Protein AF-0000000074143335 (afdb_homodimer)

pLDDT: mean 89.79, std 9.46, range [48.28, 98.62]

Solvent-accessible surface area (backbone atoms only — not comparable to full-atom values): 49606 Å² total; per-residue (Å²): 72,41,38,38,36,31,36,31,34,80,36,69,61,30,31,69,42,48,40,36,23,52,47,51,35,46,76,69,61,72,42,64,92,68,35,38,36,35,30,28,27,67,64,94,66,51,72,67,56,46,51,48,43,47,40,66,57,52,33,51,85,74,39,70,87,54,53,71,64,56,51,53,57,51,50,72,33,49,46,78,45,72,34,50,84,84,39,69,65,38,53,52,54,49,51,50,54,52,49,52,57,45,58,71,62,68,45,78,54,42,33,38,36,39,34,40,60,57,63,65,87,48,47,65,60,40,52,51,55,58,59,65,41,79,68,54,98,67,41,56,65,32,41,35,40,47,62,61,73,44,91,41,41,66,49,22,51,53,50,52,53,50,47,56,75,62,40,59,67,94,36,50,41,38,46,46,60,62,52,23,30,61,57,50,57,32,43,45,33,39,41,69,42,16,34,73,46,51,74,47,74,33,43,88,36,34,48,33,39,40,39,39,40,37,27,39,55,64,59,75,96,50,28,45,64,40,58,73,56,22,38,58,62,69,36,45,44,44,55,48,49,53,51,46,35,55,72,65,32,60,86,35,71,33,84,47,44,69,35,38,49,50,24,35,39,56,43,51,69,27,40,53,56,43,48,75,92,33,46,52,46,15,26,40,33,40,21,91,85,64,78,43,76,22,56,50,70,37,70,72,33,51,78,80,62,41,51,28,34,22,40,40,34,53,49,50,44,69,47,88,54,42,46,87,32,50,32,37,42,34,39,33,46,23,22,54,53,58,36,30,37,38,38,40,34,33,42,67,63,92,41,71,61,54,67,87,51,85,78,48,46,32,35,40,37,42,27,60,32,84,55,43,31,42,32,40,37,40,42,35,50,46,73,46,95,54,94,41,76,40,80,44,72,45,63,45,45,51,62,79,76,36,69,62,91,39,52,61,50,24,54,31,43,43,51,50,27,53,77,66,75,41,60,70,46,42,58,51,71,66,49,53,49,45,31,27,52,30,45,45,77,47,69,61,41,33,81,80,48,63,39,39,67,19,46,30,51,26,82,74,58,27,78,62,48,59,58,58,32,52,78,64,75,40,73,80,124,71,39,38,38,37,30,36,31,35,80,37,68,61,31,32,70,42,48,41,35,22,51,47,52,36,45,76,69,64,71,44,65,92,67,37,38,37,35,29,29,27,68,62,92,67,50,74,66,55,47,51,47,44,46,41,67,58,52,33,52,86,74,40,70,87,54,53,71,64,56,51,55,57,51,51,71,35,49,46,78,46,73,36,51,81,84,39,68,66,38,53,52,52,50,50,51,53,52,50,53,57,46,58,73,61,69,44,78,55,40,34,37,37,42,34,41,58,59,63,66,88,47,46,66,60,39,53,51,55,58,58,66,42,80,67,54,96,67,42,56,64,31,41,35,39,46,65,61,73,44,91,43,42,66,50,22,52,53,51,52,53,50,48,57,74,63,40,61,68,93,35,52,41,38,46,45,60,62,55,23,31,62,57,51,57,31,43,46,32,38,41,69,42,17,35,73,45,51,74,46,74,32,43,89,37,34,47,34,39,39,39,41,37,36,28,39,56,65,58,74,95,50,28,45,64,41,59,73,56,21,38,58,62,68,36,44,45,43,56,50,48,53,52,46,34,56,73,65,32,60,87,36,71,34,84,47,45,69,35,41,49,50,23,34,41,56,43,50,69,26,40,54,56,46,48,74,90,32,47,52,47,13,26,41,32,40,20,90,84,63,78,43,76,22,58,50,70,37,71,73,34,52,77,80,62,43,52,28,34,22,38,39,34,52,51,48,41,70,47,90,54,43,45,88,33,50,31,36,43,35,38,33,46,22,21,56,54,58,36,29,36,38,37,39,34,32,40,65,62,90,40,71,61,55,66,89,52,84,77,48,47,30,36,41,36,41,27,60,31,85,55,44,31,42,31,40,36,40,43,34,50,46,73,46,96,54,95,41,77,43,80,44,72,44,65,44,46,51,61,80,76,35,70,61,90,40,52,61,49,26,54,31,44,43,51,50,28,53,76,67,76,41,59,72,46,41,58,51,72,66,48,53,49,45,33,27,53,29,46,46,77,46,69,62,41,33,81,81,48,65,40,39,66,19,45,29,51,26,81,74,59,28,78,64,47,60,57,59,32,50,75,64,75,40,74,80,125

Radius of gyration: 36.31 Å; Cα contacts (8 Å, |Δi|>4): 1866; chains: 2; bounding box: 64×109×74 Å

Foldseek 3Di:
DEEEEEECCVHDCNLAPVLLLVLLCVVVVVDDLLYAYEYEEQDDDDLVRSLCSSCVNVDCVNVVVDDPVSSVSSSVRYYYQHDDLQDLVSLVVVLVVVVVSVVVVVDPEYEYEYEYPDDLVSCLSNLQSNLPRPDDPRYQYAYEYEDDQAQFLVSNVVSVVSNVVRDPQLRYFYDDLLLLFPVLVVLLCVCPVDPVNVVQLFQVWFQAKEWEFEAQDDCAPVLQVCLSRADCRPDVLPPRLSSVLSSRFDNFPDLAQVRSQVRSLVFLVQKAAFDPLFKAFEFEAAAPVNPRGGSLPHPNHPVPRLGTQKMKGWIAGHDRGCHPHIYIYIYGYLAQDGWTKMKIKTDDDCDPPQNPDPDQIKMWMATRPPFGKTKIKHWDADDDDDRDIDIDIDMDTCCVVDPPSPGRRSSSSVVSCSVVSHRSSGHHSSSSSSSSRRHNNCSCVCVVPGHHYDHRHHHGGDPCVCVSCVVVVHDPD/DEEEEEECCVHDCNLAPVLLLVLLCVVVVVDDLLYAYEYEYQDDDDLVRSLCSSCVCVDCVNVVVDDPVSSVSSSVRYDYQHDDLQDLVSLVVVLVVVVVSVVVVVDPEYEYEYEYPDDQVSLLSNLQSNLPRPADPRYQYAYEYEDDQALFLVSNVVSVVSNVVRDPQLRYFYDDLLLLFPVLVVLLCVCPVDPVNVVQLFQVWFQAKEWEFEAQDDCAPVLQVCLSRADCRPDVLPPRLSSVLSSRFDNFPDLAQVRSQVRSLVFLVQKAAFDPLFKAFEFEAAAPVNPRGGSLPHPNHPVPRLGTQKMKGWIAGHDRGCHPHIYIYIYGYLAQDGWTKMKIWTDDDCDPPCNPDPDQIKMWMATRPPFGKTKIKHWDADDDDDRDIDIDIDMDTCCVVDPPSPGRRSSSSVVSCSVVSHRSSGHHSSSSSSSSRRHNVCSCVCVVPGHHYDHRHHHGGDPCVCVSCVVVVHDPD

Secondary structure (DSSP, 8-state):
-EEEEEETTTSHHIIIIIHHHHHHHHHTT-S-TT-EEEEEESS---HHHHHHHHHTT--TTT-TTS-HHHHHHHHTTEEEEE--TT-HHHHHHHHHHHHHHHHHTT-SS-EEEEEE-S-HHHHHHHHHHHHHS---TT-EEEEEEESPS-SSHHHHHHHHHHHHHHS-GGGEEEE-GGGGSHHHHHHHHHHHS-HHHHHH-STTTEEEEEEEEE--S-STTSHHHHHHH-HIIIIIIIIIHHHHHHHHSPPPSSSSHHHHHHHHHHHHHTBPPP-GGGEEEEEEE--TTS-S--GGGSTT--TT----SEEEEEE-B-STTTTT--EEEEEESSBS--EEEEEEEEPP---SSSTT-S----EEEEEEESS-EEEEEEEEEPSSSS--EEEEEEEEEHHHHS-GGG---HHHHHHHHHHTT--TTSB-HHHHHHHHHHHGGGTTHHHHSPPEEEETTBSSSSTHHHHHHHTTT----/-EEEEEETTTSHHIIIIIHHHHHHHHHTT-S-TT-EEEEEESS---HHHHHHHHHTT--TTT-TTS-HHHHHHHHTTEEEEE--TT-HHHHHHHHHHHHHHHHHTT-SS-EEEEEE-S-HHHHHHHHHHHHHS---TT-EEEEEEESPS-SSHHHHHHHHHHHHHHS-GGGEEEE-GGGGSHHHHHHHHHHHS-HHHHHH-STTTEEEEEEEEE--S-STTSHHHHHHH-HIIIIIIIIIHHHHHHHHSPPPSSSSHHHHHHHHHHHHHTBPPP-GGGEEEEEEE--TTS-S--GGGSTT--TT----SEEEEEE-B-STTTTT--EEEEEESSBS--EEEEEEEEPP---SSSTT-S----EEEEEEESS-EEEEEEEEEPSSSS--EEEEEEEEEHHHHS-GGG---HHHHHHHHHHTT--TTSB-HHHHHHHHHHHGGGTTHHHHSPPEEEETTBSSSSTHHHHHHHTTT----

Nearest PDB structures (foldseek):
  8fuy-assembly1_A  TM=9.116E-01  e=2.777E-51  Crithidia fasciculata
  8u2w-assembly1_A  TM=9.175E-01  e=1.575E-51  Crithidia fasciculata
  8fuy-assembly1_B  TM=9.060E-01  e=3.901E-51  Crithidia fasciculata
  7zhy-assembly1_B  TM=8.980E-01  e=1.007E-48  Leishmania donovani
  7zht-assembly1_A  TM=9.204E-01  e=1.290E-47  Leishmania donovani

Sequence (954 aa):
MLTIIVFGGSGHVAKTMIYPALFLLYARQLLPSNSKIIGFARSDLSREDFEMRVVSRVSKESFPFYTNDTITAFVEHCVYFRGSYTDENSFVKLNDYIKGFEAENLSSRAKRIFYLGIPPSLIKSVSMALAKLDQNLNGDNRLIIEKPVGDSLESARDLLEHIRSVWPIENTYKVDHYLGMEMFDALLMMRFANPLFANVWTSEFVESIHVTLREQASCEGRSGYYDSSGVLRDNVQNHLLQLLCSVAMDEPKSLEQSDVAAAKIAFLRSIRPLEEKDLLLGQYIKSKDRQTVGYRELEGVAKDSNTPTFAVCQLHVDNDRWKGVPIVISSGKGLKDSFCEVRIVFKNRENGLFRNKPNMYNRFIAQIFPRMIASFELNVKEPGFTFMMTKVASTMDYQQSFSRGNMPLPYERVLWDVINSSHSHFVTDEEILLEWQIVDKVLDLPNKKPPLPYQFGSDCGPRAVEDFMKERNMSWDMLTIIVFGGSGHVAKTMIYPALFLLYARQLLPSNSKIIGFARSDLSREDFEMRVVSRVSKESFPFYTNDTITAFVEHCVYFRGSYTDENSFVKLNDYIKGFEAENLSSRAKRIFYLGIPPSLIKSVSMALAKLDQNLNGDNRLIIEKPVGDSLESARDLLEHIRSVWPIENTYKVDHYLGMEMFDALLMMRFANPLFANVWTSEFVESIHVTLREQASCEGRSGYYDSSGVLRDNVQNHLLQLLCSVAMDEPKSLEQSDVAAAKIAFLRSIRPLEEKDLLLGQYIKSKDRQTVGYRELEGVAKDSNTPTFAVCQLHVDNDRWKGVPIVISSGKGLKDSFCEVRIVFKNRENGLFRNKPNMYNRFIAQIFPRMIASFELNVKEPGFTFMMTKVASTMDYQQSFSRGNMPLPYERVLWDVINSSHSHFVTDEEILLEWQIVDKVLDLPNKKPPLPYQFGSDCGPRAVEDFMKERNMSWD

Organism: Schizosaccharomyces japonicus (strain yFS275 / FY16936) (NCBI:txid402676)

InterPro domains:
  IPR001282 Glucose-6-phosphate dehydrogenase [MF_00966] (1-477)
  IPR001282 Glucose-6-phosphate dehydrogenase [PIRSF000110] (2-476)
  IPR001282 Glucose-6-phosphate dehydrogenase [PR00079] (142-155)
  IPR001282 Glucose-6-phosphate dehydrogenase [PR00079] (166-194)
  IPR001282 Glucose-6-phosphate dehydrogenase [PR00079] (218-235)
  IPR001282 Glucose-6-phosphate dehydrogenase [PR00079] (236-252)
  IPR001282 Glucose-6-phosphate dehydrogenase [PR00079] (321-347)
  IPR001282 Glucose-6-phosphate dehydrogenase [PTHR23429] (2-475)
  IPR001282 Glucose-6-phosphate dehydrogenase [TIGR00871] (3-476)
  IPR022674 Glucose-6-phosphate dehydrogenase, NAD-binding [PF00479] (5-183)
  IPR022675 Glucose-6-phosphate dehydrogenase, C-terminal [PF02781] (188-476)
  IPR036291 NAD(P)-binding domain superfamily [SSF51735] (2-189)

Structure (mmCIF, N/CA/C/O backbone):
data_AF-0000000074143335-model_v1
#
loop_
_entity.id
_entity.type
_entity.pdbx_description
1 polymer 'Glucose-6-phosphate 1-dehydrogenase'
#
loop_
_atom_site.group_PDB
_atom_site.id
_atom_site.type_symbol
_atom_site.label_atom_id
_atom_site.label_alt_id
_atom_site.label_comp_id
_atom_site.label_asym_id
_atom_site.label_entity_id
_atom_site.label_seq_id
_atom_site.pdbx_PDB_ins_code
_atom_site.Cartn_x
_atom_site.Cartn_y
_atom_site.Cartn_z
_atom_site.occupancy
_atom_site.B_iso_or_equiv
_atom_site.auth_seq_id
_atom_site.auth_comp_id
_atom_site.auth_asym_id
_atom_site.auth_atom_id
_atom_site.pdbx_PDB_model_num
ATOM 1 N N . MET A 1 1 ? 22.766 34.75 22 1 85 1 MET A N 1
ATOM 2 C CA . MET A 1 1 ? 21.719 34.594 23 1 85 1 MET A CA 1
ATOM 3 C C . MET A 1 1 ? 20.344 34.719 22.359 1 85 1 MET A C 1
ATOM 5 O O . MET A 1 1 ? 20.141 35.531 21.453 1 85 1 MET A O 1
ATOM 9 N N . LEU A 1 2 ? 19.438 33.875 22.797 1 91.38 2 LEU A N 1
ATOM 10 C CA . LEU A 1 2 ? 18.062 33.875 22.297 1 91.38 2 LEU A CA 1
ATOM 11 C C . LEU A 1 2 ? 17.078 34.188 23.422 1 91.38 2 LEU A C 1
ATOM 13 O O . LEU A 1 2 ? 17.156 33.594 24.5 1 91.38 2 LEU A O 1
ATOM 17 N N . THR A 1 3 ? 16.312 35.188 23.219 1 92.88 3 THR A N 1
ATOM 18 C CA . THR A 1 3 ? 15.227 35.5 24.141 1 92.88 3 THR A CA 1
ATOM 19 C C . THR A 1 3 ? 13.867 35.312 23.469 1 92.88 3 THR A C 1
ATOM 21 O O . THR A 1 3 ? 13.586 35.906 22.422 1 92.88 3 THR A O 1
ATOM 24 N N . ILE A 1 4 ? 13.078 34.5 24.047 1 96.12 4 ILE A N 1
ATOM 25 C CA . ILE A 1 4 ? 11.727 34.25 23.562 1 96.12 4 ILE A CA 1
ATOM 26 C C . ILE A 1 4 ? 10.711 34.844 24.531 1 96.12 4 ILE A C 1
ATOM 28 O O . ILE A 1 4 ? 10.672 34.469 25.703 1 96.12 4 ILE A O 1
ATOM 32 N N . ILE A 1 5 ? 10 35.75 24.078 1 96.56 5 ILE A N 1
ATOM 33 C CA . ILE A 1 5 ? 8.969 36.406 24.891 1 96.56 5 ILE A CA 1
ATOM 34 C C . ILE A 1 5 ? 7.59 35.938 24.438 1 96.56 5 ILE A C 1
ATOM 36 O O . ILE A 1 5 ? 7.188 36.188 23.297 1 96.56 5 ILE A O 1
ATOM 40 N N . VAL A 1 6 ? 6.855 35.312 25.328 1 97.5 6 VAL A N 1
ATOM 41 C CA . VAL A 1 6 ? 5.523 34.812 25.016 1 97.5 6 VAL A CA 1
ATOM 42 C C . VAL A 1 6 ? 4.461 35.75 25.578 1 97.5 6 VAL A C 1
ATOM 44 O O . VAL A 1 6 ? 4.109 35.688 26.75 1 97.5 6 VAL A O 1
ATOM 47 N N . PHE A 1 7 ? 3.971 36.594 24.656 1 97.31 7 PHE A N 1
ATOM 48 C CA . PHE A 1 7 ? 2.82 37.406 25.031 1 97.31 7 PHE A CA 1
ATOM 49 C C . PHE A 1 7 ? 1.578 36.531 25.203 1 97.31 7 PHE A C 1
ATOM 51 O O . PHE A 1 7 ? 1.275 35.719 24.344 1 97.31 7 PHE A O 1
ATOM 58 N N . GLY A 1 8 ? 0.842 36.688 26.219 1 94.81 8 GLY A N 1
ATOM 59 C CA . GLY A 1 8 ? -0.169 35.719 26.625 1 94.81 8 GLY A CA 1
ATOM 60 C C . GLY A 1 8 ? 0.401 34.562 27.406 1 94.81 8 GLY A C 1
ATOM 61 O O . GLY A 1 8 ? -0.125 33.438 27.344 1 94.81 8 GLY A O 1
ATOM 62 N N . GLY A 1 9 ? 1.457 34.781 28.109 1 94.5 9 GLY A N 1
ATOM 63 C CA . GLY A 1 9 ? 2.244 33.75 28.75 1 94.5 9 GLY A CA 1
ATOM 64 C C . GLY A 1 9 ? 1.489 33.031 29.859 1 94.5 9 GLY A C 1
ATOM 65 O O . GLY A 1 9 ? 1.869 31.938 30.266 1 94.5 9 GLY A O 1
ATOM 66 N N . SER A 1 10 ? 0.455 33.625 30.344 1 92.75 10 SER A N 1
ATOM 67 C CA . SER A 1 10 ? -0.33 33 31.406 1 92.75 10 SER A CA 1
ATOM 68 C C . SER A 1 10 ? -1.547 32.25 30.828 1 92.75 10 SER A C 1
ATOM 70 O O . SER A 1 10 ? -2.322 31.672 31.578 1 92.75 10 SER A O 1
ATOM 72 N N . GLY A 1 11 ? -1.675 32.312 29.531 1 87.75 11 GLY A N 1
ATOM 73 C CA . GLY A 1 11 ? -2.881 31.797 28.891 1 87.75 11 GLY A CA 1
ATOM 74 C C . GLY A 1 11 ? -2.822 30.297 28.625 1 87.75 11 GLY A C 1
ATOM 75 O O . GLY A 1 11 ? -1.808 29.656 28.906 1 87.75 11 GLY A O 1
ATOM 76 N N . HIS A 1 12 ? -3.916 29.844 28.156 1 83.75 12 HIS A N 1
ATOM 77 C CA . HIS A 1 12 ? -4.105 28.406 27.922 1 83.75 12 HIS A CA 1
ATOM 78 C C . HIS A 1 12 ? -3.172 27.906 26.828 1 83.75 12 HIS A C 1
ATOM 80 O O . HIS A 1 12 ? -2.568 26.828 26.969 1 83.75 12 HIS A O 1
ATOM 86 N N . VAL A 1 13 ? -3.008 28.594 25.734 1 86.12 13 VAL A N 1
ATOM 87 C CA . VAL A 1 13 ? -2.174 28.188 24.625 1 86.12 13 VAL A CA 1
ATOM 88 C C . VAL A 1 13 ? -0.714 28.109 25.062 1 86.12 13 VAL A C 1
ATOM 90 O O . VAL A 1 13 ? 0.001 27.172 24.703 1 86.12 13 VAL A O 1
ATOM 93 N N . ALA A 1 14 ? -0.304 29.078 25.781 1 92.19 14 ALA A N 1
ATOM 94 C CA . ALA A 1 14 ? 1.066 29.078 26.281 1 92.19 14 ALA A CA 1
ATOM 95 C C . ALA A 1 14 ? 1.333 27.844 27.141 1 92.19 14 ALA A C 1
ATOM 97 O O . ALA A 1 14 ? 2.311 27.125 26.906 1 92.19 14 ALA A O 1
ATOM 98 N N . LYS A 1 15 ? 0.416 27.594 28 1 90.94 15 LYS A N 1
ATOM 99 C CA . LYS A 1 15 ? 0.552 26.516 28.969 1 90.94 15 LYS A CA 1
ATOM 100 C C . LYS A 1 15 ? 0.523 25.156 28.281 1 90.94 15 LYS A C 1
ATOM 102 O O . LYS A 1 15 ? 1.308 24.266 28.609 1 90.94 15 LYS A O 1
ATOM 107 N N . THR A 1 16 ? -0.304 25.016 27.312 1 88.31 16 THR A N 1
ATOM 108 C CA . THR A 1 16 ? -0.593 23.688 26.781 1 88.31 16 THR A CA 1
ATOM 109 C C . THR A 1 16 ? 0.253 23.406 25.547 1 88.31 16 THR A C 1
ATOM 111 O O . THR A 1 16 ? 0.516 22.25 25.219 1 88.31 16 THR A O 1
ATOM 114 N N . MET A 1 17 ? 0.728 24.453 24.906 1 91.12 17 MET A N 1
ATOM 115 C CA . MET A 1 17 ? 1.346 24.203 23.609 1 91.12 17 MET A CA 1
ATOM 116 C C . MET A 1 17 ? 2.74 24.828 23.547 1 91.12 17 MET A C 1
ATOM 118 O O . MET A 1 17 ? 3.697 24.156 23.141 1 91.12 17 MET A O 1
ATOM 122 N N . ILE A 1 18 ? 2.896 26.016 23.984 1 94.25 18 ILE A N 1
ATOM 123 C CA . ILE A 1 18 ? 4.133 26.75 23.719 1 94.25 18 ILE A CA 1
ATOM 124 C C . ILE A 1 18 ? 5.215 26.297 24.688 1 94.25 18 ILE A C 1
ATOM 126 O O . ILE A 1 18 ? 6.312 25.922 24.281 1 94.25 18 ILE A O 1
ATOM 130 N N . TYR A 1 19 ? 4.895 26.25 26.016 1 94.81 19 TYR A N 1
ATOM 131 C CA . TYR A 1 19 ? 5.906 25.891 27 1 94.81 19 TYR A CA 1
ATOM 132 C C . TYR A 1 19 ? 6.355 24.438 26.812 1 94.81 19 TYR A C 1
ATOM 134 O O . TYR A 1 19 ? 7.555 24.156 26.812 1 94.81 19 TYR A O 1
ATOM 142 N N . PRO A 1 20 ? 5.414 23.547 26.594 1 92.44 20 PRO A N 1
ATOM 143 C CA . PRO A 1 20 ? 5.859 22.188 26.297 1 92.44 20 PRO A CA 1
ATOM 144 C C . PRO A 1 20 ? 6.762 22.109 25.078 1 92.44 20 PRO A C 1
ATOM 146 O O . PRO A 1 20 ? 7.738 21.344 25.078 1 92.44 20 PRO A O 1
ATOM 149 N N . ALA A 1 21 ? 6.445 22.797 24.031 1 93.44 21 ALA A N 1
ATOM 150 C CA . ALA A 1 21 ? 7.254 22.812 22.828 1 93.44 21 ALA A CA 1
ATOM 151 C C . ALA A 1 21 ? 8.656 23.359 23.094 1 93.44 21 ALA A C 1
ATOM 153 O O . ALA A 1 21 ? 9.648 22.797 22.609 1 93.44 21 ALA A O 1
ATOM 154 N N . LEU A 1 22 ? 8.727 24.406 23.844 1 94.94 22 LEU A N 1
ATOM 155 C CA . LEU A 1 22 ? 10.008 24.984 24.188 1 94.94 22 LEU A CA 1
ATOM 156 C C . LEU A 1 22 ? 10.828 24.047 25.062 1 94.94 22 LEU A C 1
ATOM 158 O O . LEU A 1 22 ? 12.047 23.969 24.922 1 94.94 22 LEU A O 1
ATOM 162 N N . PHE A 1 23 ? 10.133 23.391 25.922 1 92.81 23 PHE A N 1
ATOM 163 C CA . PHE A 1 23 ? 10.805 22.406 26.75 1 92.81 23 PHE A CA 1
ATOM 164 C C . PHE A 1 23 ? 11.43 21.312 25.891 1 92.81 23 PHE A C 1
ATOM 166 O O . PHE A 1 23 ? 12.586 20.938 26.094 1 92.81 23 PHE A O 1
ATOM 173 N N . LEU A 1 24 ? 10.648 20.844 25 1 91 24 LEU A N 1
ATOM 174 C CA . LEU A 1 24 ? 11.148 19.766 24.141 1 91 24 LEU A CA 1
ATOM 175 C C . LEU A 1 24 ? 12.344 20.234 23.312 1 91 24 LEU A C 1
ATOM 177 O O . LEU A 1 24 ? 13.305 19.484 23.125 1 91 24 LEU A O 1
ATOM 181 N N . LEU A 1 25 ? 12.273 21.438 22.781 1 93.38 25 LEU A N 1
ATOM 182 C CA . LEU A 1 25 ? 13.406 22 22.062 1 93.38 25 LEU A CA 1
ATOM 183 C C . LEU A 1 25 ? 14.641 22.094 22.953 1 93.38 25 LEU A C 1
ATOM 185 O O . LEU A 1 25 ? 15.758 21.797 22.516 1 93.38 25 LEU A O 1
ATOM 189 N N . TYR A 1 26 ? 14.414 22.469 24.156 1 92.88 26 TYR A N 1
ATOM 190 C CA . TYR A 1 26 ? 15.492 22.547 25.141 1 92.88 26 TYR A CA 1
ATOM 191 C C . TYR A 1 26 ? 16.078 21.172 25.422 1 92.88 26 TYR A C 1
ATOM 193 O O . TYR A 1 26 ? 17.297 21 25.391 1 92.88 26 TYR A O 1
ATOM 201 N N . ALA A 1 27 ? 15.195 20.25 25.688 1 89.38 27 ALA A N 1
ATOM 202 C CA . ALA A 1 27 ? 15.609 18.891 26.031 1 89.38 27 ALA A CA 1
ATOM 203 C C . ALA A 1 27 ? 16.391 18.266 24.875 1 89.38 27 ALA A C 1
ATOM 205 O O . ALA A 1 27 ? 17.297 17.453 25.109 1 89.38 27 ALA A O 1
ATOM 206 N N . ARG A 1 28 ? 16.047 18.641 23.656 1 88.69 28 ARG A N 1
ATOM 207 C CA . ARG A 1 28 ? 16.719 18.109 22.469 1 88.69 28 ARG A CA 1
ATOM 208 C C . ARG A 1 28 ? 17.984 18.906 22.156 1 88.69 28 ARG A C 1
ATOM 210 O O . ARG A 1 28 ? 18.656 18.625 21.156 1 88.69 28 ARG A O 1
ATOM 217 N N . GLN A 1 29 ? 18.234 19.922 22.953 1 91.75 29 GLN A N 1
ATOM 218 C CA . GLN A 1 29 ? 19.406 20.781 22.797 1 91.75 29 GLN A CA 1
ATOM 219 C C . GLN A 1 29 ? 19.344 21.578 21.5 1 91.75 29 GLN A C 1
ATOM 221 O O . GLN A 1 29 ? 20.359 21.734 20.812 1 91.75 29 GLN A O 1
ATOM 226 N N . LEU A 1 30 ? 18.141 21.922 21.203 1 91.5 30 LEU A N 1
ATOM 227 C CA . LEU A 1 30 ? 17.922 22.703 19.984 1 91.5 30 LEU A CA 1
ATOM 228 C C . LEU A 1 30 ? 17.719 24.172 20.312 1 91.5 30 LEU A C 1
ATOM 230 O O . LEU A 1 30 ? 17.531 25 19.422 1 91.5 30 LEU A O 1
ATOM 234 N N . LEU A 1 31 ? 17.766 24.484 21.609 1 91.06 31 LEU A N 1
ATOM 235 C CA . LEU A 1 31 ? 17.812 25.875 22.078 1 91.06 31 LEU A CA 1
ATOM 236 C C . LEU A 1 31 ? 19.219 26.25 22.516 1 91.06 31 LEU A C 1
ATOM 238 O O . LEU A 1 31 ? 19.938 25.438 23.109 1 91.06 31 LEU A O 1
ATOM 242 N N . PRO A 1 32 ? 19.562 27.375 22.156 1 85.31 32 PRO A N 1
ATOM 243 C CA . PRO A 1 32 ? 20.844 27.797 22.703 1 85.31 32 PRO A CA 1
ATOM 244 C C . PRO A 1 32 ? 20.906 27.688 24.234 1 85.31 32 PRO A C 1
ATOM 246 O O . PRO A 1 32 ? 19.891 27.922 24.906 1 85.31 32 PRO A O 1
ATOM 249 N N . SER A 1 33 ? 22.047 27.391 24.781 1 81.75 33 SER A N 1
ATOM 250 C CA . SER A 1 33 ? 22.234 27.156 26.219 1 81.75 33 SER A CA 1
ATOM 251 C C . SER A 1 33 ? 21.922 28.422 27.031 1 81.75 33 SER A C 1
ATOM 253 O O . SER A 1 33 ? 21.516 28.328 28.188 1 81.75 33 SER A O 1
ATOM 255 N N . ASN A 1 34 ? 22.078 29.531 26.438 1 83.81 34 ASN A N 1
ATOM 256 C CA . ASN A 1 34 ? 21.859 30.781 27.156 1 83.81 34 ASN A CA 1
ATOM 257 C C . ASN A 1 34 ? 20.516 31.422 26.781 1 83.81 34 ASN A C 1
ATOM 259 O O . ASN A 1 34 ? 20.359 32.625 26.891 1 83.81 34 ASN A O 1
ATOM 263 N N . SER A 1 35 ? 19.609 30.656 26.438 1 91.19 35 SER A N 1
ATOM 264 C CA . SER A 1 35 ? 18.297 31.188 26.047 1 91.19 35 SER A CA 1
ATOM 265 C C . SER A 1 35 ? 17.469 31.562 27.266 1 91.19 35 SER A C 1
ATOM 267 O O . SER A 1 35 ? 17.641 31 28.344 1 91.19 35 SER A O 1
ATOM 269 N N . LYS A 1 36 ? 16.703 32.562 27.109 1 93.31 36 LYS A N 1
ATOM 270 C CA . LYS A 1 36 ? 15.75 32.969 28.141 1 93.31 36 LYS A CA 1
ATOM 271 C C . LYS A 1 36 ? 14.328 32.969 27.594 1 93.31 36 LYS A C 1
ATOM 273 O O . LYS A 1 36 ? 14.078 33.406 26.469 1 93.31 36 LYS A O 1
ATOM 278 N N . ILE A 1 37 ? 13.414 32.438 28.391 1 96.5 37 ILE A N 1
ATOM 279 C CA . ILE A 1 37 ? 12 32.406 28.047 1 96.5 37 ILE A CA 1
ATOM 280 C C . ILE A 1 37 ? 11.203 33.281 29.016 1 96.5 37 ILE A C 1
ATOM 282 O O . ILE A 1 37 ? 11.211 33.031 30.219 1 96.5 37 ILE A O 1
ATOM 286 N N . ILE A 1 38 ? 10.547 34.25 28.453 1 96.69 38 ILE A N 1
ATOM 287 C CA . ILE A 1 38 ? 9.812 35.219 29.281 1 96.69 38 ILE A CA 1
ATOM 288 C C . ILE A 1 38 ? 8.312 35.094 29.016 1 96.69 38 ILE A C 1
ATOM 290 O O . ILE A 1 38 ? 7.859 35.281 27.891 1 96.69 38 ILE A O 1
ATOM 294 N N . GLY A 1 39 ? 7.539 34.719 30.016 1 97.31 39 GLY A N 1
ATOM 295 C CA . GLY A 1 39 ? 6.094 34.844 29.938 1 97.31 39 GLY A CA 1
ATOM 296 C C . GLY A 1 39 ? 5.598 36.219 30.297 1 97.31 39 GLY A C 1
ATOM 297 O O . GLY A 1 39 ? 5.879 36.75 31.375 1 97.31 39 GLY A O 1
ATOM 298 N N . PHE A 1 40 ? 4.945 36.875 29.359 1 97.31 40 PHE A N 1
ATOM 299 C CA . PHE A 1 40 ? 4.438 38.219 29.578 1 97.31 40 PHE A CA 1
ATOM 300 C C . PHE A 1 40 ? 2.916 38.219 29.594 1 97.31 40 PHE A C 1
ATOM 302 O O . PHE A 1 40 ? 2.277 37.781 28.625 1 97.31 40 PHE A O 1
ATOM 309 N N . ALA A 1 41 ? 2.287 38.688 30.609 1 96.31 41 ALA A N 1
ATOM 310 C CA . ALA A 1 41 ? 0.832 38.781 30.688 1 96.31 41 ALA A CA 1
ATOM 311 C C . ALA A 1 41 ? 0.413 39.75 31.797 1 96.31 41 ALA A C 1
ATOM 313 O O . ALA A 1 41 ? 1.257 40.281 32.531 1 96.31 41 ALA A O 1
ATOM 314 N N . ARG A 1 42 ? -0.855 39.969 31.844 1 93.44 42 ARG A N 1
ATOM 315 C CA . ARG A 1 42 ? -1.402 40.938 32.812 1 93.44 42 ARG A CA 1
ATOM 316 C C . ARG A 1 42 ? -1.645 40.25 34.156 1 93.44 42 ARG A C 1
ATOM 318 O O . ARG A 1 42 ? -1.666 40.906 35.188 1 93.44 42 ARG A O 1
ATOM 325 N N . SER A 1 43 ? -1.801 38.969 34.125 1 93.25 43 SER A N 1
ATOM 326 C CA . SER A 1 43 ? -2.162 38.219 35.312 1 93.25 43 SER A CA 1
ATOM 327 C C . SER A 1 43 ? -1.101 38.344 36.406 1 93.25 43 SER A C 1
ATOM 329 O O . SER A 1 43 ? 0.096 38.375 36.094 1 93.25 43 SER A O 1
ATOM 331 N N . ASP A 1 44 ? -1.609 38.438 37.562 1 93.19 44 ASP A N 1
ATOM 332 C CA . ASP A 1 44 ? -0.705 38.5 38.719 1 93.19 44 ASP A CA 1
ATOM 333 C C . ASP A 1 44 ? -0.284 37.094 39.156 1 93.19 44 ASP A C 1
ATOM 335 O O . ASP A 1 44 ? -0.975 36.469 39.969 1 93.19 44 ASP A O 1
ATOM 339 N N . LEU A 1 45 ? 0.805 36.688 38.656 1 93.81 45 LEU A N 1
ATOM 340 C CA . LEU A 1 45 ? 1.321 35.375 39 1 93.81 45 LEU A CA 1
ATOM 341 C C . LEU A 1 45 ? 2.615 35.469 39.781 1 93.81 45 LEU A C 1
ATOM 343 O O . LEU A 1 45 ? 3.482 36.281 39.469 1 93.81 45 LEU A O 1
ATOM 347 N N . SER A 1 46 ? 2.709 34.656 40.812 1 94.06 46 SER A N 1
ATOM 348 C CA . SER A 1 46 ? 3.986 34.5 41.5 1 94.06 46 SER A CA 1
ATOM 349 C C . SER A 1 46 ? 4.965 33.688 40.688 1 94.06 46 SER A C 1
ATOM 351 O O . SER A 1 46 ? 4.57 33.031 39.719 1 94.06 46 SER A O 1
ATOM 353 N N . ARG A 1 47 ? 6.18 33.812 41.062 1 91.75 47 ARG A N 1
ATOM 354 C CA . ARG A 1 47 ? 7.191 33 40.406 1 91.75 47 ARG A CA 1
ATOM 355 C C . ARG A 1 47 ? 6.84 31.516 40.5 1 91.75 47 ARG A C 1
ATOM 357 O O . ARG A 1 47 ? 6.961 30.781 39.531 1 91.75 47 ARG A O 1
ATOM 364 N N . GLU A 1 48 ? 6.387 31.109 41.625 1 92.62 48 GLU A N 1
ATOM 365 C CA . GLU A 1 48 ? 6.035 29.703 41.844 1 92.62 48 GLU A CA 1
ATOM 366 C C . GLU A 1 48 ? 4.84 29.281 40.969 1 92.62 48 GLU A C 1
ATOM 368 O O . GLU A 1 48 ? 4.832 28.203 40.406 1 92.62 48 GLU A O 1
ATOM 373 N N . ASP A 1 49 ? 3.902 30.156 40.906 1 93.62 49 ASP A N 1
ATOM 374 C CA . ASP A 1 49 ? 2.713 29.859 40.125 1 93.62 49 ASP A CA 1
ATOM 375 C C . ASP A 1 49 ? 3.062 29.734 38.625 1 93.62 49 ASP A C 1
ATOM 377 O O . ASP A 1 49 ? 2.523 28.875 37.938 1 93.62 49 ASP A O 1
ATOM 381 N N . PHE A 1 50 ? 3.871 30.625 38.25 1 94.25 50 PHE A N 1
ATOM 382 C CA . PHE A 1 50 ? 4.281 30.594 36.844 1 94.25 50 PHE A CA 1
ATOM 383 C C . PHE A 1 50 ? 5.074 29.328 36.531 1 94.25 50 PHE A C 1
ATOM 385 O O . PHE A 1 50 ? 4.855 28.672 35.5 1 94.25 50 PHE A O 1
ATOM 392 N N . GLU A 1 51 ? 5.992 28.984 37.406 1 92.06 51 GLU A N 1
ATOM 393 C CA . GLU A 1 51 ? 6.777 27.766 37.25 1 92.06 51 GLU A CA 1
ATOM 394 C C . GLU A 1 51 ? 5.879 26.547 37.156 1 92.06 51 GLU A C 1
ATOM 396 O O . GLU A 1 51 ? 6.113 25.641 36.344 1 92.06 51 GLU A O 1
ATOM 401 N N . MET A 1 52 ? 4.895 26.5 37.938 1 89.25 52 MET A N 1
ATOM 402 C CA . MET A 1 52 ? 3.941 25.406 37.906 1 89.25 52 MET A CA 1
ATOM 403 C C . MET A 1 52 ? 3.197 25.359 36.594 1 89.25 52 MET A C 1
ATOM 405 O O . MET A 1 52 ? 2.891 24.266 36.062 1 89.25 52 MET A O 1
ATOM 409 N N . ARG A 1 53 ? 2.895 26.484 36.094 1 89.75 53 ARG A N 1
ATOM 410 C CA . ARG A 1 53 ? 2.223 26.562 34.812 1 89.75 53 ARG A CA 1
ATOM 411 C C . ARG A 1 53 ? 3.111 26.031 33.688 1 89.75 53 ARG A C 1
ATOM 413 O O . ARG A 1 53 ? 2.627 25.375 32.75 1 89.75 53 ARG A O 1
ATOM 420 N N . VAL A 1 54 ? 4.34 26.344 33.812 1 91.25 54 VAL A N 1
ATOM 421 C CA . VAL A 1 54 ? 5.305 25.938 32.781 1 91.25 54 VAL A CA 1
ATOM 422 C C . VAL A 1 54 ? 5.473 24.406 32.812 1 91.25 54 VAL A C 1
ATOM 424 O O . VAL A 1 54 ? 5.562 23.781 31.766 1 91.25 54 VAL A O 1
ATOM 427 N N . VAL A 1 55 ? 5.402 23.844 33.969 1 87.19 55 VAL A N 1
ATOM 428 C CA . VAL A 1 55 ? 5.746 22.438 34.094 1 87.19 55 VAL A CA 1
ATOM 429 C C . VAL A 1 55 ? 4.48 21.594 34.031 1 87.19 55 VAL A C 1
ATOM 431 O O . VAL A 1 55 ? 4.547 20.359 33.906 1 87.19 55 VAL A O 1
ATOM 434 N N . SER A 1 56 ? 3.346 22.203 34.094 1 83.25 56 SER A N 1
ATOM 435 C CA . SER A 1 56 ? 2.09 21.484 34.25 1 83.25 56 SER A CA 1
ATOM 436 C C . SER A 1 56 ? 1.896 20.453 33.125 1 83.25 56 SER A C 1
ATOM 438 O O . SER A 1 56 ? 1.335 19.375 33.375 1 83.25 56 SER A O 1
ATOM 440 N N . ARG A 1 57 ? 2.33 20.812 31.969 1 80 57 ARG A N 1
ATOM 441 C CA . ARG A 1 57 ? 2.143 19.875 30.859 1 80 57 ARG A CA 1
ATOM 442 C C . ARG A 1 57 ? 3.469 19.25 30.438 1 80 57 ARG A C 1
ATOM 444 O O . ARG A 1 57 ? 3.543 18.562 29.422 1 80 57 ARG A O 1
ATOM 451 N N . VAL A 1 58 ? 4.477 19.609 31.172 1 77.44 58 VAL A N 1
ATOM 452 C CA . VAL A 1 58 ? 5.797 19.031 30.922 1 77.44 58 VAL A CA 1
ATOM 453 C C . VAL A 1 58 ? 6.07 17.922 31.922 1 77.44 58 VAL A C 1
ATOM 455 O O . VAL A 1 58 ? 6.332 18.172 33.094 1 77.44 58 VAL A O 1
ATOM 458 N N . SER A 1 59 ? 5.234 16.969 32 1 63.34 59 SER A N 1
ATOM 459 C CA . SER A 1 59 ? 5.438 15.938 33.031 1 63.34 59 SER A CA 1
ATOM 460 C C . SER A 1 59 ? 5.969 14.648 32.438 1 63.34 59 SER A C 1
ATOM 462 O O . SER A 1 59 ? 5.945 14.477 31.203 1 63.34 59 SER A O 1
ATOM 464 N N . LYS A 1 60 ? 6.574 13.922 33.25 1 59.44 60 LYS A N 1
ATOM 465 C CA . LYS A 1 60 ? 7.066 12.594 32.906 1 59.44 60 LYS A CA 1
ATOM 466 C C . LYS A 1 60 ? 6 11.789 32.156 1 59.44 60 LYS A C 1
ATOM 468 O O . LYS A 1 60 ? 6.324 10.93 31.344 1 59.44 60 LYS A O 1
ATOM 473 N N . GLU A 1 61 ? 4.898 12.031 32.531 1 56.88 61 GLU A N 1
ATOM 474 C CA . GLU A 1 61 ? 3.811 11.312 31.859 1 56.88 61 GLU A CA 1
ATOM 475 C C . GLU A 1 61 ? 3.721 11.688 30.375 1 56.88 61 GLU A C 1
ATOM 477 O O . GLU A 1 61 ? 3.494 10.82 29.531 1 56.88 61 GLU A O 1
ATOM 482 N N . SER A 1 62 ? 4.012 12.961 30.188 1 62.22 62 SER A N 1
ATOM 483 C CA . SER A 1 62 ? 3.885 13.445 28.812 1 62.22 62 SER A CA 1
ATOM 484 C C . SER A 1 62 ? 5.141 13.148 28 1 62.22 62 SER A C 1
ATOM 486 O O . SER A 1 62 ? 5.062 12.883 26.797 1 62.22 62 SER A O 1
ATOM 488 N N . PHE A 1 63 ? 6.199 13.242 28.891 1 68.81 63 PHE A N 1
ATOM 489 C CA . PHE A 1 63 ? 7.477 13.031 28.219 1 68.81 63 PHE A CA 1
ATOM 490 C C . PHE A 1 63 ? 8.367 12.094 29.016 1 68.81 63 PHE A C 1
ATOM 492 O O . PHE A 1 63 ? 9.32 12.539 29.672 1 68.81 63 PHE A O 1
ATOM 499 N N . PRO A 1 64 ? 8.102 10.836 28.906 1 61.34 64 PRO A N 1
ATOM 500 C CA . PRO A 1 64 ? 8.742 9.859 29.797 1 61.34 64 PRO A CA 1
ATOM 501 C C . PRO A 1 64 ? 10.258 9.797 29.625 1 61.34 64 PRO A C 1
ATOM 503 O O . PRO A 1 64 ? 10.961 9.281 30.484 1 61.34 64 PRO A O 1
ATOM 506 N N . PHE A 1 65 ? 10.68 10.445 28.672 1 66.31 65 PHE A N 1
ATOM 507 C CA . PHE A 1 65 ? 12.086 10.219 28.359 1 66.31 65 PHE A CA 1
ATOM 508 C C . PHE A 1 65 ? 12.969 11.266 29.047 1 66.31 65 PHE A C 1
ATOM 510 O O . PHE A 1 65 ? 14.195 11.156 29.031 1 66.31 65 PHE A O 1
ATOM 517 N N . TYR A 1 66 ? 12.281 12.234 29.719 1 73.38 66 TYR A N 1
ATOM 518 C CA . TYR A 1 66 ? 13.133 13.281 30.281 1 73.38 66 TYR A CA 1
ATOM 519 C C . TYR A 1 66 ? 13.07 13.266 31.812 1 73.38 66 TYR A C 1
ATOM 521 O O . TYR A 1 66 ? 12.047 12.914 32.406 1 73.38 66 TYR A O 1
ATOM 529 N N . THR A 1 67 ? 14.195 13.57 32.406 1 77.56 67 THR A N 1
ATOM 530 C CA . THR A 1 67 ? 14.375 13.492 33.844 1 77.56 67 THR A CA 1
ATOM 531 C C . THR A 1 67 ? 13.883 14.766 34.531 1 77.56 67 THR A C 1
ATOM 533 O O . THR A 1 67 ? 13.734 15.805 33.875 1 77.56 67 THR A O 1
ATOM 536 N N . ASN A 1 68 ? 13.555 14.617 35.781 1 82.62 68 ASN A N 1
ATOM 537 C CA . ASN A 1 68 ? 13.195 15.773 36.594 1 82.62 68 ASN A CA 1
ATOM 538 C C . ASN A 1 68 ? 14.289 16.828 36.562 1 82.62 68 ASN A C 1
ATOM 540 O O . ASN A 1 68 ? 14 18.031 36.625 1 82.62 68 ASN A O 1
ATOM 544 N N . ASP A 1 69 ? 15.453 16.422 36.438 1 86.5 69 ASP A N 1
ATOM 545 C CA . ASP A 1 69 ? 16.578 17.359 36.375 1 86.5 69 ASP A CA 1
ATOM 546 C C . ASP A 1 69 ? 16.5 18.219 35.125 1 86.5 69 ASP A C 1
ATOM 548 O O . ASP A 1 69 ? 16.797 19.422 35.188 1 86.5 69 ASP A O 1
ATOM 552 N N . THR A 1 70 ? 16.094 17.594 34.062 1 89.19 70 THR A N 1
ATOM 553 C CA . THR A 1 70 ? 15.977 18.344 32.812 1 89.19 70 THR A CA 1
ATOM 554 C C . THR A 1 70 ? 14.875 19.391 32.906 1 89.19 70 THR A C 1
ATOM 556 O O . THR A 1 70 ? 15.023 20.5 32.406 1 89.19 70 THR A O 1
ATOM 559 N N . ILE A 1 71 ? 13.844 19.031 33.625 1 89.38 71 ILE A N 1
ATOM 560 C CA . ILE A 1 71 ? 12.711 19.938 33.781 1 89.38 71 ILE A CA 1
ATOM 561 C C . ILE A 1 71 ? 13.117 21.109 34.656 1 89.38 71 ILE A C 1
ATOM 563 O O . ILE A 1 71 ? 12.82 22.266 34.312 1 89.38 71 ILE A O 1
ATOM 567 N N . THR A 1 72 ? 13.789 20.797 35.719 1 89.69 72 THR A N 1
ATOM 568 C CA . THR A 1 72 ? 14.234 21.844 36.625 1 89.69 72 THR A CA 1
ATOM 569 C C . THR A 1 72 ? 15.188 22.797 35.938 1 89.69 72 THR A C 1
ATOM 571 O O . THR A 1 72 ? 15.086 24.016 36.094 1 89.69 72 THR A O 1
ATOM 574 N N . ALA A 1 73 ? 16.062 22.25 35.219 1 91.19 73 ALA A N 1
ATOM 575 C CA . ALA A 1 73 ? 17.016 23.078 34.469 1 91.19 73 ALA A CA 1
ATOM 576 C C . ALA A 1 73 ? 16.297 23.969 33.469 1 91.19 73 ALA A C 1
ATOM 578 O O . ALA A 1 73 ? 16.688 25.125 33.281 1 91.19 73 ALA A O 1
ATOM 579 N N . PHE A 1 74 ? 15.305 23.453 32.812 1 93.25 74 PHE A N 1
ATOM 580 C CA . PHE A 1 74 ? 14.539 24.219 31.828 1 93.25 74 PHE A CA 1
ATOM 581 C C . PHE A 1 74 ? 13.828 25.391 32.5 1 93.25 74 PHE A C 1
ATOM 583 O O . PHE A 1 74 ? 13.82 26.5 31.969 1 93.25 74 PHE A O 1
ATOM 590 N N . VAL A 1 75 ? 13.219 25.094 33.625 1 93 75 VAL A N 1
ATOM 591 C CA . VAL A 1 75 ? 12.43 26.078 34.344 1 93 75 VAL A CA 1
ATOM 592 C C . VAL A 1 75 ? 13.312 27.25 34.75 1 93 75 VAL A C 1
ATOM 594 O O . VAL A 1 75 ? 12.859 28.406 34.812 1 93 75 VAL A O 1
ATOM 597 N N . GLU A 1 76 ? 14.547 27 34.969 1 92.31 76 GLU A N 1
ATOM 598 C CA . GLU A 1 76 ? 15.5 28.062 35.344 1 92.31 76 GLU A CA 1
ATOM 599 C C . GLU A 1 76 ? 15.648 29.078 34.219 1 92.31 76 GLU A C 1
ATOM 601 O O . GLU A 1 76 ? 16.047 30.219 34.469 1 92.31 76 GLU A O 1
ATOM 606 N N . HIS A 1 77 ? 15.344 28.641 33.031 1 93.56 77 HIS A N 1
ATOM 607 C CA . HIS A 1 77 ? 15.43 29.531 31.875 1 93.56 77 HIS A CA 1
ATOM 608 C C . HIS A 1 77 ? 14.156 30.359 31.734 1 93.56 77 HIS A C 1
ATOM 610 O O . HIS A 1 77 ? 14.117 31.312 30.938 1 93.56 77 HIS A O 1
ATOM 616 N N . CYS A 1 78 ? 13.141 30.062 32.5 1 95.69 78 CYS A N 1
ATOM 617 C CA . CYS A 1 78 ? 11.828 30.688 32.344 1 95.69 78 CYS A CA 1
ATOM 618 C C . CYS A 1 78 ? 11.609 31.75 33.438 1 95.69 78 CYS A C 1
ATOM 620 O O . CYS A 1 78 ? 11.93 31.547 34.594 1 95.69 78 CYS A O 1
ATOM 622 N N . VAL A 1 79 ? 11.094 32.844 33 1 95.56 79 VAL A N 1
ATOM 623 C CA . VAL A 1 79 ? 10.773 33.938 33.938 1 95.56 79 VAL A CA 1
ATOM 624 C C . VAL A 1 79 ? 9.43 34.531 33.562 1 95.56 79 VAL A C 1
ATOM 626 O O . VAL A 1 79 ? 9.016 34.5 32.406 1 95.56 79 VAL A O 1
ATOM 629 N N . TYR A 1 80 ? 8.703 35.031 34.594 1 96.88 80 TYR A N 1
ATOM 630 C CA . TYR A 1 80 ? 7.43 35.719 34.375 1 96.88 80 TYR A CA 1
ATOM 631 C C . TYR A 1 80 ? 7.578 37.219 34.531 1 96.88 80 TYR A C 1
ATOM 633 O O . TYR A 1 80 ? 8.203 37.688 35.469 1 96.88 80 TYR A O 1
ATOM 641 N N . PHE A 1 81 ? 7.094 37.938 33.625 1 96.69 81 PHE A N 1
ATOM 642 C CA . PHE A 1 81 ? 7.086 39.406 33.656 1 96.69 81 PHE A CA 1
ATOM 643 C C . PHE A 1 81 ? 5.664 39.938 33.531 1 96.69 81 PHE A C 1
ATOM 645 O O . PHE A 1 81 ? 5.027 39.844 32.5 1 96.69 81 PHE A O 1
ATOM 652 N N . ARG A 1 82 ? 5.168 40.5 34.594 1 96.5 82 ARG A N 1
ATOM 653 C CA . ARG A 1 82 ? 3.812 41.062 34.594 1 96.5 82 ARG A CA 1
ATOM 654 C C . ARG A 1 82 ? 3.77 42.406 33.906 1 96.5 82 ARG A C 1
ATOM 656 O O . ARG A 1 82 ? 4.582 43.281 34.219 1 96.5 82 ARG A O 1
ATOM 663 N N . GLY A 1 83 ? 2.812 42.594 33 1 95.31 83 GLY A N 1
ATOM 664 C CA . GLY A 1 83 ? 2.639 43.875 32.312 1 95.31 83 GLY A CA 1
ATOM 665 C C . GLY A 1 83 ? 1.324 43.969 31.578 1 95.31 83 GLY A C 1
ATOM 666 O O . GLY A 1 83 ? 0.64 42.969 31.375 1 95.31 83 GLY A O 1
ATOM 667 N N . SER A 1 84 ? 1.013 45.188 31.25 1 95.06 84 SER A N 1
ATOM 668 C CA . SER A 1 84 ? -0.198 45.469 30.484 1 95.06 84 SER A CA 1
ATOM 669 C C . SER A 1 84 ? 0.096 45.531 28.984 1 95.06 84 SER A C 1
ATOM 671 O O . SER A 1 84 ? 1.138 46.062 28.562 1 95.06 84 SER A O 1
ATOM 673 N N . TYR A 1 85 ? -0.843 45.062 28.141 1 94 85 TYR A N 1
ATOM 674 C CA . TYR A 1 85 ? -0.689 45.062 26.688 1 94 85 TYR A CA 1
ATOM 675 C C . TYR A 1 85 ? -0.963 46.469 26.125 1 94 85 TYR A C 1
ATOM 677 O O . TYR A 1 85 ? -0.635 46.75 24.969 1 94 85 TYR A O 1
ATOM 685 N N . THR A 1 86 ? -1.515 47.312 26.953 1 90.5 86 THR A N 1
ATOM 686 C CA . THR A 1 86 ? -1.958 48.625 26.453 1 90.5 86 THR A CA 1
ATOM 687 C C . THR A 1 86 ? -1.175 49.75 27.109 1 90.5 86 THR A C 1
ATOM 689 O O . THR A 1 86 ? -1.484 50.938 26.922 1 90.5 86 THR A O 1
ATOM 692 N N . ASP A 1 87 ? -0.262 49.406 27.938 1 91.44 87 ASP A N 1
ATOM 693 C CA . ASP A 1 87 ? 0.538 50.406 28.641 1 91.44 87 ASP A CA 1
ATOM 694 C C . ASP A 1 87 ? 1.958 50.469 28.078 1 91.44 87 ASP A C 1
ATOM 696 O O . ASP A 1 87 ? 2.719 49.531 28.219 1 91.44 87 ASP A O 1
ATOM 700 N N . GLU A 1 88 ? 2.336 51.594 27.656 1 89.31 88 GLU A N 1
ATOM 701 C CA . GLU A 1 88 ? 3.654 51.781 27.062 1 89.31 88 GLU A CA 1
ATOM 702 C C . GLU A 1 88 ? 4.762 51.562 28.094 1 89.31 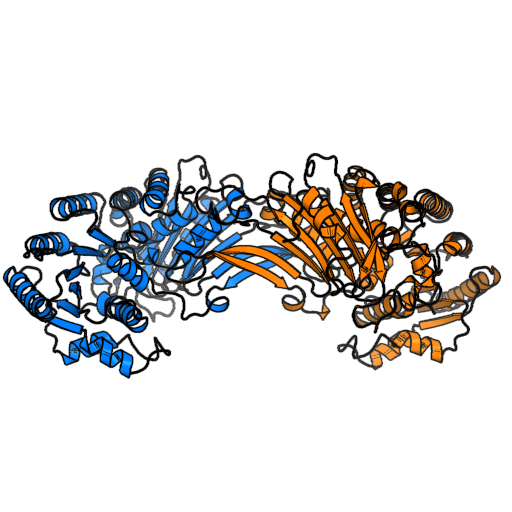88 GLU A C 1
ATOM 704 O O . GLU A 1 88 ? 5.844 51.094 27.75 1 89.31 88 GLU A O 1
ATOM 709 N N . ASN A 1 89 ? 4.469 51.938 29.266 1 92.5 89 ASN A N 1
ATOM 710 C CA . ASN A 1 89 ? 5.465 51.781 30.328 1 92.5 89 ASN A CA 1
ATOM 711 C C . ASN A 1 89 ? 5.809 50.312 30.547 1 92.5 89 ASN A C 1
ATOM 713 O O . ASN A 1 89 ? 6.941 50 30.906 1 92.5 89 ASN A O 1
ATOM 717 N N . SER A 1 90 ? 4.84 49.5 30.406 1 94.94 90 SER A N 1
ATOM 718 C CA . SER A 1 90 ? 5.074 48.062 30.547 1 94.94 90 SER A CA 1
ATOM 719 C C . SER A 1 90 ? 6.094 47.562 29.531 1 94.94 90 SER A C 1
ATOM 721 O O . SER A 1 90 ? 6.949 46.75 29.844 1 94.94 90 SER A O 1
ATOM 723 N N . PHE A 1 91 ? 6.059 48.062 28.344 1 94.25 91 PHE A N 1
ATOM 724 C CA . PHE A 1 91 ? 6.965 47.656 27.281 1 94.25 91 PHE A CA 1
ATOM 725 C C . PHE A 1 91 ? 8.367 48.188 27.516 1 94.25 91 PHE A C 1
ATOM 727 O O . PHE A 1 91 ? 9.359 47.5 27.234 1 94.25 91 PHE A O 1
ATOM 734 N N . VAL A 1 92 ? 8.461 49.375 28.047 1 91.62 92 VAL A N 1
ATOM 735 C CA . VAL A 1 92 ? 9.758 49.969 28.359 1 91.62 92 VAL A CA 1
ATOM 736 C C . VAL A 1 92 ? 10.445 49.156 29.453 1 91.62 92 VAL A C 1
ATOM 738 O O . VAL A 1 92 ? 11.641 48.844 29.344 1 91.62 92 VAL A O 1
ATOM 741 N N . LYS A 1 93 ? 9.664 48.844 30.438 1 94.5 93 LYS A N 1
ATOM 742 C CA . LYS A 1 93 ? 10.219 48.062 31.531 1 94.5 93 LYS A CA 1
ATOM 743 C C . LYS A 1 93 ? 10.672 46.688 31.047 1 94.5 93 LYS A C 1
ATOM 745 O O . LYS A 1 93 ? 11.703 46.188 31.484 1 94.5 93 LYS A O 1
ATOM 750 N N . LEU A 1 94 ? 9.844 46.094 30.219 1 94 94 LEU A N 1
ATOM 751 C CA . LEU A 1 94 ? 10.211 44.812 29.625 1 94 94 LEU A CA 1
ATOM 752 C C . LEU A 1 94 ? 11.523 44.938 28.859 1 94 94 LEU A C 1
ATOM 754 O O . LEU A 1 94 ? 12.398 44.094 28.969 1 94 94 LEU A O 1
ATOM 758 N N . ASN A 1 95 ? 11.625 45.969 28.016 1 91.69 95 ASN A N 1
ATOM 759 C CA . ASN A 1 95 ? 12.828 46.219 27.234 1 91.69 95 ASN A CA 1
ATOM 760 C C . ASN A 1 95 ? 14.062 46.344 28.125 1 91.69 95 ASN A C 1
ATOM 762 O O . ASN A 1 95 ? 15.125 45.812 27.797 1 91.69 95 ASN A O 1
ATOM 766 N N . ASP A 1 96 ? 13.875 47.062 29.156 1 90.62 96 ASP A N 1
ATOM 767 C CA . ASP A 1 96 ? 14.977 47.25 30.094 1 90.62 96 ASP A CA 1
ATOM 768 C C . ASP A 1 96 ? 15.391 45.906 30.734 1 90.62 96 ASP A C 1
ATOM 770 O O . ASP A 1 96 ? 16.578 45.656 30.922 1 90.62 96 ASP A O 1
ATOM 774 N N . TYR A 1 97 ? 14.43 45.219 31.094 1 91.62 97 TYR A N 1
ATOM 775 C CA . TYR A 1 97 ? 14.695 43.906 31.672 1 91.62 97 TYR A CA 1
ATOM 776 C C . TYR A 1 97 ? 15.477 43.031 30.703 1 91.62 97 TYR A C 1
ATOM 778 O O . TYR A 1 97 ? 16.453 42.375 31.094 1 91.62 97 TYR A O 1
ATOM 786 N N . ILE A 1 98 ? 15.062 42.969 29.438 1 89.75 98 ILE A N 1
ATOM 787 C CA . ILE A 1 98 ? 15.703 42.156 28.406 1 89.75 98 ILE A CA 1
ATOM 788 C C . ILE A 1 98 ? 17.125 42.656 28.188 1 89.75 98 ILE A C 1
ATOM 790 O O . ILE A 1 98 ? 18.062 41.844 28.094 1 89.75 98 ILE A O 1
ATOM 794 N N . LYS A 1 99 ? 17.312 43.938 28.109 1 86.44 99 LYS A N 1
ATOM 795 C CA . LYS A 1 99 ? 18.641 44.5 27.906 1 86.44 99 LYS A CA 1
ATOM 796 C C . LYS A 1 99 ? 19.594 44.125 29.031 1 86.44 99 LYS A C 1
ATOM 798 O O . LYS A 1 99 ? 20.781 43.906 28.797 1 86.44 99 LYS A O 1
ATOM 803 N N . GLY A 1 100 ? 19.047 44.094 30.188 1 84.44 100 GLY A N 1
ATOM 804 C CA . GLY A 1 100 ? 19.859 43.719 31.328 1 84.44 100 GLY A CA 1
ATOM 805 C C . GLY A 1 100 ? 20.484 42.344 31.203 1 84.44 100 GLY A C 1
ATOM 806 O O . GLY A 1 100 ? 21.688 42.156 31.422 1 84.44 100 GLY A O 1
ATOM 807 N N . PHE A 1 101 ? 19.688 41.406 30.844 1 82.38 101 PHE A N 1
ATOM 808 C CA . PHE A 1 101 ? 20.172 40.031 30.703 1 82.38 101 PHE A CA 1
ATOM 809 C C . PHE A 1 101 ? 21.078 39.906 29.484 1 82.38 101 PHE A C 1
ATOM 811 O O . PHE A 1 101 ? 22.047 39.156 29.484 1 82.38 101 PHE A O 1
ATOM 818 N N . GLU A 1 102 ? 20.781 40.594 28.422 1 82.81 102 GLU A N 1
ATOM 819 C CA . GLU A 1 102 ? 21.578 40.562 27.203 1 82.81 102 GLU A CA 1
ATOM 820 C C . GLU A 1 102 ? 22.953 41.156 27.422 1 82.81 102 GLU A C 1
ATOM 822 O O . GLU A 1 102 ? 23.938 40.719 26.828 1 82.81 102 GLU A O 1
ATOM 827 N N . ALA A 1 103 ? 22.969 42.125 28.203 1 79.25 103 ALA A N 1
ATOM 828 C CA . ALA A 1 103 ? 24.234 42.781 28.516 1 79.25 103 ALA A CA 1
ATOM 829 C C . ALA A 1 103 ? 25.141 41.844 29.312 1 79.25 103 ALA A C 1
ATOM 831 O O . ALA A 1 103 ? 26.375 41.875 29.141 1 79.25 103 ALA A O 1
ATOM 832 N N . GLU A 1 104 ? 24.578 41.156 30.156 1 77.44 104 GLU A N 1
ATOM 833 C CA . GLU A 1 104 ? 25.344 40.25 31 1 77.44 104 GLU A CA 1
ATOM 834 C C . GLU A 1 104 ? 25.984 39.125 30.172 1 77.44 104 GLU A C 1
ATOM 836 O O . GLU A 1 104 ? 27.031 38.625 30.547 1 77.44 104 GLU A O 1
ATOM 841 N N . ASN A 1 105 ? 25.344 38.75 29.156 1 72.44 105 ASN A N 1
ATOM 842 C CA . ASN A 1 105 ? 25.828 37.625 28.375 1 72.44 105 ASN A CA 1
ATOM 843 C C . ASN A 1 105 ? 26.703 38.094 27.219 1 72.44 105 ASN A C 1
ATOM 845 O O . ASN A 1 105 ? 27.219 37.25 26.469 1 72.44 105 ASN A O 1
ATOM 849 N N . LEU A 1 106 ? 27.25 39.312 27.203 1 59.84 106 LEU A N 1
ATOM 850 C CA . LEU A 1 106 ? 28.188 39.906 26.25 1 59.84 106 LEU A CA 1
ATOM 851 C C . LEU A 1 106 ? 27.844 39.5 24.812 1 59.84 106 LEU A C 1
ATOM 853 O O . LEU A 1 106 ? 28.734 39.375 23.969 1 59.84 106 LEU A O 1
ATOM 857 N N . SER A 1 107 ? 26.672 39 24.719 1 59.19 107 SER A N 1
ATOM 858 C CA . SER A 1 107 ? 26.438 38.438 23.391 1 59.19 107 SER A CA 1
ATOM 859 C C . SER A 1 107 ? 26.25 39.531 22.344 1 59.19 107 SER A C 1
ATOM 861 O O . SER A 1 107 ? 25.578 40.531 22.609 1 59.19 107 SER A O 1
ATOM 863 N N . SER A 1 108 ? 27.172 39.719 21.391 1 59.16 108 SER A N 1
ATOM 864 C CA . SER A 1 108 ? 27.125 40.656 20.266 1 59.16 108 SER A CA 1
ATOM 865 C C . SER A 1 108 ? 25.922 40.406 19.375 1 59.16 108 SER A C 1
ATOM 867 O O . SER A 1 108 ? 25.484 41.312 18.656 1 59.16 108 SER A O 1
ATOM 869 N N . ARG A 1 109 ? 25.375 39.156 19.391 1 70.38 109 ARG A N 1
ATOM 870 C CA . ARG A 1 109 ? 24.266 38.875 18.484 1 70.38 109 ARG A CA 1
ATOM 871 C C . ARG A 1 109 ? 23.062 38.281 19.219 1 70.38 109 ARG A C 1
ATOM 873 O O . ARG A 1 109 ? 23.047 37.094 19.516 1 70.38 109 ARG A O 1
ATOM 880 N N . ALA A 1 110 ? 22.25 39.344 19.828 1 80.19 110 ALA A N 1
ATOM 881 C CA . ALA A 1 110 ? 21.062 38.844 20.531 1 80.19 110 ALA A CA 1
ATOM 882 C C . ALA A 1 110 ? 19.875 38.719 19.562 1 80.19 110 ALA A C 1
ATOM 884 O O . ALA A 1 110 ? 19.672 39.562 18.703 1 80.19 110 ALA A O 1
ATOM 885 N N . LYS A 1 111 ? 19.156 37.531 19.625 1 87.94 111 LYS A N 1
ATOM 886 C CA . LYS A 1 111 ? 17.938 37.25 18.875 1 87.94 111 LYS A CA 1
ATOM 887 C C . LYS A 1 111 ? 16.703 37.25 19.797 1 87.94 111 LYS A C 1
ATOM 889 O O . LYS A 1 111 ? 16.734 36.656 20.875 1 87.94 111 LYS A O 1
ATOM 894 N N . ARG A 1 112 ? 15.758 38.125 19.406 1 92.06 112 ARG A N 1
ATOM 895 C CA . ARG A 1 112 ? 14.516 38.188 20.172 1 92.06 112 ARG A CA 1
ATOM 896 C C . ARG A 1 112 ? 13.344 37.656 19.359 1 92.06 112 ARG A C 1
ATOM 898 O O . ARG A 1 112 ? 13.195 38.031 18.188 1 92.06 112 ARG A O 1
ATOM 905 N N . ILE A 1 113 ? 12.625 36.781 19.922 1 95.06 113 ILE A N 1
ATOM 906 C CA . ILE A 1 113 ? 11.398 36.281 19.312 1 95.06 113 ILE A CA 1
ATOM 907 C C . ILE A 1 113 ? 10.195 36.688 20.156 1 95.06 113 ILE A C 1
ATOM 909 O O . ILE A 1 113 ? 10.117 36.312 21.344 1 95.06 113 ILE A O 1
ATOM 913 N N . PHE A 1 114 ? 9.359 37.438 19.578 1 96.12 114 PHE A N 1
ATOM 914 C CA . PHE A 1 114 ? 8.117 37.844 20.219 1 96.12 114 PHE A CA 1
ATOM 915 C C . PHE A 1 114 ? 6.949 37 19.734 1 96.12 114 PHE A C 1
ATOM 917 O O . PHE A 1 114 ? 6.508 37.125 18.594 1 96.12 114 PHE A O 1
ATOM 924 N N . TYR A 1 115 ? 6.477 36.156 20.562 1 97.25 115 TYR A N 1
ATOM 925 C CA . TYR A 1 115 ? 5.332 35.312 20.234 1 97.25 115 TYR A CA 1
ATOM 926 C C . TYR A 1 115 ? 4.031 35.938 20.719 1 97.25 115 TYR A C 1
ATOM 928 O O . TYR A 1 115 ? 3.787 36.031 21.922 1 97.25 115 TYR A O 1
ATOM 936 N N . LEU A 1 116 ? 3.168 36.312 19.812 1 96.31 116 LEU A N 1
ATOM 937 C CA . LEU A 1 116 ? 1.913 36.938 20.172 1 96.31 116 LEU A CA 1
ATOM 938 C C . LEU A 1 116 ? 0.781 35.938 20.25 1 96.31 116 LEU A C 1
ATOM 940 O O . LEU A 1 116 ? 0.048 35.719 19.281 1 96.31 116 LEU A O 1
ATOM 944 N N . GLY A 1 117 ? 0.627 35.344 21.422 1 92.75 117 GLY A N 1
ATOM 945 C CA . GLY A 1 117 ? -0.527 34.5 21.734 1 92.75 117 GLY A CA 1
ATOM 946 C C . GLY A 1 117 ? -1.632 35.281 22.438 1 92.75 117 GLY A C 1
ATOM 947 O O . GLY A 1 117 ? -2.084 34.844 23.516 1 92.75 117 GLY A O 1
ATOM 948 N N . ILE A 1 118 ? -2.064 36.406 21.891 1 90.56 118 ILE A N 1
ATOM 949 C CA . ILE A 1 118 ? -3.031 37.312 22.484 1 90.56 118 ILE A CA 1
ATOM 950 C C . ILE A 1 118 ? -4.234 37.5 21.562 1 90.56 118 ILE A C 1
ATOM 952 O O . ILE A 1 118 ? -4.191 37.062 20.406 1 90.56 118 ILE A O 1
ATOM 956 N N . PRO A 1 119 ? -5.305 38 22.031 1 83.12 119 PRO A N 1
ATOM 957 C CA . PRO A 1 119 ? -6.469 38.25 21.172 1 83.12 119 PRO A CA 1
ATOM 958 C C . PRO A 1 119 ? -6.145 39.125 19.969 1 83.12 119 PRO A C 1
ATOM 960 O O . PRO A 1 119 ? -5.34 40.062 20.078 1 83.12 119 PRO A O 1
ATOM 963 N N . PRO A 1 120 ? -6.824 38.938 18.891 1 84.44 120 PRO A N 1
ATOM 964 C CA . PRO A 1 120 ? -6.551 39.688 17.656 1 84.44 120 PRO A CA 1
ATOM 965 C C . PRO A 1 120 ? -6.668 41.188 17.828 1 84.44 120 PRO A C 1
ATOM 967 O O . PRO A 1 120 ? -5.926 41.938 17.188 1 84.44 120 PRO A O 1
ATOM 970 N N . SER A 1 121 ? -7.527 41.656 18.688 1 85.25 121 SER A N 1
ATOM 971 C CA . SER A 1 121 ? -7.781 43.062 18.875 1 85.25 121 SER A CA 1
ATOM 972 C C . SER A 1 121 ? -6.555 43.781 19.438 1 85.25 121 SER A C 1
ATOM 974 O O . SER A 1 121 ? -6.426 45 19.312 1 85.25 121 SER A O 1
ATOM 976 N N . LEU A 1 122 ? -5.664 43.031 19.969 1 92.56 122 LEU A N 1
ATOM 977 C CA . LEU A 1 122 ? -4.512 43.625 20.641 1 92.56 122 LEU A CA 1
ATOM 978 C C . LEU A 1 122 ? -3.277 43.562 19.75 1 92.56 122 LEU A C 1
ATOM 980 O O . LEU A 1 122 ? -2.27 44.219 20.031 1 92.56 122 LEU A O 1
ATOM 984 N N . ILE A 1 123 ? -3.326 42.875 18.672 1 94.69 123 ILE A N 1
ATOM 985 C CA . ILE A 1 123 ? -2.145 42.562 17.875 1 94.69 123 ILE A CA 1
ATOM 986 C C . ILE A 1 123 ? -1.579 43.844 17.281 1 94.69 123 ILE A C 1
ATOM 988 O O . ILE A 1 123 ? -0.365 44.062 17.281 1 94.69 123 ILE A O 1
ATOM 992 N N . LYS A 1 124 ? -2.406 44.719 16.766 1 94.81 124 LYS A N 1
ATOM 993 C CA . LYS A 1 124 ? -1.943 45.938 16.141 1 94.81 124 LYS A CA 1
ATOM 994 C C . LYS A 1 124 ? -1.19 46.812 17.141 1 94.81 124 LYS A C 1
ATOM 996 O O . LYS A 1 124 ? -0.065 47.25 16.875 1 94.81 124 LYS A O 1
ATOM 1001 N N . SER A 1 125 ? -1.777 47.031 18.297 1 94.25 125 SER A N 1
ATOM 1002 C CA . SER A 1 125 ? -1.175 47.906 19.297 1 94.25 125 SER A CA 1
ATOM 1003 C C . SER A 1 125 ? 0.118 47.312 19.844 1 94.25 125 SER A C 1
ATOM 1005 O O . SER A 1 125 ? 1.119 48 19.984 1 94.25 125 SER A O 1
ATOM 1007 N N . VAL A 1 126 ? 0.095 46.062 20.094 1 95.31 126 VAL A N 1
ATOM 1008 C CA . VAL A 1 126 ? 1.26 45.406 20.672 1 95.31 126 VAL A CA 1
ATOM 1009 C C . VAL A 1 126 ? 2.398 45.375 19.656 1 95.31 126 VAL A C 1
ATOM 1011 O O . VAL A 1 126 ? 3.553 45.656 20 1 95.31 126 VAL A O 1
ATOM 1014 N N . SER A 1 127 ? 2.084 45.031 18.406 1 94.5 127 SER A N 1
ATOM 1015 C CA . SER A 1 127 ? 3.109 44.969 17.359 1 94.5 127 SER A CA 1
ATOM 1016 C C . SER A 1 127 ? 3.754 46.344 17.172 1 94.5 127 SER A C 1
ATOM 1018 O O . SER A 1 127 ? 4.965 46.438 16.969 1 94.5 127 SER A O 1
ATOM 1020 N N . MET A 1 128 ? 3 47.375 17.25 1 92.56 128 MET A N 1
ATOM 1021 C CA . MET A 1 128 ? 3.516 48.75 17.125 1 92.56 128 MET A CA 1
ATOM 1022 C C . MET A 1 128 ? 4.418 49.094 18.297 1 92.56 128 MET A C 1
ATOM 1024 O O . MET A 1 128 ? 5.488 49.688 18.109 1 92.56 128 MET A O 1
ATOM 1028 N N . ALA A 1 129 ? 3.955 48.75 19.484 1 92.62 129 ALA A N 1
ATOM 1029 C CA . ALA A 1 129 ? 4.742 49 20.688 1 92.62 129 ALA A CA 1
ATOM 1030 C C . ALA A 1 129 ? 6.09 48.312 20.641 1 92.62 129 ALA A C 1
ATOM 1032 O O . ALA A 1 129 ? 7.117 48.875 21.016 1 92.62 129 ALA A O 1
ATOM 1033 N N . LEU A 1 130 ? 6.07 47.094 20.203 1 92.44 130 LEU A N 1
ATOM 1034 C CA . LEU A 1 130 ? 7.285 46.281 20.141 1 92.44 130 LEU A CA 1
ATOM 1035 C C . LEU A 1 130 ? 8.242 46.844 19.078 1 92.44 130 LEU A C 1
ATOM 1037 O O . LEU A 1 130 ? 9.461 46.75 19.234 1 92.44 130 LEU A O 1
ATOM 1041 N N . ALA A 1 131 ? 7.656 47.312 17.984 1 88.81 131 ALA A N 1
ATOM 1042 C CA . ALA A 1 131 ? 8.477 47.844 16.906 1 88.81 131 ALA A CA 1
ATOM 1043 C C . ALA A 1 131 ? 9.25 49.062 17.359 1 88.81 131 ALA A C 1
ATOM 1045 O O . ALA A 1 131 ? 10.312 49.406 16.828 1 88.81 131 ALA A O 1
ATOM 1046 N N . LYS A 1 132 ? 8.742 49.719 18.391 1 83.19 132 LYS A N 1
ATOM 1047 C CA . LYS A 1 132 ? 9.352 50.938 18.891 1 83.19 132 LYS A CA 1
ATOM 1048 C C . LYS A 1 132 ? 10.469 50.625 19.875 1 83.19 132 LYS A C 1
ATOM 1050 O O . LYS A 1 132 ? 11.281 51.5 20.203 1 83.19 132 LYS A O 1
ATOM 1055 N N . LEU A 1 133 ? 10.312 49.469 20.391 1 79.25 133 LEU A N 1
ATOM 1056 C CA . LEU A 1 133 ? 11.344 49.094 21.359 1 79.25 133 LEU A CA 1
ATOM 1057 C C . LEU A 1 133 ? 12.719 49.094 20.703 1 79.25 133 LEU A C 1
ATOM 1059 O O . LEU A 1 133 ? 12.844 48.844 19.516 1 79.25 133 LEU A O 1
ATOM 1063 N N . ASP A 1 134 ? 13.625 49.719 21.438 1 63.19 134 ASP A N 1
ATOM 1064 C CA . ASP A 1 134 ? 15 49.812 20.953 1 63.19 134 ASP A CA 1
ATOM 1065 C C . ASP A 1 134 ? 15.453 48.5 20.344 1 63.19 134 ASP A C 1
ATOM 1067 O O . ASP A 1 134 ? 15.305 47.438 20.969 1 63.19 134 ASP A O 1
ATOM 1071 N N . GLN A 1 135 ? 15.523 48.656 18.922 1 58.16 135 GLN A N 1
ATOM 1072 C CA . GLN A 1 135 ? 16.109 47.5 18.234 1 58.16 135 GLN A CA 1
ATOM 1073 C C . GLN A 1 135 ? 17.453 47.125 18.859 1 58.16 135 GLN A C 1
ATOM 1075 O O . GLN A 1 135 ? 18.172 47.969 19.359 1 58.16 135 GLN A O 1
ATOM 1080 N N . ASN A 1 136 ? 17.469 46.062 19.406 1 53.59 136 ASN A N 1
ATOM 1081 C CA . ASN A 1 136 ? 18.812 45.688 19.797 1 53.59 136 ASN A CA 1
ATOM 1082 C C . ASN A 1 136 ? 19.859 46.156 18.797 1 53.59 136 ASN A C 1
ATOM 1084 O O . ASN A 1 136 ? 19.547 46.344 17.625 1 53.59 136 ASN A O 1
ATOM 1088 N N . LEU A 1 137 ? 20.953 46.969 19.109 1 48.28 137 LEU A N 1
ATOM 1089 C CA . LEU A 1 137 ? 22.047 47.5 18.297 1 48.28 137 LEU A CA 1
ATOM 1090 C C . LEU A 1 137 ? 22.188 46.688 17 1 48.28 137 LEU A C 1
ATOM 1092 O O . LEU A 1 137 ? 22.484 47.25 15.945 1 48.28 137 LEU A O 1
ATOM 1096 N N . ASN A 1 138 ? 22.406 45.344 17.031 1 52.66 138 ASN A N 1
ATOM 1097 C CA . ASN A 1 138 ? 22.656 44.375 15.961 1 52.66 138 ASN A CA 1
ATOM 1098 C C . ASN A 1 138 ? 21.578 43.312 15.922 1 52.66 138 ASN A C 1
ATOM 1100 O O . ASN A 1 138 ? 21.844 42.156 15.57 1 52.66 138 ASN A O 1
ATOM 1104 N N . GLY A 1 139 ? 20.375 43.625 16.406 1 60.34 139 GLY A N 1
ATOM 1105 C CA . GLY A 1 139 ? 19.641 42.438 16.844 1 60.34 139 GLY A CA 1
ATOM 1106 C C . GLY A 1 139 ? 18.609 41.969 15.844 1 60.34 139 GLY A C 1
ATOM 1107 O O . GLY A 1 139 ? 18.219 42.75 14.953 1 60.34 139 GLY A O 1
ATOM 1108 N N . ASP A 1 140 ? 18.375 40.688 15.562 1 82.19 140 ASP A N 1
ATOM 1109 C CA . ASP A 1 140 ? 17.422 39.875 14.82 1 82.19 140 ASP A CA 1
ATOM 1110 C C . ASP A 1 140 ? 16.141 39.656 15.625 1 82.19 140 ASP A C 1
ATOM 1112 O O . ASP A 1 140 ? 16.078 38.781 16.484 1 82.19 140 ASP A O 1
ATOM 1116 N N . ASN A 1 141 ? 15.125 40.719 15.492 1 90.19 141 ASN A N 1
ATOM 1117 C CA . ASN A 1 141 ? 13.828 40.594 16.156 1 90.19 141 ASN A CA 1
ATOM 1118 C C . ASN A 1 141 ? 12.789 39.938 15.234 1 90.19 141 ASN A C 1
ATOM 1120 O O . ASN A 1 141 ? 12.625 40.375 14.086 1 90.19 141 ASN A O 1
ATOM 1124 N N . ARG A 1 142 ? 12.156 39 15.781 1 94.44 142 ARG A N 1
ATOM 1125 C CA . ARG A 1 142 ? 11.156 38.281 15 1 94.44 142 ARG A CA 1
ATOM 1126 C C . ARG A 1 142 ? 9.797 38.281 15.711 1 94.44 142 ARG A C 1
ATOM 1128 O O . ARG A 1 142 ? 9.734 38.219 16.938 1 94.44 142 ARG A O 1
ATOM 1135 N N . LEU A 1 143 ? 8.773 38.469 14.906 1 96.06 143 LEU A N 1
ATOM 1136 C CA . LEU A 1 143 ? 7.406 38.531 15.414 1 96.06 143 LEU A CA 1
ATOM 1137 C C . LEU A 1 143 ? 6.598 37.344 14.945 1 96.06 143 LEU A C 1
ATOM 1139 O O . LEU A 1 143 ? 6.504 37.094 13.742 1 96.06 143 LEU A O 1
ATOM 1143 N N . ILE A 1 144 ? 6.07 36.562 15.891 1 96.94 144 ILE A N 1
ATOM 1144 C CA . ILE A 1 144 ? 5.18 35.469 15.578 1 96.94 144 ILE A CA 1
ATOM 1145 C C . ILE A 1 144 ? 3.74 35.844 15.922 1 96.94 144 ILE A C 1
ATOM 1147 O O . ILE A 1 144 ? 3.455 36.281 17.031 1 96.94 144 ILE A O 1
ATOM 1151 N N . ILE A 1 145 ? 2.879 35.688 15 1 95.88 145 ILE A N 1
ATOM 1152 C CA . ILE A 1 145 ? 1.466 36 15.195 1 95.88 145 ILE A CA 1
ATOM 1153 C C . ILE A 1 145 ? 0.645 34.719 15.141 1 95.88 145 ILE A C 1
ATOM 1155 O O . ILE A 1 145 ? 0.647 34 14.133 1 95.88 145 ILE A O 1
ATOM 1159 N N . GLU A 1 146 ? -0.048 34.438 16.156 1 92.06 146 GLU A N 1
ATOM 1160 C CA . GLU A 1 146 ? -0.913 33.25 16.25 1 92.06 146 GLU A CA 1
ATOM 1161 C C . GLU A 1 146 ? -2.229 33.5 15.508 1 92.06 146 GLU A C 1
ATOM 1163 O O . GLU A 1 146 ? -2.727 34.625 15.453 1 92.06 146 GLU A O 1
ATOM 1168 N N . LYS A 1 147 ? -2.748 32.469 14.984 1 87.69 147 LYS A N 1
ATOM 1169 C CA . LYS A 1 147 ? -4.066 32.562 14.367 1 87.69 147 LYS A CA 1
ATOM 1170 C C . LYS A 1 147 ? -5.133 32.906 15.406 1 87.69 147 LYS A C 1
ATOM 1172 O O . LYS A 1 147 ? -4.992 32.562 16.578 1 87.69 147 LYS A O 1
ATOM 1177 N N . PRO A 1 148 ? -6.191 33.438 15.031 1 88.81 148 PRO A N 1
ATOM 1178 C CA . PRO A 1 148 ? -6.551 33.844 13.664 1 88.81 148 PRO A CA 1
ATOM 1179 C C . PRO A 1 148 ? -5.938 35.188 13.266 1 88.81 148 PRO A C 1
ATOM 1181 O O . PRO A 1 148 ? -5.816 36.094 14.094 1 88.81 148 PRO A O 1
ATOM 1184 N N . VAL A 1 149 ? -5.586 35.312 12.078 1 93.38 149 VAL A N 1
ATOM 1185 C CA . VAL A 1 149 ? -5.195 36.594 11.492 1 93.38 149 VAL A CA 1
ATOM 1186 C C . VAL A 1 149 ? -6.41 37.281 10.852 1 93.38 149 VAL A C 1
ATOM 1188 O O . VAL A 1 149 ? -6.723 37.031 9.68 1 93.38 149 VAL A O 1
ATOM 1191 N N . GLY A 1 150 ? -7.047 38.062 11.625 1 91.38 150 GLY A N 1
ATOM 1192 C CA . GLY A 1 150 ? -8.32 38.625 11.219 1 91.38 150 GLY A CA 1
ATOM 1193 C C . GLY A 1 150 ? -9.492 37.719 11.453 1 91.38 150 GLY A C 1
ATOM 1194 O O . GLY A 1 150 ? -9.312 36.531 11.758 1 91.38 150 GLY A O 1
ATOM 1195 N N . ASP A 1 151 ? -10.711 38.25 11.422 1 92.5 151 ASP A N 1
ATOM 1196 C CA . ASP A 1 151 ? -11.914 37.469 11.555 1 92.5 151 ASP A CA 1
ATOM 1197 C C . ASP A 1 151 ? -12.781 37.531 10.297 1 92.5 151 ASP A C 1
ATOM 1199 O O . ASP A 1 151 ? -13.898 37.031 10.266 1 92.5 151 ASP A O 1
ATOM 1203 N N . SER A 1 152 ? -12.312 38.25 9.336 1 95.12 152 SER A N 1
ATOM 1204 C CA . SER A 1 152 ? -12.891 38.406 8.008 1 95.12 152 SER A CA 1
ATOM 1205 C C . SER A 1 152 ? -11.828 38.812 6.992 1 95.12 152 SER A C 1
ATOM 1207 O O . SER A 1 152 ? -10.68 39.094 7.359 1 95.12 152 SER A O 1
ATOM 1209 N N . LEU A 1 153 ? -12.242 38.812 5.754 1 97.5 153 LEU A N 1
ATOM 1210 C CA . LEU A 1 153 ? -11.312 39.25 4.711 1 97.5 153 LEU A CA 1
ATOM 1211 C C . LEU A 1 153 ? -10.859 40.688 4.949 1 97.5 153 LEU A C 1
ATOM 1213 O O . LEU A 1 153 ? -9.664 41 4.867 1 97.5 153 LEU A O 1
ATOM 1217 N N . GLU A 1 154 ? -11.758 41.531 5.277 1 97.31 154 GLU A N 1
ATOM 1218 C CA . GLU A 1 154 ? -11.461 42.938 5.496 1 97.31 154 GLU A CA 1
ATOM 1219 C C . GLU A 1 154 ? -10.555 43.125 6.711 1 97.31 154 GLU A C 1
ATOM 1221 O O . GLU A 1 154 ? -9.555 43.844 6.641 1 97.31 154 GLU A O 1
ATOM 1226 N N . SER A 1 155 ? -10.906 42.531 7.805 1 95.62 155 SER A N 1
ATOM 1227 C CA . SER A 1 155 ? -10.117 42.656 9.023 1 95.62 155 SER A CA 1
ATOM 1228 C C . SER A 1 155 ? -8.727 42.062 8.852 1 95.62 155 SER A C 1
ATOM 1230 O O . SER A 1 155 ? -7.75 42.562 9.422 1 95.62 155 SER A O 1
ATOM 1232 N N . ALA A 1 156 ? -8.641 40.969 8.141 1 96.69 156 ALA A N 1
ATOM 1233 C CA . ALA A 1 156 ? -7.344 40.344 7.855 1 96.69 156 ALA A CA 1
ATOM 1234 C C . ALA A 1 156 ? -6.469 41.281 7.031 1 96.69 156 ALA A C 1
ATOM 1236 O O . ALA A 1 156 ? -5.281 41.469 7.324 1 96.69 156 ALA A O 1
ATOM 1237 N N . ARG A 1 157 ? -7.027 41.844 5.984 1 97.69 157 ARG A N 1
ATOM 1238 C CA . ARG A 1 157 ? -6.301 42.812 5.145 1 97.69 157 ARG A CA 1
ATOM 1239 C C . ARG A 1 157 ? -5.773 43.969 5.969 1 97.69 157 ARG A C 1
ATOM 1241 O O . ARG A 1 157 ? -4.613 44.375 5.828 1 97.69 157 ARG A O 1
ATOM 1248 N N . ASP A 1 158 ? -6.629 44.469 6.785 1 97.44 158 ASP A N 1
ATOM 1249 C CA . ASP A 1 158 ? -6.27 45.594 7.637 1 97.44 158 ASP A CA 1
ATOM 1250 C C . ASP A 1 158 ? -5.117 45.219 8.57 1 97.44 158 ASP A C 1
ATOM 1252 O O . ASP A 1 158 ? -4.156 46 8.703 1 97.44 158 ASP A O 1
ATOM 1256 N N . LEU A 1 159 ? -5.238 44.125 9.203 1 96.5 159 LEU A N 1
ATOM 1257 C CA . LEU A 1 159 ? -4.211 43.688 10.133 1 96.5 159 LEU A CA 1
ATOM 1258 C C . LEU A 1 159 ? -2.889 43.438 9.414 1 96.5 159 LEU A C 1
ATOM 1260 O O . LEU A 1 159 ? -1.834 43.875 9.891 1 96.5 159 LEU A O 1
ATOM 1264 N N . LEU A 1 160 ? -2.93 42.75 8.328 1 97 160 LEU A N 1
ATOM 1265 C CA . LEU A 1 160 ? -1.721 42.406 7.586 1 97 160 LEU A CA 1
ATOM 1266 C C . LEU A 1 160 ? -1.043 43.688 7.055 1 97 160 LEU A C 1
ATOM 1268 O O . LEU A 1 160 ? 0.187 43.781 7.066 1 97 160 LEU A O 1
ATOM 1272 N N . GLU A 1 161 ? -1.801 44.625 6.582 1 97.19 161 GLU A N 1
ATOM 1273 C CA . GLU A 1 161 ? -1.254 45.906 6.133 1 97.19 161 GLU A CA 1
ATOM 1274 C C . GLU A 1 161 ? -0.57 46.656 7.273 1 97.19 161 GLU A C 1
ATOM 1276 O O . GLU A 1 161 ? 0.498 47.219 7.09 1 97.19 161 GLU A O 1
ATOM 1281 N N . HIS A 1 162 ? -1.223 46.594 8.391 1 96.56 162 HIS A N 1
ATOM 1282 C CA . HIS A 1 162 ? -0.632 47.219 9.57 1 96.56 162 HIS A CA 1
ATOM 1283 C C . HIS A 1 162 ? 0.709 46.594 9.914 1 96.56 162 HIS A C 1
ATOM 1285 O O . HIS A 1 162 ? 1.703 47.281 10.109 1 96.56 162 HIS A O 1
ATOM 1291 N N . ILE A 1 163 ? 0.735 45.312 9.984 1 95.56 163 ILE A N 1
ATOM 1292 C CA . ILE A 1 163 ? 1.95 44.594 10.359 1 95.56 163 ILE A CA 1
ATOM 1293 C C . ILE A 1 163 ? 3.061 44.906 9.359 1 95.56 163 ILE A C 1
ATOM 1295 O O . ILE A 1 163 ? 4.203 45.188 9.75 1 95.56 163 ILE A O 1
ATOM 1299 N N . ARG A 1 164 ? 2.738 44.938 8.109 1 95.31 164 ARG A N 1
ATOM 1300 C CA . ARG A 1 164 ? 3.711 45.219 7.051 1 95.31 164 ARG A CA 1
ATOM 1301 C C . ARG A 1 164 ? 4.281 46.625 7.188 1 95.31 164 ARG A C 1
ATOM 1303 O O . ARG A 1 164 ? 5.422 46.875 6.797 1 95.31 164 ARG A O 1
ATOM 1310 N N . SER A 1 165 ? 3.531 47.469 7.707 1 95.19 165 SER A N 1
ATOM 1311 C CA . SER A 1 165 ? 3.959 48.875 7.824 1 95.19 165 SER A CA 1
ATOM 1312 C C . SER A 1 165 ? 4.914 49.062 9 1 95.19 165 SER A C 1
ATOM 1314 O O . SER A 1 165 ? 5.668 50.031 9.047 1 95.19 165 SER A O 1
ATOM 1316 N N . VAL A 1 166 ? 4.91 48.094 9.883 1 93 166 VAL A N 1
ATOM 1317 C CA . VAL A 1 166 ? 5.652 48.312 11.117 1 93 166 VAL A CA 1
ATOM 1318 C C . VAL A 1 166 ? 6.777 47.281 11.242 1 93 166 VAL A C 1
ATOM 1320 O O . VAL A 1 166 ? 7.773 47.531 11.93 1 93 166 VAL A O 1
ATOM 1323 N N . TRP A 1 167 ? 6.629 46.125 10.641 1 93.5 167 TRP A N 1
ATOM 1324 C CA . TRP A 1 167 ? 7.617 45.062 10.711 1 93.5 167 TRP A CA 1
ATOM 1325 C C . TRP A 1 167 ? 8.023 44.594 9.32 1 93.5 167 TRP A C 1
ATOM 1327 O O . TRP A 1 167 ? 7.184 44.5 8.422 1 93.5 167 TRP A O 1
ATOM 1337 N N . PRO A 1 168 ? 9.328 44.25 9.156 1 91.94 168 PRO A N 1
ATOM 1338 C CA . PRO A 1 168 ? 9.711 43.625 7.895 1 91.94 168 PRO A CA 1
ATOM 1339 C C . PRO A 1 168 ? 9.062 42.25 7.699 1 91.94 168 PRO A C 1
ATOM 1341 O O . PRO A 1 168 ? 8.93 41.5 8.656 1 91.94 168 PRO A O 1
ATOM 1344 N N . ILE A 1 169 ? 8.719 42 6.527 1 90.62 169 ILE A N 1
ATOM 1345 C CA . ILE A 1 169 ? 8 40.781 6.191 1 90.62 169 ILE A CA 1
ATOM 1346 C C . ILE A 1 169 ? 8.844 39.562 6.555 1 90.62 169 ILE A C 1
ATOM 1348 O O . ILE A 1 169 ? 8.312 38.531 7.004 1 90.62 169 ILE A O 1
ATOM 1352 N N . GLU A 1 170 ? 10.133 39.562 6.395 1 91.56 170 GLU A N 1
ATOM 1353 C CA . GLU A 1 170 ? 11.031 38.438 6.641 1 91.56 170 GLU A CA 1
ATOM 1354 C C . GLU A 1 170 ? 11.125 38.125 8.133 1 91.56 170 GLU A C 1
ATOM 1356 O O . GLU A 1 170 ? 11.555 37.031 8.516 1 91.56 170 GLU A O 1
ATOM 1361 N N . ASN A 1 171 ? 10.695 39.094 8.938 1 93.69 171 ASN A N 1
ATOM 1362 C CA . ASN A 1 171 ? 10.805 38.906 10.383 1 93.69 171 ASN A CA 1
ATOM 1363 C C . ASN A 1 171 ? 9.438 38.656 11.016 1 93.69 171 ASN A C 1
ATOM 1365 O O . ASN A 1 171 ? 9.305 38.688 12.242 1 93.69 171 ASN A O 1
ATOM 1369 N N . THR A 1 172 ? 8.43 38.5 10.172 1 95.56 172 THR A N 1
ATOM 1370 C CA . THR A 1 172 ? 7.082 38.219 10.672 1 95.56 172 THR A CA 1
ATOM 1371 C C . THR A 1 172 ? 6.613 36.844 10.281 1 95.56 172 THR A C 1
ATOM 1373 O O . THR A 1 172 ? 6.762 36.438 9.125 1 95.56 172 THR A O 1
ATOM 1376 N N . TYR A 1 173 ? 6.105 36.094 11.227 1 96.75 173 TYR A N 1
ATOM 1377 C CA . TYR A 1 173 ? 5.676 34.719 11.055 1 96.75 173 TYR A CA 1
ATOM 1378 C C . TYR A 1 173 ? 4.219 34.531 11.461 1 96.75 173 TYR A C 1
ATOM 1380 O O . TYR A 1 173 ? 3.848 34.844 12.602 1 96.75 173 TYR A O 1
ATOM 1388 N N . LYS A 1 174 ? 3.416 34.156 10.562 1 96.06 174 LYS A N 1
ATOM 1389 C CA . LYS A 1 174 ? 2.021 33.875 10.867 1 96.06 174 LYS A CA 1
ATOM 1390 C C . LYS A 1 174 ? 1.816 32.344 11.055 1 96.06 174 LYS A C 1
ATOM 1392 O O . LYS A 1 174 ? 2.004 31.578 10.109 1 96.06 174 LYS A O 1
ATOM 1397 N N . VAL A 1 175 ? 1.282 32 12.148 1 93.94 175 VAL A N 1
ATOM 1398 C CA . VAL A 1 175 ? 1.291 30.594 12.555 1 93.94 175 VAL A CA 1
ATOM 1399 C C . VAL A 1 175 ? -0.055 29.953 12.219 1 93.94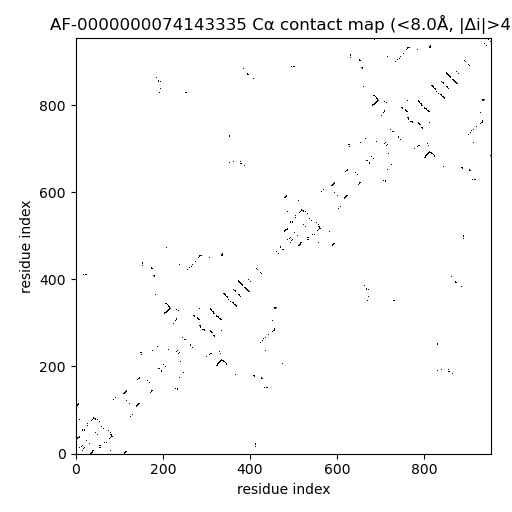 175 VAL A C 1
ATOM 1401 O O . VAL A 1 175 ? -1.109 30.5 12.547 1 93.94 175 VAL A O 1
ATOM 1404 N N . ASP A 1 176 ? -0.054 28.922 11.57 1 92.81 176 ASP A N 1
ATOM 1405 C CA . ASP A 1 176 ? -1.016 27.812 11.586 1 92.81 176 ASP A CA 1
ATOM 1406 C C . ASP A 1 176 ? -0.366 26.516 12.062 1 92.81 176 ASP A C 1
ATOM 1408 O O . ASP A 1 176 ? 0.387 25.891 11.328 1 92.81 176 ASP A O 1
ATOM 1412 N N . HIS A 1 177 ? -0.668 26.125 13.227 1 89.19 177 HIS A N 1
ATOM 1413 C CA . HIS A 1 177 ? 0.102 25.078 13.883 1 89.19 177 HIS A CA 1
ATOM 1414 C C . HIS A 1 177 ? -0.108 23.719 13.203 1 89.19 177 HIS A C 1
ATOM 1416 O O . HIS A 1 177 ? 0.677 22.797 13.398 1 89.19 177 HIS A O 1
ATOM 1422 N N . TYR A 1 178 ? -1.1 23.578 12.391 1 90.12 178 TYR A N 1
ATOM 1423 C CA . TYR A 1 178 ? -1.268 22.328 11.648 1 90.12 178 TYR A CA 1
ATOM 1424 C C . TYR A 1 178 ? -0.14 22.141 10.641 1 90.12 178 TYR A C 1
ATOM 1426 O O . TYR A 1 178 ? 0.212 21.016 10.297 1 90.12 178 TYR A O 1
ATOM 1434 N N . LEU A 1 179 ? 0.378 23.234 10.188 1 91.94 179 LEU A N 1
ATOM 1435 C CA . LEU A 1 179 ? 1.47 23.156 9.219 1 91.94 179 LEU A CA 1
ATOM 1436 C C . LEU A 1 179 ? 2.711 22.547 9.852 1 91.94 179 LEU A C 1
ATOM 1438 O O . LEU A 1 179 ? 3.617 22.094 9.141 1 91.94 179 LEU A O 1
ATOM 1442 N N . GLY A 1 180 ? 2.703 22.578 11.156 1 91.81 180 GLY A N 1
ATOM 1443 C CA . GLY A 1 180 ? 3.811 21.938 11.852 1 91.81 180 GLY A CA 1
ATOM 1444 C C . GLY A 1 180 ? 3.633 20.453 12.023 1 91.81 180 GLY A C 1
ATOM 1445 O O . GLY A 1 180 ? 4.559 19.75 12.453 1 91.81 180 GLY A O 1
ATOM 1446 N N . MET A 1 181 ? 2.469 19.984 11.68 1 91.75 181 MET A N 1
ATOM 1447 C CA . MET A 1 181 ? 2.215 18.547 11.805 1 91.75 181 MET A CA 1
ATOM 1448 C C . MET A 1 181 ? 2.996 17.766 10.75 1 91.75 181 MET A C 1
ATOM 1450 O O . MET A 1 181 ? 3.051 18.156 9.586 1 91.75 181 MET A O 1
ATOM 1454 N N . GLU A 1 182 ? 3.525 16.656 11.172 1 90.69 182 GLU A N 1
ATOM 1455 C CA . GLU A 1 182 ? 4.402 15.828 10.344 1 90.69 182 GLU A CA 1
ATOM 1456 C C . GLU A 1 182 ? 3.699 15.391 9.062 1 90.69 182 GLU A C 1
ATOM 1458 O O . GLU A 1 182 ? 4.328 15.312 8.008 1 90.69 182 GLU A O 1
ATOM 1463 N N . MET A 1 183 ? 2.473 15.133 9.148 1 90.81 183 MET A N 1
ATOM 1464 C CA . MET A 1 183 ? 1.732 14.594 8.016 1 90.81 183 MET A CA 1
ATOM 1465 C C . MET A 1 183 ? 1.731 15.578 6.844 1 90.81 183 MET A C 1
ATOM 1467 O O . MET A 1 183 ? 1.666 15.164 5.684 1 90.81 183 MET A O 1
ATOM 1471 N N . PHE A 1 184 ? 1.806 16.844 7.125 1 91.25 184 PHE A N 1
ATOM 1472 C CA . PHE A 1 184 ? 1.822 17.828 6.051 1 91.25 184 PHE A CA 1
ATOM 1473 C C . PHE A 1 184 ? 3.053 17.656 5.172 1 91.25 184 PHE A C 1
ATOM 1475 O O . PHE A 1 184 ? 2.943 17.609 3.943 1 91.25 184 PHE A O 1
ATOM 1482 N N . ASP A 1 185 ? 4.191 17.469 5.805 1 90.5 185 ASP A N 1
ATOM 1483 C CA . ASP A 1 185 ? 5.418 17.203 5.062 1 90.5 185 ASP A CA 1
ATOM 1484 C C . ASP A 1 185 ? 5.375 15.82 4.418 1 90.5 185 ASP A C 1
ATOM 1486 O O . ASP A 1 185 ? 5.84 15.633 3.291 1 90.5 185 ASP A O 1
ATOM 1490 N N . ALA A 1 186 ? 4.855 14.969 5.18 1 91.31 186 ALA A N 1
ATOM 1491 C CA . ALA A 1 186 ? 4.777 13.594 4.688 1 91.31 186 ALA A CA 1
ATOM 1492 C C . ALA A 1 186 ? 3.951 13.523 3.404 1 91.31 186 ALA A C 1
ATOM 1494 O O . ALA A 1 186 ? 4.312 12.805 2.469 1 91.31 186 ALA A O 1
ATOM 1495 N N . LEU A 1 187 ? 2.887 14.25 3.363 1 92.56 187 LEU A N 1
ATOM 1496 C CA . LEU A 1 187 ? 2.012 14.258 2.195 1 92.56 187 LEU A CA 1
ATOM 1497 C C . LEU A 1 187 ? 2.73 14.836 0.98 1 92.56 187 LEU A C 1
ATOM 1499 O O . LEU A 1 187 ? 2.553 14.352 -0.14 1 92.56 187 LEU A O 1
ATOM 1503 N N . LEU A 1 188 ? 3.473 15.82 1.229 1 90.62 188 LEU A N 1
ATOM 1504 C CA . LEU A 1 188 ? 4.234 16.422 0.137 1 90.62 188 LEU A CA 1
ATOM 1505 C C . LEU A 1 188 ? 5.184 15.398 -0.48 1 90.62 188 LEU A C 1
ATOM 1507 O O . LEU A 1 188 ? 5.258 15.273 -1.705 1 90.62 188 LEU A O 1
ATOM 1511 N N . MET A 1 189 ? 5.836 14.758 0.348 1 90.06 189 MET A N 1
ATOM 1512 C CA . MET A 1 189 ? 6.777 13.758 -0.152 1 90.06 189 MET A CA 1
ATOM 1513 C C . MET A 1 189 ? 6.039 12.594 -0.809 1 90.06 189 MET A C 1
ATOM 1515 O O . MET A 1 189 ? 6.449 12.109 -1.865 1 90.06 189 MET A O 1
ATOM 1519 N N . MET A 1 190 ? 5.051 12.102 -0.22 1 89.62 190 MET A N 1
ATOM 1520 C CA . MET A 1 190 ? 4.289 10.977 -0.758 1 89.62 190 MET A CA 1
ATOM 1521 C C . MET A 1 190 ? 3.773 11.289 -2.16 1 89.62 190 MET A C 1
ATOM 1523 O O . MET A 1 190 ? 3.807 10.43 -3.043 1 89.62 190 MET A O 1
ATOM 1527 N N . ARG A 1 191 ? 3.307 12.461 -2.375 1 90.88 191 ARG A N 1
ATOM 1528 C CA . ARG A 1 191 ? 2.713 12.859 -3.648 1 90.88 191 ARG A CA 1
ATOM 1529 C C . ARG A 1 191 ? 3.779 13.008 -4.727 1 90.88 191 ARG A C 1
ATOM 1531 O O . ARG A 1 191 ? 3.584 12.562 -5.863 1 90.88 191 ARG A O 1
ATOM 1538 N N . PHE A 1 192 ? 4.898 13.594 -4.309 1 90.06 192 PHE A N 1
ATOM 1539 C CA . PHE A 1 192 ? 5.758 14.086 -5.383 1 90.06 192 PHE A CA 1
ATOM 1540 C C . PHE A 1 192 ? 7.027 13.25 -5.48 1 90.06 192 PHE A C 1
ATOM 1542 O O . PHE A 1 192 ? 7.75 13.32 -6.477 1 90.06 192 PHE A O 1
ATOM 1549 N N . ALA A 1 193 ? 7.301 12.469 -4.41 1 88.81 193 ALA A N 1
ATOM 1550 C CA . ALA A 1 193 ? 8.484 11.609 -4.477 1 88.81 193 ALA A CA 1
ATOM 1551 C C . ALA A 1 193 ? 8.117 10.219 -4.98 1 88.81 193 ALA A C 1
ATOM 1553 O O . ALA A 1 193 ? 8.984 9.359 -5.141 1 88.81 193 ALA A O 1
ATOM 1554 N N . ASN A 1 194 ? 6.863 10 -5.227 1 88.81 194 ASN A N 1
ATOM 1555 C CA . ASN A 1 194 ? 6.418 8.695 -5.703 1 88.81 194 ASN A CA 1
ATOM 1556 C C . ASN A 1 194 ? 5.73 8.805 -7.062 1 88.81 194 ASN A C 1
ATOM 1558 O O . ASN A 1 194 ? 4.535 9.094 -7.137 1 88.81 194 ASN A O 1
ATOM 1562 N N . PRO A 1 195 ? 6.41 8.453 -8.031 1 82.56 195 PRO A N 1
ATOM 1563 C CA . PRO A 1 195 ? 5.863 8.555 -9.391 1 82.56 195 PRO A CA 1
ATOM 1564 C C . PRO A 1 195 ? 4.527 7.824 -9.539 1 82.56 195 PRO A C 1
ATOM 1566 O O . PRO A 1 195 ? 3.641 8.297 -10.258 1 82.56 195 PRO A O 1
ATOM 1569 N N . LEU A 1 196 ? 4.305 6.812 -8.898 1 80.94 196 LEU A N 1
ATOM 1570 C CA . LEU A 1 196 ? 3.053 6.07 -8.984 1 80.94 196 LEU A CA 1
ATOM 1571 C C . LEU A 1 196 ? 1.875 6.945 -8.57 1 80.94 196 LEU A C 1
ATOM 1573 O O . LEU A 1 196 ? 0.838 6.957 -9.234 1 80.94 196 LEU A O 1
ATOM 1577 N N . PHE A 1 197 ? 2.072 7.68 -7.512 1 83.69 197 PHE A N 1
ATOM 1578 C CA . PHE A 1 197 ? 1.003 8.539 -7.023 1 83.69 197 PHE A CA 1
ATOM 1579 C C . PHE A 1 197 ? 0.841 9.766 -7.918 1 83.69 197 PHE A C 1
ATOM 1581 O O . PHE A 1 197 ? -0.28 10.148 -8.258 1 83.69 197 PHE A O 1
ATOM 1588 N N . ALA A 1 198 ? 1.979 10.266 -8.211 1 79.81 198 ALA A N 1
ATOM 1589 C CA . ALA A 1 198 ? 1.96 11.484 -9.008 1 79.81 198 ALA A CA 1
ATOM 1590 C C . ALA A 1 198 ? 1.202 11.281 -10.312 1 79.81 198 ALA A C 1
ATOM 1592 O O . ALA A 1 198 ? 0.512 12.18 -10.789 1 79.81 198 ALA A O 1
ATOM 1593 N N . ASN A 1 199 ? 1.216 10.086 -10.82 1 80.75 199 ASN A N 1
ATOM 1594 C CA . ASN A 1 199 ? 0.653 9.805 -12.141 1 80.75 199 ASN A CA 1
ATOM 1595 C C . ASN A 1 199 ? -0.855 9.586 -12.07 1 80.75 199 ASN A C 1
ATOM 1597 O O . ASN A 1 199 ? -1.557 9.742 -13.07 1 80.75 199 ASN A O 1
ATOM 1601 N N . VAL A 1 200 ? -1.355 9.391 -10.891 1 85.88 200 VAL A N 1
ATOM 1602 C CA . VAL A 1 200 ? -2.775 9.062 -10.805 1 85.88 200 VAL A CA 1
ATOM 1603 C C . VAL A 1 200 ? -3.504 10.148 -10.008 1 85.88 200 VAL A C 1
ATOM 1605 O O . VAL A 1 200 ? -4.723 10.086 -9.836 1 85.88 200 VAL A O 1
ATOM 1608 N N . TRP A 1 201 ? -2.812 11.156 -9.516 1 90.44 201 TRP A N 1
ATOM 1609 C CA . TRP A 1 201 ? -3.338 12.195 -8.633 1 90.44 201 TRP A CA 1
ATOM 1610 C C . TRP A 1 201 ? -3.951 13.336 -9.438 1 90.44 201 TRP A C 1
ATOM 1612 O O . TRP A 1 201 ? -3.576 14.492 -9.266 1 90.44 201 TRP A O 1
ATOM 1622 N N . THR A 1 202 ? -4.949 13.031 -10.305 1 91 202 THR A N 1
ATOM 1623 C CA . THR A 1 202 ? -5.598 13.992 -11.188 1 91 202 THR A CA 1
ATOM 1624 C C . THR A 1 202 ? -7.082 13.672 -11.344 1 91 202 THR A C 1
ATOM 1626 O O . THR A 1 202 ? -7.535 12.594 -10.938 1 91 202 THR A O 1
ATOM 1629 N N . SER A 1 203 ? -7.738 14.578 -12.023 1 92.88 203 SER A N 1
ATOM 1630 C CA . SER A 1 203 ? -9.172 14.43 -12.258 1 92.88 203 SER A CA 1
ATOM 1631 C C . SER A 1 203 ? -9.461 13.227 -13.148 1 92.88 203 SER A C 1
ATOM 1633 O O . SER A 1 203 ? -10.602 12.75 -13.203 1 92.88 203 SER A O 1
ATOM 1635 N N . GLU A 1 204 ? -8.484 12.758 -13.797 1 88.56 204 GLU A N 1
ATOM 1636 C CA . GLU A 1 204 ? -8.672 11.586 -14.648 1 88.56 204 GLU A CA 1
ATOM 1637 C C . GLU A 1 204 ? -8.93 10.336 -13.82 1 88.56 204 GLU A C 1
ATOM 1639 O O . GLU A 1 204 ? -9.68 9.445 -14.242 1 88.56 204 GLU A O 1
ATOM 1644 N N . PHE A 1 205 ? -8.367 10.344 -12.586 1 88.69 205 PHE A N 1
ATOM 1645 C CA . PHE A 1 205 ? -8.438 9.094 -11.836 1 88.69 205 PHE A CA 1
ATOM 1646 C C . PHE A 1 205 ? -9.117 9.312 -10.492 1 88.69 205 PHE A C 1
ATOM 1648 O O . PHE A 1 205 ? -9.562 8.352 -9.859 1 88.69 205 PHE A O 1
ATOM 1655 N N . VAL A 1 206 ? -9.156 10.484 -10.016 1 92 206 VAL A N 1
ATOM 1656 C CA . VAL A 1 206 ? -9.719 10.781 -8.703 1 92 206 VAL A CA 1
ATOM 1657 C C . VAL A 1 206 ? -11.195 11.125 -8.844 1 92 206 VAL A C 1
ATOM 1659 O O . VAL A 1 206 ? -11.578 11.953 -9.664 1 92 206 VAL A O 1
ATOM 1662 N N . GLU A 1 207 ? -12 10.469 -8.07 1 91.31 207 GLU A N 1
ATOM 1663 C CA . GLU A 1 207 ? -13.445 10.672 -8.078 1 91.31 207 GLU A CA 1
ATOM 1664 C C . GLU A 1 207 ? -13.852 11.797 -7.125 1 91.31 207 GLU A C 1
ATOM 1666 O O . GLU A 1 207 ? -14.719 12.609 -7.441 1 91.31 207 GLU A O 1
ATOM 1671 N N . SER A 1 208 ? -13.281 11.805 -5.969 1 93.25 208 SER A N 1
ATOM 1672 C CA . SER A 1 208 ? -13.617 12.82 -4.973 1 93.25 208 SER A CA 1
ATOM 1673 C C . SER A 1 208 ? -12.531 12.93 -3.912 1 93.25 208 SER A C 1
ATOM 1675 O O . SER A 1 208 ? -11.719 12.016 -3.742 1 93.25 208 SER A O 1
ATOM 1677 N N . ILE A 1 209 ? -12.469 14.055 -3.256 1 95.38 209 ILE A N 1
ATOM 1678 C CA . ILE A 1 209 ? -11.555 14.312 -2.154 1 95.38 209 ILE A CA 1
ATOM 1679 C C . ILE A 1 209 ? -12.336 14.781 -0.93 1 95.38 209 ILE A C 1
ATOM 1681 O O . ILE A 1 209 ? -13.188 15.672 -1.03 1 95.38 209 ILE A O 1
ATOM 1685 N N . HIS A 1 210 ? -12.125 14.18 0.237 1 95.5 210 HIS A N 1
ATOM 1686 C CA . HIS A 1 210 ? -12.781 14.531 1.49 1 95.5 210 HIS A CA 1
ATOM 1687 C C . HIS A 1 210 ? -11.766 14.938 2.553 1 95.5 210 HIS A C 1
ATOM 1689 O O . HIS A 1 210 ? -10.867 14.164 2.885 1 95.5 210 HIS A O 1
ATOM 1695 N N . VAL A 1 211 ? -11.852 16.125 3.021 1 96.88 211 VAL A N 1
ATOM 1696 C CA . VAL A 1 211 ? -11.07 16.578 4.164 1 96.88 211 VAL A CA 1
ATOM 1697 C C . VAL A 1 211 ? -11.969 16.688 5.395 1 96.88 211 VAL A C 1
ATOM 1699 O O . VAL A 1 211 ? -12.945 17.453 5.395 1 96.88 211 VAL A O 1
ATOM 1702 N N . THR A 1 212 ? -11.641 15.977 6.48 1 96.69 212 THR A N 1
ATOM 1703 C CA . THR A 1 212 ? -12.547 15.883 7.617 1 96.69 212 THR A CA 1
ATOM 1704 C C . THR A 1 212 ? -11.805 16.156 8.922 1 96.69 212 THR A C 1
ATOM 1706 O O . THR A 1 212 ? -10.742 15.578 9.172 1 96.69 212 THR A O 1
ATOM 1709 N N . LEU A 1 213 ? -12.289 17.016 9.68 1 97.44 213 LEU A N 1
ATOM 1710 C CA . LEU A 1 213 ? -11.859 17.234 11.055 1 97.44 213 LEU A CA 1
ATOM 1711 C C . LEU A 1 213 ? -13.031 17.109 12.023 1 97.44 213 LEU A C 1
ATOM 1713 O O . LEU A 1 213 ? -13.93 17.953 12.023 1 97.44 213 LEU A O 1
ATOM 1717 N N . ARG A 1 214 ? -13.023 16.109 12.812 1 97.19 214 ARG A N 1
ATOM 1718 C CA . ARG A 1 214 ? -14.039 15.867 13.828 1 97.19 214 ARG A CA 1
ATOM 1719 C C . ARG A 1 214 ? -13.453 15.977 15.234 1 97.19 214 ARG A C 1
ATOM 1721 O O . ARG A 1 214 ? -12.328 15.539 15.477 1 97.19 214 ARG A O 1
ATOM 1728 N N . GLU A 1 215 ? -14.172 16.578 16.047 1 96 215 GLU A N 1
ATOM 1729 C CA . GLU A 1 215 ? -13.781 16.688 17.453 1 96 215 GLU A CA 1
ATOM 1730 C C . GLU A 1 215 ? -14.898 16.203 18.375 1 96 215 GLU A C 1
ATOM 1732 O O . GLU A 1 215 ? -16.031 16.672 18.281 1 96 215 GLU A O 1
ATOM 1737 N N . GLN A 1 216 ? -14.555 15.344 19.234 1 95.56 216 GLN A N 1
ATOM 1738 C CA . GLN A 1 216 ? -15.508 14.859 20.234 1 95.56 216 GLN A CA 1
ATOM 1739 C C . GLN A 1 216 ? -15.766 15.906 21.312 1 95.56 216 GLN A C 1
ATOM 1741 O O . GLN A 1 216 ? -16.844 15.93 21.906 1 95.56 216 GLN A O 1
ATOM 1746 N N . ALA A 1 217 ? -14.836 16.75 21.562 1 91.25 217 ALA A N 1
ATOM 1747 C CA . ALA A 1 217 ? -14.859 17.703 22.656 1 91.25 217 ALA A CA 1
ATOM 1748 C C . ALA A 1 217 ? -15.93 18.766 22.422 1 91.25 217 ALA A C 1
ATOM 1750 O O . ALA A 1 217 ? -16.188 19.172 21.281 1 91.25 217 ALA A O 1
ATOM 1751 N N . SER A 1 218 ? -16.562 19.125 23.5 1 91 218 SER A N 1
ATOM 1752 C CA . SER A 1 218 ? -17.453 20.281 23.5 1 91 218 SER A CA 1
ATOM 1753 C C . SER A 1 218 ? -16.672 21.594 23.469 1 91 218 SER A C 1
ATOM 1755 O O . SER A 1 218 ? -15.445 21.594 23.547 1 91 218 SER A O 1
ATOM 1757 N N . CYS A 1 219 ? -17.391 22.672 23.328 1 89.38 219 CYS A N 1
ATOM 1758 C CA . CYS A 1 219 ? -16.75 23.984 23.344 1 89.38 219 CYS A CA 1
ATOM 1759 C C . CYS A 1 219 ? -16.625 24.5 24.781 1 89.38 219 CYS A C 1
ATOM 1761 O O . CYS A 1 219 ? -16.234 25.656 24.984 1 89.38 219 CYS A O 1
ATOM 1763 N N . GLU A 1 220 ? -16.828 23.594 25.672 1 83.38 220 GLU A N 1
ATOM 1764 C CA . GLU A 1 220 ? -16.781 24.016 27.078 1 83.38 220 GLU A CA 1
ATOM 1765 C C . GLU A 1 220 ? -15.422 24.578 27.453 1 83.38 220 GLU A C 1
ATOM 1767 O O . GLU A 1 220 ? -14.391 24.062 27.031 1 83.38 220 GLU A O 1
ATOM 1772 N N . GLY A 1 221 ? -15.391 25.625 28.234 1 75.44 221 GLY A N 1
ATOM 1773 C CA . GLY A 1 221 ? -14.172 26.281 28.703 1 75.44 221 GLY A CA 1
ATOM 1774 C C . GLY A 1 221 ? -13.758 27.438 27.828 1 75.44 221 GLY A C 1
ATOM 1775 O O . GLY A 1 221 ? -13.148 28.406 28.297 1 75.44 221 GLY A O 1
ATOM 1776 N N . ARG A 1 222 ? -13.992 27.359 26.531 1 78.88 222 ARG A N 1
ATOM 1777 C CA . ARG A 1 222 ? -13.648 28.453 25.609 1 78.88 222 ARG A CA 1
ATOM 1778 C C . ARG A 1 222 ? -14.859 28.875 24.797 1 78.88 222 ARG A C 1
ATOM 1780 O O . ARG A 1 222 ? -14.719 29.312 23.656 1 78.88 222 ARG A O 1
ATOM 1787 N N . SER A 1 223 ? -16.016 28.672 25.344 1 85.75 223 SER A N 1
ATOM 1788 C CA . SER A 1 223 ? -17.25 28.844 24.594 1 85.75 223 SER A CA 1
ATOM 1789 C C . SER A 1 223 ? -17.5 30.312 24.266 1 85.75 223 SER A C 1
ATOM 1791 O O . SER A 1 223 ? -18.031 30.641 23.203 1 85.75 223 SER A O 1
ATOM 1793 N N . GLY A 1 224 ? -17.156 31.172 25.156 1 80.44 224 GLY A N 1
ATOM 1794 C CA . GLY A 1 224 ? -17.328 32.594 24.891 1 80.44 224 GLY A CA 1
ATOM 1795 C C . GLY A 1 224 ? -16.562 33.062 23.656 1 80.44 224 GLY A C 1
ATOM 1796 O O . GLY A 1 224 ? -17.125 33.719 22.797 1 80.44 224 GLY A O 1
ATOM 1797 N N . TYR A 1 225 ? -15.375 32.719 23.562 1 77.75 225 TYR A N 1
ATOM 1798 C CA . TYR A 1 225 ? -14.547 33.062 22.406 1 77.75 225 TYR A CA 1
ATOM 1799 C C . TYR A 1 225 ? -15.055 32.344 21.156 1 77.75 225 TYR A C 1
ATOM 1801 O O . TYR A 1 225 ? -15.164 32.969 20.094 1 77.75 225 TYR A O 1
ATOM 1809 N N . 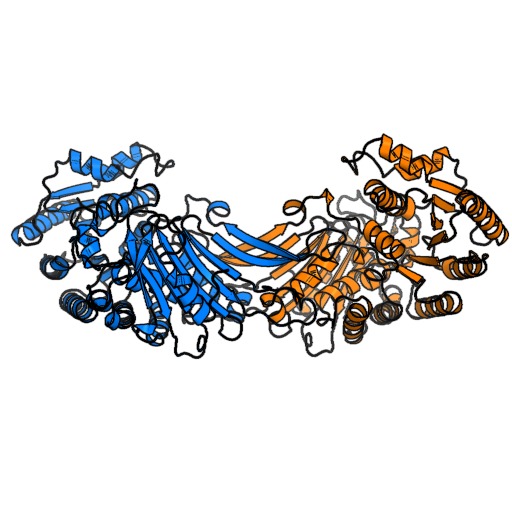TYR A 1 226 ? -15.43 31.109 21.312 1 88.12 226 TYR A N 1
ATOM 1810 C CA . TYR A 1 226 ? -15.883 30.312 20.172 1 88.12 226 TYR A CA 1
ATOM 1811 C C . TYR A 1 226 ? -17.156 30.906 19.578 1 88.12 226 TYR A C 1
ATOM 1813 O O . TYR A 1 226 ? -17.359 30.844 18.359 1 88.12 226 TYR A O 1
ATOM 1821 N N . ASP A 1 227 ? -17.984 31.438 20.422 1 91.5 227 ASP A N 1
ATOM 1822 C CA . ASP A 1 227 ? -19.266 31.969 19.969 1 91.5 227 ASP A CA 1
ATOM 1823 C C . ASP A 1 227 ? -19.078 33.156 19.031 1 91.5 227 ASP A C 1
ATOM 1825 O O . ASP A 1 227 ? -20 33.531 18.312 1 91.5 227 ASP A O 1
ATOM 1829 N N . SER A 1 228 ? -17.906 33.719 19.031 1 83.69 228 SER A N 1
ATOM 1830 C CA . SER A 1 228 ? -17.625 34.812 18.094 1 83.69 228 SER A CA 1
ATOM 1831 C C . SER A 1 228 ? -16.938 34.281 16.844 1 83.69 228 SER A C 1
ATOM 1833 O O . SER A 1 228 ? -16.797 35 15.852 1 83.69 228 SER A O 1
ATOM 1835 N N . SER A 1 229 ? -16.469 33.188 16.734 1 88.75 229 SER A N 1
ATOM 1836 C CA . SER A 1 229 ? -15.672 32.656 15.633 1 88.75 229 SER A CA 1
ATOM 1837 C C . SER A 1 229 ? -16.453 31.609 14.859 1 88.75 229 SER A C 1
ATOM 1839 O O . SER A 1 229 ? -17.016 31.891 13.797 1 88.75 229 SER A O 1
ATOM 1841 N N . GLY A 1 230 ? -16.766 30.422 15.602 1 92.62 230 GLY A N 1
ATOM 1842 C CA . GLY A 1 230 ? -17.469 29.328 14.945 1 92.62 230 GLY A CA 1
ATOM 1843 C C . GLY A 1 230 ? -16.547 28.422 14.148 1 92.62 230 GLY A C 1
ATOM 1844 O O . GLY A 1 230 ? -15.359 28.719 13.984 1 92.62 230 GLY A O 1
ATOM 1845 N N . VAL A 1 231 ? -17.078 27.406 13.586 1 95.75 231 VAL A N 1
ATOM 1846 C CA . VAL A 1 231 ? -16.312 26.328 12.977 1 95.75 231 VAL A CA 1
ATOM 1847 C C . VAL A 1 231 ? -15.695 26.812 11.672 1 95.75 231 VAL A C 1
ATOM 1849 O O . VAL A 1 231 ? -14.594 26.391 11.305 1 95.75 231 VAL A O 1
ATOM 1852 N N . LEU A 1 232 ? -16.312 27.703 10.914 1 96.06 232 LEU A N 1
ATOM 1853 C CA . LEU A 1 232 ? -15.805 28.188 9.641 1 96.06 232 LEU A CA 1
ATOM 1854 C C . LEU A 1 232 ? -14.508 28.969 9.836 1 96.06 232 LEU A C 1
ATOM 1856 O O . LEU A 1 232 ? -13.523 28.734 9.125 1 96.06 232 LEU A O 1
ATOM 1860 N N . ARG A 1 233 ? -14.484 29.844 10.867 1 94.44 233 ARG A N 1
ATOM 1861 C CA . ARG A 1 233 ? -13.32 30.672 11.156 1 94.44 233 ARG A CA 1
ATOM 1862 C C . ARG A 1 233 ? -12.25 29.859 11.891 1 94.44 233 ARG A C 1
ATOM 1864 O O . ARG A 1 233 ? -11.055 30.062 11.672 1 94.44 233 ARG A O 1
ATOM 1871 N N . ASP A 1 234 ? -12.641 28.953 12.641 1 92.06 234 ASP A N 1
ATOM 1872 C CA . ASP A 1 234 ? -11.734 28.25 13.547 1 92.06 234 ASP A CA 1
ATOM 1873 C C . ASP A 1 234 ? -10.961 27.156 12.812 1 92.06 234 ASP A C 1
ATOM 1875 O O . ASP A 1 234 ? -9.805 26.891 13.141 1 92.06 234 ASP A O 1
ATOM 1879 N N . ASN A 1 235 ? -11.633 26.516 11.891 1 94.75 235 ASN A N 1
ATOM 1880 C CA . ASN A 1 235 ? -11.016 25.312 11.336 1 94.75 235 ASN A CA 1
ATOM 1881 C C . ASN A 1 235 ? -10.977 25.359 9.812 1 94.75 235 ASN A C 1
ATOM 1883 O O . ASN A 1 235 ? -9.953 25.062 9.203 1 94.75 235 ASN A O 1
ATOM 1887 N N . VAL A 1 236 ? -12.023 25.734 9.164 1 96.69 236 VAL A N 1
ATOM 1888 C CA . VAL A 1 236 ? -12.164 25.609 7.715 1 96.69 236 VAL A CA 1
ATOM 1889 C C . VAL A 1 236 ? -11.258 26.625 7.016 1 96.69 236 VAL A C 1
ATOM 1891 O O . VAL A 1 236 ? -10.453 26.25 6.156 1 96.69 236 VAL A O 1
ATOM 1894 N N . GLN A 1 237 ? -11.352 27.875 7.43 1 96.19 237 GLN A N 1
ATOM 1895 C CA . GLN A 1 237 ? -10.695 29 6.773 1 96.19 237 GLN A CA 1
ATOM 1896 C C . GLN A 1 237 ? -9.18 28.859 6.84 1 96.19 237 GLN A C 1
ATOM 1898 O O . GLN A 1 237 ? -8.469 29.422 6 1 96.19 237 GLN A O 1
ATOM 1903 N N . ASN A 1 238 ? -8.617 28.047 7.676 1 95.56 238 ASN A N 1
ATOM 1904 C CA . ASN A 1 238 ? -7.176 27.922 7.867 1 95.56 238 ASN A CA 1
ATOM 1905 C C . ASN A 1 238 ? -6.715 26.469 7.742 1 95.56 238 ASN A C 1
ATOM 1907 O O . ASN A 1 238 ? -6.496 25.984 6.633 1 95.56 238 ASN A O 1
ATOM 1911 N N . HIS A 1 239 ? -6.863 25.672 8.852 1 94.5 239 HIS A N 1
ATOM 1912 C CA . HIS A 1 239 ? -6.309 24.312 8.953 1 94.5 239 HIS A CA 1
ATOM 1913 C C . HIS A 1 239 ? -6.73 23.453 7.77 1 94.5 239 HIS A C 1
ATOM 1915 O O . HIS A 1 239 ? -5.887 22.859 7.102 1 94.5 239 HIS A O 1
ATOM 1921 N N . LEU A 1 240 ? -7.957 23.438 7.531 1 97.5 240 LEU A N 1
ATOM 1922 C CA . LEU A 1 240 ? -8.477 22.453 6.578 1 97.5 240 LEU A CA 1
ATOM 1923 C C . LEU A 1 240 ? -8.18 22.891 5.145 1 97.5 240 LEU A C 1
ATOM 1925 O O . LEU A 1 240 ? -7.926 22.062 4.277 1 97.5 240 LEU A O 1
ATOM 1929 N N . LEU A 1 241 ? -8.258 24.203 4.879 1 97.94 241 LEU A N 1
ATOM 1930 C CA . LEU A 1 241 ? -7.871 24.672 3.553 1 97.94 241 LEU A CA 1
ATOM 1931 C C . LEU A 1 241 ? -6.379 24.453 3.316 1 97.94 241 LEU A C 1
ATOM 1933 O O . LEU A 1 241 ? -5.961 24.141 2.199 1 97.94 241 LEU A O 1
ATOM 1937 N N . GLN A 1 242 ? -5.555 24.641 4.352 1 97.19 242 GLN A N 1
ATOM 1938 C CA . GLN A 1 242 ? -4.125 24.375 4.227 1 97.19 242 GLN A CA 1
ATOM 1939 C C . GLN A 1 242 ? -3.867 22.891 3.973 1 97.19 242 GLN A C 1
ATOM 1941 O O . GLN A 1 242 ? -3.002 22.531 3.17 1 97.19 242 GLN A O 1
ATOM 1946 N N . LEU A 1 243 ? -4.586 22.062 4.68 1 97 243 LEU A N 1
ATOM 1947 C CA . LEU A 1 243 ? -4.469 20.625 4.449 1 97 243 LEU A CA 1
ATOM 1948 C C . LEU A 1 243 ? -4.852 20.281 3.016 1 97 243 LEU A C 1
ATOM 1950 O O . LEU A 1 243 ? -4.176 19.469 2.371 1 97 243 LEU A O 1
ATOM 1954 N N . LEU A 1 244 ? -5.895 20.891 2.564 1 97.75 244 LEU A N 1
ATOM 1955 C CA . LEU A 1 244 ? -6.328 20.672 1.188 1 97.75 244 LEU A CA 1
ATOM 1956 C C . LEU A 1 244 ? -5.246 21.094 0.203 1 97.75 244 LEU A C 1
ATOM 1958 O O . LEU A 1 244 ? -5.035 20.438 -0.818 1 97.75 244 LEU A O 1
ATOM 1962 N N . CYS A 1 245 ? -4.562 22.188 0.476 1 97.38 245 CYS A N 1
ATOM 1963 C CA . CYS A 1 245 ? -3.459 22.625 -0.374 1 97.38 245 CYS A CA 1
ATOM 1964 C C . CYS A 1 245 ? -2.396 21.531 -0.485 1 97.38 245 CYS A C 1
ATOM 1966 O O . CYS A 1 245 ? -1.91 21.25 -1.58 1 97.38 245 CYS A O 1
ATOM 1968 N N . SER A 1 246 ? -2.08 20.938 0.618 1 94.94 246 SER A N 1
ATOM 1969 C CA . SER A 1 246 ? -1.059 19.891 0.635 1 94.94 246 SER A CA 1
ATOM 1970 C C . SER A 1 246 ? -1.457 18.719 -0.245 1 94.94 246 SER A C 1
ATOM 1972 O O . SER A 1 246 ? -0.595 18.016 -0.792 1 94.94 246 SER A O 1
ATOM 1974 N N . VAL A 1 247 ? -2.693 18.531 -0.427 1 95.56 247 VAL A N 1
ATOM 1975 C CA . VAL A 1 247 ? -3.213 17.375 -1.141 1 95.56 247 VAL A CA 1
ATOM 1976 C C . VAL A 1 247 ? -3.447 17.719 -2.607 1 95.56 247 VAL A C 1
ATOM 1978 O O . VAL A 1 247 ? -3.34 16.859 -3.484 1 95.56 247 VAL A O 1
ATOM 1981 N N . ALA A 1 248 ? -3.662 19.016 -2.904 1 96.81 248 ALA A N 1
ATOM 1982 C CA . ALA A 1 248 ? -4.246 19.266 -4.215 1 96.81 248 ALA A CA 1
ATOM 1983 C C . ALA A 1 248 ? -3.396 20.25 -5.008 1 96.81 248 ALA A C 1
ATOM 1985 O O . ALA A 1 248 ? -3.578 20.406 -6.219 1 96.81 248 ALA A O 1
ATOM 1986 N N . MET A 1 249 ? -2.473 20.938 -4.367 1 96.62 249 MET A N 1
ATOM 1987 C CA . MET A 1 249 ? -1.648 21.891 -5.109 1 96.62 249 MET A CA 1
ATOM 1988 C C . MET A 1 249 ? -0.811 21.172 -6.164 1 96.62 249 MET A C 1
ATOM 1990 O O . MET A 1 249 ? -0.585 19.969 -6.07 1 96.62 249 MET A O 1
ATOM 1994 N N . ASP A 1 250 ? -0.368 21.938 -7.121 1 94.5 250 ASP A N 1
ATOM 1995 C CA . ASP A 1 250 ? 0.556 21.391 -8.117 1 94.5 250 ASP A CA 1
ATOM 1996 C C . ASP A 1 250 ? 1.959 21.25 -7.531 1 94.5 250 ASP A C 1
ATOM 1998 O O . ASP A 1 250 ? 2.25 21.766 -6.453 1 94.5 250 ASP A O 1
ATOM 2002 N N . GLU A 1 251 ? 2.758 20.484 -8.227 1 92.12 251 GLU A N 1
ATOM 2003 C CA . GLU A 1 251 ? 4.141 20.281 -7.797 1 92.12 251 GLU A CA 1
ATOM 2004 C C . GLU A 1 251 ? 4.91 21.594 -7.766 1 92.12 251 GLU A C 1
ATOM 2006 O O . GLU A 1 251 ? 5.008 22.281 -8.781 1 92.12 251 GLU A O 1
ATOM 2011 N N . PRO A 1 252 ? 5.395 21.969 -6.59 1 93.88 252 PRO A N 1
ATOM 2012 C CA . PRO A 1 252 ? 6.207 23.188 -6.539 1 93.88 252 PRO A CA 1
ATOM 2013 C C . PRO A 1 252 ? 7.527 23.047 -7.293 1 93.88 252 PRO A C 1
ATOM 2015 O O . PRO A 1 252 ? 7.984 21.938 -7.547 1 93.88 252 PRO A O 1
ATOM 2018 N N . LYS A 1 253 ? 8.109 24.172 -7.613 1 90.81 253 LYS A N 1
ATOM 2019 C CA . LYS A 1 253 ? 9.383 24.172 -8.328 1 90.81 253 LYS A CA 1
ATOM 2020 C C . LYS A 1 253 ? 10.5 23.609 -7.457 1 90.81 253 LYS A C 1
ATOM 2022 O O . LYS A 1 253 ? 11.445 23 -7.965 1 90.81 253 LYS A O 1
ATOM 2027 N N . SER A 1 254 ? 10.414 23.891 -6.199 1 89.38 254 SER A N 1
ATOM 2028 C CA . SER A 1 254 ? 11.336 23.391 -5.191 1 89.38 254 SER A CA 1
ATOM 2029 C C . SER A 1 254 ? 10.664 23.266 -3.83 1 89.38 254 SER A C 1
ATOM 2031 O O . SER A 1 254 ? 9.492 23.625 -3.68 1 89.38 254 SER A O 1
ATOM 2033 N N . LEU A 1 255 ? 11.438 22.859 -2.857 1 86.25 255 LEU A N 1
ATOM 2034 C CA . LEU A 1 255 ? 10.891 22.703 -1.514 1 86.25 255 LEU A CA 1
ATOM 2035 C C . LEU A 1 255 ? 11.078 23.984 -0.707 1 86.25 255 LEU A C 1
ATOM 2037 O O . LEU A 1 255 ? 10.703 24.047 0.466 1 86.25 255 LEU A O 1
ATOM 2041 N N . GLU A 1 256 ? 11.586 24.922 -1.378 1 88.5 256 GLU A N 1
ATOM 2042 C CA . GLU A 1 256 ? 11.68 26.219 -0.716 1 88.5 256 GLU A CA 1
ATOM 2043 C C . GLU A 1 256 ? 10.297 26.781 -0.406 1 88.5 256 GLU A C 1
ATOM 2045 O O . GLU A 1 256 ? 9.359 26.609 -1.188 1 88.5 256 GLU A O 1
ATOM 2050 N N . GLN A 1 257 ? 10.25 27.453 0.654 1 89 257 GLN A N 1
ATOM 2051 C CA . GLN A 1 257 ? 8.969 27.969 1.13 1 89 257 GLN A CA 1
ATOM 2052 C C . GLN A 1 257 ? 8.281 28.812 0.055 1 89 257 GLN A C 1
ATOM 2054 O O . GLN A 1 257 ? 7.066 28.719 -0.13 1 89 257 GLN A O 1
ATOM 2059 N N . SER A 1 258 ? 9.055 29.656 -0.592 1 92.69 258 SER A N 1
ATOM 2060 C CA . SER A 1 258 ? 8.477 30.547 -1.59 1 92.69 258 SER A CA 1
ATOM 2061 C C . SER A 1 258 ? 7.812 29.766 -2.717 1 92.69 258 SER A C 1
ATOM 2063 O O . SER A 1 258 ? 6.738 30.141 -3.191 1 92.69 258 SER A O 1
ATOM 2065 N N . ASP A 1 259 ? 8.445 28.719 -3.117 1 94.62 259 ASP A N 1
ATOM 2066 C CA . ASP A 1 259 ? 7.91 27.906 -4.203 1 94.62 259 ASP A CA 1
ATOM 2067 C C . ASP A 1 259 ? 6.695 27.109 -3.744 1 94.62 259 ASP A C 1
ATOM 2069 O O . ASP A 1 259 ? 5.723 26.953 -4.488 1 94.62 259 ASP A O 1
ATOM 2073 N N . VAL A 1 260 ? 6.77 26.594 -2.584 1 94.56 260 VAL A N 1
ATOM 2074 C CA . VAL A 1 260 ? 5.633 25.859 -2.031 1 94.56 260 VAL A CA 1
ATOM 2075 C C . VAL A 1 260 ? 4.445 26.797 -1.855 1 94.56 260 VAL A C 1
ATOM 2077 O O . VAL A 1 260 ? 3.314 26.453 -2.213 1 94.56 260 VAL A O 1
ATOM 2080 N N . ALA A 1 261 ? 4.719 27.953 -1.31 1 96.44 261 ALA A N 1
ATOM 2081 C CA . ALA A 1 261 ? 3.67 28.953 -1.136 1 96.44 261 ALA A CA 1
ATOM 2082 C C . ALA A 1 261 ? 3.051 29.344 -2.477 1 96.44 261 ALA A C 1
ATOM 2084 O O . ALA A 1 261 ? 1.835 29.516 -2.578 1 96.44 261 ALA A O 1
ATOM 2085 N N . ALA A 1 262 ? 3.908 29.484 -3.445 1 97.56 262 ALA A N 1
ATOM 2086 C CA . ALA A 1 262 ? 3.41 29.844 -4.77 1 97.56 262 ALA A CA 1
ATOM 2087 C C . ALA A 1 262 ? 2.438 28.781 -5.297 1 97.56 262 ALA A C 1
ATOM 2089 O O . ALA A 1 262 ? 1.412 29.125 -5.895 1 97.56 262 ALA A O 1
ATOM 2090 N N . ALA A 1 263 ? 2.758 27.547 -5.117 1 96.94 263 ALA A N 1
ATOM 2091 C CA . ALA A 1 263 ? 1.881 26.453 -5.543 1 96.94 263 ALA A CA 1
ATOM 2092 C C . ALA A 1 263 ? 0.566 26.469 -4.77 1 96.94 263 ALA A C 1
ATOM 2094 O O . ALA A 1 263 ? -0.505 26.281 -5.348 1 96.94 263 ALA A O 1
ATOM 2095 N N . LYS A 1 264 ? 0.651 26.703 -3.504 1 97.81 264 LYS A N 1
ATOM 2096 C CA . LYS A 1 264 ? -0.553 26.797 -2.682 1 97.81 264 LYS A CA 1
ATOM 2097 C C . LYS A 1 264 ? -1.434 27.953 -3.129 1 97.81 264 LYS A C 1
ATOM 2099 O O . LYS A 1 264 ? -2.652 27.812 -3.242 1 97.81 264 LYS A O 1
ATOM 2104 N N . ILE A 1 265 ? -0.799 29.062 -3.35 1 98.44 265 ILE A N 1
ATOM 2105 C CA . ILE A 1 265 ? -1.503 30.281 -3.75 1 98.44 265 ILE A CA 1
ATOM 2106 C C . ILE A 1 265 ? -2.238 30.047 -5.066 1 98.44 265 ILE A C 1
ATOM 2108 O O . ILE A 1 265 ? -3.41 30.391 -5.203 1 98.44 265 ILE A O 1
ATOM 2112 N N . ALA A 1 266 ? -1.536 29.438 -5.988 1 98.5 266 ALA A N 1
ATOM 2113 C CA . ALA A 1 266 ? -2.154 29.125 -7.277 1 98.5 266 ALA A CA 1
ATOM 2114 C C . ALA A 1 266 ? -3.379 28.234 -7.102 1 98.5 266 ALA A C 1
ATOM 2116 O O . ALA A 1 266 ? -4.41 28.453 -7.742 1 98.5 266 ALA A O 1
ATOM 2117 N N . PHE A 1 267 ? -3.256 27.312 -6.32 1 98.06 267 PHE A N 1
ATOM 2118 C CA . PHE A 1 267 ? -4.367 26.406 -6.062 1 98.06 267 PHE A CA 1
ATOM 2119 C C . PHE A 1 267 ? -5.516 27.125 -5.375 1 98.06 267 PHE A C 1
ATOM 2121 O O . PHE A 1 267 ? -6.664 27.031 -5.805 1 98.06 267 PHE A O 1
ATOM 2128 N N . LEU A 1 268 ? -5.25 27.828 -4.309 1 98.62 268 LEU A N 1
ATOM 2129 C CA . LEU A 1 268 ? -6.266 28.578 -3.568 1 98.62 268 LEU A CA 1
ATOM 2130 C C . LEU A 1 268 ? -7.008 29.547 -4.484 1 98.62 268 LEU A C 1
ATOM 2132 O O . LEU A 1 268 ? -8.227 29.703 -4.367 1 98.62 268 LEU A O 1
ATOM 2136 N N . ARG A 1 269 ? -6.285 30.172 -5.406 1 98.38 269 ARG A N 1
ATOM 2137 C CA . ARG A 1 269 ? -6.883 31.094 -6.355 1 98.38 269 ARG A CA 1
ATOM 2138 C C . ARG A 1 269 ? -7.895 30.391 -7.254 1 98.38 269 ARG A C 1
ATOM 2140 O O . ARG A 1 269 ? -8.836 31.016 -7.742 1 98.38 269 ARG A O 1
ATOM 2147 N N . SER A 1 270 ? -7.668 29.156 -7.406 1 98.38 270 SER A N 1
ATOM 2148 C CA . SER A 1 270 ? -8.516 28.391 -8.32 1 98.38 270 SER A CA 1
ATOM 2149 C C . SER A 1 270 ? -9.797 27.938 -7.637 1 98.38 270 SER A C 1
ATOM 2151 O O . SER A 1 270 ? -10.695 27.406 -8.289 1 98.38 270 SER A O 1
ATOM 2153 N N . ILE A 1 271 ? -9.914 28.109 -6.355 1 98.31 271 ILE A N 1
ATOM 2154 C CA . ILE A 1 271 ? -11.102 27.703 -5.621 1 98.31 271 ILE A CA 1
ATOM 2155 C C . ILE A 1 271 ? -12.148 28.812 -5.664 1 98.31 271 ILE A C 1
ATOM 2157 O O . ILE A 1 271 ? -11.859 29.953 -5.309 1 98.31 271 ILE A O 1
ATOM 2161 N N . ARG A 1 272 ? -13.359 28.516 -6.051 1 97.75 272 ARG A N 1
ATOM 2162 C CA . ARG A 1 272 ? -14.445 29.484 -6.055 1 97.75 272 ARG A CA 1
ATOM 2163 C C . ARG A 1 272 ? -14.883 29.828 -4.633 1 97.75 272 ARG A C 1
ATOM 2165 O O . ARG A 1 272 ? -14.914 28.953 -3.764 1 97.75 272 ARG A O 1
ATOM 2172 N N . PRO A 1 273 ? -15.172 31.109 -4.371 1 98.06 273 PRO A N 1
ATOM 2173 C CA . PRO A 1 273 ? -15.75 31.438 -3.066 1 98.06 273 PRO A CA 1
ATOM 2174 C C . PRO A 1 273 ? -17.016 30.625 -2.762 1 98.06 273 PRO A C 1
ATOM 2176 O O . PRO A 1 273 ? -17.828 30.375 -3.656 1 98.06 273 PRO A O 1
ATOM 2179 N N . LEU A 1 274 ? -17.172 30.266 -1.577 1 97.88 274 LEU A N 1
ATOM 2180 C CA . LEU A 1 274 ? -18.328 29.484 -1.142 1 97.88 274 LEU A CA 1
ATOM 2181 C C . LEU A 1 274 ? -19.609 30.312 -1.272 1 97.88 274 LEU A C 1
ATOM 2183 O O . LEU A 1 274 ? -19.594 31.516 -1.008 1 97.88 274 LEU A O 1
ATOM 2187 N N . GLU A 1 275 ? -20.641 29.672 -1.671 1 97.12 275 GLU A N 1
ATOM 2188 C CA . GLU A 1 275 ? -21.984 30.219 -1.687 1 97.12 275 GLU A CA 1
ATOM 2189 C C . GLU A 1 275 ? -22.891 29.469 -0.714 1 97.12 275 GLU A C 1
ATOM 2191 O O . GLU A 1 275 ? -22.531 28.406 -0.21 1 97.12 275 GLU A O 1
ATOM 2196 N N . GLU A 1 276 ? -24 30.094 -0.485 1 96 276 GLU A N 1
ATOM 2197 C CA . GLU A 1 276 ? -24.938 29.5 0.456 1 96 276 GLU A CA 1
ATOM 2198 C C . GLU A 1 276 ? -25.266 28.047 0.077 1 96 276 GLU A C 1
ATOM 2200 O O . GLU A 1 276 ? -25.344 27.188 0.945 1 96 276 GLU A O 1
ATOM 2205 N N . LYS A 1 277 ? -25.375 27.75 -1.182 1 94.81 277 LYS A N 1
ATOM 2206 C CA . LYS A 1 277 ? -25.766 26.422 -1.655 1 94.81 277 LYS A CA 1
ATOM 2207 C C . LYS A 1 277 ? -24.656 25.406 -1.426 1 94.81 277 LYS A C 1
ATOM 2209 O O . LYS A 1 277 ? -24.891 24.188 -1.489 1 94.81 277 LYS A O 1
ATOM 2214 N N . ASP A 1 278 ? -23.484 25.891 -1.179 1 95.25 278 ASP A N 1
ATOM 2215 C CA . ASP A 1 278 ? -22.312 25.016 -1.096 1 95.25 278 ASP A CA 1
ATOM 2216 C C . ASP A 1 278 ? -22.109 24.516 0.332 1 95.25 278 ASP A C 1
ATOM 2218 O O . ASP A 1 278 ? -21.203 23.734 0.591 1 95.25 278 ASP A O 1
ATOM 2222 N N . LEU A 1 279 ? -22.844 24.953 1.287 1 95.12 279 LEU A N 1
ATOM 2223 C CA . LEU A 1 279 ? -22.5 24.594 2.656 1 95.12 279 LEU A CA 1
ATOM 2224 C C . LEU A 1 279 ? -23.734 24.266 3.469 1 95.12 279 LEU A C 1
ATOM 2226 O O . LEU A 1 279 ? -24.828 24.734 3.152 1 95.12 279 LEU A O 1
ATOM 2230 N N . LEU A 1 280 ? -23.625 23.453 4.375 1 96.38 280 LEU A N 1
ATOM 2231 C CA . LEU A 1 280 ? -24.562 23.094 5.43 1 96.38 280 LEU A CA 1
ATOM 2232 C C . LEU A 1 280 ? -23.938 23.297 6.805 1 96.38 280 LEU A C 1
ATOM 2234 O O . LEU A 1 280 ? -22.812 22.859 7.055 1 96.38 280 LEU A O 1
ATOM 2238 N N . LEU A 1 281 ? -24.641 24.031 7.68 1 97.75 281 LEU A N 1
ATOM 2239 C CA . LEU A 1 281 ? -24.141 24.359 9.008 1 97.75 281 LEU A CA 1
ATOM 2240 C C . LEU A 1 281 ? -24.969 23.672 10.094 1 97.75 281 LEU A C 1
ATOM 2242 O O . LEU A 1 281 ? -26.156 23.438 9.906 1 97.75 281 LEU A O 1
ATOM 2246 N N . GLY A 1 282 ? -24.297 23.281 11.156 1 98.12 282 GLY A N 1
ATOM 2247 C CA . GLY A 1 282 ? -24.953 22.656 12.289 1 98.12 282 GLY A CA 1
ATOM 2248 C C . GLY A 1 282 ? -24.516 23.219 13.625 1 98.12 282 GLY A C 1
ATOM 2249 O O . GLY A 1 282 ? -23.484 23.891 13.703 1 98.12 282 GLY A O 1
ATOM 2250 N N . GLN A 1 283 ? -25.312 23.047 14.633 1 98.12 283 GLN A N 1
ATOM 2251 C CA . GLN A 1 283 ? -25 23.359 16.016 1 98.12 283 GLN A CA 1
ATOM 2252 C C . GLN A 1 283 ? -25.484 22.266 16.953 1 98.12 283 GLN A C 1
ATOM 2254 O O . GLN A 1 283 ? -26.625 21.797 16.859 1 98.12 283 GLN A O 1
ATOM 2259 N N . TYR A 1 284 ? -24.562 21.875 17.812 1 97.44 284 TYR A N 1
ATOM 2260 C CA . TYR A 1 284 ? -24.938 20.703 18.594 1 97.44 284 TYR A CA 1
ATOM 2261 C C . TYR A 1 284 ? -25.859 21.094 19.734 1 97.44 284 TYR A C 1
ATOM 2263 O O . TYR A 1 284 ? -25.734 22.172 20.312 1 97.44 284 TYR A O 1
ATOM 2271 N N . ILE A 1 285 ? -26.875 20.234 20 1 96.94 285 ILE A N 1
ATOM 2272 C CA . ILE A 1 285 ? -27.75 20.297 21.156 1 96.94 285 ILE A CA 1
ATOM 2273 C C . ILE A 1 285 ? -27.344 19.234 22.172 1 96.94 285 ILE A C 1
ATOM 2275 O O . ILE A 1 285 ? -26.297 18.594 22.031 1 96.94 285 ILE A O 1
ATOM 2279 N N . LYS A 1 286 ? -28.094 19.156 23.234 1 95.25 286 LYS A N 1
ATOM 2280 C CA . LYS A 1 286 ? -27.766 18.234 24.328 1 95.25 286 LYS A CA 1
ATOM 2281 C C . LYS A 1 286 ? -27.625 16.797 23.812 1 95.25 286 LYS A C 1
ATOM 2283 O O . LYS A 1 286 ? -28.219 16.438 22.797 1 95.25 286 LYS A O 1
ATOM 2288 N N . SER A 1 287 ? -26.797 16.047 24.5 1 93.69 287 SER A N 1
ATOM 2289 C CA . SER A 1 287 ? -26.641 14.633 24.172 1 93.69 287 SER A CA 1
ATOM 2290 C C . SER A 1 287 ? -27.938 13.867 24.375 1 93.69 287 SER A C 1
ATOM 2292 O O . SER A 1 287 ? -28.828 14.328 25.078 1 93.69 287 SER A O 1
ATOM 2294 N N . LYS A 1 288 ? -28.047 12.672 23.766 1 87.06 288 LYS A N 1
ATOM 2295 C CA . LYS A 1 288 ? -29.25 11.852 23.859 1 87.06 288 LYS A CA 1
ATOM 2296 C C . LYS A 1 288 ? -29.547 11.5 25.312 1 87.06 288 LYS A C 1
ATOM 2298 O O . LYS A 1 288 ? -30.719 11.492 25.734 1 87.06 288 LYS A O 1
ATOM 2303 N N . ASP A 1 289 ? -28.406 11.227 26.031 1 88.88 289 ASP A N 1
ATOM 2304 C CA . ASP A 1 289 ? -28.562 10.836 27.422 1 88.88 289 ASP A CA 1
ATOM 2305 C C . ASP A 1 289 ? -28.688 12.055 28.328 1 88.88 289 ASP A C 1
ATOM 2307 O O . ASP A 1 289 ? -28.781 11.922 29.562 1 88.88 289 ASP A O 1
ATOM 2311 N N . ARG A 1 290 ? -28.625 13.219 27.953 1 85.94 290 ARG A N 1
ATOM 2312 C CA . ARG A 1 290 ? -28.797 14.508 28.609 1 85.94 290 ARG A CA 1
ATOM 2313 C C . ARG A 1 290 ? -27.688 14.75 29.625 1 85.94 290 ARG A C 1
ATOM 2315 O O . ARG A 1 290 ? -27.859 15.57 30.547 1 85.94 290 ARG A O 1
ATOM 2322 N N . GLN A 1 291 ? -26.609 14.102 29.328 1 89.56 291 GLN A N 1
ATOM 2323 C CA . GLN A 1 291 ? -25.484 14.289 30.234 1 89.56 291 GLN A CA 1
ATOM 2324 C C . GLN A 1 291 ? -24.625 15.469 29.797 1 89.56 291 GLN A C 1
ATOM 2326 O O . GLN A 1 291 ? -23.953 16.094 30.625 1 89.56 291 GLN A O 1
ATOM 2331 N N . THR A 1 292 ? -24.547 15.734 28.594 1 92.12 292 THR A N 1
ATOM 2332 C CA . THR A 1 292 ? -23.812 16.875 28.062 1 92.12 292 THR A CA 1
ATOM 2333 C C . THR A 1 292 ? -24.766 17.953 27.547 1 92.12 292 THR A C 1
ATOM 2335 O O . THR A 1 292 ? -25.672 17.656 26.766 1 92.12 292 THR A O 1
ATOM 2338 N N . VAL A 1 293 ? -24.578 19.141 27.938 1 92.5 293 VAL A N 1
ATOM 2339 C CA . VAL A 1 293 ? -25.484 20.234 27.609 1 92.5 293 VAL A CA 1
ATOM 2340 C C . VAL A 1 293 ? -25.25 20.688 26.172 1 92.5 293 VAL A C 1
ATOM 2342 O O . VAL A 1 293 ? -24.172 20.453 25.609 1 92.5 293 VAL A O 1
ATOM 2345 N N . GLY A 1 294 ? -26.234 21.312 25.641 1 95.25 294 GLY A N 1
ATOM 2346 C CA . GLY A 1 294 ? -26.125 21.875 24.297 1 95.25 294 GLY A CA 1
ATOM 2347 C C . GLY A 1 294 ? -25.281 23.125 24.234 1 95.25 294 GLY A C 1
ATOM 2348 O O . GLY A 1 294 ? -24.938 23.703 25.266 1 95.25 294 GLY A O 1
ATOM 2349 N N . TYR A 1 295 ? -24.953 23.516 23.016 1 96.75 295 TYR A N 1
ATOM 2350 C CA . TYR A 1 295 ? -24.062 24.656 22.781 1 96.75 295 TYR A CA 1
ATOM 2351 C C . TYR A 1 295 ? -24.609 25.922 23.422 1 96.75 295 TYR A C 1
ATOM 2353 O O . TYR A 1 295 ? -23.891 26.656 24.094 1 96.75 295 TYR A O 1
ATOM 2361 N N . ARG A 1 296 ? -25.906 26.203 23.25 1 95.69 296 ARG A N 1
ATOM 2362 C CA . ARG A 1 296 ? -26.531 27.438 23.719 1 95.69 296 ARG A CA 1
ATOM 2363 C C . ARG A 1 296 ? -26.656 27.469 25.234 1 95.69 296 ARG A C 1
ATOM 2365 O O . ARG A 1 296 ? -26.953 28.5 25.812 1 95.69 296 ARG A O 1
ATOM 2372 N N . GLU A 1 297 ? -26.391 26.359 25.812 1 94.69 297 GLU A N 1
ATOM 2373 C CA . GLU A 1 297 ? -26.484 26.266 27.266 1 94.69 297 GLU A CA 1
ATOM 2374 C C . GLU A 1 297 ? -25.125 26.484 27.922 1 94.69 297 GLU A C 1
ATOM 2376 O O . GLU A 1 297 ? -25.031 26.547 29.156 1 94.69 297 GLU A O 1
ATOM 2381 N N . LEU A 1 298 ? -24.156 26.594 27.172 1 94.19 298 LEU A N 1
ATOM 2382 C CA . LEU A 1 298 ? -22.812 26.766 27.719 1 94.19 298 LEU A CA 1
ATOM 2383 C C . LEU A 1 298 ? -22.641 28.172 28.297 1 94.19 298 LEU A C 1
ATOM 2385 O O . LEU A 1 298 ? -23.266 29.125 27.828 1 94.19 298 LEU A O 1
ATOM 2389 N N . GLU A 1 299 ? -21.781 28.219 29.156 1 90.56 299 GLU A N 1
ATOM 2390 C CA . GLU A 1 299 ? -21.484 29.5 29.781 1 90.56 299 GLU A CA 1
ATOM 2391 C C . GLU A 1 299 ? -20.859 30.469 28.781 1 90.56 299 GLU A C 1
ATOM 2393 O O . GLU A 1 299 ? -19.938 30.094 28.047 1 90.56 299 GLU A O 1
ATOM 2398 N N . GLY A 1 300 ? -21.391 31.703 28.734 1 89.06 300 GLY A N 1
ATOM 2399 C CA . GLY A 1 300 ? -20.812 32.719 27.891 1 89.06 300 GLY A CA 1
ATOM 2400 C C . GLY A 1 300 ? -21.391 32.75 26.484 1 89.06 300 GLY A C 1
ATOM 2401 O O . GLY A 1 300 ? -21.016 33.562 25.656 1 89.06 300 GLY A O 1
ATOM 2402 N N . VAL A 1 301 ? -22.391 31.828 26.297 1 94.25 301 VAL A N 1
ATOM 2403 C CA . VAL A 1 301 ? -23.031 31.75 24.984 1 94.25 301 VAL A CA 1
ATOM 2404 C C . VAL A 1 301 ? -24.438 32.344 25.062 1 94.25 301 VAL A C 1
ATOM 2406 O O . VAL A 1 301 ? -25.203 32.031 25.984 1 94.25 301 VAL A O 1
ATOM 2409 N N . ALA A 1 302 ? -24.672 33.188 24.125 1 92.56 302 ALA A N 1
ATOM 2410 C CA . ALA A 1 302 ? -26.016 33.781 24.078 1 92.56 302 ALA A CA 1
ATOM 2411 C C . ALA A 1 302 ? -27.062 32.688 23.844 1 92.56 302 ALA A C 1
ATOM 2413 O O . ALA A 1 302 ? -26.844 31.734 23.094 1 92.56 302 ALA A O 1
ATOM 2414 N N . LYS A 1 303 ? -28.188 32.875 24.453 1 93.12 303 LYS A N 1
ATOM 2415 C CA . LYS A 1 303 ? -29.25 31.875 24.359 1 93.12 303 LYS A CA 1
ATOM 2416 C C . LYS A 1 303 ? -29.781 31.766 22.922 1 93.12 303 LYS A C 1
ATOM 2418 O O . LYS A 1 303 ? -30.328 30.734 22.531 1 93.12 303 LYS A O 1
ATOM 2423 N N . ASP A 1 304 ? -29.625 32.781 22.219 1 94 304 ASP A N 1
ATOM 2424 C CA . ASP A 1 304 ? -30.109 32.781 20.844 1 94 304 ASP A CA 1
ATOM 2425 C C . ASP A 1 304 ? -28.953 32.75 19.859 1 94 304 ASP A C 1
ATOM 2427 O O . ASP A 1 304 ? -29.062 33.219 18.719 1 94 304 ASP A O 1
ATOM 2431 N N . SER A 1 305 ? -27.797 32.25 20.281 1 96.56 305 SER A N 1
ATOM 2432 C CA . SER A 1 305 ? -26.609 32.188 19.422 1 96.56 305 SER A CA 1
ATOM 2433 C C . SER A 1 305 ? -26.859 31.328 18.203 1 96.56 305 SER A C 1
ATOM 2435 O O . SER A 1 305 ? -27.469 30.25 18.297 1 96.56 305 SER A O 1
ATOM 2437 N N . ASN A 1 306 ? -26.422 31.781 17.062 1 96.5 306 ASN A N 1
ATOM 2438 C CA . ASN A 1 306 ? -26.484 31.016 15.828 1 96.5 306 ASN A CA 1
ATOM 2439 C C . ASN A 1 306 ? -25.094 30.609 15.352 1 96.5 306 ASN A C 1
ATOM 2441 O O . ASN A 1 306 ? -24.891 30.328 14.164 1 96.5 306 ASN A O 1
ATOM 2445 N N . THR A 1 307 ? -24.141 30.609 16.281 1 96.38 307 THR A N 1
ATOM 2446 C CA . THR A 1 307 ? -22.781 30.234 15.914 1 96.38 307 THR A CA 1
ATOM 2447 C C . THR A 1 307 ? -22.703 28.75 15.555 1 96.38 307 THR A C 1
ATOM 2449 O O . THR A 1 307 ? -23.062 27.891 16.359 1 96.38 307 THR A O 1
ATOM 2452 N N . PRO A 1 308 ? -22.266 28.422 14.344 1 97.5 308 PRO A N 1
ATOM 2453 C CA . PRO A 1 308 ? -22.219 27.016 13.969 1 97.5 308 PRO A CA 1
ATOM 2454 C C . PRO A 1 308 ? -21.062 26.266 14.633 1 97.5 308 PRO A C 1
ATOM 2456 O O . PRO A 1 308 ? -19.969 26.797 14.766 1 97.5 308 PRO A O 1
ATOM 2459 N N . THR A 1 309 ? -21.359 25.016 15.062 1 97.5 309 THR A N 1
ATOM 2460 C CA . THR A 1 309 ? -20.344 24.125 15.625 1 97.5 309 THR A CA 1
ATOM 2461 C C . THR A 1 309 ? -20 23 14.656 1 97.5 309 THR A C 1
ATOM 2463 O O . THR A 1 309 ? -19.172 22.141 14.953 1 97.5 309 THR A O 1
ATOM 2466 N N . PHE A 1 310 ? -20.641 22.984 13.531 1 97.69 310 PHE A N 1
ATOM 2467 C CA . PHE A 1 310 ? -20.422 22 12.469 1 97.69 310 PHE A CA 1
ATOM 2468 C C . PHE A 1 310 ? -20.594 22.656 11.102 1 97.69 310 PHE A C 1
ATOM 2470 O O . PHE A 1 310 ? -21.453 23.516 10.914 1 97.69 310 PHE A O 1
ATOM 2477 N N . ALA A 1 311 ? -19.812 22.234 10.164 1 97.81 311 ALA A N 1
ATOM 2478 C CA . ALA A 1 311 ? -19.938 22.703 8.781 1 97.81 311 ALA A CA 1
ATOM 2479 C C . ALA A 1 311 ? -19.5 21.609 7.801 1 97.81 311 ALA A C 1
ATOM 2481 O O . ALA A 1 311 ? -18.547 20.875 8.062 1 97.81 311 ALA A O 1
ATOM 2482 N N . VAL A 1 312 ? -20.203 21.422 6.754 1 96.69 312 VAL A N 1
ATOM 2483 C CA . VAL A 1 312 ? -19.781 20.688 5.566 1 96.69 312 VAL A CA 1
ATOM 2484 C C . VAL A 1 312 ? -19.891 21.594 4.336 1 96.69 312 VAL A C 1
ATOM 2486 O O . VAL A 1 312 ? -20.906 22.266 4.129 1 96.69 312 VAL A O 1
ATOM 2489 N N . CYS A 1 313 ? -18.797 21.672 3.605 1 96.31 313 CYS A N 1
ATOM 2490 C CA . CYS A 1 313 ? -18.688 22.562 2.455 1 96.31 313 CYS A CA 1
ATOM 2491 C C . CYS A 1 313 ? -18.266 21.797 1.208 1 96.31 313 CYS A C 1
ATOM 2493 O O . CYS A 1 313 ? -17.391 20.938 1.271 1 96.31 313 CYS A O 1
ATOM 2495 N N . GLN A 1 314 ? -18.906 22.062 0.155 1 96.19 314 GLN A N 1
ATOM 2496 C CA . GLN A 1 314 ? -18.406 21.609 -1.144 1 96.19 314 GLN A CA 1
ATOM 2497 C C . GLN A 1 314 ? -17.594 22.703 -1.829 1 96.19 314 GLN A C 1
ATOM 2499 O O . GLN A 1 314 ? -18.094 23.828 -2.014 1 96.19 314 GLN A O 1
ATOM 2504 N N . LEU A 1 315 ? -16.391 22.391 -2.164 1 97 315 LEU A N 1
ATOM 2505 C CA . LEU A 1 315 ? -15.531 23.344 -2.873 1 97 315 LEU A CA 1
ATOM 2506 C C . LEU A 1 315 ? -15.5 23.031 -4.367 1 97 315 LEU A C 1
ATOM 2508 O O . LEU A 1 315 ? -15.523 21.859 -4.762 1 97 315 LEU A O 1
ATOM 2512 N N . HIS A 1 316 ? -15.469 24.062 -5.16 1 95.69 316 HIS A N 1
ATOM 2513 C CA . HIS A 1 316 ? -15.328 23.969 -6.609 1 95.69 316 HIS A CA 1
ATOM 2514 C C . HIS A 1 316 ? -14 24.562 -7.07 1 95.69 316 HIS A C 1
ATOM 2516 O O . HIS A 1 316 ? -13.695 25.719 -6.773 1 95.69 316 HIS A O 1
ATOM 2522 N N . VAL A 1 317 ? -13.258 23.766 -7.738 1 97.25 317 VAL A N 1
ATOM 2523 C CA . VAL A 1 317 ? -11.93 24.188 -8.172 1 97.25 317 VAL A CA 1
ATOM 2524 C C . VAL A 1 317 ? -11.914 24.375 -9.688 1 97.25 317 VAL A C 1
ATOM 2526 O O . VAL A 1 317 ? -12.328 23.484 -10.438 1 97.25 317 VAL A O 1
ATOM 2529 N N . ASP A 1 318 ? -11.422 25.547 -10.188 1 96.75 318 ASP A N 1
ATOM 2530 C CA . ASP A 1 318 ? -11.367 25.891 -11.602 1 96.75 318 ASP A CA 1
ATOM 2531 C C . ASP A 1 318 ? -9.938 25.797 -12.133 1 96.75 318 ASP A C 1
ATOM 2533 O O . ASP A 1 318 ? -9.367 26.812 -12.562 1 96.75 318 ASP A O 1
ATOM 2537 N N . ASN A 1 319 ? -9.312 24.719 -12.195 1 95.94 319 ASN A N 1
ATOM 2538 C CA . ASN A 1 319 ? -8.023 24.469 -12.844 1 95.94 319 ASN A CA 1
ATOM 2539 C C . ASN A 1 319 ? -8.023 23.125 -13.586 1 95.94 319 ASN A C 1
ATOM 2541 O O . ASN A 1 319 ? -8.984 22.359 -13.5 1 95.94 319 ASN A O 1
ATOM 2545 N N . ASP A 1 320 ? -7.051 22.875 -14.336 1 93.31 320 ASP A N 1
ATOM 2546 C CA . ASP A 1 320 ? -7.004 21.719 -15.227 1 93.31 320 ASP A CA 1
ATOM 2547 C C . ASP A 1 320 ? -6.891 20.422 -14.438 1 93.31 320 ASP A C 1
ATOM 2549 O O . ASP A 1 320 ? -7.453 19.406 -14.836 1 93.31 320 ASP A O 1
ATOM 2553 N N . ARG A 1 321 ? -6.301 20.422 -13.367 1 93.69 321 ARG A N 1
ATOM 2554 C CA . ARG A 1 321 ? -5.984 19.219 -12.609 1 93.69 321 ARG A CA 1
ATOM 2555 C C . ARG A 1 321 ? -7.223 18.672 -11.906 1 93.69 321 ARG A C 1
ATOM 2557 O O . ARG A 1 321 ? -7.402 17.453 -11.797 1 93.69 321 ARG A O 1
ATOM 2564 N N . TRP A 1 322 ? -8.062 19.562 -11.414 1 95.75 322 TRP A N 1
ATOM 2565 C CA . TRP A 1 322 ? -9.102 19.109 -10.492 1 95.75 322 TRP A CA 1
ATOM 2566 C C . TRP A 1 322 ? -10.484 19.5 -11 1 95.75 322 TRP A C 1
ATOM 2568 O O . TRP A 1 322 ? -11.492 19.266 -10.32 1 95.75 322 TRP A O 1
ATOM 2578 N N . LYS A 1 323 ? -10.547 20.125 -12.133 1 93.94 323 LYS A N 1
ATOM 2579 C CA . LYS A 1 323 ? -11.844 20.547 -12.656 1 93.94 323 LYS A CA 1
ATOM 2580 C C . LYS A 1 323 ? -12.828 19.391 -12.68 1 93.94 323 LYS A C 1
ATOM 2582 O O . LYS A 1 323 ? -12.508 18.312 -13.18 1 93.94 323 LYS A O 1
ATOM 2587 N N . GLY A 1 324 ? -13.984 19.625 -12.047 1 91.12 324 GLY A N 1
ATOM 2588 C CA . GLY A 1 324 ? -15.039 18.609 -12.086 1 91.12 324 GLY A CA 1
ATOM 2589 C C . GLY A 1 324 ? -14.977 17.641 -10.922 1 91.12 324 GLY A C 1
ATOM 2590 O O . GLY A 1 324 ? -15.914 16.875 -10.688 1 91.12 324 GLY A O 1
ATOM 2591 N N . VAL A 1 325 ? -13.922 17.547 -10.18 1 93.5 325 VAL A N 1
ATOM 2592 C CA . VAL A 1 325 ? -13.781 16.641 -9.047 1 93.5 325 VAL A CA 1
ATOM 2593 C C . VAL A 1 325 ? -14.43 17.266 -7.809 1 93.5 325 VAL A C 1
ATOM 2595 O O . VAL A 1 325 ? -14.031 18.344 -7.375 1 93.5 325 VAL A O 1
ATOM 2598 N N . PRO A 1 326 ? -15.43 16.594 -7.297 1 93.81 326 PRO A N 1
ATOM 2599 C CA . PRO A 1 326 ? -16.016 17.125 -6.059 1 93.81 326 PRO A CA 1
ATOM 2600 C C . PRO A 1 326 ? -15.031 17.094 -4.887 1 93.81 326 PRO A C 1
ATOM 2602 O O . PRO A 1 326 ? -14.391 16.062 -4.637 1 93.81 326 PRO A O 1
ATOM 2605 N N . ILE A 1 327 ? -14.883 18.172 -4.195 1 96.12 327 ILE A N 1
ATOM 2606 C CA . ILE A 1 327 ? -14.062 18.312 -2.994 1 96.12 327 ILE A CA 1
ATOM 2607 C C . ILE A 1 327 ? -14.93 18.766 -1.823 1 96.12 327 ILE A C 1
ATOM 2609 O O . ILE A 1 327 ? -15.625 19.781 -1.917 1 96.12 327 ILE A O 1
ATOM 2613 N N . VAL A 1 328 ? -14.891 18.016 -0.746 1 96.12 328 VAL A N 1
ATOM 2614 C CA . VAL A 1 328 ? -15.719 18.344 0.411 1 96.12 328 VAL A CA 1
ATOM 2615 C C . VAL A 1 328 ? -14.836 18.516 1.644 1 96.12 328 VAL A C 1
ATOM 2617 O O . VAL A 1 328 ? -13.914 17.734 1.88 1 96.12 328 VAL A O 1
ATOM 2620 N N . ILE A 1 329 ? -15.07 19.547 2.377 1 97 329 ILE A N 1
ATOM 2621 C CA . ILE A 1 329 ? -14.453 19.797 3.678 1 97 329 ILE A CA 1
ATOM 2622 C C . ILE A 1 329 ? -15.523 19.734 4.77 1 97 329 ILE A C 1
ATOM 2624 O O . ILE A 1 329 ? -16.594 20.344 4.629 1 97 329 ILE A O 1
ATOM 2628 N N . SER A 1 330 ? -15.281 19.016 5.793 1 96.62 330 SER A N 1
ATOM 2629 C CA . SER A 1 330 ? -16.219 18.953 6.91 1 96.62 330 SER A CA 1
ATOM 2630 C C . SER A 1 330 ? -15.492 19.062 8.25 1 96.62 330 SER A C 1
ATOM 2632 O O . SER A 1 330 ? -14.398 18.516 8.406 1 96.62 330 SER A O 1
ATOM 2634 N N . SER A 1 331 ? -16.078 19.766 9.117 1 97.31 331 SER A N 1
ATOM 2635 C CA . SER A 1 331 ? -15.547 19.938 10.469 1 97.31 331 SER A CA 1
ATOM 2636 C C . SER A 1 331 ? -16.672 20.109 11.484 1 97.31 331 SER A C 1
ATOM 2638 O O . SER A 1 331 ? -17.703 20.719 11.172 1 97.31 331 SER A O 1
ATOM 2640 N N . GLY A 1 332 ? -16.422 19.562 12.695 1 96.81 332 GLY A N 1
ATOM 2641 C CA . GLY A 1 332 ? -17.453 19.75 13.711 1 96.81 332 GLY A CA 1
ATOM 2642 C C . GLY A 1 332 ? -16.969 19.406 15.109 1 96.81 332 GLY A C 1
ATOM 2643 O O . GLY A 1 332 ? -15.984 18.672 15.273 1 96.81 332 GLY A O 1
ATOM 2644 N N . LYS A 1 333 ? -17.641 19.938 16.078 1 96.44 333 LYS A N 1
ATOM 2645 C CA . LYS A 1 333 ? -17.422 19.656 17.5 1 96.44 333 LYS A CA 1
ATOM 2646 C C . LYS A 1 333 ? -18.594 18.875 18.094 1 96.44 333 LYS A C 1
ATOM 2648 O O . LYS A 1 333 ? -19.688 18.875 17.531 1 96.44 333 LYS A O 1
ATOM 2653 N N . GLY A 1 334 ? -18.328 18.25 19.234 1 96.5 334 GLY A N 1
ATOM 2654 C CA . GLY A 1 334 ? -19.375 17.469 19.891 1 96.5 334 GLY A CA 1
ATOM 2655 C C . GLY A 1 334 ? -19.797 16.25 19.094 1 96.5 334 GLY A C 1
ATOM 2656 O O . GLY A 1 334 ? -20.969 15.883 19.094 1 96.5 334 GLY A O 1
ATOM 2657 N N . LEU A 1 335 ? -18.906 15.742 18.297 1 96.81 335 LEU A N 1
ATOM 2658 C CA . LEU A 1 335 ? -19.203 14.562 17.5 1 96.81 335 LEU A CA 1
ATOM 2659 C C . LEU A 1 335 ? -18.75 13.297 18.219 1 96.81 335 LEU A C 1
ATOM 2661 O O . LEU A 1 335 ? -18.172 13.359 19.297 1 96.81 335 LEU A O 1
ATOM 2665 N N . LYS A 1 336 ? -19.031 12.188 17.641 1 95.31 336 LYS A N 1
ATOM 2666 C CA . LYS A 1 336 ? -18.828 10.891 18.281 1 95.31 336 LYS A CA 1
ATOM 2667 C C . LYS A 1 336 ? -17.344 10.586 18.469 1 95.31 336 LYS A C 1
ATOM 2669 O O . LYS A 1 336 ? -16.938 10.016 19.484 1 95.31 336 LYS A O 1
ATOM 2674 N N . ASP A 1 337 ? -16.547 10.859 17.469 1 95.06 337 ASP A N 1
ATOM 2675 C CA . ASP A 1 337 ? -15.117 10.547 17.469 1 95.06 337 ASP A CA 1
ATOM 2676 C C . ASP A 1 337 ? -14.281 11.773 17.094 1 95.06 337 ASP A C 1
ATOM 2678 O O . ASP A 1 337 ? -14.797 12.734 16.516 1 95.06 337 ASP A O 1
ATOM 2682 N N . SER A 1 338 ? -13.039 11.742 17.562 1 96.5 338 SER A N 1
ATOM 2683 C CA . SER A 1 338 ? -12.102 12.797 17.188 1 96.5 338 SER A CA 1
ATOM 2684 C C . SER A 1 338 ? -11.055 12.281 16.203 1 96.5 338 SER A C 1
ATOM 2686 O O . SER A 1 338 ? -10.312 11.352 16.5 1 96.5 338 SER A O 1
ATOM 2688 N N . PHE A 1 339 ? -11.008 12.883 14.992 1 96.12 339 PHE A N 1
ATOM 2689 C CA . PHE A 1 339 ? -9.953 12.555 14.039 1 96.12 339 PHE A CA 1
ATOM 2690 C C . PHE A 1 339 ? -9.844 13.625 12.961 1 96.12 339 PHE A C 1
ATOM 2692 O O . PHE A 1 339 ? -10.758 14.43 12.781 1 96.12 339 PHE A O 1
ATOM 2699 N N . CYS A 1 340 ? -8.812 13.766 12.367 1 96.81 340 CYS A N 1
ATOM 2700 C CA . CYS A 1 340 ? -8.539 14.57 11.18 1 96.81 340 CYS A CA 1
ATOM 2701 C C . CYS A 1 340 ? -7.945 13.711 10.07 1 96.81 340 CYS A C 1
ATOM 2703 O O . CYS A 1 340 ? -6.926 13.047 10.266 1 96.81 340 CYS A O 1
ATOM 2705 N N . GLU A 1 341 ? -8.57 13.711 8.906 1 96.69 341 GLU A N 1
ATOM 2706 C CA . GLU A 1 341 ? -8.062 12.859 7.828 1 96.69 341 GLU A CA 1
ATOM 2707 C C . GLU A 1 341 ? -8.398 13.438 6.461 1 96.69 341 GLU A C 1
ATOM 2709 O O . GLU A 1 341 ? -9.273 14.297 6.344 1 96.69 341 GLU A O 1
ATOM 2714 N N . VAL A 1 342 ? -7.664 13.055 5.531 1 96.62 342 VAL A N 1
ATOM 2715 C CA . VAL A 1 342 ? -7.961 13.266 4.117 1 9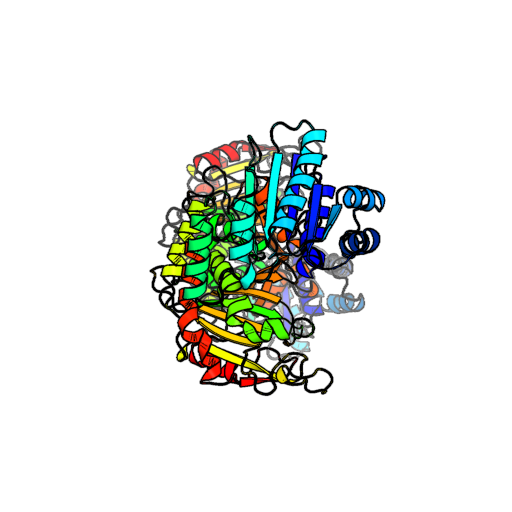6.62 342 VAL A CA 1
ATOM 2716 C C . VAL A 1 342 ? -8.227 11.93 3.438 1 96.62 342 VAL A C 1
ATOM 2718 O O . VAL A 1 342 ? -7.48 10.961 3.637 1 96.62 342 VAL A O 1
ATOM 2721 N N . ARG A 1 343 ? -9.297 11.859 2.727 1 94.75 343 ARG A N 1
ATOM 2722 C CA . ARG A 1 343 ? -9.656 10.672 1.956 1 94.75 343 ARG A CA 1
ATOM 2723 C C . ARG A 1 343 ? -9.75 10.992 0.469 1 94.75 343 ARG A C 1
ATOM 2725 O O . ARG A 1 343 ? -10.484 11.898 0.071 1 94.75 343 ARG A O 1
ATOM 2732 N N . ILE A 1 344 ? -9.023 10.352 -0.305 1 93.88 344 ILE A N 1
ATOM 2733 C CA . ILE A 1 344 ? -9.102 10.43 -1.76 1 93.88 344 ILE A CA 1
ATOM 2734 C C . ILE A 1 344 ? -9.773 9.172 -2.305 1 93.88 344 ILE A C 1
ATOM 2736 O O . ILE A 1 344 ? -9.305 8.055 -2.064 1 93.88 344 ILE A O 1
ATOM 2740 N N . VAL A 1 345 ? -10.844 9.367 -2.973 1 91.75 345 VAL A N 1
ATOM 2741 C CA . VAL A 1 345 ? -11.555 8.258 -3.605 1 91.75 345 VAL A CA 1
ATOM 2742 C C . VAL A 1 345 ? -11.227 8.219 -5.098 1 91.75 345 VAL A C 1
ATOM 2744 O O . VAL A 1 345 ? -11.352 9.227 -5.797 1 91.75 345 VAL A O 1
ATOM 2747 N N . PHE A 1 346 ? -10.789 7.086 -5.543 1 90 346 PHE A N 1
ATOM 2748 C CA . PHE A 1 346 ? -10.445 6.941 -6.953 1 90 346 PHE A CA 1
ATOM 2749 C C . PHE A 1 346 ? -11.641 6.434 -7.75 1 90 346 PHE A C 1
ATOM 2751 O O . PHE A 1 346 ? -12.523 5.766 -7.207 1 90 346 PHE A O 1
ATOM 2758 N N . LYS A 1 347 ? -11.625 6.785 -9.039 1 86.44 347 LYS A N 1
ATOM 2759 C CA . LYS A 1 347 ? -12.734 6.418 -9.922 1 86.44 347 LYS A CA 1
ATOM 2760 C C . LYS A 1 347 ? -12.797 4.906 -10.117 1 86.44 347 LYS A C 1
ATOM 2762 O O . LYS A 1 347 ? -11.766 4.242 -10.227 1 86.44 347 LYS A O 1
ATOM 2767 N N . ASN A 1 348 ? -14.047 4.492 -10.07 1 81.56 348 ASN A N 1
ATOM 2768 C CA . ASN A 1 348 ? -14.281 3.088 -10.406 1 81.56 348 ASN A CA 1
ATOM 2769 C C . ASN A 1 348 ? -14.219 2.85 -11.906 1 81.56 348 ASN A C 1
ATOM 2771 O O . ASN A 1 348 ? -14.75 3.637 -12.688 1 81.56 348 ASN A O 1
ATOM 2775 N N . ARG A 1 349 ? -13.352 1.957 -12.336 1 73.75 349 ARG A N 1
ATOM 2776 C CA . ARG A 1 349 ? -13.352 1.544 -13.742 1 73.75 349 ARG A CA 1
ATOM 2777 C C . ARG A 1 349 ? -14.359 0.425 -13.977 1 73.75 349 ARG A C 1
ATOM 2779 O O . ARG A 1 349 ? -14.414 -0.546 -13.219 1 73.75 349 ARG A O 1
ATOM 2786 N N . GLU A 1 350 ? -15.359 0.706 -14.711 1 67.69 350 GLU A N 1
ATOM 2787 C CA . GLU A 1 350 ? -16.266 -0.378 -15.062 1 67.69 350 GLU A CA 1
ATOM 2788 C C . GLU A 1 350 ? -15.547 -1.495 -15.805 1 67.69 350 GLU A C 1
ATOM 2790 O O . GLU A 1 350 ? -14.805 -1.235 -16.766 1 67.69 350 GLU A O 1
ATOM 2795 N N . ASN A 1 351 ? -15.281 -2.539 -15 1 69.19 351 ASN A N 1
ATOM 2796 C CA . ASN A 1 351 ? -14.68 -3.658 -15.719 1 69.19 351 ASN A CA 1
ATOM 2797 C C . ASN A 1 351 ? -15.648 -4.836 -15.828 1 69.19 351 ASN A C 1
ATOM 2799 O O . ASN A 1 351 ? -16.609 -4.934 -15.062 1 69.19 351 ASN A O 1
ATOM 2803 N N . GLY A 1 352 ? -15.625 -5.449 -16.953 1 67.12 352 GLY A N 1
ATOM 2804 C CA . GLY A 1 352 ? -16.484 -6.57 -17.281 1 67.12 352 GLY A CA 1
ATOM 2805 C C . GLY A 1 352 ? -16.266 -7.773 -16.391 1 67.12 352 GLY A C 1
ATOM 2806 O O . GLY A 1 352 ? -17.109 -8.672 -16.328 1 67.12 352 GLY A O 1
ATOM 2807 N N . LEU A 1 353 ? -15.188 -7.766 -15.578 1 78.38 353 LEU A N 1
ATOM 2808 C CA . LEU A 1 353 ? -14.836 -8.969 -14.82 1 78.38 353 LEU A CA 1
ATOM 2809 C C . LEU A 1 353 ? -15.609 -9.039 -13.508 1 78.38 353 LEU A C 1
ATOM 2811 O O . LEU A 1 353 ? -15.938 -10.125 -13.039 1 78.38 353 LEU A O 1
ATOM 2815 N N . PHE A 1 354 ? -15.758 -7.785 -12.961 1 77.06 354 PHE A N 1
ATOM 2816 C CA . PHE A 1 354 ? -16.359 -7.785 -11.641 1 77.06 354 PHE A CA 1
ATOM 2817 C C . PHE A 1 354 ? -17.672 -7.008 -11.641 1 77.06 354 PHE A C 1
ATOM 2819 O O . PHE A 1 354 ? -18.016 -6.34 -10.664 1 77.06 354 PHE A O 1
ATOM 2826 N N . ARG A 1 355 ? -18.438 -6.898 -12.766 1 60.53 355 ARG A N 1
ATOM 2827 C CA . ARG A 1 355 ? -19.641 -6.109 -13.031 1 60.53 355 ARG A CA 1
ATOM 2828 C C . ARG A 1 355 ? -20.562 -6.086 -11.82 1 60.53 355 ARG A C 1
ATOM 2830 O O . ARG A 1 355 ? -21.172 -5.059 -11.523 1 60.53 355 ARG A O 1
ATOM 2837 N N . ASN A 1 356 ? -20.797 -7.141 -11.148 1 59.22 356 ASN A N 1
ATOM 2838 C CA . ASN A 1 356 ? -21.844 -7.121 -10.133 1 59.22 356 ASN A CA 1
ATOM 2839 C C . ASN A 1 356 ? -21.281 -6.797 -8.75 1 59.22 356 ASN A C 1
ATOM 2841 O O . ASN A 1 356 ? -21.906 -7.102 -7.734 1 59.22 356 ASN A O 1
ATOM 2845 N N . LYS A 1 357 ? -20.141 -6.363 -8.82 1 63.97 357 LYS A N 1
ATOM 2846 C CA . LYS A 1 357 ? -19.641 -6.027 -7.488 1 63.97 357 LYS A CA 1
ATOM 2847 C C . LYS A 1 357 ? -19.578 -4.516 -7.289 1 63.97 357 LYS A C 1
ATOM 2849 O O . LYS A 1 357 ? -18.781 -3.836 -7.93 1 63.97 357 LYS A O 1
ATOM 2854 N N . PRO A 1 358 ? -20.562 -4 -6.508 1 60.22 358 PRO A N 1
ATOM 2855 C CA . PRO A 1 358 ? -20.609 -2.574 -6.18 1 60.22 358 PRO A CA 1
ATOM 2856 C C . PRO A 1 358 ? -19.438 -2.125 -5.312 1 60.22 358 PRO A C 1
ATOM 2858 O O . PRO A 1 358 ? -18.844 -2.939 -4.598 1 60.22 358 PRO A O 1
ATOM 2861 N N . ASN A 1 359 ? -18.625 -1.011 -5.715 1 66.31 359 ASN A N 1
ATOM 2862 C CA . ASN A 1 359 ? -17.766 -0.315 -4.773 1 66.31 359 ASN A CA 1
ATOM 2863 C C . ASN A 1 359 ? -16.312 -0.8 -4.883 1 66.31 359 ASN A C 1
ATOM 2865 O O . ASN A 1 359 ? -15.68 -1.105 -3.869 1 66.31 359 ASN A O 1
ATOM 2869 N N . MET A 1 360 ? -15.945 -0.999 -6.098 1 78.62 360 MET A N 1
ATOM 2870 C CA . MET A 1 360 ? -14.562 -1.416 -6.301 1 78.62 360 MET A CA 1
ATOM 2871 C C . MET A 1 360 ? -13.617 -0.222 -6.215 1 78.62 360 MET A C 1
ATOM 2873 O O . MET A 1 360 ? -12.438 -0.329 -6.57 1 78.62 360 MET A O 1
ATOM 2877 N N . TYR A 1 361 ? -14.188 0.839 -5.652 1 83.38 361 TYR A N 1
ATOM 2878 C CA . TYR A 1 361 ? -13.344 2.025 -5.562 1 83.38 361 TYR A CA 1
ATOM 2879 C C . TYR A 1 361 ? -12.172 1.794 -4.613 1 83.38 361 TYR A C 1
ATOM 2881 O O . TYR A 1 361 ? -12.312 1.1 -3.604 1 83.38 361 TYR A O 1
ATOM 2889 N N . ASN A 1 362 ? -11.039 2.244 -5.062 1 89.19 362 ASN A N 1
ATOM 2890 C CA . ASN A 1 362 ? -9.906 2.318 -4.148 1 89.19 362 ASN A CA 1
ATOM 2891 C C . ASN A 1 362 ? -9.891 3.635 -3.379 1 89.19 362 ASN A C 1
ATOM 2893 O O . ASN A 1 362 ? -10.461 4.629 -3.828 1 89.19 362 ASN A O 1
ATOM 2897 N N . ARG A 1 363 ? -9.305 3.619 -2.203 1 92.44 363 ARG A N 1
ATOM 2898 C CA . ARG A 1 363 ? -9.195 4.836 -1.406 1 92.44 363 ARG A CA 1
ATOM 2899 C C . ARG A 1 363 ? -7.789 4.984 -0.827 1 92.44 363 ARG A C 1
ATOM 2901 O O . ARG A 1 363 ? -7.133 3.99 -0.519 1 92.44 363 ARG A O 1
ATOM 2908 N N . PHE A 1 364 ? -7.426 6.172 -0.885 1 91.75 364 PHE A N 1
ATOM 2909 C CA . PHE A 1 364 ? -6.266 6.566 -0.099 1 91.75 364 PHE A CA 1
ATOM 2910 C C . PHE A 1 364 ? -6.684 7.426 1.088 1 91.75 364 PHE A C 1
ATOM 2912 O O . PHE A 1 364 ? -7.426 8.398 0.929 1 91.75 364 PHE A O 1
ATOM 2919 N N . ILE A 1 365 ? -6.199 7.062 2.328 1 94.12 365 ILE A N 1
ATOM 2920 C CA . ILE A 1 365 ? -6.547 7.801 3.539 1 94.12 365 ILE A CA 1
ATOM 2921 C C . ILE A 1 365 ? -5.277 8.258 4.25 1 94.12 365 ILE A C 1
ATOM 2923 O O . ILE A 1 365 ? -4.395 7.445 4.539 1 94.12 365 ILE A O 1
ATOM 2927 N N . ALA A 1 366 ? -5.117 9.492 4.434 1 94.94 366 ALA A N 1
ATOM 2928 C CA . ALA A 1 366 ? -4.102 10.07 5.309 1 94.94 366 ALA A CA 1
ATOM 2929 C C . ALA A 1 366 ? -4.727 10.633 6.582 1 94.94 366 ALA A C 1
ATOM 2931 O O . ALA A 1 366 ? -5.492 11.602 6.527 1 94.94 366 ALA A O 1
ATOM 2932 N N . GLN A 1 367 ? -4.379 10.008 7.629 1 95.38 367 GLN A N 1
ATOM 2933 C CA . GLN A 1 367 ? -4.906 10.469 8.906 1 95.38 367 GLN A CA 1
ATOM 2934 C C . GLN A 1 367 ? -3.855 11.25 9.695 1 95.38 367 GLN A C 1
ATOM 2936 O O . GLN A 1 367 ? -2.73 10.773 9.875 1 95.38 367 GLN A O 1
ATOM 2941 N N . ILE A 1 368 ? -4.23 12.367 10.055 1 94.38 368 ILE A N 1
ATOM 2942 C CA . ILE A 1 368 ? -3.33 13.25 10.789 1 94.38 368 ILE A CA 1
ATOM 2943 C C . ILE A 1 368 ? -3.354 12.898 12.273 1 94.38 368 ILE A C 1
ATOM 2945 O O . ILE A 1 368 ? -2.303 12.789 12.906 1 94.38 368 ILE A O 1
ATOM 2949 N N . PHE A 1 369 ? -4.438 12.742 12.836 1 91.5 369 PHE A N 1
ATOM 2950 C CA . PHE A 1 369 ? -4.652 12.273 14.195 1 91.5 369 PHE A CA 1
ATOM 2951 C C . PHE A 1 369 ? -5.984 11.539 14.32 1 91.5 369 PHE A C 1
ATOM 2953 O O . PHE A 1 369 ? -6.879 11.734 13.492 1 91.5 369 PHE A O 1
ATOM 2960 N N . PRO A 1 370 ? -6.168 10.648 15.266 1 91.81 370 PRO A N 1
ATOM 2961 C CA . PRO A 1 370 ? -5.348 10.422 16.453 1 91.81 370 PRO A CA 1
ATOM 2962 C C . PRO A 1 370 ? -4.078 9.633 16.156 1 91.81 370 PRO A C 1
ATOM 2964 O O . PRO A 1 370 ? -3.133 9.648 16.953 1 91.81 370 PRO A O 1
ATOM 2967 N N . ARG A 1 371 ? -4.148 8.836 15.094 1 88.44 371 ARG A N 1
ATOM 2968 C CA . ARG A 1 371 ? -2.957 8.109 14.656 1 88.44 371 ARG A CA 1
ATOM 2969 C C . ARG A 1 371 ? -2.484 8.602 13.297 1 88.44 371 ARG A C 1
ATOM 2971 O O . ARG A 1 371 ? -3.287 8.766 12.375 1 88.44 371 ARG A O 1
ATOM 2978 N N . MET A 1 372 ? -1.285 8.914 13.305 1 89.56 372 MET A N 1
ATOM 2979 C CA . MET A 1 372 ? -0.757 9.336 12.008 1 89.56 372 MET A CA 1
ATOM 2980 C C . MET A 1 372 ? -0.558 8.133 11.086 1 89.56 372 MET A C 1
ATOM 2982 O O . MET A 1 372 ? 0.425 7.402 11.219 1 89.56 372 MET A O 1
ATOM 2986 N N . ILE A 1 373 ? -1.447 7.961 10.164 1 91.56 373 ILE A N 1
ATOM 2987 C CA . ILE A 1 373 ? -1.4 6.777 9.312 1 91.56 373 ILE A CA 1
ATOM 2988 C C . ILE A 1 373 ? -1.629 7.184 7.855 1 91.56 373 ILE A C 1
ATOM 2990 O O . ILE A 1 373 ? -2.299 8.18 7.582 1 91.56 373 ILE A O 1
ATOM 2994 N N . ALA A 1 374 ? -1.012 6.508 6.98 1 90.31 374 ALA A N 1
ATOM 2995 C CA . ALA A 1 374 ? -1.323 6.48 5.555 1 90.31 374 ALA A CA 1
ATOM 2996 C C . ALA A 1 374 ? -1.8 5.098 5.121 1 90.31 374 ALA A C 1
ATOM 2998 O O . ALA A 1 374 ? -1.14 4.094 5.398 1 90.31 374 ALA A O 1
ATOM 2999 N N . SER A 1 375 ? -2.965 5.059 4.484 1 90.69 375 SER A N 1
ATOM 3000 C CA . SER A 1 375 ? -3.566 3.762 4.184 1 90.69 375 SER A CA 1
ATOM 3001 C C . SER A 1 375 ? -4.121 3.729 2.764 1 90.69 375 SER A C 1
ATOM 3003 O O . SER A 1 375 ? -4.715 4.703 2.301 1 90.69 375 SER A O 1
ATOM 3005 N N . PHE A 1 376 ? -3.844 2.619 2.117 1 88.44 376 PHE A N 1
ATOM 3006 C CA . PHE A 1 376 ? -4.43 2.318 0.816 1 88.44 376 PHE A CA 1
ATOM 3007 C C . PHE A 1 376 ? -5.402 1.151 0.916 1 88.44 376 PHE A C 1
ATOM 3009 O O . PHE A 1 376 ? -5.027 0.058 1.344 1 88.44 376 PHE A O 1
ATOM 3016 N N . GLU A 1 377 ? -6.621 1.424 0.567 1 89.5 377 GLU A N 1
ATOM 3017 C CA . GLU A 1 377 ? -7.625 0.364 0.556 1 89.5 377 GLU A CA 1
ATOM 3018 C C . GLU A 1 377 ? -7.727 -0.285 -0.822 1 89.5 377 GLU A C 1
ATOM 3020 O O . GLU A 1 377 ? -8.008 0.392 -1.813 1 89.5 377 GLU A O 1
ATOM 3025 N N . LEU A 1 378 ? -7.535 -1.608 -0.823 1 88.12 378 LEU A N 1
ATOM 3026 C CA . LEU A 1 378 ? -7.508 -2.354 -2.078 1 88.12 378 LEU A CA 1
ATOM 3027 C C . LEU A 1 378 ? -8.5 -3.51 -2.045 1 88.12 378 LEU A C 1
ATOM 3029 O O . LEU A 1 378 ? -8.875 -3.984 -0.969 1 88.12 378 LEU A O 1
ATOM 3033 N N . ASN A 1 379 ? -8.945 -3.818 -3.205 1 89.38 379 ASN A N 1
ATOM 3034 C CA . ASN A 1 379 ? -9.703 -5.051 -3.387 1 89.38 379 ASN A CA 1
ATOM 3035 C C . ASN A 1 379 ? -8.781 -6.254 -3.582 1 89.38 379 ASN A C 1
ATOM 3037 O O . ASN A 1 379 ? -7.91 -6.238 -4.453 1 89.38 379 ASN A O 1
ATOM 3041 N N . VAL A 1 380 ? -8.945 -7.305 -2.707 1 89.12 380 VAL A N 1
ATOM 3042 C CA . VAL A 1 380 ? -8.078 -8.477 -2.797 1 89.12 380 VAL A CA 1
ATOM 3043 C C . VAL A 1 380 ? -8.922 -9.75 -2.754 1 89.12 380 VAL A C 1
ATOM 3045 O O . VAL A 1 380 ? -10.078 -9.719 -2.33 1 89.12 380 VAL A O 1
ATOM 3048 N N . LYS A 1 381 ? -8.336 -10.758 -3.24 1 89.12 381 LYS A N 1
ATOM 3049 C CA . LYS A 1 381 ? -8.992 -12.062 -3.158 1 89.12 381 LYS A CA 1
ATOM 3050 C C . LYS A 1 381 ? -8.805 -12.68 -1.776 1 89.12 381 LYS A C 1
ATOM 3052 O O . LYS A 1 381 ? -7.691 -12.734 -1.256 1 89.12 381 LYS A O 1
ATOM 3057 N N . GLU A 1 382 ? -9.922 -13.094 -1.198 1 87.12 382 GLU A N 1
ATOM 3058 C CA . GLU A 1 382 ? -9.805 -13.898 0.012 1 87.12 382 GLU A CA 1
ATOM 3059 C C . GLU A 1 382 ? -9.234 -15.281 -0.302 1 87.12 382 GLU A C 1
ATOM 3061 O O . GLU A 1 382 ? -9.688 -15.953 -1.229 1 87.12 382 GLU A O 1
ATOM 3066 N N . PRO A 1 383 ? -8.18 -15.641 0.447 1 86.44 383 PRO A N 1
ATOM 3067 C CA . PRO A 1 383 ? -7.652 -16.984 0.173 1 86.44 383 PRO A CA 1
ATOM 3068 C C . PRO A 1 383 ? -8.711 -18.062 0.305 1 86.44 383 PRO A C 1
ATOM 3070 O O . PRO A 1 383 ? -9.609 -17.969 1.149 1 86.44 383 PRO A O 1
ATOM 3073 N N . GLY A 1 384 ? -8.586 -19.109 -0.519 1 85.5 384 GLY A N 1
ATOM 3074 C CA . GLY A 1 384 ? -9.547 -20.203 -0.499 1 85.5 384 GLY A CA 1
ATOM 3075 C C . GLY A 1 384 ? -9.883 -20.734 -1.882 1 85.5 384 GLY A C 1
ATOM 3076 O O . GLY A 1 384 ? -9.234 -20.359 -2.865 1 85.5 384 GLY A O 1
ATOM 3077 N N . PHE A 1 385 ? -10.891 -21.547 -1.933 1 85.81 385 PHE A N 1
ATOM 3078 C CA . PHE A 1 385 ? -11.25 -22.234 -3.166 1 85.81 385 PHE A CA 1
ATOM 3079 C C . PHE A 1 385 ? -12.156 -21.375 -4.027 1 85.81 385 PHE A C 1
ATOM 3081 O O . PHE A 1 385 ? -12.312 -21.609 -5.223 1 85.81 385 PHE A O 1
ATOM 3088 N N . THR A 1 386 ? -12.711 -20.312 -3.42 1 82.75 386 THR A N 1
ATOM 3089 C CA . THR A 1 386 ? -13.617 -19.438 -4.156 1 82.75 386 THR A CA 1
ATOM 3090 C C . THR A 1 386 ? -12.93 -18.125 -4.512 1 82.75 386 THR A C 1
ATOM 3092 O O . THR A 1 386 ? -11.922 -17.75 -3.898 1 82.75 386 THR A O 1
ATOM 3095 N N . PHE A 1 387 ? -13.406 -17.547 -5.523 1 85.25 387 PHE A N 1
ATOM 3096 C CA . PHE A 1 387 ? -12.891 -16.25 -5.961 1 85.25 387 PHE A CA 1
ATOM 3097 C C . PHE A 1 387 ? -13.672 -15.117 -5.32 1 85.25 387 PHE A C 1
ATOM 3099 O O . PHE A 1 387 ? -14.406 -14.398 -6 1 85.25 387 PHE A O 1
ATOM 3106 N N . MET A 1 388 ? -13.477 -14.953 -4.023 1 86.06 388 MET A N 1
ATOM 3107 C CA . MET A 1 388 ? -14.203 -13.945 -3.246 1 86.06 388 MET A CA 1
ATOM 3108 C C . MET A 1 388 ? -13.344 -12.703 -3.035 1 86.06 388 MET A C 1
ATOM 3110 O O . MET A 1 388 ? -12.141 -12.812 -2.781 1 86.06 388 MET A O 1
ATOM 3114 N N . MET A 1 389 ? -14 -11.617 -3.178 1 88.56 389 MET A N 1
ATOM 3115 C CA . MET A 1 389 ? -13.328 -10.328 -3.051 1 88.56 389 MET A CA 1
ATOM 3116 C C . MET A 1 389 ? -13.562 -9.719 -1.671 1 88.56 389 MET A C 1
ATOM 3118 O O . MET A 1 389 ? -14.672 -9.797 -1.136 1 88.56 389 MET A O 1
ATOM 3122 N N . THR A 1 390 ? -12.609 -9.25 -1.128 1 87.19 390 THR A N 1
ATOM 3123 C CA . THR A 1 390 ? -12.711 -8.5 0.119 1 87.19 390 THR A CA 1
ATOM 3124 C C . THR A 1 390 ? -11.844 -7.25 0.074 1 87.19 390 THR A C 1
ATOM 3126 O O . THR A 1 390 ? -10.961 -7.133 -0.778 1 87.19 390 THR A O 1
ATOM 3129 N N . LYS A 1 391 ? -12.148 -6.281 0.913 1 86.88 391 LYS A N 1
ATOM 3130 C CA . LYS A 1 391 ? -11.359 -5.059 1.012 1 86.88 391 LYS A CA 1
ATOM 3131 C C . LYS A 1 391 ? -10.305 -5.176 2.111 1 86.88 391 LYS A C 1
ATOM 3133 O O . LYS A 1 391 ? -10.594 -5.684 3.197 1 86.88 391 LYS A O 1
ATOM 3138 N N . VAL A 1 392 ? -9.133 -4.867 1.715 1 84.31 392 VAL A N 1
ATOM 3139 C CA . VAL A 1 392 ? -8.062 -4.852 2.705 1 84.31 392 VAL A CA 1
ATOM 3140 C C . VAL A 1 392 ? -7.348 -3.5 2.672 1 84.31 392 VAL A C 1
ATOM 3142 O O . VAL A 1 392 ? -7.215 -2.891 1.608 1 84.31 392 VAL A O 1
ATOM 3145 N N . ALA A 1 393 ? -6.941 -3.045 3.867 1 85.38 393 ALA A N 1
ATOM 3146 C CA . ALA A 1 393 ? -6.188 -1.8 3.984 1 85.38 393 ALA A CA 1
ATOM 3147 C C . ALA A 1 393 ? -4.699 -2.074 4.188 1 85.38 393 ALA A C 1
ATOM 3149 O O . ALA A 1 393 ? -4.32 -2.854 5.066 1 85.38 393 ALA A O 1
ATOM 3150 N N . SER A 1 394 ? -3.922 -1.577 3.205 1 82.94 394 SER A N 1
ATOM 3151 C CA . SER A 1 394 ? -2.482 -1.511 3.439 1 82.94 394 SER A CA 1
ATOM 3152 C C . SER A 1 394 ? -2.1 -0.223 4.16 1 82.94 394 SER A C 1
ATOM 3154 O O . SER A 1 394 ? -2.049 0.846 3.549 1 82.94 394 SER A O 1
ATOM 3156 N N . THR A 1 395 ? -1.692 -0.365 5.43 1 84.94 395 THR A N 1
ATOM 3157 C CA . THR A 1 395 ? -1.564 0.812 6.285 1 84.94 395 THR A CA 1
ATOM 3158 C C . THR A 1 395 ? -0.119 0.995 6.738 1 84.94 395 THR A C 1
ATOM 3160 O O . THR A 1 395 ? 0.54 0.03 7.133 1 84.94 395 THR A O 1
ATOM 3163 N N . MET A 1 396 ? 0.353 2.119 6.512 1 82.5 396 MET A N 1
ATOM 3164 C CA . MET A 1 396 ? 1.591 2.553 7.156 1 82.5 396 MET A CA 1
ATOM 3165 C C . MET A 1 396 ? 1.296 3.396 8.391 1 82.5 396 MET A C 1
ATOM 3167 O O . MET A 1 396 ? 0.727 4.484 8.281 1 82.5 396 MET A O 1
ATOM 3171 N N . ASP A 1 397 ? 1.684 2.848 9.492 1 83.69 397 ASP A N 1
ATOM 3172 C CA . ASP A 1 397 ? 1.545 3.568 10.758 1 83.69 397 ASP A CA 1
ATOM 3173 C C . ASP A 1 397 ? 2.854 4.254 11.141 1 83.69 397 ASP A C 1
ATOM 3175 O O . ASP A 1 397 ? 3.816 3.588 11.531 1 83.69 397 ASP A O 1
ATOM 3179 N N . TYR A 1 398 ? 2.918 5.484 11.062 1 78.38 398 TYR A N 1
ATOM 3180 C CA . TYR A 1 398 ? 4.137 6.258 11.281 1 78.38 398 TYR A CA 1
ATOM 3181 C C . TYR A 1 398 ? 4.625 6.117 12.719 1 78.38 398 TYR A C 1
ATOM 3183 O O . TYR A 1 398 ? 5.832 6.121 12.977 1 78.38 398 TYR A O 1
ATOM 3191 N N . GLN A 1 399 ? 3.734 6.059 13.633 1 75.88 399 GLN A N 1
ATOM 3192 C CA . GLN A 1 399 ? 4.117 5.918 15.031 1 75.88 399 GLN A CA 1
ATOM 3193 C C . GLN A 1 399 ? 4.723 4.543 15.297 1 75.88 399 GLN A C 1
ATOM 3195 O O . GLN A 1 399 ? 5.602 4.402 16.156 1 75.88 399 GLN A O 1
ATOM 3200 N N . GLN A 1 400 ? 4.23 3.52 14.562 1 73.44 400 GLN A N 1
ATOM 3201 C CA . GLN A 1 400 ? 4.754 2.166 14.719 1 73.44 400 GLN A CA 1
ATOM 3202 C C . GLN A 1 400 ? 6.043 1.979 13.93 1 73.44 400 GLN A C 1
ATOM 3204 O O . GLN A 1 400 ? 6.953 1.276 14.375 1 73.44 400 GLN A O 1
ATOM 3209 N N . SER A 1 401 ? 6.129 2.596 12.789 1 71.62 401 SER A N 1
ATOM 3210 C CA . SER A 1 401 ? 7.246 2.383 11.875 1 71.62 401 SER A CA 1
ATOM 3211 C C . SER A 1 401 ? 8.469 3.189 12.297 1 71.62 401 SER A C 1
ATOM 3213 O O . SER A 1 401 ? 9.602 2.834 11.961 1 71.62 401 SER A O 1
ATOM 3215 N N . PHE A 1 402 ? 8.18 4.293 12.977 1 70.5 402 PHE A N 1
ATOM 3216 C CA . PHE A 1 402 ? 9.266 5.176 13.383 1 70.5 402 PHE A CA 1
ATOM 3217 C C . PHE A 1 402 ? 9.227 5.438 14.883 1 70.5 402 PHE A C 1
ATOM 3219 O O . PHE A 1 402 ? 8.164 5.344 15.508 1 70.5 402 PHE A O 1
ATOM 3226 N N . SER A 1 403 ? 10.32 5.508 15.5 1 65.06 403 SER A N 1
ATOM 3227 C CA . SER A 1 403 ? 10.344 5.789 16.922 1 65.06 403 SER A CA 1
ATOM 3228 C C . SER A 1 403 ? 9.609 7.094 17.25 1 65.06 403 SER A C 1
ATOM 3230 O O . SER A 1 403 ? 9.844 8.109 16.594 1 65.06 403 SER A O 1
ATOM 3232 N N . ARG A 1 404 ? 8.68 7.004 18.141 1 58.06 404 ARG A N 1
ATOM 3233 C CA . ARG A 1 404 ? 7.859 8.117 18.594 1 58.06 404 ARG A CA 1
ATOM 3234 C C . ARG A 1 404 ? 8.727 9.32 18.969 1 58.06 404 ARG A C 1
ATOM 3236 O O . ARG A 1 404 ? 8.328 10.469 18.766 1 58.06 404 ARG A O 1
ATOM 3243 N N . GLY A 1 405 ? 9.719 9.07 19.547 1 60.47 405 GLY A N 1
ATOM 3244 C CA . GLY A 1 405 ? 10.57 10.133 20.047 1 60.47 405 GLY A CA 1
ATOM 3245 C C . GLY A 1 405 ? 11.117 11.023 18.953 1 60.47 405 GLY A C 1
ATOM 3246 O O . GLY A 1 405 ? 11.547 12.148 19.234 1 60.47 405 GLY A O 1
ATOM 3247 N N . ASN A 1 406 ? 10.766 10.625 17.766 1 68.19 406 ASN A N 1
ATOM 3248 C CA . ASN A 1 406 ? 11.406 11.375 16.688 1 68.19 406 ASN A CA 1
ATOM 3249 C C . ASN A 1 406 ? 10.414 12.273 15.961 1 68.19 406 ASN A C 1
ATOM 3251 O O . ASN A 1 406 ? 10.781 13.008 15.047 1 68.19 406 ASN A O 1
ATOM 3255 N N . MET A 1 407 ? 9.258 12.344 16.484 1 80.19 407 MET A N 1
ATOM 3256 C CA . MET A 1 407 ? 8.305 13.203 15.781 1 80.19 407 MET A CA 1
ATOM 3257 C C . MET A 1 407 ? 8.062 14.492 16.562 1 80.19 407 MET A C 1
ATOM 3259 O O . MET A 1 407 ? 7.492 14.453 17.656 1 80.19 407 MET A O 1
ATOM 3263 N N . PRO A 1 408 ? 8.453 15.555 16 1 87.62 408 PRO A N 1
ATOM 3264 C CA . PRO A 1 408 ? 8.25 16.812 16.719 1 87.62 408 PRO A CA 1
ATOM 3265 C C . PRO A 1 408 ? 6.777 17.188 16.844 1 87.62 408 PRO A C 1
ATOM 3267 O O . PRO A 1 408 ? 5.98 16.891 15.953 1 87.62 408 PRO A O 1
ATOM 3270 N N . LEU A 1 409 ? 6.496 17.906 17.922 1 89.19 409 LEU A N 1
ATOM 3271 C CA . LEU A 1 409 ? 5.188 18.547 18.031 1 89.19 409 LEU A CA 1
ATOM 3272 C C . LEU A 1 409 ? 5.051 19.688 17.031 1 89.19 409 LEU A C 1
ATOM 3274 O O . LEU A 1 409 ? 6.051 20.281 16.625 1 89.19 409 LEU A O 1
ATOM 3278 N N . PRO A 1 410 ? 3.82 19.953 16.719 1 91.81 410 PRO A N 1
ATOM 3279 C CA . PRO A 1 410 ? 3.621 21.016 15.727 1 91.81 410 PRO A CA 1
ATOM 3280 C C . PRO A 1 410 ? 4.27 22.344 16.141 1 91.81 410 PRO A C 1
ATOM 3282 O O . PRO A 1 410 ? 4.965 22.969 15.344 1 91.81 410 PRO A O 1
ATOM 3285 N N . TYR A 1 411 ? 4.109 22.719 17.391 1 94.38 411 TYR A N 1
ATOM 3286 C CA . TYR A 1 411 ? 4.66 23.984 17.844 1 94.38 411 TYR A CA 1
ATOM 3287 C C . TYR A 1 411 ? 6.172 23.906 18.016 1 94.38 411 TYR A C 1
ATOM 3289 O O . TYR A 1 411 ? 6.871 24.906 17.922 1 94.38 411 TYR A O 1
ATOM 3297 N N . GLU A 1 412 ? 6.641 22.703 18.297 1 93.12 412 GLU A N 1
ATOM 3298 C CA . GLU A 1 412 ? 8.086 22.5 18.297 1 93.12 412 GLU A CA 1
ATOM 3299 C C . GLU A 1 412 ? 8.695 22.844 16.938 1 93.12 412 GLU A C 1
ATOM 3301 O O . GLU A 1 412 ? 9.719 23.531 16.859 1 93.12 412 GLU A O 1
ATOM 3306 N N . ARG A 1 413 ? 8.039 22.375 15.969 1 93.06 413 ARG A N 1
ATOM 3307 C CA . ARG A 1 413 ? 8.508 22.578 14.609 1 93.06 413 ARG A CA 1
ATOM 3308 C C . ARG A 1 413 ? 8.422 24.062 14.227 1 93.06 413 ARG A C 1
ATOM 3310 O O . ARG A 1 413 ? 9.359 24.609 13.641 1 93.06 413 ARG A O 1
ATOM 3317 N N . VAL A 1 414 ? 7.371 24.609 14.508 1 93.56 414 VAL A N 1
ATOM 3318 C CA . VAL A 1 414 ? 7.133 26.016 14.164 1 93.56 414 VAL A CA 1
ATOM 3319 C C . VAL A 1 414 ? 8.164 26.891 14.867 1 93.56 414 VAL A C 1
ATOM 3321 O O . VAL A 1 414 ? 8.766 27.766 14.25 1 93.56 414 VAL A O 1
ATOM 3324 N N . LEU A 1 415 ? 8.375 26.688 16.125 1 95.44 415 LEU A N 1
ATOM 3325 C CA . LEU A 1 415 ? 9.336 27.484 16.875 1 95.44 415 LEU A CA 1
ATOM 3326 C C . LEU A 1 415 ? 10.758 27.234 16.391 1 95.44 415 LEU A C 1
ATOM 3328 O O . LEU A 1 415 ? 11.562 28.172 16.312 1 95.44 415 LEU A O 1
ATOM 3332 N N . TRP A 1 416 ? 11 26 16.109 1 94.62 416 TRP A N 1
ATOM 3333 C CA . TRP A 1 416 ? 12.312 25.672 15.562 1 94.62 416 TRP A CA 1
ATOM 3334 C C . TRP A 1 416 ? 12.578 26.422 14.258 1 94.62 416 TRP A C 1
ATOM 3336 O O . TRP A 1 416 ? 13.688 26.891 14.023 1 94.62 416 TRP A O 1
ATOM 3346 N N . ASP A 1 417 ? 11.648 26.531 13.422 1 93.88 417 ASP A N 1
ATOM 3347 C CA . ASP A 1 417 ? 11.766 27.25 12.156 1 93.88 417 ASP A CA 1
ATOM 3348 C C . ASP A 1 417 ? 12.086 28.734 12.398 1 93.88 417 ASP A C 1
ATOM 3350 O O . ASP A 1 417 ? 12.961 29.297 11.742 1 93.88 417 ASP A O 1
ATOM 3354 N N . VAL A 1 418 ? 11.391 29.297 13.344 1 94.56 418 VAL A N 1
ATOM 3355 C CA . VAL A 1 418 ? 11.602 30.703 13.633 1 94.56 418 VAL A CA 1
ATOM 3356 C C . VAL A 1 418 ? 13.016 30.922 14.156 1 94.56 418 VAL A C 1
ATOM 3358 O O . VAL A 1 418 ? 13.695 31.875 13.766 1 94.56 418 VAL A O 1
ATOM 3361 N N . ILE A 1 419 ? 13.422 30.062 15.055 1 93.69 419 ILE A N 1
ATOM 3362 C CA . ILE A 1 419 ? 14.758 30.141 15.633 1 93.69 419 ILE A CA 1
ATOM 3363 C C . ILE A 1 419 ? 15.805 30.078 14.523 1 93.69 419 ILE A C 1
ATOM 3365 O O . ILE A 1 419 ? 16.812 30.797 14.57 1 93.69 419 ILE A O 1
ATOM 3369 N N . ASN A 1 420 ? 15.492 29.359 13.43 1 92.69 420 ASN A N 1
ATOM 3370 C CA . ASN A 1 420 ? 16.438 29.156 12.344 1 92.69 420 ASN A CA 1
ATOM 3371 C C . ASN A 1 420 ? 16.125 30.062 11.156 1 92.69 420 ASN A C 1
ATOM 3373 O O . ASN A 1 420 ? 16.641 29.859 10.055 1 92.69 420 ASN A O 1
ATOM 3377 N N . SER A 1 421 ? 15.273 31.016 11.297 1 92.38 421 SER A N 1
ATOM 3378 C CA . SER A 1 421 ? 14.906 32 10.289 1 92.38 421 SER A CA 1
ATOM 3379 C C . SER A 1 421 ? 14.281 31.344 9.062 1 92.38 421 SER A C 1
ATOM 3381 O O . SER A 1 421 ? 14.57 31.734 7.93 1 92.38 421 SER A O 1
ATOM 3383 N N . SER A 1 422 ? 13.547 30.297 9.375 1 93.19 422 SER A N 1
ATOM 3384 C CA . SER A 1 422 ? 12.852 29.594 8.305 1 93.19 422 SER A CA 1
ATOM 3385 C C . SER A 1 422 ? 11.359 29.891 8.328 1 93.19 422 SER A C 1
ATOM 3387 O O . SER A 1 422 ? 10.75 29.984 9.391 1 93.19 422 SER A O 1
ATOM 3389 N N . HIS A 1 423 ? 10.781 30.047 7.133 1 94.31 423 HIS A N 1
ATOM 3390 C CA . HIS A 1 423 ? 9.344 30.281 7.008 1 94.31 423 HIS A CA 1
ATOM 3391 C C . HIS A 1 423 ? 8.625 29.031 6.5 1 94.31 423 HIS A C 1
ATOM 3393 O O . HIS A 1 423 ? 7.48 29.109 6.059 1 94.31 423 HIS A O 1
ATOM 3399 N N . SER A 1 424 ? 9.219 27.875 6.547 1 90.44 424 SER A N 1
ATOM 3400 C CA . SER A 1 424 ? 8.773 26.641 5.887 1 90.44 424 SER A CA 1
ATOM 3401 C C . SER A 1 424 ? 7.379 26.234 6.348 1 90.44 424 SER A C 1
ATOM 3403 O O . SER A 1 424 ? 6.602 25.688 5.57 1 90.44 424 SER A O 1
ATOM 3405 N N . HIS A 1 425 ? 7.086 26.5 7.574 1 93.62 425 HIS A N 1
ATOM 3406 C CA . HIS A 1 425 ? 5.816 26 8.109 1 93.62 425 HIS A CA 1
ATOM 3407 C C . HIS A 1 425 ? 4.91 27.156 8.523 1 93.62 425 HIS A C 1
ATOM 3409 O O . HIS A 1 425 ? 4.148 27.047 9.484 1 93.62 425 HIS A O 1
ATOM 3415 N N . PHE A 1 426 ? 5.039 28.297 7.828 1 95.5 426 PHE A N 1
ATOM 3416 C CA . PHE A 1 426 ? 4.203 29.453 8.109 1 95.5 426 PHE A CA 1
ATOM 3417 C C . PHE A 1 426 ? 3.402 29.859 6.875 1 95.5 426 PHE A C 1
ATOM 3419 O O . PHE A 1 426 ? 3.801 29.562 5.746 1 95.5 426 PHE A O 1
ATOM 3426 N N . VAL A 1 427 ? 2.311 30.422 7.074 1 96.12 427 VAL A N 1
ATOM 3427 C CA . VAL A 1 427 ? 1.427 30.844 5.992 1 96.12 427 VAL A CA 1
ATOM 3428 C C . VAL A 1 427 ? 1.795 32.25 5.551 1 96.12 427 VAL A C 1
ATOM 3430 O O . VAL A 1 427 ? 2.176 33.094 6.375 1 96.12 427 VAL A O 1
ATOM 3433 N N . THR A 1 428 ? 1.71 32.562 4.293 1 96.5 428 THR A N 1
ATOM 3434 C CA . THR A 1 428 ? 1.993 33.906 3.768 1 96.5 428 THR A CA 1
ATOM 3435 C C . THR A 1 428 ? 0.754 34.781 3.846 1 96.5 428 THR A C 1
ATOM 3437 O O . THR A 1 428 ? -0.358 34.281 4.039 1 96.5 428 THR A O 1
ATOM 3440 N N . ASP A 1 429 ? 0.993 36.062 3.715 1 96.88 429 ASP A N 1
ATOM 3441 C CA . ASP A 1 429 ? -0.108 37 3.703 1 96.88 429 ASP A CA 1
ATOM 3442 C C . ASP A 1 429 ? -1.12 36.656 2.611 1 96.88 429 ASP A C 1
ATOM 3444 O O . ASP A 1 429 ? -2.33 36.688 2.85 1 96.88 429 ASP A O 1
ATOM 3448 N N . GLU A 1 430 ? -0.598 36.344 1.466 1 97.5 430 GLU A N 1
ATOM 3449 C CA . GLU A 1 430 ? -1.466 36.094 0.323 1 97.5 430 GLU A CA 1
ATOM 3450 C C . GLU A 1 430 ? -2.309 34.844 0.551 1 97.5 430 GLU A C 1
ATOM 3452 O O . GLU A 1 430 ? -3.488 34.812 0.193 1 97.5 430 GLU A O 1
ATOM 3457 N N . GLU A 1 431 ? -1.719 33.812 1.081 1 97.81 431 GLU A N 1
ATOM 3458 C CA . GLU A 1 431 ? -2.479 32.594 1.405 1 97.81 431 GLU A CA 1
ATOM 3459 C C . GLU A 1 431 ? -3.629 32.906 2.357 1 97.81 431 GLU A C 1
ATOM 3461 O O . GLU A 1 431 ? -4.754 32.469 2.158 1 97.81 431 GLU A O 1
ATOM 3466 N N . ILE A 1 432 ? -3.328 33.688 3.377 1 97.69 432 ILE A N 1
ATOM 3467 C CA . ILE A 1 432 ? -4.32 34.062 4.383 1 97.69 432 ILE A CA 1
ATOM 3468 C C . ILE A 1 432 ? -5.477 34.781 3.719 1 97.69 432 ILE A C 1
ATOM 3470 O O . ILE A 1 432 ? -6.645 34.469 3.951 1 97.69 432 ILE A O 1
ATOM 3474 N N . LEU A 1 433 ? -5.156 35.75 2.898 1 98.31 433 LEU A N 1
ATOM 3475 C CA . LEU A 1 433 ? -6.184 36.562 2.244 1 98.31 433 LEU A CA 1
ATOM 3476 C C . LEU A 1 433 ? -7.039 35.688 1.316 1 98.31 433 LEU A C 1
ATOM 3478 O O . LEU A 1 433 ? -8.258 35.844 1.28 1 98.31 433 LEU A O 1
ATOM 3482 N N . LEU A 1 434 ? -6.438 34.812 0.602 1 98.5 434 LEU A N 1
ATOM 3483 C CA . LEU A 1 434 ? -7.168 33.906 -0.306 1 98.5 434 LEU A CA 1
ATOM 3484 C C . LEU A 1 434 ? -8.062 32.969 0.47 1 98.5 434 LEU A C 1
ATOM 3486 O O . LEU A 1 434 ? -9.188 32.688 0.044 1 98.5 434 LEU A O 1
ATOM 3490 N N . GLU A 1 435 ? -7.59 32.469 1.558 1 98.31 435 GLU A N 1
ATOM 3491 C CA . GLU A 1 435 ? -8.398 31.578 2.398 1 98.31 435 GLU A CA 1
ATOM 3492 C C . GLU A 1 435 ? -9.641 32.312 2.918 1 98.31 435 GLU A C 1
ATOM 3494 O O . GLU A 1 435 ? -10.734 31.734 2.938 1 98.31 435 GLU A O 1
ATOM 3499 N N . TRP A 1 436 ? -9.422 33.562 3.357 1 98.25 436 TRP A N 1
ATOM 3500 C CA . TRP A 1 436 ? -10.562 34.375 3.789 1 98.25 436 TRP A CA 1
ATOM 3501 C C . TRP A 1 436 ? -11.516 34.625 2.631 1 98.25 436 TRP A C 1
ATOM 3503 O O . TRP A 1 436 ? -12.734 34.625 2.809 1 98.25 436 TRP A O 1
ATOM 3513 N N . GLN A 1 437 ? -10.984 34.906 1.483 1 98.38 437 GLN A N 1
ATOM 3514 C CA . GLN A 1 437 ? -11.812 35.188 0.314 1 98.38 437 GLN A CA 1
ATOM 3515 C C . GLN A 1 437 ? -12.742 34 0.015 1 98.38 437 GLN A C 1
ATOM 3517 O O . GLN A 1 437 ? -13.883 34.219 -0.405 1 98.38 437 GLN A O 1
ATOM 3522 N N . ILE A 1 438 ? -12.305 32.812 0.219 1 98.38 438 ILE A N 1
ATOM 3523 C CA . ILE A 1 438 ? -13.055 31.609 -0.08 1 98.38 438 ILE A CA 1
ATOM 3524 C C . ILE A 1 438 ? -14.273 31.5 0.842 1 98.38 438 ILE A C 1
ATOM 3526 O O . ILE A 1 438 ? -15.352 31.094 0.417 1 98.38 438 ILE A O 1
ATOM 3530 N N . VAL A 1 439 ? -14.164 31.984 2.076 1 97.94 439 VAL A N 1
ATOM 3531 C CA . VAL A 1 439 ? -15.219 31.719 3.049 1 97.94 439 VAL A CA 1
ATOM 3532 C C . VAL A 1 439 ? -15.977 33 3.369 1 97.94 439 VAL A C 1
ATOM 3534 O O . VAL A 1 439 ? -17.047 32.969 3.986 1 97.94 439 VAL A O 1
ATOM 3537 N N . ASP A 1 440 ? -15.516 34.188 3.025 1 97.44 440 ASP A N 1
ATOM 3538 C CA . ASP A 1 440 ? -15.961 35.469 3.506 1 97.44 440 ASP A CA 1
ATOM 3539 C C . ASP A 1 440 ? -17.453 35.688 3.256 1 97.44 440 ASP A C 1
ATOM 3541 O O . ASP A 1 440 ? -18.188 36.156 4.137 1 97.44 440 ASP A O 1
ATOM 3545 N N . LYS A 1 441 ? -17.938 35.281 2.143 1 96.12 441 LYS A N 1
ATOM 3546 C CA . LYS A 1 441 ? -19.312 35.5 1.722 1 96.12 441 LYS A CA 1
ATOM 3547 C C . LYS A 1 441 ? -20.312 34.75 2.609 1 96.12 441 LYS A C 1
ATOM 3549 O O . LYS A 1 441 ? -21.484 35.125 2.705 1 96.12 441 LYS A O 1
ATOM 3554 N N . VAL A 1 442 ? -19.828 33.719 3.221 1 97.12 442 VAL A N 1
ATOM 3555 C CA . VAL A 1 442 ? -20.781 32.844 3.91 1 97.12 442 VAL A CA 1
ATOM 3556 C C . VAL A 1 442 ? -20.594 33 5.422 1 97.12 442 VAL A C 1
ATOM 3558 O O . VAL A 1 442 ? -21.266 32.281 6.195 1 97.12 442 VAL A O 1
ATOM 3561 N N . LEU A 1 443 ? -19.75 33.875 5.91 1 95.62 443 LEU A N 1
ATOM 3562 C CA . LEU A 1 443 ? -19.453 34 7.328 1 95.62 443 LEU A CA 1
ATOM 3563 C C . LEU A 1 443 ? -20.688 34.5 8.094 1 95.62 443 LEU A C 1
ATOM 3565 O O . LEU A 1 443 ? -20.859 34.156 9.266 1 95.62 443 LEU A O 1
ATOM 3569 N N . ASP A 1 444 ? -21.547 35.281 7.41 1 93.5 444 ASP A N 1
ATOM 3570 C CA . ASP A 1 444 ? -22.688 35.844 8.086 1 93.5 444 ASP A CA 1
ATOM 3571 C C . ASP A 1 444 ? -23.969 35.062 7.816 1 93.5 444 ASP A C 1
ATOM 3573 O O . ASP A 1 444 ? -25.047 35.406 8.266 1 93.5 444 ASP A O 1
ATOM 3577 N N . LEU A 1 445 ? -23.828 33.969 7.176 1 94.81 445 LEU A N 1
ATOM 3578 C CA . LEU A 1 445 ? -24.969 33.156 6.801 1 94.81 445 LEU A CA 1
ATOM 3579 C C . LEU A 1 445 ? -25.734 32.688 8.031 1 94.81 445 LEU A C 1
ATOM 3581 O O . LEU A 1 445 ? -26.969 32.625 8.008 1 94.81 445 LEU A O 1
ATOM 3585 N N . PRO A 1 446 ? -25.062 32.344 9.102 1 94.69 446 PRO A N 1
ATOM 3586 C CA . PRO A 1 446 ? -25.781 31.875 10.289 1 94.69 446 PRO A CA 1
ATOM 3587 C C . PRO A 1 446 ? -26.781 32.906 10.82 1 94.69 446 PRO A C 1
ATOM 3589 O O . PRO A 1 446 ? -27.766 32.562 11.477 1 94.69 446 PRO A O 1
ATOM 3592 N N . ASN A 1 447 ? -26.547 34.188 10.555 1 92 447 ASN A N 1
ATOM 3593 C CA . ASN A 1 447 ? -27.453 35.25 10.992 1 92 447 ASN A CA 1
ATOM 3594 C C . ASN A 1 447 ? -28.766 35.219 10.203 1 92 447 ASN A C 1
ATOM 3596 O O . ASN A 1 447 ? -29.797 35.656 10.703 1 92 447 ASN A O 1
ATOM 3600 N N . LYS A 1 448 ? -28.719 34.812 9.023 1 93.19 448 LYS A N 1
ATOM 3601 C CA . LYS A 1 448 ? -29.891 34.75 8.148 1 93.19 448 LYS A CA 1
ATOM 3602 C C . LYS A 1 448 ? -30.531 33.344 8.188 1 93.19 448 LYS A C 1
ATOM 3604 O O . LYS A 1 448 ? -31.734 33.219 7.988 1 93.19 448 LYS A O 1
ATOM 3609 N N . LYS A 1 449 ? -29.719 32.375 8.305 1 92.94 449 LYS A N 1
ATOM 3610 C CA . LYS A 1 449 ? -30.156 30.969 8.312 1 92.94 449 LYS A CA 1
ATOM 3611 C C . LYS A 1 449 ? -29.516 30.203 9.469 1 92.94 449 LYS A C 1
ATOM 3613 O O . LYS A 1 449 ? -28.406 29.688 9.336 1 92.94 449 LYS A O 1
ATOM 3618 N N . PRO A 1 450 ? -30.281 30.047 10.516 1 95.31 450 PRO A N 1
ATOM 3619 C CA . PRO A 1 450 ? -29.703 29.359 11.68 1 95.31 450 PRO A CA 1
ATOM 3620 C C . PRO A 1 450 ? -29.203 27.953 11.352 1 95.31 450 PRO A C 1
ATOM 3622 O O . PRO A 1 450 ? -29.812 27.25 10.547 1 95.31 450 PRO A O 1
ATOM 3625 N N . PRO A 1 451 ? -28.125 27.547 11.969 1 97.5 451 PRO A N 1
ATOM 3626 C CA . PRO A 1 451 ? -27.594 26.203 11.742 1 97.5 451 PRO A CA 1
ATOM 3627 C C . PRO A 1 451 ? -28.562 25.109 12.188 1 97.5 451 PRO A C 1
ATOM 3629 O O . PRO A 1 451 ? -29.375 25.312 13.102 1 97.5 451 PRO A O 1
ATOM 3632 N N . LEU A 1 452 ? -28.5 23.969 11.547 1 97.81 452 LEU A N 1
ATOM 3633 C CA . LEU A 1 452 ? -29.344 22.828 11.875 1 97.81 452 LEU A CA 1
ATOM 3634 C C . LEU A 1 452 ? -28.891 22.172 13.172 1 97.81 452 LEU A C 1
ATOM 3636 O O . LEU A 1 452 ? -27.688 22.031 13.406 1 97.81 452 LEU A O 1
ATOM 3640 N N . PRO A 1 453 ? -29.859 21.812 14 1 97.31 453 PRO A N 1
ATOM 3641 C CA . PRO A 1 453 ? -29.469 21.141 15.234 1 97.31 453 PRO A CA 1
ATOM 3642 C C . PRO A 1 453 ? -28.969 19.719 15 1 97.31 453 PRO A C 1
ATOM 3644 O O . PRO A 1 453 ? -29.422 19.047 14.078 1 97.31 453 PRO A O 1
ATOM 3647 N N . TYR A 1 454 ? -27.984 19.297 15.711 1 97.5 454 TYR A N 1
ATOM 3648 C CA . TYR A 1 454 ? -27.562 17.906 15.789 1 97.5 454 TYR A CA 1
ATOM 3649 C C . TYR A 1 454 ? -27.203 17.516 17.219 1 97.5 454 TYR A C 1
ATOM 3651 O O . TYR A 1 454 ? -26.797 18.375 18.016 1 97.5 454 TYR A O 1
ATOM 3659 N N . GLN A 1 455 ? -27.422 16.281 17.594 1 96.81 455 GLN A N 1
ATOM 3660 C CA . GLN A 1 455 ? -27.203 15.812 18.953 1 96.81 455 GLN A CA 1
ATOM 3661 C C . GLN A 1 455 ? -25.703 15.695 19.25 1 96.81 455 GLN A C 1
ATOM 3663 O O . GLN A 1 455 ? -24.938 15.195 18.422 1 96.81 455 GLN A O 1
ATOM 3668 N N . PHE A 1 456 ? -25.359 16.25 20.453 1 96.81 456 PHE A N 1
ATOM 3669 C CA . PHE A 1 456 ? -24 15.984 20.922 1 96.81 456 PHE A CA 1
ATOM 3670 C C . PHE A 1 456 ? -23.703 14.484 20.906 1 96.81 456 PHE A C 1
ATOM 3672 O O . PHE A 1 456 ? -24.5 13.695 21.422 1 96.81 456 PHE A O 1
ATOM 3679 N N . GLY A 1 457 ? -22.578 14.109 20.297 1 95.75 457 GLY A N 1
ATOM 3680 C CA . GLY A 1 457 ? -22.25 12.695 20.172 1 95.75 457 GLY A CA 1
ATOM 3681 C C . GLY A 1 457 ? -22.672 12.102 18.844 1 95.75 457 GLY A C 1
ATOM 3682 O O . GLY A 1 457 ? -22.469 10.906 18.609 1 95.75 457 GLY A O 1
ATOM 3683 N N . SER A 1 458 ? -23.25 12.914 18 1 94.56 458 SER A N 1
ATOM 3684 C CA . SER A 1 458 ? -23.656 12.422 16.688 1 94.56 458 SER A CA 1
ATOM 3685 C C . SER A 1 458 ? -22.438 11.984 15.867 1 94.56 458 SER A C 1
ATOM 3687 O O . SER A 1 458 ? -21.312 12.414 16.125 1 94.56 458 SER A O 1
ATOM 3689 N N . ASP A 1 459 ? -22.625 11.203 14.875 1 90.44 459 ASP A N 1
ATOM 3690 C CA . ASP A 1 459 ? -21.562 10.664 14.055 1 90.44 459 ASP A CA 1
ATOM 3691 C C . ASP A 1 459 ? -21.062 11.688 13.039 1 90.44 459 ASP A C 1
ATOM 3693 O O . ASP A 1 459 ? -19.859 11.875 12.859 1 90.44 459 ASP A O 1
ATOM 3697 N N . CYS A 1 460 ? -22.047 12.25 12.328 1 88.75 460 CYS A N 1
ATOM 3698 C CA . CYS A 1 460 ? -21.609 13.078 11.211 1 88.75 460 CYS A CA 1
ATOM 3699 C C . CYS A 1 460 ? -22.375 14.391 11.172 1 88.75 460 CYS A C 1
ATOM 3701 O O . CYS A 1 460 ? -22.625 14.938 10.094 1 88.75 460 CYS A O 1
ATOM 3703 N N . GLY A 1 461 ? -22.797 14.922 12.352 1 94.69 461 GLY A N 1
ATOM 3704 C CA . GLY A 1 461 ? -23.484 16.203 12.375 1 94.69 461 GLY A CA 1
ATOM 3705 C C . GLY A 1 461 ? -24.969 16.078 12.125 1 94.69 461 GLY A C 1
ATOM 3706 O O . GLY A 1 461 ? -25.609 15.102 12.547 1 94.69 461 GLY A O 1
ATOM 3707 N N . PRO A 1 462 ? -25.594 17.078 11.508 1 96.31 462 PRO A N 1
ATOM 3708 C CA . PRO A 1 462 ? -27.031 17.047 11.234 1 96.31 462 PRO A CA 1
ATOM 3709 C C . PRO A 1 462 ? -27.438 15.945 10.258 1 96.31 462 PRO A C 1
ATOM 3711 O O . PRO A 1 462 ? -26.656 15.594 9.367 1 96.31 462 PRO A O 1
ATOM 3714 N N . ARG A 1 463 ? -28.594 15.453 10.367 1 92.44 463 ARG A N 1
ATOM 3715 C CA . ARG A 1 463 ? -29.125 14.391 9.508 1 92.44 463 ARG A CA 1
ATOM 3716 C C . ARG A 1 463 ? -29.094 14.812 8.047 1 92.44 463 ARG A C 1
ATOM 3718 O O . ARG A 1 463 ? -28.906 13.984 7.156 1 92.44 463 ARG A O 1
ATOM 3725 N N . ALA A 1 464 ? -29.25 16.078 7.812 1 94.12 464 ALA A N 1
ATOM 3726 C CA . ALA A 1 464 ? -29.344 16.625 6.461 1 94.12 464 ALA A CA 1
ATOM 3727 C C . ALA A 1 464 ? -28.031 16.453 5.707 1 94.12 464 ALA A C 1
ATOM 3729 O O . ALA A 1 464 ? -27.984 16.594 4.484 1 94.12 464 ALA A O 1
ATOM 3730 N N . VAL A 1 465 ? -26.953 16.156 6.41 1 94.19 465 VAL A N 1
ATOM 3731 C CA . VAL A 1 465 ? -25.641 15.992 5.797 1 94.19 465 VAL A CA 1
ATOM 3732 C C . VAL A 1 465 ? -25.688 14.844 4.789 1 94.19 465 VAL A C 1
ATOM 3734 O O . VAL A 1 465 ? -25.094 14.938 3.709 1 94.19 465 VAL A O 1
ATOM 3737 N N . GLU A 1 466 ? -26.312 13.75 5.109 1 89.81 466 GLU A N 1
ATOM 3738 C CA . GLU A 1 466 ? -26.422 12.609 4.211 1 89.81 466 GLU A CA 1
ATOM 3739 C C . GLU A 1 466 ? -27.047 13.008 2.875 1 89.81 466 GLU A C 1
ATOM 3741 O O . GLU A 1 466 ? -26.531 12.648 1.812 1 89.81 466 GLU A O 1
ATOM 3746 N N . ASP A 1 467 ? -28.141 13.727 2.951 1 90.25 467 ASP A N 1
ATOM 3747 C CA . ASP A 1 467 ? -28.797 14.195 1.74 1 90.25 467 ASP A CA 1
ATOM 3748 C C . ASP A 1 467 ? -27.922 15.188 0.98 1 90.25 467 ASP A C 1
ATOM 3750 O O . ASP A 1 467 ? -27.875 15.164 -0.252 1 90.25 467 ASP A O 1
ATOM 3754 N N . PHE A 1 468 ? -27.312 16.047 1.71 1 92.38 468 PHE A N 1
ATOM 3755 C CA . PHE A 1 468 ? -26.406 17.031 1.133 1 92.38 468 PHE A CA 1
ATOM 3756 C C . PHE A 1 468 ? -25.312 16.344 0.311 1 92.38 468 PHE A C 1
ATOM 3758 O O . PHE A 1 468 ? -25.016 16.766 -0.81 1 92.38 468 PHE A O 1
ATOM 3765 N N . MET A 1 469 ? -24.766 15.297 0.795 1 90.06 469 MET A N 1
ATOM 3766 C CA . MET A 1 469 ? -23.672 14.555 0.148 1 90.06 469 MET A CA 1
ATOM 3767 C C . MET A 1 469 ? -24.203 13.742 -1.032 1 90.06 469 MET A C 1
ATOM 3769 O O . MET A 1 469 ? -23.578 13.703 -2.092 1 90.06 469 MET A O 1
ATOM 3773 N N . LYS A 1 470 ? -25.281 13.07 -0.864 1 86.12 470 LYS A N 1
ATOM 3774 C CA . LYS A 1 470 ? -25.891 12.258 -1.91 1 86.12 470 LYS A CA 1
ATOM 3775 C C . LYS A 1 470 ? -26.219 13.094 -3.143 1 86.12 470 LYS A C 1
ATOM 3777 O O . LYS A 1 470 ? -25.984 12.664 -4.273 1 86.12 470 LYS A O 1
ATOM 3782 N N . GLU A 1 471 ? -26.75 14.219 -2.885 1 85.81 471 GLU A N 1
ATOM 3783 C CA . GLU A 1 471 ? -27.125 15.117 -3.971 1 85.81 471 GLU A CA 1
ATOM 3784 C C . GLU A 1 471 ? -25.906 15.531 -4.797 1 85.81 471 GLU A C 1
ATOM 3786 O O . GLU A 1 471 ? -26.047 15.914 -5.957 1 85.81 471 GLU A O 1
ATOM 3791 N N . ARG A 1 472 ? -24.844 15.391 -4.25 1 83.62 472 ARG A N 1
ATOM 3792 C CA . ARG A 1 472 ? -23.609 15.836 -4.887 1 83.62 472 ARG A CA 1
ATOM 3793 C C . ARG A 1 472 ? -22.734 14.656 -5.281 1 83.62 472 ARG A C 1
ATOM 3795 O O . ARG A 1 472 ? -21.562 14.82 -5.59 1 83.62 472 ARG A O 1
ATOM 3802 N N . ASN A 1 473 ? -23.375 13.477 -5.32 1 75.81 473 ASN A N 1
ATOM 3803 C CA . ASN A 1 473 ? -22.75 12.219 -5.723 1 75.81 473 ASN A CA 1
ATOM 3804 C C . ASN A 1 473 ? -21.5 11.93 -4.898 1 75.81 473 ASN A C 1
ATOM 3806 O O . ASN A 1 473 ? -20.484 11.477 -5.441 1 75.81 473 ASN A O 1
ATOM 3810 N N . MET A 1 474 ? -21.594 12.453 -3.73 1 75.94 474 MET A N 1
ATOM 3811 C CA . MET A 1 474 ? -20.484 12.18 -2.828 1 75.94 474 MET A CA 1
ATOM 3812 C C . MET A 1 474 ? -20.906 11.219 -1.718 1 75.94 474 MET A C 1
ATOM 3814 O O . MET A 1 474 ? -22.031 11.297 -1.218 1 75.94 474 MET A O 1
ATOM 3818 N N . SER A 1 475 ? -20.719 9.844 -1.928 1 60.25 475 SER A N 1
ATOM 3819 C CA . SER A 1 475 ? -21.094 8.992 -0.796 1 60.25 475 SER A CA 1
ATOM 3820 C C . SER A 1 475 ? -19.906 8.797 0.146 1 60.25 475 SER A C 1
ATOM 3822 O O . SER A 1 475 ? -18.75 8.766 -0.293 1 60.25 475 SER A O 1
ATOM 3824 N N . TRP A 1 476 ? -20.297 9.172 1.49 1 55.25 476 TRP A N 1
ATOM 3825 C CA . TRP A 1 476 ? -19.312 8.859 2.512 1 55.25 476 TRP A CA 1
ATOM 3826 C C . TRP A 1 476 ? -19.031 7.363 2.57 1 55.25 476 TRP A C 1
ATOM 3828 O O . TRP A 1 476 ? -19.969 6.559 2.686 1 55.25 476 TRP A O 1
ATOM 3838 N N . ASP A 1 477 ? -18.609 6.52 1.786 1 49.16 477 ASP A N 1
ATOM 3839 C CA . ASP A 1 477 ? -18.531 5.129 2.23 1 49.16 477 ASP A CA 1
ATOM 3840 C C . ASP A 1 477 ? -18.141 5.043 3.701 1 49.16 477 ASP A C 1
ATOM 3842 O O . ASP A 1 477 ? -17.391 5.895 4.199 1 49.16 477 ASP A O 1
ATOM 3846 N N . MET B 1 1 ? -20 -41.969 -6.836 1 85.25 1 MET B N 1
ATOM 3847 C CA . MET B 1 1 ? -18.719 -42.469 -6.363 1 85.25 1 MET B CA 1
ATOM 3848 C C . MET B 1 1 ? -17.562 -41.906 -7.188 1 85.25 1 MET B C 1
ATOM 3850 O O . MET B 1 1 ? -17.688 -41.719 -8.398 1 85.25 1 MET B O 1
ATOM 3854 N N . LEU B 1 2 ? -16.484 -41.594 -6.527 1 91.38 2 LEU B N 1
ATOM 3855 C CA . LEU B 1 2 ? -15.305 -41.031 -7.172 1 91.38 2 LEU B CA 1
ATOM 3856 C C . LEU B 1 2 ? -14.102 -41.938 -6.965 1 91.38 2 LEU B C 1
ATOM 3858 O O . LEU B 1 2 ? -13.828 -42.375 -5.84 1 91.38 2 LEU B O 1
ATOM 3862 N N . THR B 1 3 ? -13.523 -42.344 -8.055 1 92.94 3 THR B N 1
ATOM 3863 C CA . THR B 1 3 ? -12.281 -43.125 -8.008 1 92.94 3 THR B CA 1
ATOM 3864 C C . THR B 1 3 ? -11.125 -42.312 -8.609 1 92.94 3 THR B C 1
ATOM 3866 O O . THR B 1 3 ? -11.203 -41.875 -9.758 1 92.94 3 THR B O 1
ATOM 3869 N N . ILE B 1 4 ? -10.133 -42.125 -7.848 1 96.19 4 ILE B N 1
ATOM 3870 C CA . ILE B 1 4 ? -8.93 -41.438 -8.32 1 96.19 4 ILE B CA 1
ATOM 3871 C C . ILE B 1 4 ? -7.773 -42.438 -8.422 1 96.19 4 ILE B C 1
ATOM 3873 O O . ILE B 1 4 ? -7.391 -43.062 -7.434 1 96.19 4 ILE B O 1
ATOM 3877 N N . ILE B 1 5 ? -7.312 -42.625 -9.57 1 96.62 5 ILE B N 1
ATOM 3878 C CA . ILE B 1 5 ? -6.191 -43.531 -9.805 1 96.62 5 ILE B CA 1
ATOM 3879 C C . ILE B 1 5 ? -4.93 -42.719 -10.094 1 96.62 5 ILE B C 1
ATOM 3881 O O . ILE B 1 5 ? -4.867 -41.969 -11.078 1 96.62 5 ILE B O 1
ATOM 3885 N N . VAL B 1 6 ? -3.926 -42.875 -9.281 1 97.56 6 VAL B N 1
ATOM 3886 C CA . VAL B 1 6 ? -2.67 -42.156 -9.422 1 97.56 6 VAL B CA 1
ATOM 3887 C C . VAL B 1 6 ? -1.619 -43.062 -10.07 1 97.56 6 VAL B C 1
ATOM 3889 O O . VAL B 1 6 ? -0.977 -43.875 -9.383 1 97.56 6 VAL B O 1
ATOM 3892 N N . PHE B 1 7 ? -1.486 -42.844 -11.383 1 97.31 7 PHE B N 1
ATOM 3893 C CA . PHE B 1 7 ? -0.38 -43.531 -12.055 1 97.31 7 PHE B CA 1
ATOM 3894 C C . PHE B 1 7 ? 0.956 -42.938 -11.617 1 97.31 7 PHE B C 1
ATOM 3896 O O . PHE B 1 7 ? 1.124 -41.719 -11.602 1 97.31 7 PHE B O 1
ATOM 3903 N N . GLY B 1 8 ? 1.907 -43.719 -11.305 1 94.88 8 GLY B N 1
ATOM 3904 C CA . GLY B 1 8 ? 3.096 -43.25 -10.594 1 94.88 8 GLY B CA 1
ATOM 3905 C C . GLY B 1 8 ? 2.887 -43.156 -9.094 1 94.88 8 GLY B C 1
ATOM 3906 O O . GLY B 1 8 ? 3.5 -42.312 -8.43 1 94.88 8 GLY B O 1
ATOM 3907 N N . GLY B 1 9 ? 2.031 -43.938 -8.562 1 94.56 9 GLY B N 1
ATOM 3908 C CA . GLY B 1 9 ? 1.563 -43.875 -7.191 1 94.56 9 GLY B CA 1
ATOM 3909 C C . GLY B 1 9 ? 2.652 -44.125 -6.172 1 94.56 9 GLY B C 1
ATOM 3910 O O . GLY B 1 9 ? 2.52 -43.781 -5 1 94.56 9 GLY B O 1
ATOM 3911 N N . SER B 1 10 ? 3.701 -44.75 -6.574 1 92.88 10 SER B N 1
ATOM 3912 C CA . SER B 1 10 ? 4.801 -45.031 -5.656 1 92.88 10 SER B CA 1
ATOM 3913 C C . SER B 1 10 ? 5.906 -43.969 -5.773 1 92.88 10 SER B C 1
ATOM 3915 O O . SER B 1 10 ? 6.914 -44.062 -5.066 1 92.88 10 SER B O 1
ATOM 3917 N N . GLY B 1 11 ? 5.688 -43.031 -6.645 1 87.75 11 GLY B N 1
ATOM 3918 C CA . GLY B 1 11 ? 6.742 -42.062 -6.949 1 87.75 11 GLY B CA 1
ATOM 3919 C C . GLY B 1 11 ? 6.793 -40.906 -5.977 1 87.75 11 GLY B C 1
ATOM 3920 O O . GLY B 1 11 ? 5.969 -40.812 -5.066 1 87.75 11 GLY B O 1
ATOM 3921 N N . HIS B 1 12 ? 7.773 -40.094 -6.207 1 83.81 12 HIS B N 1
ATOM 3922 C CA . HIS B 1 12 ? 8.062 -38.969 -5.328 1 83.81 12 HIS B CA 1
ATOM 3923 C C . HIS B 1 12 ? 6.945 -37.938 -5.371 1 83.81 12 HIS B C 1
ATOM 3925 O O . HIS B 1 12 ? 6.527 -37.438 -4.332 1 83.81 12 HIS B O 1
ATOM 3931 N N . VAL B 1 13 ? 6.422 -37.594 -6.516 1 86.19 13 VAL B N 1
ATOM 3932 C CA . VAL B 1 13 ? 5.383 -36.594 -6.672 1 86.19 13 VAL B CA 1
ATOM 3933 C C . VAL B 1 13 ? 4.105 -37.062 -5.973 1 86.19 13 VAL B C 1
ATOM 3935 O O . VAL B 1 13 ? 3.436 -36.25 -5.305 1 86.19 13 VAL B O 1
ATOM 3938 N N . ALA B 1 14 ? 3.791 -38.281 -6.16 1 92.25 14 ALA B N 1
ATOM 3939 C CA . ALA B 1 14 ? 2.605 -38.812 -5.496 1 92.25 14 ALA B CA 1
ATOM 3940 C C . ALA B 1 14 ? 2.715 -38.688 -3.98 1 92.25 14 ALA B C 1
ATOM 3942 O O . ALA B 1 14 ? 1.808 -38.156 -3.33 1 92.25 14 ALA B O 1
ATOM 3943 N N . LYS B 1 15 ? 3.844 -39.062 -3.514 1 90.94 15 LYS B N 1
ATOM 3944 C CA . LYS B 1 15 ? 4.09 -39.094 -2.076 1 90.94 15 LYS B CA 1
ATOM 3945 C C . LYS B 1 15 ? 4.098 -37.688 -1.489 1 90.94 15 LYS B C 1
ATOM 3947 O O . LYS B 1 15 ? 3.537 -37.438 -0.417 1 90.94 15 LYS B O 1
ATOM 3952 N N . THR B 1 16 ? 4.66 -36.781 -2.191 1 88.31 16 THR B N 1
ATOM 3953 C CA . THR B 1 16 ? 4.953 -35.469 -1.594 1 88.31 16 THR B CA 1
ATOM 3954 C C . THR B 1 16 ? 3.857 -34.469 -1.923 1 88.31 16 THR B C 1
ATOM 3956 O O . THR B 1 16 ? 3.658 -33.5 -1.187 1 88.31 16 THR B O 1
ATOM 3959 N N . MET B 1 17 ? 3.107 -34.719 -2.975 1 91.12 17 MET B N 1
ATOM 3960 C CA . MET B 1 17 ? 2.209 -33.656 -3.426 1 91.12 17 MET B CA 1
ATOM 3961 C C . MET B 1 17 ? 0.783 -34.188 -3.564 1 91.12 17 MET B C 1
ATOM 3963 O O . MET B 1 17 ? -0.157 -33.594 -3.053 1 91.12 17 MET B O 1
ATOM 3967 N N . ILE B 1 18 ? 0.603 -35.312 -4.148 1 94.25 18 ILE B N 1
ATOM 3968 C CA . ILE B 1 18 ? -0.733 -35.75 -4.535 1 94.25 18 ILE B CA 1
ATOM 3969 C C . ILE B 1 18 ? -1.468 -36.312 -3.316 1 94.25 18 ILE B C 1
ATOM 3971 O O . ILE B 1 18 ? -2.584 -35.875 -3.012 1 94.25 18 ILE B O 1
ATOM 3975 N N . TYR B 1 19 ? -0.811 -37.25 -2.564 1 94.75 19 TYR B N 1
ATOM 3976 C CA . TYR B 1 19 ? -1.48 -37.844 -1.426 1 94.75 19 TYR B CA 1
ATOM 3977 C C . TYR B 1 19 ? -1.794 -36.812 -0.351 1 94.75 19 TYR B C 1
ATOM 3979 O O . TYR B 1 19 ? -2.91 -36.781 0.172 1 94.75 19 TYR B O 1
ATOM 3987 N N . PRO B 1 20 ? -0.842 -35.969 -0.062 1 92.38 20 PRO B N 1
ATOM 3988 C CA . PRO B 1 20 ? -1.181 -34.906 0.899 1 92.38 20 PRO B CA 1
ATOM 3989 C C . PRO B 1 20 ? -2.355 -34.031 0.442 1 92.38 20 PRO B C 1
ATOM 3991 O O . PRO B 1 20 ? -3.205 -33.656 1.256 1 92.38 20 PRO B O 1
ATOM 3994 N N . ALA B 1 21 ? -2.402 -33.688 -0.799 1 93.38 21 ALA B N 1
ATOM 3995 C CA . ALA B 1 21 ? -3.492 -32.875 -1.344 1 93.38 21 ALA B CA 1
ATOM 3996 C C . ALA B 1 21 ? -4.828 -33.625 -1.222 1 93.38 21 ALA B C 1
ATOM 3998 O O . ALA B 1 21 ? -5.836 -33 -0.843 1 93.38 21 ALA B O 1
ATOM 3999 N N . LEU B 1 22 ? -4.824 -34.875 -1.529 1 94.94 22 LEU B N 1
ATOM 4000 C CA . LEU B 1 22 ? -6.039 -35.656 -1.43 1 94.94 22 LEU B CA 1
ATOM 4001 C C . LEU B 1 22 ? -6.488 -35.781 0.022 1 94.94 22 LEU B C 1
ATOM 4003 O O . LEU B 1 22 ? -7.688 -35.781 0.308 1 94.94 22 LEU B O 1
ATOM 4007 N N . PHE B 1 23 ? -5.531 -35.938 0.854 1 92.81 23 PHE B N 1
ATOM 4008 C CA . PHE B 1 23 ? -5.848 -36 2.277 1 92.81 23 PHE B CA 1
ATOM 4009 C C . PHE B 1 23 ? -6.543 -34.719 2.723 1 92.81 23 PHE B C 1
ATOM 4011 O O . PHE B 1 23 ? -7.551 -34.75 3.426 1 92.81 23 PHE B O 1
ATOM 4018 N N . LEU B 1 24 ? -5.961 -33.625 2.33 1 90.94 24 LEU B N 1
ATOM 4019 C CA . LEU B 1 24 ? -6.531 -32.344 2.732 1 90.94 24 LEU B CA 1
ATOM 4020 C C . LEU B 1 24 ? -7.945 -32.188 2.184 1 90.94 24 LEU B C 1
ATOM 4022 O O . LEU B 1 24 ? -8.828 -31.672 2.873 1 90.94 24 LEU B O 1
ATOM 4026 N N . LEU B 1 25 ? -8.164 -32.562 0.956 1 93.38 25 LEU B N 1
ATOM 4027 C CA . LEU B 1 25 ? -9.508 -32.531 0.381 1 93.38 25 LEU B CA 1
ATOM 4028 C C . LEU B 1 25 ? -10.461 -33.406 1.178 1 93.38 25 LEU B C 1
ATOM 4030 O O . LEU B 1 25 ? -11.609 -33 1.421 1 93.38 25 LEU B O 1
ATOM 4034 N N . TYR B 1 26 ? -9.977 -34.531 1.569 1 92.81 26 TYR B N 1
ATOM 4035 C CA . TYR B 1 26 ? -10.766 -35.438 2.385 1 92.81 26 TYR B CA 1
ATOM 4036 C C . TYR B 1 26 ? -11.102 -34.812 3.736 1 92.81 26 TYR B C 1
ATOM 4038 O O . TYR B 1 26 ? -12.258 -34.812 4.164 1 92.81 26 TYR B O 1
ATOM 4046 N N . ALA B 1 27 ? -10.07 -34.312 4.363 1 89.31 27 ALA B N 1
ATOM 4047 C CA . ALA B 1 27 ? -10.219 -33.719 5.691 1 89.31 27 ALA B CA 1
ATOM 4048 C C . ALA B 1 27 ? -11.188 -32.562 5.668 1 89.31 27 ALA B C 1
ATOM 4050 O O . ALA B 1 27 ? -11.906 -32.312 6.641 1 89.31 27 ALA B O 1
ATOM 4051 N N . ARG B 1 28 ? -11.234 -31.844 4.555 1 88.69 28 ARG B N 1
ATOM 4052 C CA . ARG B 1 28 ? -12.117 -30.688 4.395 1 88.69 28 ARG B CA 1
ATOM 4053 C C . ARG B 1 28 ? -13.508 -31.125 3.939 1 88.69 28 ARG B C 1
ATOM 4055 O O . ARG B 1 28 ? -14.375 -30.281 3.693 1 88.69 28 ARG B O 1
ATOM 4062 N N . GLN B 1 29 ? -13.664 -32.406 3.734 1 91.75 29 GLN B N 1
ATOM 4063 C CA . GLN B 1 29 ? -14.922 -33 3.299 1 91.75 29 GLN B CA 1
ATOM 4064 C C . GLN B 1 29 ? -15.289 -32.531 1.893 1 91.75 29 GLN B C 1
ATOM 4066 O O . GLN B 1 29 ? -16.453 -32.25 1.613 1 91.75 29 GLN B O 1
ATOM 4071 N N . LEU B 1 30 ? -14.242 -32.406 1.133 1 91.5 30 LEU B N 1
ATOM 4072 C CA . LEU B 1 30 ? -14.445 -31.969 -0.246 1 91.5 30 LEU B CA 1
ATOM 4073 C C . LEU B 1 30 ? -14.352 -33.156 -1.205 1 91.5 30 LEU B C 1
ATOM 4075 O O . LEU B 1 30 ? -14.484 -33 -2.42 1 91.5 30 LEU B O 1
ATOM 4079 N N . LEU B 1 31 ? -14.086 -34.344 -0.631 1 91.12 31 LEU B N 1
ATOM 4080 C CA . LEU B 1 31 ? -14.172 -35.594 -1.374 1 91.12 31 LEU B CA 1
ATOM 4081 C C . LEU B 1 31 ? -15.461 -36.344 -1.032 1 91.12 31 LEU B C 1
ATOM 4083 O O . LEU B 1 31 ? -15.891 -36.344 0.123 1 91.12 31 LEU B O 1
ATOM 4087 N N . PRO B 1 32 ? -16 -36.844 -2.014 1 85.44 32 PRO B N 1
ATOM 4088 C CA . PRO B 1 32 ? -17.141 -37.688 -1.664 1 85.44 32 PRO B CA 1
ATOM 4089 C C . PRO B 1 32 ? -16.797 -38.75 -0.644 1 85.44 32 PRO B C 1
ATOM 4091 O O . PRO B 1 32 ? -15.688 -39.281 -0.661 1 85.44 32 PRO B O 1
ATOM 4094 N N . SER B 1 33 ? -17.719 -39.125 0.211 1 81.69 33 SER B N 1
ATOM 4095 C CA . SER B 1 33 ? -17.5 -40.062 1.305 1 81.69 33 SER B CA 1
ATOM 4096 C C . SER B 1 33 ? -17.156 -41.469 0.777 1 81.69 33 SER B C 1
ATOM 4098 O O . SER B 1 33 ? -16.453 -42.219 1.444 1 81.69 33 SER B O 1
ATOM 4100 N N . ASN B 1 34 ? -17.562 -41.75 -0.383 1 83.75 34 ASN B N 1
ATOM 4101 C CA . ASN B 1 34 ? -17.328 -43.094 -0.944 1 83.75 34 ASN B CA 1
ATOM 4102 C C . ASN B 1 34 ? -16.219 -43.062 -1.986 1 83.75 34 ASN B C 1
ATOM 4104 O O . ASN B 1 34 ? -16.156 -43.906 -2.869 1 83.75 34 ASN B O 1
ATOM 4108 N N . SER B 1 35 ? -15.336 -42.188 -1.852 1 91.19 35 SER B N 1
ATOM 4109 C CA . SER B 1 35 ? -14.242 -42.062 -2.812 1 91.19 35 SER B CA 1
ATOM 4110 C C . SER B 1 35 ? -13.18 -43.156 -2.568 1 91.19 35 SER B C 1
ATOM 4112 O O . SER B 1 35 ? -13.008 -43.594 -1.439 1 91.19 35 SER B O 1
ATOM 4114 N N . LYS B 1 36 ? -12.586 -43.594 -3.598 1 93.31 36 LYS B N 1
ATOM 4115 C CA . LYS B 1 36 ? -11.461 -44.5 -3.533 1 93.31 36 LYS B CA 1
ATOM 4116 C C . LYS B 1 36 ? -10.234 -43.938 -4.227 1 93.31 36 LYS B C 1
ATOM 4118 O O . LYS B 1 36 ? -10.336 -43.344 -5.309 1 93.31 36 LYS B O 1
ATOM 4123 N N . ILE B 1 37 ? -9.094 -44.094 -3.566 1 96.5 37 ILE B N 1
ATOM 4124 C CA . ILE B 1 37 ? -7.82 -43.625 -4.109 1 96.5 37 ILE B CA 1
ATOM 4125 C C . ILE B 1 37 ? -6.91 -44.812 -4.379 1 96.5 37 ILE B C 1
ATOM 4127 O O . ILE B 1 37 ? -6.582 -45.562 -3.461 1 96.5 37 ILE B O 1
ATOM 4131 N N . ILE B 1 38 ? -6.535 -44.969 -5.629 1 96.75 38 ILE B N 1
ATOM 4132 C CA . ILE B 1 38 ? -5.73 -46.125 -6.02 1 96.75 38 ILE B CA 1
ATOM 4133 C C . ILE B 1 38 ? -4.348 -45.656 -6.473 1 96.75 38 ILE B C 1
ATOM 4135 O O . ILE B 1 38 ? -4.227 -44.906 -7.434 1 96.75 38 ILE B O 1
ATOM 4139 N N . GLY B 1 39 ? -3.309 -46.062 -5.777 1 97.31 39 GLY B N 1
ATOM 4140 C CA . GLY B 1 39 ? -1.959 -45.938 -6.297 1 97.31 39 GLY B CA 1
ATOM 4141 C C . GLY B 1 39 ? -1.557 -47.031 -7.246 1 97.31 39 GLY B C 1
ATOM 4142 O O . GLY B 1 39 ? -1.61 -48.219 -6.891 1 97.31 39 GLY B O 1
ATOM 4143 N N . PHE B 1 40 ? -1.233 -46.688 -8.453 1 97.31 40 PHE B N 1
ATOM 4144 C CA . PHE B 1 40 ? -0.857 -47.656 -9.469 1 97.31 40 PHE B CA 1
ATOM 4145 C C . PHE B 1 40 ? 0.604 -47.5 -9.859 1 97.31 40 PHE B C 1
ATOM 4147 O O . PHE B 1 40 ? 1.017 -46.406 -10.297 1 97.31 40 PHE B O 1
ATOM 4154 N N . ALA B 1 41 ? 1.411 -48.469 -9.734 1 96.38 41 ALA B N 1
ATOM 4155 C CA . ALA B 1 41 ? 2.814 -48.406 -10.133 1 96.38 41 ALA B CA 1
ATOM 4156 C C . ALA B 1 41 ? 3.389 -49.812 -10.289 1 96.38 41 ALA B C 1
ATOM 4158 O O . ALA B 1 41 ? 2.707 -50.812 -10.008 1 96.38 41 ALA B O 1
ATOM 4159 N N . ARG B 1 42 ? 4.605 -49.844 -10.742 1 93.62 42 ARG B N 1
ATOM 4160 C CA . ARG B 1 42 ? 5.266 -51.125 -10.992 1 93.62 42 ARG B CA 1
ATOM 4161 C C . ARG B 1 42 ? 5.926 -51.656 -9.734 1 93.62 42 ARG B C 1
ATOM 4163 O O . ARG B 1 42 ? 6.145 -52.875 -9.602 1 93.62 42 ARG B O 1
ATOM 4170 N N . SER B 1 43 ? 6.219 -50.781 -8.828 1 93.38 43 SER B N 1
ATOM 4171 C CA . SER B 1 43 ? 6.961 -51.125 -7.625 1 93.38 43 SER B CA 1
ATOM 4172 C C . SER B 1 43 ? 6.207 -52.188 -6.801 1 93.38 43 SER B C 1
ATOM 4174 O O . SER B 1 43 ? 4.98 -52.125 -6.691 1 93.38 43 SER B O 1
ATOM 4176 N N . ASP B 1 44 ? 6.992 -53.031 -6.27 1 93.38 44 ASP B N 1
ATOM 4177 C CA . ASP B 1 44 ? 6.414 -54.031 -5.395 1 93.38 44 ASP B CA 1
ATOM 4178 C C . ASP B 1 44 ? 6.285 -53.531 -3.963 1 93.38 44 ASP B C 1
ATOM 4180 O O . ASP B 1 44 ? 7.219 -53.656 -3.166 1 93.38 44 ASP B O 1
ATOM 4184 N N . LEU B 1 45 ? 5.148 -53 -3.689 1 93.88 45 LEU B N 1
ATOM 4185 C CA . LEU B 1 45 ? 4.895 -52.438 -2.359 1 93.88 45 LEU B CA 1
ATOM 4186 C C . LEU B 1 45 ? 3.842 -53.281 -1.626 1 93.88 45 LEU B C 1
ATOM 4188 O O . LEU B 1 45 ? 2.832 -53.656 -2.215 1 93.88 45 LEU B O 1
ATOM 4192 N N . SER B 1 46 ? 4.113 -53.531 -0.351 1 94.06 46 SER B N 1
ATOM 4193 C CA . SER B 1 46 ? 3.08 -54.094 0.506 1 94.06 46 SER B CA 1
ATOM 4194 C C . SER B 1 46 ? 2.023 -53.062 0.87 1 94.06 46 SER B C 1
ATOM 4196 O O . SER B 1 46 ? 2.229 -51.844 0.668 1 94.06 46 SER B O 1
ATOM 4198 N N . ARG B 1 47 ? 0.933 -53.594 1.321 1 91.75 47 ARG B N 1
ATOM 4199 C CA . ARG B 1 47 ? -0.114 -52.688 1.789 1 91.75 47 ARG B CA 1
ATOM 4200 C C . ARG B 1 47 ? 0.417 -51.75 2.861 1 91.75 47 ARG B C 1
ATOM 4202 O O . ARG B 1 47 ? 0.129 -50.531 2.836 1 91.75 47 ARG B O 1
ATOM 4209 N N . GLU B 1 48 ? 1.191 -52.25 3.725 1 92.69 48 GLU B N 1
ATOM 4210 C CA . GLU B 1 48 ? 1.749 -51.469 4.82 1 92.69 48 GLU B CA 1
ATOM 4211 C C . GLU B 1 48 ? 2.725 -50.406 4.305 1 92.69 48 GLU B C 1
ATOM 4213 O O . GLU B 1 48 ? 2.709 -49.25 4.762 1 92.69 48 GLU B O 1
ATOM 4218 N N . ASP B 1 49 ? 3.512 -50.812 3.379 1 93.62 49 ASP B N 1
ATOM 4219 C CA . ASP B 1 49 ? 4.48 -49.875 2.807 1 93.62 49 ASP B CA 1
ATOM 4220 C C . ASP B 1 49 ? 3.781 -48.719 2.088 1 93.62 49 ASP B C 1
ATOM 4222 O O . ASP B 1 49 ? 4.219 -47.594 2.174 1 93.62 49 ASP B O 1
ATOM 4226 N N . PHE B 1 50 ? 2.787 -49.094 1.384 1 94.25 50 PHE B N 1
ATOM 4227 C CA . PHE B 1 50 ? 2.039 -48.094 0.658 1 94.25 50 PHE B CA 1
ATOM 4228 C C . PHE B 1 50 ? 1.347 -47.125 1.623 1 94.25 50 PHE B C 1
ATOM 4230 O O . PHE B 1 50 ? 1.375 -45.906 1.427 1 94.25 50 PHE B O 1
ATOM 4237 N N . GLU B 1 51 ? 0.742 -47.688 2.641 1 92 51 GLU B N 1
ATOM 4238 C CA . GLU B 1 51 ? 0.088 -46.844 3.646 1 92 51 GLU B CA 1
ATOM 4239 C C . GLU B 1 51 ? 1.076 -45.875 4.293 1 92 51 GLU B C 1
ATOM 4241 O O . GLU B 1 51 ? 0.749 -44.719 4.531 1 92 51 GLU B O 1
ATOM 4246 N N . MET B 1 52 ? 2.227 -46.312 4.535 1 89.19 52 MET B N 1
ATOM 4247 C CA . MET B 1 52 ? 3.268 -45.469 5.105 1 89.19 52 MET B CA 1
ATOM 4248 C C . MET B 1 52 ? 3.646 -44.344 4.137 1 89.19 52 MET B C 1
ATOM 4250 O O . MET B 1 52 ? 3.938 -43.219 4.555 1 89.19 52 MET B O 1
ATOM 4254 N N . ARG B 1 53 ? 3.678 -44.688 2.914 1 89.81 53 ARG B N 1
ATOM 4255 C CA . ARG B 1 53 ? 3.982 -43.688 1.889 1 89.81 53 ARG B CA 1
ATOM 4256 C C . ARG B 1 53 ? 2.906 -42.594 1.835 1 89.81 53 ARG B C 1
ATOM 4258 O O . ARG B 1 53 ? 3.213 -41.438 1.636 1 89.81 53 ARG B O 1
ATOM 4265 N N . VAL B 1 54 ? 1.719 -43.031 1.993 1 91.25 54 VAL B N 1
ATOM 4266 C CA . VAL B 1 54 ? 0.584 -42.125 1.923 1 91.25 54 VAL B CA 1
ATOM 4267 C C . VAL B 1 54 ? 0.609 -41.188 3.121 1 91.25 54 VAL B C 1
ATOM 4269 O O . VAL B 1 54 ? 0.336 -40 2.982 1 91.25 54 VAL B O 1
ATOM 4272 N N . VAL B 1 55 ? 1.029 -41.656 4.219 1 87.12 55 VAL B N 1
ATOM 4273 C CA . VAL B 1 55 ? 0.904 -40.906 5.453 1 87.12 55 VAL B CA 1
ATOM 4274 C C . VAL B 1 55 ? 2.205 -40.156 5.73 1 87.12 55 VAL B C 1
ATOM 4276 O O . VAL B 1 55 ? 2.248 -39.25 6.582 1 87.12 55 VAL B O 1
ATOM 4279 N N . SER B 1 56 ? 3.225 -40.438 4.996 1 83.38 56 SER B N 1
ATOM 4280 C CA . SER B 1 56 ? 4.555 -39.938 5.316 1 83.38 56 SER B CA 1
ATOM 4281 C C . SER B 1 56 ? 4.574 -38.406 5.352 1 83.38 56 SER B C 1
ATOM 4283 O O . SER B 1 56 ? 5.305 -37.812 6.148 1 83.38 56 SER B O 1
ATOM 4285 N N . ARG B 1 57 ? 3.812 -37.812 4.484 1 80.25 57 ARG B N 1
ATOM 4286 C CA . ARG B 1 57 ? 3.812 -36.344 4.457 1 80.25 57 ARG B CA 1
ATOM 4287 C C . ARG B 1 57 ? 2.506 -35.812 5.008 1 80.25 57 ARG B C 1
ATOM 4289 O O . ARG B 1 57 ? 2.254 -34.594 4.926 1 80.25 57 ARG B O 1
ATOM 4296 N N . VAL B 1 58 ? 1.695 -36.719 5.445 1 77.38 58 VAL B N 1
ATOM 4297 C CA . VAL B 1 58 ? 0.434 -36.344 6.066 1 77.38 58 VAL B CA 1
ATOM 4298 C C . VAL B 1 58 ? 0.567 -36.406 7.586 1 77.38 58 VAL B C 1
ATOM 4300 O O . VAL B 1 58 ? 0.595 -37.469 8.172 1 77.38 58 VAL B O 1
ATOM 4303 N N . SER B 1 59 ? 1.48 -35.688 8.156 1 63.19 59 SER B N 1
ATOM 4304 C CA . SER B 1 59 ? 1.672 -35.812 9.594 1 63.19 59 SER B CA 1
ATOM 4305 C C . SER B 1 59 ? 1.159 -34.562 10.328 1 63.19 59 SER B C 1
ATOM 4307 O O . SER B 1 59 ? 0.874 -33.531 9.703 1 63.19 59 SER B O 1
ATOM 4309 N N . LYS B 1 60 ? 0.888 -34.781 11.539 1 60.09 60 LYS B N 1
ATOM 4310 C CA . LYS B 1 60 ? 0.481 -33.719 12.438 1 60.09 60 LYS B CA 1
ATOM 4311 C C . LYS B 1 60 ? 1.412 -32.5 12.305 1 60.09 60 LYS B C 1
ATOM 4313 O O . LYS B 1 60 ? 0.998 -31.375 12.523 1 60.09 60 LYS B O 1
ATOM 4318 N N . GLU B 1 61 ? 2.541 -32.812 12.023 1 57.25 61 GLU B N 1
ATOM 4319 C CA . GLU B 1 61 ? 3.504 -31.719 11.875 1 57.25 61 GLU B CA 1
ATOM 4320 C C . GLU B 1 61 ? 3.166 -30.844 10.664 1 57.25 61 GLU B C 1
ATOM 4322 O O . GLU B 1 61 ? 3.273 -29.625 10.734 1 57.25 61 GLU B O 1
ATOM 4327 N N . SER B 1 62 ? 2.684 -31.562 9.672 1 62.5 62 SER B N 1
ATOM 4328 C CA . SER B 1 62 ? 2.395 -30.844 8.438 1 62.5 62 SER B CA 1
ATOM 4329 C C . SER B 1 62 ? 1.017 -30.188 8.484 1 62.5 62 SER B C 1
ATOM 4331 O O . SER B 1 62 ? 0.815 -29.109 7.93 1 62.5 62 SER B O 1
ATOM 4333 N N . PHE B 1 63 ? 0.209 -31.031 9.25 1 68.94 63 PHE B N 1
ATOM 4334 C CA . PHE B 1 63 ? -1.162 -30.547 9.32 1 68.94 63 PHE B CA 1
ATOM 4335 C C . PHE B 1 63 ? -1.702 -30.641 10.742 1 68.94 63 PHE B C 1
ATOM 4337 O O . PHE B 1 63 ? -2.494 -31.531 11.055 1 68.94 63 PHE B O 1
ATOM 4344 N N . PRO B 1 64 ? -1.319 -29.688 11.562 1 61.19 64 PRO B N 1
ATOM 4345 C CA . PRO B 1 64 ? -1.584 -29.797 13 1 61.19 64 PRO B CA 1
ATOM 4346 C C . PRO B 1 64 ? -3.076 -29.797 13.32 1 61.19 64 PRO B C 1
ATOM 4348 O O . PRO B 1 64 ? -3.467 -30.188 14.43 1 61.19 64 PRO B O 1
ATOM 4351 N N . PHE B 1 65 ? -3.812 -29.594 12.352 1 66.31 65 PHE B N 1
ATOM 4352 C CA . PHE B 1 65 ? -5.215 -29.375 12.695 1 66.31 65 PHE B CA 1
ATOM 4353 C C . PHE B 1 65 ? -6.012 -30.656 12.555 1 66.31 65 PHE B C 1
ATOM 4355 O O . PHE B 1 65 ? -7.184 -30.719 12.93 1 66.31 65 PHE B O 1
ATOM 4362 N N . TYR B 1 66 ? -5.305 -31.734 12.086 1 73.81 66 TYR B N 1
ATOM 4363 C CA . TYR B 1 66 ? -6.105 -32.938 11.867 1 73.81 66 TYR B CA 1
ATOM 4364 C C . TYR B 1 66 ? -5.66 -34.062 12.797 1 73.81 66 TYR B C 1
ATOM 4366 O O . TYR B 1 66 ? -4.488 -34.125 13.172 1 73.81 66 TYR B O 1
ATOM 4374 N N . THR B 1 67 ? -6.621 -34.844 13.203 1 77.88 67 THR B N 1
ATOM 4375 C CA . THR B 1 67 ? -6.41 -35.906 14.195 1 77.88 67 THR B CA 1
ATOM 4376 C C . THR B 1 67 ? -5.914 -37.188 13.523 1 77.88 67 THR B C 1
ATOM 4378 O O . THR B 1 67 ? -6.059 -37.344 12.312 1 77.88 67 THR B O 1
ATOM 4381 N N . ASN B 1 68 ? -5.27 -38 14.312 1 82.62 68 ASN B N 1
ATOM 4382 C CA . ASN B 1 68 ? -4.848 -39.312 13.852 1 82.62 68 ASN B CA 1
ATOM 4383 C C . ASN B 1 68 ? -6.027 -40.125 13.32 1 82.62 68 ASN B C 1
ATOM 4385 O O . ASN B 1 68 ? -5.875 -40.906 12.391 1 82.62 68 ASN B O 1
ATOM 4389 N N . ASP B 1 69 ? -7.129 -39.906 13.859 1 86.56 69 ASP B N 1
ATOM 4390 C CA . ASP B 1 69 ? -8.328 -40.594 13.406 1 86.56 69 ASP B CA 1
ATOM 4391 C C . ASP B 1 69 ? -8.68 -40.219 11.977 1 86.56 69 ASP B C 1
ATOM 4393 O O . ASP B 1 69 ? -9.086 -41.062 11.18 1 86.56 69 ASP B O 1
ATOM 4397 N N . THR B 1 70 ? -8.484 -38.969 11.703 1 89.19 70 THR B N 1
ATOM 4398 C CA . THR B 1 70 ? -8.773 -38.5 10.352 1 89.19 70 THR B CA 1
ATOM 4399 C C . THR B 1 70 ? -7.816 -39.125 9.344 1 89.19 70 THR B C 1
ATOM 4401 O O . THR B 1 70 ? -8.219 -39.5 8.242 1 89.19 70 THR B O 1
ATOM 4404 N N . ILE B 1 71 ? -6.609 -39.281 9.773 1 89.31 71 ILE B N 1
ATOM 4405 C CA . ILE B 1 71 ? -5.586 -39.875 8.906 1 89.31 71 ILE B CA 1
ATOM 4406 C C . ILE B 1 71 ? -5.891 -41.344 8.656 1 89.31 71 ILE B C 1
ATOM 4408 O O . ILE B 1 71 ? -5.832 -41.812 7.52 1 89.31 71 ILE B O 1
ATOM 4412 N N . THR B 1 72 ? -6.219 -42 9.734 1 89.56 72 THR B N 1
ATOM 4413 C CA . THR B 1 72 ? -6.535 -43.438 9.625 1 89.56 72 THR B CA 1
ATOM 4414 C C . THR B 1 72 ? -7.742 -43.656 8.719 1 89.56 72 THR B C 1
ATOM 4416 O O . THR B 1 72 ? -7.742 -44.562 7.883 1 89.56 72 THR B O 1
ATOM 4419 N N . ALA B 1 73 ? -8.703 -42.875 8.914 1 91.19 73 ALA B N 1
ATOM 4420 C CA . ALA B 1 73 ? -9.898 -42.938 8.086 1 91.19 73 ALA B CA 1
ATOM 4421 C C . ALA B 1 73 ? -9.578 -42.688 6.617 1 91.19 73 ALA B C 1
ATOM 4423 O O . ALA B 1 73 ? -10.125 -43.344 5.73 1 91.19 73 ALA B O 1
ATOM 4424 N N . PHE B 1 74 ? -8.727 -41.75 6.352 1 93.25 74 PHE B N 1
ATOM 4425 C CA . PHE B 1 74 ? -8.328 -41.438 4.984 1 93.25 74 PHE B CA 1
ATOM 4426 C C . PHE B 1 74 ? -7.613 -42.594 4.34 1 93.25 74 PHE B C 1
ATOM 4428 O O . PHE B 1 74 ? -7.871 -42.938 3.18 1 93.25 74 PHE B O 1
ATOM 4435 N N . VAL B 1 75 ? -6.715 -43.188 5.09 1 92.94 75 VAL B N 1
ATOM 4436 C CA . VAL B 1 75 ? -5.887 -44.281 4.586 1 92.94 75 VAL B CA 1
ATOM 4437 C C . VAL B 1 75 ? -6.77 -45.438 4.18 1 92.94 75 VAL B C 1
ATOM 4439 O O . VAL B 1 75 ? -6.453 -46.156 3.236 1 92.94 75 VAL B O 1
ATOM 4442 N N . GLU B 1 76 ? -7.855 -45.594 4.82 1 92.25 76 GLU B N 1
ATOM 4443 C CA . GLU B 1 76 ? -8.797 -46.656 4.496 1 92.25 76 GLU B CA 1
ATOM 4444 C C . GLU B 1 76 ? -9.352 -46.5 3.086 1 92.25 76 GLU B C 1
ATOM 4446 O O . GLU B 1 76 ? -9.797 -47.469 2.473 1 92.25 76 GLU B O 1
ATOM 4451 N N . HIS B 1 77 ? -9.312 -45.312 2.598 1 93.56 77 HIS B N 1
ATOM 4452 C CA . HIS B 1 77 ? -9.797 -45.031 1.247 1 93.56 77 HIS B CA 1
ATOM 4453 C C . HIS B 1 77 ? -8.711 -45.312 0.211 1 93.56 77 HIS B C 1
ATOM 4455 O O . HIS B 1 77 ? -8.984 -45.344 -0.99 1 93.56 77 HIS B O 1
ATOM 4461 N N . CYS B 1 78 ? -7.492 -45.562 0.66 1 95.69 78 CYS B N 1
ATOM 4462 C CA . CYS B 1 78 ? -6.348 -45.719 -0.235 1 95.69 78 CYS B CA 1
ATOM 4463 C C . CYS B 1 78 ? -5.98 -47.156 -0.437 1 95.69 78 CYS B C 1
ATOM 4465 O O . CYS B 1 78 ? -5.957 -47.938 0.52 1 95.69 78 CYS B O 1
ATOM 4467 N N . VAL B 1 79 ? -5.73 -47.5 -1.647 1 95.56 79 VAL B N 1
ATOM 4468 C CA . VAL B 1 79 ? -5.309 -48.875 -1.965 1 95.56 79 VAL B CA 1
ATOM 4469 C C . VAL B 1 79 ? -4.184 -48.844 -2.998 1 95.56 79 VAL B C 1
ATOM 4471 O O . VAL B 1 79 ? -4.078 -47.875 -3.777 1 95.56 79 VAL B O 1
ATOM 4474 N N . TYR B 1 80 ? -3.281 -49.812 -2.924 1 96.94 80 TYR B N 1
ATOM 4475 C CA . TYR B 1 80 ? -2.197 -49.938 -3.891 1 96.94 80 TYR B CA 1
ATOM 4476 C C . TYR B 1 80 ? -2.473 -51.094 -4.879 1 96.94 80 TYR B C 1
ATOM 4478 O O . TYR B 1 80 ? -2.887 -52.156 -4.484 1 96.94 80 TYR B O 1
ATOM 4486 N N . PHE B 1 81 ? -2.338 -50.812 -6.109 1 96.69 81 PHE B N 1
ATOM 4487 C CA . PHE B 1 81 ? -2.492 -51.812 -7.18 1 96.69 81 PHE B CA 1
ATOM 4488 C C . PHE B 1 81 ? -1.221 -51.906 -8.016 1 96.69 81 PHE B C 1
ATOM 4490 O O . PHE B 1 81 ? -0.867 -50.969 -8.727 1 96.69 81 PHE B O 1
ATOM 4497 N N . ARG B 1 82 ? -0.535 -52.969 -7.918 1 96.56 82 ARG B N 1
ATOM 4498 C CA . ARG B 1 82 ? 0.702 -53.188 -8.672 1 96.56 82 ARG B CA 1
ATOM 4499 C C . ARG B 1 82 ? 0.41 -53.562 -10.117 1 96.56 82 ARG B C 1
ATOM 4501 O O . ARG B 1 82 ? -0.393 -54.469 -10.367 1 96.56 82 ARG B O 1
ATOM 4508 N N . GLY B 1 83 ? 1.063 -52.875 -11.062 1 95.31 83 GLY B N 1
ATOM 4509 C CA . GLY B 1 83 ? 0.912 -53.188 -12.477 1 95.31 83 GLY B CA 1
ATOM 4510 C C . GLY B 1 83 ? 1.967 -52.531 -13.344 1 95.31 83 GLY B C 1
ATOM 4511 O O . GLY B 1 83 ? 2.686 -51.625 -12.891 1 95.31 83 GLY B O 1
ATOM 4512 N N . SER B 1 84 ? 2.035 -53.031 -14.555 1 95.06 84 SER B N 1
ATOM 4513 C CA . SER B 1 84 ? 2.967 -52.5 -15.531 1 95.06 84 SER B CA 1
ATOM 4514 C C . SER B 1 84 ? 2.291 -51.438 -16.422 1 95.06 84 SER B C 1
ATOM 4516 O O . SER B 1 84 ? 1.125 -51.594 -16.781 1 95.06 84 SER B O 1
ATOM 4518 N N . TYR B 1 85 ? 3.031 -50.406 -16.828 1 94.06 85 TYR B N 1
ATOM 4519 C CA . TYR B 1 85 ? 2.508 -49.344 -17.688 1 94.06 85 TYR B CA 1
ATOM 4520 C C . TYR B 1 85 ? 2.465 -49.812 -19.141 1 94.06 85 TYR B C 1
ATOM 4522 O O . TYR B 1 85 ? 1.82 -49.156 -19.969 1 94.06 85 TYR B O 1
ATOM 4530 N N . THR B 1 86 ? 3.107 -50.906 -19.406 1 90.56 86 THR B N 1
ATOM 4531 C CA . THR B 1 86 ? 3.25 -51.344 -20.797 1 90.56 86 THR B CA 1
ATOM 4532 C C . THR B 1 86 ? 2.539 -52.656 -21.047 1 90.56 86 THR B C 1
ATOM 4534 O O . THR B 1 86 ? 2.656 -53.25 -22.125 1 90.56 86 THR B O 1
ATOM 4537 N N . ASP B 1 87 ? 1.909 -53.156 -20.062 1 91.44 87 ASP B N 1
ATOM 4538 C CA . ASP B 1 87 ? 1.208 -54.438 -20.172 1 91.44 87 ASP B CA 1
ATOM 4539 C C . ASP B 1 87 ? -0.305 -54.25 -20.188 1 91.44 87 ASP B C 1
ATOM 4541 O O . ASP B 1 87 ? -0.891 -53.812 -19.203 1 91.44 87 ASP B O 1
ATOM 4545 N N . GLU B 1 88 ? -0.899 -54.688 -21.188 1 89.38 88 GLU B N 1
ATOM 4546 C CA . GLU B 1 88 ? -2.34 -54.531 -21.359 1 89.38 88 GLU B CA 1
ATOM 4547 C C . GLU B 1 88 ? -3.109 -55.281 -20.281 1 89.38 88 GLU B C 1
ATOM 4549 O O . GLU B 1 88 ? -4.18 -54.844 -19.844 1 89.38 88 GLU B O 1
ATOM 4554 N N . ASN B 1 89 ? -2.576 -56.406 -19.922 1 92.62 89 ASN B N 1
ATOM 4555 C CA . ASN B 1 89 ? -3.242 -57.188 -18.906 1 92.62 89 ASN B CA 1
ATOM 4556 C C . ASN B 1 89 ? -3.338 -56.438 -17.578 1 92.62 89 ASN B C 1
ATOM 4558 O O . ASN B 1 89 ? -4.293 -56.625 -16.812 1 92.62 89 ASN B O 1
ATOM 4562 N N . SER B 1 90 ? -2.35 -55.688 -17.297 1 95 90 SER B N 1
ATOM 4563 C CA . SER B 1 90 ? -2.367 -54.906 -16.078 1 95 90 SER B CA 1
ATOM 4564 C C . SER B 1 90 ? -3.547 -53.938 -16.078 1 95 90 SER B C 1
ATOM 4566 O O . SER B 1 90 ? -4.188 -53.719 -15.039 1 95 90 SER B O 1
ATOM 4568 N N . PHE B 1 91 ? -3.875 -53.344 -17.172 1 94.38 91 PHE B N 1
ATOM 4569 C CA . PHE B 1 91 ? -4.969 -52.406 -17.281 1 94.38 91 PHE B CA 1
ATOM 4570 C C . PHE B 1 91 ? -6.316 -53.094 -17.188 1 94.38 91 PHE B C 1
ATOM 4572 O O . PHE B 1 91 ? -7.262 -52.562 -16.594 1 94.38 91 PHE B O 1
ATOM 4579 N N . VAL B 1 92 ? -6.414 -54.281 -17.719 1 91.94 92 VAL B N 1
ATOM 4580 C CA . VAL B 1 92 ? -7.637 -55.062 -17.641 1 91.94 92 VAL B CA 1
ATOM 4581 C C . VAL B 1 92 ? -7.926 -55.438 -16.188 1 91.94 92 VAL B C 1
ATOM 4583 O O . VAL B 1 92 ? -9.062 -55.281 -15.719 1 91.94 92 VAL B O 1
ATOM 4586 N N . LYS B 1 93 ? -6.887 -55.875 -15.547 1 94.62 93 LYS B N 1
ATOM 4587 C CA . LYS B 1 93 ? -7.039 -56.25 -14.141 1 94.62 93 LYS B CA 1
ATOM 4588 C C . LYS B 1 93 ? -7.441 -55.031 -13.305 1 94.62 93 LYS B C 1
ATOM 4590 O O . LYS B 1 93 ? -8.258 -55.156 -12.391 1 94.62 93 LYS B O 1
ATOM 4595 N N . LEU B 1 94 ? -6.793 -53.938 -13.586 1 94.12 94 LEU B N 1
ATOM 4596 C CA . LEU B 1 94 ? -7.152 -52.719 -12.891 1 94.12 94 LEU B CA 1
ATOM 4597 C C . LEU B 1 94 ? -8.617 -52.375 -13.125 1 94.12 94 LEU B C 1
ATOM 4599 O O . LEU B 1 94 ? -9.328 -52 -12.18 1 94.12 94 LEU B O 1
ATOM 4603 N N . ASN B 1 95 ? -9.055 -52.438 -14.375 1 91.81 95 ASN B N 1
ATOM 4604 C CA . ASN B 1 95 ? -10.445 -52.125 -14.727 1 91.81 95 ASN B CA 1
ATOM 4605 C C . ASN B 1 95 ? -11.406 -53.031 -13.961 1 91.81 95 ASN B C 1
ATOM 4607 O O . ASN B 1 95 ? -12.445 -52.562 -13.484 1 91.81 95 ASN B O 1
ATOM 4611 N N . ASP B 1 96 ? -11.047 -54.25 -13.906 1 90.81 96 ASP B N 1
ATOM 4612 C CA . ASP B 1 96 ? -11.883 -55.219 -13.195 1 90.81 96 ASP B CA 1
ATOM 4613 C C . ASP B 1 96 ? -11.961 -54.875 -11.703 1 90.81 96 ASP B C 1
ATOM 4615 O O . ASP B 1 96 ? -13.023 -54.969 -11.094 1 90.81 96 ASP B O 1
ATOM 4619 N N . TYR B 1 97 ? -10.875 -54.562 -11.203 1 91.81 97 TYR B N 1
ATOM 4620 C CA . TYR B 1 97 ? -10.82 -54.188 -9.797 1 91.81 97 TYR B CA 1
ATOM 4621 C C . TYR B 1 97 ? -11.719 -52.969 -9.531 1 91.81 97 TYR B C 1
ATOM 4623 O O . TYR B 1 97 ? -12.477 -52.969 -8.562 1 91.81 97 TYR B O 1
ATOM 4631 N N . ILE B 1 98 ? -11.633 -51.938 -10.375 1 89.94 98 ILE B N 1
ATOM 4632 C CA . ILE B 1 98 ? -12.414 -50.719 -10.234 1 89.94 98 ILE B CA 1
ATOM 4633 C C . ILE B 1 98 ? -13.906 -51.031 -10.375 1 89.94 98 ILE B C 1
ATOM 4635 O O . ILE B 1 98 ? -14.719 -50.562 -9.578 1 89.94 98 ILE B O 1
ATOM 4639 N N . LYS B 1 99 ? -14.242 -51.844 -11.328 1 86.56 99 LYS B N 1
ATOM 4640 C CA . LYS B 1 99 ? -15.633 -52.219 -11.555 1 86.56 99 LYS B CA 1
ATOM 4641 C C . LYS B 1 99 ? -16.203 -52.938 -10.328 1 86.56 99 LYS B C 1
ATOM 4643 O O . LYS B 1 99 ? -17.391 -52.75 -10.008 1 86.56 99 LYS B O 1
ATOM 4648 N N . GLY B 1 100 ? -15.391 -53.719 -9.742 1 84.44 100 GLY B N 1
ATOM 4649 C CA . GLY B 1 100 ? -15.828 -54.406 -8.547 1 84.44 100 GLY B CA 1
ATOM 4650 C C . GLY B 1 100 ? -16.297 -53.5 -7.438 1 84.44 100 GLY B C 1
ATOM 4651 O O . GLY B 1 100 ? -17.375 -53.688 -6.871 1 84.44 100 GLY B O 1
ATOM 4652 N N . PHE B 1 101 ? -15.5 -52.5 -7.164 1 82.62 101 PHE B N 1
ATOM 4653 C CA . PHE B 1 101 ? -15.844 -51.562 -6.113 1 82.62 101 PHE B CA 1
ATOM 4654 C C . PHE B 1 101 ? -17.031 -50.688 -6.539 1 82.62 101 PHE B C 1
ATOM 4656 O O . PHE B 1 101 ? -17.859 -50.312 -5.715 1 82.62 101 PHE B O 1
ATOM 4663 N N . GLU B 1 102 ? -17.094 -50.312 -7.773 1 82.88 102 GLU B N 1
ATOM 4664 C CA . GLU B 1 102 ? -18.172 -49.5 -8.289 1 82.88 102 GLU B CA 1
ATOM 4665 C C . GLU B 1 102 ? -19.5 -50.219 -8.242 1 82.88 102 GLU B C 1
ATOM 4667 O O . GLU B 1 102 ? -20.547 -49.594 -8.016 1 82.88 102 GLU B O 1
ATOM 4672 N N . ALA B 1 103 ? -19.422 -51.438 -8.469 1 79.62 103 ALA B N 1
ATOM 4673 C CA . ALA B 1 103 ? -20.641 -52.25 -8.438 1 79.62 103 ALA B CA 1
ATOM 4674 C C . ALA B 1 103 ? -21.188 -52.344 -7.02 1 79.62 103 ALA B C 1
ATOM 4676 O O . ALA B 1 103 ? -22.406 -52.375 -6.82 1 79.62 103 ALA B O 1
ATOM 4677 N N . GLU B 1 104 ? -20.359 -52.438 -6.152 1 77.44 104 GLU B N 1
ATOM 4678 C CA . GLU B 1 104 ? -20.75 -52.562 -4.75 1 77.44 104 GLU B CA 1
ATOM 4679 C C . GLU B 1 104 ? -21.438 -51.312 -4.258 1 77.44 104 GLU B C 1
ATOM 4681 O O . GLU B 1 104 ? -22.281 -51.375 -3.363 1 77.44 104 GLU B O 1
ATOM 4686 N N . ASN B 1 105 ? -21.062 -50.219 -4.773 1 73.06 105 ASN B N 1
ATOM 4687 C CA . ASN B 1 105 ? -21.594 -48.938 -4.277 1 73.06 105 ASN B CA 1
ATOM 4688 C C . ASN B 1 105 ? -22.781 -48.469 -5.113 1 73.06 105 ASN B C 1
ATOM 4690 O O . ASN B 1 105 ? -23.375 -47.438 -4.812 1 73.06 105 ASN B O 1
ATOM 4694 N N . LEU B 1 106 ? -23.453 -49.312 -5.879 1 59.75 106 LEU B N 1
ATOM 4695 C CA . LEU B 1 106 ? -24.672 -49.094 -6.672 1 59.75 106 LEU B CA 1
ATOM 4696 C C . LEU B 1 106 ? -24.672 -47.719 -7.312 1 59.75 106 LEU B C 1
ATOM 4698 O O . LEU B 1 106 ? -25.719 -47.125 -7.488 1 59.75 106 LEU B O 1
ATOM 4702 N N . SER B 1 107 ? -23.516 -47.188 -7.332 1 59.56 107 SER B N 1
ATOM 4703 C CA . SER B 1 107 ? -23.578 -45.781 -7.801 1 59.56 107 SER B CA 1
ATOM 4704 C C . SER B 1 107 ? -23.781 -45.75 -9.312 1 59.56 107 SER B C 1
ATOM 4706 O O . SER B 1 107 ? -23.172 -46.5 -10.055 1 59.56 107 SER B O 1
ATOM 4708 N N . SER B 1 108 ? -24.922 -45.25 -9.805 1 59.53 108 SER B N 1
ATOM 4709 C CA . SER B 1 108 ? -25.266 -45.031 -11.203 1 59.53 108 SER B CA 1
ATOM 4710 C C . SER B 1 108 ? -24.312 -44.062 -11.859 1 59.53 108 SER B C 1
ATOM 4712 O O . SER B 1 108 ? -24.156 -44.031 -13.086 1 59.53 108 SER B O 1
ATOM 4714 N N . ARG B 1 109 ? -23.641 -43.156 -11.039 1 71.06 109 ARG B N 1
ATOM 4715 C CA . ARG B 1 109 ? -22.781 -42.125 -11.672 1 71.06 109 ARG B CA 1
ATOM 4716 C C . ARG B 1 109 ? -21.375 -42.156 -11.078 1 71.06 109 ARG B C 1
ATOM 4718 O O . ARG B 1 109 ? -21.125 -41.562 -10.031 1 71.06 109 ARG B O 1
ATOM 4725 N N . ALA B 1 110 ? -20.578 -43.219 -11.68 1 80.25 110 ALA B N 1
ATOM 4726 C CA . ALA B 1 110 ? -19.203 -43.312 -11.203 1 80.25 110 ALA B CA 1
ATOM 4727 C C . ALA B 1 110 ? -18.297 -42.344 -11.992 1 80.25 110 ALA B C 1
ATOM 4729 O O . ALA B 1 110 ? -18.438 -42.219 -13.211 1 80.25 110 ALA B O 1
ATOM 4730 N N . LYS B 1 111 ? -17.453 -41.531 -11.25 1 87.81 111 LYS B N 1
ATOM 4731 C CA . LYS B 1 111 ? -16.453 -40.656 -11.8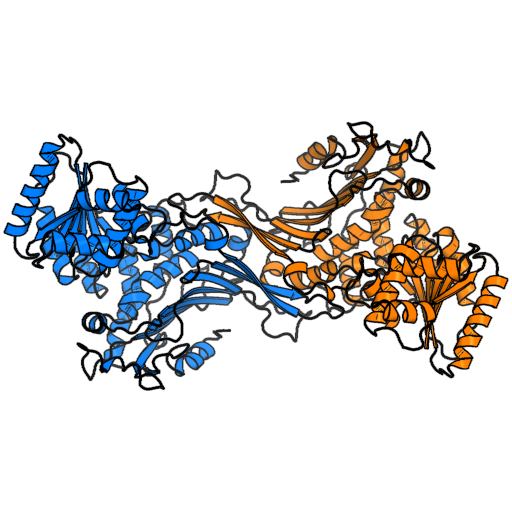28 1 87.81 111 LYS B CA 1
ATOM 4732 C C . LYS B 1 111 ? -15.039 -41.188 -11.586 1 87.81 111 LYS B C 1
ATOM 4734 O O . LYS B 1 111 ? -14.711 -41.594 -10.469 1 87.81 111 LYS B O 1
ATOM 4739 N N . ARG B 1 112 ? -14.328 -41.375 -12.719 1 92.12 112 ARG B N 1
ATOM 4740 C CA . ARG B 1 112 ? -12.938 -41.812 -12.602 1 92.12 112 ARG B CA 1
ATOM 4741 C C . ARG B 1 112 ? -11.969 -40.719 -13.016 1 92.12 112 ARG B C 1
ATOM 4743 O O . ARG B 1 112 ? -12.164 -40.062 -14.047 1 92.12 112 ARG B O 1
ATOM 4750 N N . ILE B 1 113 ? -11.031 -40.469 -12.195 1 95.12 113 ILE B N 1
ATOM 4751 C CA . ILE B 1 113 ? -9.953 -39.531 -12.508 1 95.12 113 ILE B CA 1
ATOM 4752 C C . ILE B 1 113 ? -8.625 -40.281 -12.594 1 95.12 113 ILE B C 1
ATOM 4754 O O . ILE B 1 113 ? -8.203 -40.938 -11.625 1 95.12 113 ILE B O 1
ATOM 4758 N N . PHE B 1 114 ? -8.055 -40.25 -13.75 1 96.25 114 PHE B N 1
ATOM 4759 C CA . PHE B 1 114 ? -6.746 -40.875 -13.969 1 96.25 114 PHE B CA 1
ATOM 4760 C C . PHE B 1 114 ? -5.652 -39.812 -13.93 1 96.25 114 PHE B C 1
ATOM 4762 O O . PHE B 1 114 ? -5.547 -38.969 -14.836 1 96.25 114 PHE B O 1
ATOM 4769 N N . TYR B 1 115 ? -4.887 -39.812 -12.906 1 97.31 115 TYR B N 1
ATOM 4770 C CA . TYR B 1 115 ? -3.777 -38.875 -12.766 1 97.31 115 TYR B CA 1
ATOM 4771 C C . TYR B 1 115 ? -2.479 -39.5 -13.273 1 97.31 115 TYR B C 1
ATOM 4773 O O . TYR B 1 115 ? -1.938 -40.406 -12.656 1 97.31 115 TYR B O 1
ATOM 4781 N N . LEU B 1 116 ? -1.928 -38.938 -14.328 1 96.38 116 LEU B N 1
ATOM 4782 C CA . LEU B 1 116 ? -0.706 -39.469 -14.914 1 96.38 116 LEU B CA 1
ATOM 4783 C C . LEU B 1 116 ? 0.521 -38.75 -14.391 1 96.38 116 LEU B C 1
ATOM 4785 O O . LEU B 1 116 ? 0.996 -37.781 -15.023 1 96.38 116 LEU B O 1
ATOM 4789 N N . GLY B 1 117 ? 1.037 -39.219 -13.289 1 92.88 117 GLY B N 1
ATOM 4790 C CA . GLY B 1 117 ? 2.322 -38.781 -12.773 1 92.88 117 GLY B CA 1
ATOM 4791 C C . GLY B 1 117 ? 3.475 -39.656 -13.188 1 92.88 117 GLY B C 1
ATOM 4792 O O . GLY B 1 117 ? 4.234 -40.125 -12.344 1 92.88 117 GLY B O 1
ATOM 4793 N N . ILE B 1 118 ? 3.609 -39.938 -14.5 1 90.62 118 ILE B N 1
ATOM 4794 C CA . ILE B 1 118 ? 4.582 -40.844 -15.062 1 90.62 118 ILE B CA 1
ATOM 4795 C C . ILE B 1 118 ? 5.473 -40.125 -16.062 1 90.62 118 ILE B C 1
ATOM 4797 O O . ILE B 1 118 ? 5.184 -39 -16.438 1 90.62 118 ILE B O 1
ATOM 4801 N N . PRO B 1 119 ? 6.562 -40.688 -16.438 1 83.19 119 PRO B N 1
ATOM 4802 C CA . PRO B 1 119 ? 7.426 -40.031 -17.422 1 83.19 119 PRO B CA 1
ATOM 4803 C C . PRO B 1 119 ? 6.703 -39.75 -18.734 1 83.19 119 PRO B C 1
ATOM 4805 O O . PRO B 1 119 ? 5.852 -40.562 -19.156 1 83.19 119 PRO B O 1
ATOM 4808 N N . PRO B 1 120 ? 7.09 -38.75 -19.438 1 84.56 120 PRO B N 1
ATOM 4809 C CA . PRO B 1 120 ? 6.422 -38.344 -20.672 1 84.56 120 PRO B CA 1
ATOM 4810 C C . PRO B 1 120 ? 6.402 -39.438 -21.734 1 84.56 120 PRO B C 1
ATOM 4812 O O . PRO B 1 120 ? 5.438 -39.562 -22.484 1 84.56 120 PRO B O 1
ATOM 4815 N N . SER B 1 121 ? 7.398 -40.281 -21.766 1 85.38 121 SER B N 1
ATOM 4816 C CA . SER B 1 121 ? 7.523 -41.312 -22.797 1 85.38 121 SER B CA 1
ATOM 4817 C C . SER B 1 121 ? 6.41 -42.344 -22.672 1 85.38 121 SER B C 1
ATOM 4819 O O . SER B 1 121 ? 6.113 -43.062 -23.625 1 85.38 121 SER B O 1
ATOM 4821 N N . LEU B 1 122 ? 5.789 -42.375 -21.531 1 92.62 122 LEU B N 1
ATOM 4822 C CA . LEU B 1 122 ? 4.789 -43.406 -21.281 1 92.62 122 LEU B CA 1
ATOM 4823 C C . LEU B 1 122 ? 3.379 -42.844 -21.469 1 92.62 122 LEU B C 1
ATOM 4825 O O . LEU B 1 122 ? 2.408 -43.594 -21.5 1 92.62 122 LEU B O 1
ATOM 4829 N N . ILE B 1 123 ? 3.227 -41.594 -21.609 1 94.75 123 ILE B N 1
ATOM 4830 C CA . ILE B 1 123 ? 1.924 -40.938 -21.562 1 94.75 123 ILE B CA 1
ATOM 4831 C C . ILE B 1 123 ? 1.074 -41.375 -22.75 1 94.75 123 ILE B C 1
ATOM 4833 O O . ILE B 1 123 ? -0.111 -41.688 -22.594 1 94.75 123 ILE B O 1
ATOM 4837 N N . LYS B 1 124 ? 1.636 -41.469 -23.922 1 95 124 LYS B N 1
ATOM 4838 C CA . LYS B 1 124 ? 0.882 -41.844 -25.109 1 95 124 LYS B CA 1
ATOM 4839 C C . LYS B 1 124 ? 0.312 -43.25 -24.969 1 95 124 LYS B C 1
ATOM 4841 O O . LYS B 1 124 ? -0.887 -43.469 -25.156 1 95 124 LYS B O 1
ATOM 4846 N N . SER B 1 125 ? 1.143 -44.188 -24.562 1 94.44 125 SER B N 1
ATOM 4847 C CA . SER B 1 125 ? 0.718 -45.594 -24.453 1 94.44 125 SER B CA 1
ATOM 4848 C C . SER B 1 125 ? -0.306 -45.781 -23.344 1 94.44 125 SER B C 1
ATOM 4850 O O . SER B 1 125 ? -1.313 -46.469 -23.531 1 94.44 125 SER B O 1
ATOM 4852 N N . VAL B 1 126 ? -0.076 -45.156 -22.266 1 95.5 126 VAL B N 1
ATOM 4853 C CA . VAL B 1 126 ? -0.96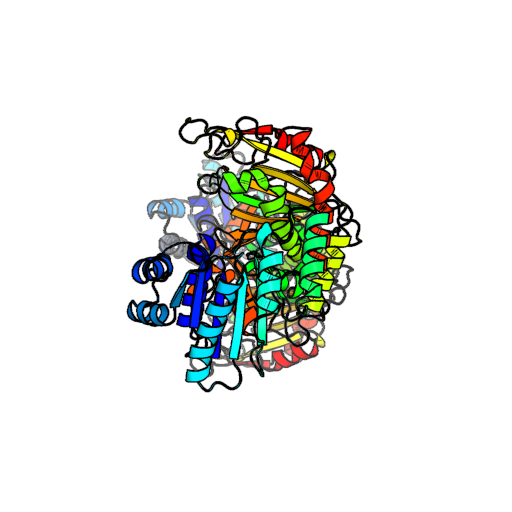2 -45.281 -21.109 1 95.5 126 VAL B CA 1
ATOM 4854 C C . VAL B 1 126 ? -2.312 -44.656 -21.422 1 95.5 126 VAL B C 1
ATOM 4856 O O . VAL B 1 126 ? -3.363 -45.219 -21.109 1 95.5 126 VAL B O 1
ATOM 4859 N N . SER B 1 127 ? -2.291 -43.438 -22 1 94.62 127 SER B N 1
ATOM 4860 C CA . SER B 1 127 ? -3.537 -42.75 -22.328 1 94.62 127 SER B CA 1
ATOM 4861 C C . SER B 1 127 ? -4.371 -43.594 -23.312 1 94.62 127 SER B C 1
ATOM 4863 O O . SER B 1 127 ? -5.594 -43.656 -23.188 1 94.62 127 SER B O 1
ATOM 4865 N N . MET B 1 128 ? -3.75 -44.219 -24.234 1 92.81 128 MET B N 1
ATOM 4866 C CA . MET B 1 128 ? -4.438 -45.062 -25.203 1 92.81 128 MET B CA 1
ATOM 4867 C C . MET B 1 128 ? -5.043 -46.312 -24.516 1 92.81 128 MET B C 1
ATOM 4869 O O . MET B 1 128 ? -6.188 -46.656 -24.781 1 92.81 128 MET B O 1
ATOM 4873 N N . ALA B 1 129 ? -4.242 -46.906 -23.641 1 92.88 129 ALA B N 1
ATOM 4874 C CA . ALA B 1 129 ? -4.719 -48.094 -22.906 1 92.88 129 ALA B CA 1
ATOM 4875 C C . ALA B 1 129 ? -5.938 -47.75 -22.062 1 92.88 129 ALA B C 1
ATOM 4877 O O . ALA B 1 129 ? -6.895 -48.5 -22 1 92.88 129 ALA B O 1
ATOM 4878 N N . LEU B 1 130 ? -5.887 -46.625 -21.422 1 92.62 130 LEU B N 1
ATOM 4879 C CA . LEU B 1 130 ? -6.973 -46.188 -20.547 1 92.62 130 LEU B CA 1
ATOM 4880 C C . LEU B 1 130 ? -8.227 -45.875 -21.359 1 92.62 130 LEU B C 1
ATOM 4882 O O . LEU B 1 130 ? -9.344 -46.094 -20.875 1 92.62 130 LEU B O 1
ATOM 4886 N N . ALA B 1 131 ? -8.008 -45.281 -22.531 1 89 131 ALA B N 1
ATOM 4887 C CA . ALA B 1 131 ? -9.141 -44.938 -23.391 1 89 131 ALA B CA 1
ATOM 4888 C C . ALA B 1 131 ? -9.906 -46.188 -23.812 1 89 131 ALA B C 1
ATOM 4890 O O . ALA B 1 131 ? -11.102 -46.094 -24.109 1 89 131 ALA B O 1
ATOM 4891 N N . LYS B 1 132 ? -9.242 -47.312 -23.797 1 83.56 132 LYS B N 1
ATOM 4892 C CA . LYS B 1 132 ? -9.844 -48.562 -24.25 1 83.56 132 LYS B CA 1
ATOM 4893 C C . LYS B 1 132 ? -10.617 -49.219 -23.125 1 83.56 132 LYS B C 1
ATOM 4895 O O . LYS B 1 132 ? -11.406 -50.156 -23.359 1 83.56 132 LYS B O 1
ATOM 4900 N N . LEU B 1 133 ? -10.203 -48.812 -21.969 1 79.62 133 LEU B N 1
ATOM 4901 C CA . LEU B 1 133 ? -10.891 -49.438 -20.844 1 79.62 133 LEU B CA 1
ATOM 4902 C C . LEU B 1 133 ? -12.383 -49.125 -20.875 1 79.62 133 LEU B C 1
ATOM 4904 O O . LEU B 1 133 ? -12.789 -48.062 -21.375 1 79.62 133 LEU B O 1
ATOM 4908 N N . ASP B 1 134 ? -13.125 -50.188 -20.641 1 64.12 134 ASP B N 1
ATOM 4909 C CA . ASP B 1 134 ? -14.578 -50.062 -20.641 1 64.12 134 ASP B CA 1
ATOM 4910 C C . ASP B 1 134 ? -15.023 -48.844 -19.875 1 64.12 134 ASP B C 1
ATOM 4912 O O . ASP B 1 134 ? -14.609 -48.625 -18.719 1 64.12 134 ASP B O 1
ATOM 4916 N N . GLN B 1 135 ? -15.492 -47.875 -20.828 1 58.97 135 GLN B N 1
ATOM 4917 C CA . GLN B 1 135 ? -16.078 -46.656 -20.234 1 58.97 135 GLN B CA 1
ATOM 4918 C C . GLN B 1 135 ? -17.188 -47.031 -19.234 1 58.97 135 GLN B C 1
ATOM 4920 O O . GLN B 1 135 ? -17.859 -48.062 -19.406 1 58.97 135 GLN B O 1
ATOM 4925 N N . ASN B 1 136 ? -16.969 -46.75 -18.109 1 54.44 136 ASN B N 1
ATOM 4926 C CA . ASN B 1 136 ? -18.141 -46.906 -17.234 1 54.44 136 ASN B CA 1
ATOM 4927 C C . ASN B 1 136 ? -19.438 -46.594 -17.969 1 54.44 136 ASN B C 1
ATOM 4929 O O . ASN B 1 136 ? -19.438 -45.781 -18.906 1 54.44 136 ASN B O 1
ATOM 4933 N N . LEU B 1 137 ? -20.484 -47.5 -18.156 1 48.88 137 LEU B N 1
ATOM 4934 C CA . LEU B 1 137 ? -21.797 -47.344 -18.797 1 48.88 137 LEU B CA 1
ATOM 4935 C C . LEU B 1 137 ? -22.156 -45.875 -18.922 1 48.88 137 LEU B C 1
ATOM 4937 O O . LEU B 1 137 ? -22.766 -45.438 -19.906 1 48.88 137 LEU B O 1
ATOM 4941 N N . ASN B 1 138 ? -22.203 -45.062 -17.812 1 53.66 138 ASN B N 1
ATOM 4942 C CA . ASN B 1 138 ? -22.578 -43.656 -17.656 1 53.66 138 ASN B CA 1
ATOM 4943 C C . ASN B 1 138 ? -21.406 -42.812 -17.172 1 53.66 138 ASN B C 1
ATOM 4945 O O . ASN B 1 138 ? -21.609 -41.844 -16.438 1 53.66 138 ASN B O 1
ATOM 4949 N N . GLY B 1 139 ? -20.188 -43.25 -17.469 1 60.5 139 GLY B N 1
ATOM 4950 C CA . GLY B 1 139 ? -19.188 -42.75 -16.531 1 60.5 139 GLY B CA 1
ATOM 4951 C C . GLY B 1 139 ? -18.422 -41.562 -17.062 1 60.5 139 GLY B C 1
ATOM 4952 O O . GLY B 1 139 ? -18.406 -41.312 -18.266 1 60.5 139 GLY B O 1
ATOM 4953 N N . ASP B 1 140 ? -18.125 -40.5 -16.312 1 82.06 140 ASP B N 1
ATOM 4954 C CA . ASP B 1 140 ? -17.312 -39.281 -16.406 1 82.06 140 ASP B CA 1
ATOM 4955 C C . ASP B 1 140 ? -15.852 -39.594 -16.078 1 82.06 140 ASP B C 1
ATOM 4957 O O . ASP B 1 140 ? -15.469 -39.625 -14.906 1 82.06 140 ASP B O 1
ATOM 4961 N N . ASN B 1 141 ? -15.023 -40.031 -17.219 1 90.25 141 ASN B N 1
ATOM 4962 C CA . ASN B 1 141 ? -13.594 -40.281 -17.047 1 90.25 141 ASN B CA 1
ATOM 4963 C C . ASN B 1 141 ? -12.766 -39.062 -17.391 1 90.25 141 ASN B C 1
ATOM 4965 O O . ASN B 1 141 ? -12.945 -38.469 -18.453 1 90.25 141 ASN B O 1
ATOM 4969 N N . ARG B 1 142 ? -11.906 -38.781 -16.516 1 94.5 142 ARG B N 1
ATOM 4970 C CA . ARG B 1 142 ? -11.062 -37.594 -16.719 1 94.5 142 ARG B CA 1
ATOM 4971 C C . ARG B 1 142 ? -9.578 -37.969 -16.625 1 94.5 142 ARG B C 1
ATOM 4973 O O . ARG B 1 142 ? -9.188 -38.812 -15.828 1 94.5 142 ARG B O 1
ATOM 4980 N N . LEU B 1 143 ? -8.828 -37.375 -17.516 1 96.12 143 LEU B N 1
ATOM 4981 C CA . LEU B 1 143 ? -7.391 -37.625 -17.609 1 96.12 143 LEU B CA 1
ATOM 4982 C C . LEU B 1 143 ? -6.594 -36.375 -17.203 1 96.12 143 LEU B C 1
ATOM 4984 O O . LEU B 1 143 ? -6.785 -35.312 -17.766 1 96.12 143 LEU B O 1
ATOM 4988 N N . ILE B 1 144 ? -5.762 -36.531 -16.188 1 97 144 ILE B N 1
ATOM 4989 C CA . ILE B 1 144 ? -4.855 -35.469 -15.773 1 97 144 ILE B CA 1
ATOM 4990 C C . ILE B 1 144 ? -3.432 -35.812 -16.219 1 97 144 ILE B C 1
ATOM 4992 O O . ILE B 1 144 ? -2.928 -36.906 -15.945 1 97 144 ILE B O 1
ATOM 4996 N N . ILE B 1 145 ? -2.818 -34.906 -16.891 1 95.94 145 ILE B N 1
ATOM 4997 C CA . ILE B 1 145 ? -1.449 -35.062 -17.359 1 95.94 145 ILE B CA 1
ATOM 4998 C C . ILE B 1 145 ? -0.525 -34.094 -16.641 1 95.94 145 ILE B C 1
ATOM 5000 O O . ILE B 1 145 ? -0.703 -32.875 -16.734 1 95.94 145 ILE B O 1
ATOM 5004 N N . GLU B 1 146 ? 0.435 -34.594 -15.969 1 92.12 146 GLU B N 1
ATOM 5005 C CA . GLU B 1 146 ? 1.426 -33.812 -15.258 1 92.12 146 GLU B CA 1
ATOM 5006 C C . GLU B 1 146 ? 2.467 -33.25 -16.219 1 92.12 146 GLU B C 1
ATOM 5008 O O . GLU B 1 146 ? 2.799 -33.875 -17.219 1 92.12 146 GLU B O 1
ATOM 5013 N N . LYS B 1 147 ? 2.953 -32.094 -15.914 1 87.81 147 LYS B N 1
ATOM 5014 C CA . LYS B 1 147 ? 4.047 -31.547 -16.703 1 87.81 147 LYS B CA 1
ATOM 5015 C C . LYS B 1 147 ? 5.293 -32.438 -16.609 1 87.81 147 LYS B C 1
ATOM 5017 O O . LYS B 1 147 ? 5.5 -33.094 -15.602 1 87.81 147 LYS B O 1
ATOM 5022 N N . PRO B 1 148 ? 6.137 -32.375 -17.516 1 88.94 148 PRO B N 1
ATOM 5023 C CA . PRO B 1 148 ? 6.078 -31.578 -18.75 1 88.94 148 PRO B CA 1
ATOM 5024 C C . PRO B 1 148 ? 5.23 -32.219 -19.828 1 88.94 148 PRO B C 1
ATOM 5026 O O . PRO B 1 148 ? 5.219 -33.438 -19.969 1 88.94 148 PRO B O 1
ATOM 5029 N N . VAL B 1 149 ? 4.578 -31.453 -20.562 1 93.38 149 VAL B N 1
ATOM 5030 C CA . VAL B 1 149 ? 3.9 -31.891 -21.781 1 93.38 149 VAL B CA 1
ATOM 5031 C C . VAL B 1 149 ? 4.824 -31.703 -22.984 1 93.38 149 VAL B C 1
ATOM 5033 O O . VAL B 1 149 ? 4.844 -30.625 -23.594 1 93.38 149 VAL B O 1
ATOM 5036 N N . GLY B 1 150 ? 5.551 -32.719 -23.266 1 91.38 150 GLY B N 1
ATOM 5037 C CA . GLY B 1 150 ? 6.598 -32.625 -24.266 1 91.38 150 GLY B CA 1
ATOM 5038 C C . GLY B 1 150 ? 7.898 -32.062 -23.734 1 91.38 150 GLY B C 1
ATOM 5039 O O . GLY B 1 150 ? 7.934 -31.531 -22.625 1 91.38 150 GLY B O 1
ATOM 5040 N N . ASP B 1 151 ? 8.984 -32.25 -24.469 1 92.5 151 ASP B N 1
ATOM 5041 C CA . ASP B 1 151 ? 10.281 -31.688 -24.094 1 92.5 151 ASP B CA 1
ATOM 5042 C C . ASP B 1 151 ? 10.766 -30.703 -25.156 1 92.5 151 ASP B C 1
ATOM 5044 O O . ASP B 1 151 ? 11.891 -30.203 -25.078 1 92.5 151 ASP B O 1
ATOM 5048 N N . SER B 1 152 ? 9.984 -30.484 -26.156 1 95.12 152 SER B N 1
ATOM 5049 C CA . SER B 1 152 ? 10.18 -29.531 -27.234 1 95.12 152 SER B CA 1
ATOM 5050 C C . SER B 1 152 ? 8.852 -29.172 -27.891 1 95.12 152 SER B C 1
ATOM 5052 O O . SER B 1 152 ? 7.812 -29.75 -27.578 1 95.12 152 SER B O 1
ATOM 5054 N N . LEU B 1 153 ? 8.914 -28.203 -28.75 1 97.56 153 LEU B N 1
ATOM 5055 C CA . LEU B 1 153 ? 7.707 -27.812 -29.484 1 97.56 153 LEU B CA 1
ATOM 5056 C C . LEU B 1 153 ? 7.164 -28.984 -30.297 1 97.56 153 LEU B C 1
ATOM 5058 O O . LEU B 1 153 ? 5.965 -29.266 -30.25 1 97.56 153 LEU B O 1
ATOM 5062 N N . GLU B 1 154 ? 8.016 -29.656 -30.953 1 97.38 154 GLU B N 1
ATOM 5063 C CA . GLU B 1 154 ? 7.613 -30.781 -31.797 1 97.38 154 GLU B CA 1
ATOM 5064 C C . GLU B 1 154 ? 7.039 -31.922 -30.969 1 97.38 154 GLU B C 1
ATOM 5066 O O . GLU B 1 154 ? 5.977 -32.469 -31.297 1 97.38 154 GLU B O 1
ATOM 5071 N N . SER B 1 155 ? 7.727 -32.312 -29.938 1 95.62 155 SER B N 1
ATOM 5072 C CA . SER B 1 155 ? 7.266 -33.406 -29.094 1 95.62 155 SER B CA 1
ATOM 5073 C C . SER B 1 155 ? 5.961 -33.031 -28.391 1 95.62 155 SER B C 1
ATOM 5075 O O . SER B 1 155 ? 5.113 -33.906 -28.172 1 95.62 155 SER B O 1
ATOM 5077 N N . ALA B 1 156 ? 5.82 -31.812 -27.984 1 96.75 156 ALA B N 1
ATOM 5078 C CA . ALA B 1 156 ? 4.574 -31.359 -27.359 1 96.75 156 ALA B CA 1
ATOM 5079 C C . ALA B 1 156 ? 3.412 -31.469 -28.344 1 96.75 156 ALA B C 1
ATOM 5081 O O . ALA B 1 156 ? 2.332 -31.938 -28 1 96.75 156 ALA B O 1
ATOM 5082 N N . ARG B 1 157 ? 3.619 -30.984 -29.562 1 97.69 157 ARG B N 1
ATOM 5083 C CA . ARG B 1 157 ? 2.594 -31.062 -30.594 1 97.69 157 ARG B CA 1
ATOM 5084 C C . ARG B 1 157 ? 2.16 -32.5 -30.828 1 97.69 157 ARG B C 1
ATOM 5086 O O . ARG B 1 157 ? 0.965 -32.781 -30.906 1 97.69 157 ARG B O 1
ATOM 5093 N N . ASP B 1 158 ? 3.129 -33.312 -30.922 1 97.5 158 ASP B N 1
ATOM 5094 C CA . ASP B 1 158 ? 2.871 -34.75 -31.141 1 97.5 158 ASP B CA 1
ATOM 5095 C C . ASP B 1 158 ? 2.051 -35.344 -30.016 1 97.5 158 ASP B C 1
ATOM 5097 O O . ASP B 1 158 ? 1.066 -36.062 -30.25 1 97.5 158 ASP B O 1
ATOM 5101 N N . LEU B 1 159 ? 2.461 -35.094 -28.828 1 96.5 159 LEU B N 1
ATOM 5102 C CA . LEU B 1 159 ? 1.77 -35.625 -27.672 1 96.5 159 LEU B CA 1
ATOM 5103 C C . LEU B 1 159 ? 0.342 -35.094 -27.594 1 96.5 159 LEU B C 1
ATOM 5105 O O . LEU B 1 159 ? -0.598 -35.844 -27.359 1 96.5 159 LEU B O 1
ATOM 5109 N N . LEU B 1 160 ? 0.181 -33.812 -27.734 1 97.06 160 LEU B N 1
ATOM 5110 C CA . LEU B 1 160 ? -1.131 -33.188 -27.641 1 97.06 160 LEU B CA 1
ATOM 5111 C C . LEU B 1 160 ? -2.066 -33.688 -28.734 1 97.06 160 LEU B C 1
ATOM 5113 O O . LEU B 1 160 ? -3.252 -33.906 -28.484 1 97.06 160 LEU B O 1
ATOM 5117 N N . GLU B 1 161 ? -1.569 -33.875 -29.922 1 97.19 161 GLU B N 1
ATOM 5118 C CA . GLU B 1 161 ? -2.359 -34.438 -31.016 1 97.19 161 GLU B CA 1
ATOM 5119 C C . GLU B 1 161 ? -2.809 -35.844 -30.703 1 97.19 161 GLU B C 1
ATOM 5121 O O . GLU B 1 161 ? -3.951 -36.219 -30.984 1 97.19 161 GLU B O 1
ATOM 5126 N N . HIS B 1 162 ? -1.892 -36.562 -30.156 1 96.62 162 HIS B N 1
ATOM 5127 C CA . HIS B 1 162 ? -2.229 -37.938 -29.75 1 96.62 162 HIS B CA 1
ATOM 5128 C C . HIS B 1 162 ? -3.35 -37.938 -28.719 1 96.62 162 HIS B C 1
ATOM 5130 O O . HIS B 1 162 ? -4.336 -38.656 -28.875 1 96.62 162 HIS B O 1
ATOM 5136 N N . ILE B 1 163 ? -3.203 -37.188 -27.719 1 95.69 163 ILE B N 1
ATOM 5137 C CA . ILE B 1 163 ? -4.188 -37.125 -26.641 1 95.69 163 ILE B CA 1
ATOM 5138 C C . ILE B 1 163 ? -5.547 -36.719 -27.203 1 95.69 163 ILE B C 1
ATOM 5140 O O . ILE B 1 163 ? -6.57 -37.312 -26.859 1 95.69 163 ILE B O 1
ATOM 5144 N N . ARG B 1 164 ? -5.57 -35.75 -28.062 1 95.31 164 ARG B N 1
ATOM 5145 C CA . ARG B 1 164 ? -6.809 -35.281 -28.656 1 95.31 164 ARG B CA 1
ATOM 5146 C C . ARG B 1 164 ? -7.488 -36.344 -29.484 1 95.31 164 ARG B C 1
ATOM 5148 O O . ARG B 1 164 ? -8.711 -36.375 -29.625 1 95.31 164 ARG B O 1
ATOM 5155 N N . SER B 1 165 ? -6.727 -37.219 -30.016 1 95.25 165 SER B N 1
ATOM 5156 C CA . SER B 1 165 ? -7.266 -38.281 -30.875 1 95.25 165 SER B CA 1
ATOM 5157 C C . SER B 1 165 ? -7.902 -39.375 -30.047 1 95.25 165 SER B C 1
ATOM 5159 O O . SER B 1 165 ? -8.727 -40.156 -30.562 1 95.25 165 SER B O 1
ATOM 5161 N N . VAL B 1 166 ? -7.555 -39.406 -28.781 1 93.19 166 VAL B N 1
ATOM 5162 C CA . VAL B 1 166 ? -7.973 -40.562 -28 1 93.19 166 VAL B CA 1
ATOM 5163 C C . VAL B 1 166 ? -8.906 -40.125 -26.875 1 93.19 166 VAL B C 1
ATOM 5165 O O . VAL B 1 166 ? -9.711 -40.938 -26.391 1 93.19 166 VAL B O 1
ATOM 5168 N N . TRP B 1 167 ? -8.781 -38.906 -26.406 1 93.5 167 TRP B N 1
ATOM 5169 C CA . TRP B 1 167 ? -9.586 -38.375 -25.312 1 93.5 167 TRP B CA 1
ATOM 5170 C C . TRP B 1 167 ? -10.281 -37.094 -25.719 1 93.5 167 TRP B C 1
ATOM 5172 O O . TRP B 1 167 ? -9.703 -36.25 -26.406 1 93.5 167 TRP B O 1
ATOM 5182 N N . PRO B 1 168 ? -11.539 -36.906 -25.219 1 91.94 168 PRO B N 1
ATOM 5183 C CA . PRO B 1 168 ? -12.156 -35.594 -25.422 1 91.94 168 PRO B CA 1
ATOM 5184 C C . PRO B 1 168 ? -11.414 -34.469 -24.688 1 91.94 168 PRO B C 1
ATOM 5186 O O . PRO B 1 168 ? -10.953 -34.688 -23.562 1 91.94 168 PRO B O 1
ATOM 5189 N N . ILE B 1 169 ? -11.367 -33.375 -25.297 1 90.62 169 ILE B N 1
ATOM 5190 C CA . ILE B 1 169 ? -10.609 -32.25 -24.781 1 90.62 169 ILE B CA 1
ATOM 5191 C C . ILE B 1 169 ? -11.18 -31.844 -23.422 1 90.62 169 ILE B C 1
ATOM 5193 O O . ILE B 1 169 ? -10.438 -31.438 -22.531 1 90.62 169 ILE B O 1
ATOM 5197 N N . GLU B 1 170 ? -12.461 -31.859 -23.188 1 91.56 170 GLU B N 1
ATOM 5198 C CA . GLU B 1 170 ? -13.117 -31.422 -21.969 1 91.56 170 GLU B CA 1
ATOM 5199 C C . GLU B 1 170 ? -12.797 -32.344 -20.797 1 91.56 170 GLU B C 1
ATOM 5201 O O . GLU B 1 170 ? -12.984 -31.969 -19.625 1 91.56 170 GLU B O 1
ATOM 5206 N N . ASN B 1 171 ? -12.289 -33.531 -21.125 1 93.75 171 ASN B N 1
ATOM 5207 C CA . ASN B 1 171 ? -11.992 -34.5 -20.078 1 93.75 171 ASN B CA 1
ATOM 5208 C C . ASN B 1 171 ? -10.492 -34.656 -19.859 1 93.75 171 ASN B C 1
ATOM 5210 O O . ASN B 1 171 ? -10.055 -35.562 -19.156 1 93.75 171 ASN B O 1
ATOM 5214 N N . THR B 1 172 ? -9.719 -33.781 -20.5 1 95.69 172 THR B N 1
ATOM 5215 C CA . THR B 1 172 ? -8.266 -33.844 -20.344 1 95.69 172 THR B CA 1
ATOM 5216 C C . THR B 1 172 ? -7.754 -32.562 -19.672 1 95.69 172 THR B C 1
ATOM 5218 O O . THR B 1 172 ? -8.141 -31.453 -20.031 1 95.69 172 THR B O 1
ATOM 5221 N N . TYR B 1 173 ? -6.938 -32.75 -18.672 1 96.75 173 TYR B N 1
ATOM 5222 C CA . TYR B 1 173 ? -6.406 -31.656 -17.859 1 96.75 173 TYR B CA 1
ATOM 5223 C C . TYR B 1 173 ? -4.883 -31.672 -17.844 1 96.75 173 TYR B C 1
ATOM 5225 O O . TYR B 1 173 ? -4.27 -32.688 -17.484 1 96.75 173 TYR B O 1
ATOM 5233 N N . LYS B 1 174 ? -4.305 -30.656 -18.328 1 96.12 174 LYS B N 1
ATOM 5234 C CA . LYS B 1 174 ? -2.854 -30.516 -18.25 1 96.12 174 LYS B CA 1
ATOM 5235 C C . LYS B 1 174 ? -2.436 -29.656 -17.078 1 96.12 174 LYS B C 1
ATOM 5237 O O . LYS B 1 174 ? -2.773 -28.469 -17.016 1 96.12 174 LYS B O 1
ATOM 5242 N N . VAL B 1 175 ? -1.59 -30.172 -16.266 1 93.94 175 VAL B N 1
ATOM 5243 C CA . VAL B 1 175 ? -1.329 -29.562 -14.969 1 93.94 175 VAL B CA 1
ATOM 5244 C C . VAL B 1 175 ? -0.053 -28.719 -15.047 1 93.94 175 VAL B C 1
ATOM 5246 O O . VAL B 1 175 ? 0.979 -29.203 -15.531 1 93.94 175 VAL B O 1
ATOM 5249 N N . ASP B 1 176 ? -0.103 -27.562 -14.656 1 92.69 176 ASP B N 1
ATOM 5250 C CA . ASP B 1 176 ? 0.95 -26.734 -14.07 1 92.69 176 ASP B CA 1
ATOM 5251 C C . ASP B 1 176 ? 0.604 -26.328 -12.641 1 92.69 176 ASP B C 1
ATOM 5253 O O . ASP B 1 176 ? -0.233 -25.453 -12.422 1 92.69 176 ASP B O 1
ATOM 5257 N N . HIS B 1 177 ? 1.237 -26.891 -11.719 1 89.06 177 HIS B N 1
ATOM 5258 C CA . HIS B 1 177 ? 0.792 -26.797 -10.328 1 89.06 177 HIS B CA 1
ATOM 5259 C C . HIS B 1 177 ? 0.98 -25.391 -9.789 1 89.06 177 HIS B C 1
ATOM 5261 O O . HIS B 1 177 ? 0.391 -25.031 -8.766 1 89.06 177 HIS B O 1
ATOM 5267 N N . TYR B 1 178 ? 1.74 -24.562 -10.438 1 90 178 TYR B N 1
ATOM 5268 C CA . TYR B 1 178 ? 1.857 -23.172 -9.992 1 90 178 TYR B CA 1
ATOM 5269 C C . TYR B 1 178 ? 0.541 -22.438 -10.18 1 90 178 TYR B C 1
ATOM 5271 O O . TYR B 1 178 ? 0.249 -21.484 -9.453 1 90 178 TYR B O 1
ATOM 5279 N N . LEU B 1 179 ? -0.211 -22.859 -11.148 1 91.94 179 LEU B N 1
ATOM 5280 C CA . LEU B 1 179 ? -1.497 -22.219 -11.398 1 91.94 179 LEU B CA 1
ATOM 5281 C C . LEU B 1 179 ? -2.451 -22.438 -10.227 1 91.94 179 LEU B C 1
ATOM 5283 O O . LEU B 1 179 ? -3.453 -21.734 -10.102 1 91.94 179 LEU B O 1
ATOM 5287 N N . GLY B 1 180 ? -2.105 -23.438 -9.453 1 91.81 180 GLY B N 1
ATOM 5288 C CA . GLY B 1 180 ? -2.91 -23.688 -8.266 1 91.81 180 GLY B CA 1
ATOM 5289 C C . GLY B 1 180 ? -2.518 -22.812 -7.09 1 91.81 180 GLY B C 1
ATOM 5290 O O . GLY B 1 180 ? -3.207 -22.797 -6.066 1 91.81 180 GLY B O 1
ATOM 5291 N N . MET B 1 181 ? -1.436 -22.109 -7.254 1 91.75 181 MET B N 1
ATOM 5292 C CA . MET B 1 181 ? -0.992 -21.234 -6.176 1 91.75 181 MET B CA 1
ATOM 5293 C C . MET B 1 181 ? -1.922 -20.031 -6.031 1 91.75 181 MET B C 1
ATOM 5295 O O . MET B 1 181 ? -2.326 -19.438 -7.027 1 91.75 181 MET B O 1
ATOM 5299 N N . GLU B 1 182 ? -2.186 -19.688 -4.809 1 90.75 182 GLU B N 1
ATOM 5300 C CA . GLU B 1 182 ? -3.141 -18.625 -4.473 1 90.75 182 GLU B CA 1
ATOM 5301 C C . GLU B 1 182 ? -2.748 -17.297 -5.113 1 90.75 182 GLU B C 1
ATOM 5303 O O . GLU B 1 182 ? -3.613 -16.531 -5.535 1 90.75 182 GLU B O 1
ATOM 5308 N N . MET B 1 183 ? -1.515 -17.062 -5.176 1 90.88 183 MET B N 1
ATOM 5309 C CA . MET B 1 183 ? -1.033 -15.766 -5.652 1 90.88 183 MET B CA 1
ATOM 5310 C C . MET B 1 183 ? -1.453 -15.523 -7.102 1 90.88 183 MET B C 1
ATOM 5312 O O . MET B 1 183 ? -1.64 -14.383 -7.516 1 90.88 183 MET B O 1
ATOM 5316 N N . PHE B 1 184 ? -1.61 -16.578 -7.867 1 91.25 184 PHE B N 1
ATOM 5317 C CA . PHE B 1 184 ? -2.02 -16.406 -9.258 1 91.25 184 PHE B CA 1
ATOM 5318 C C . PHE B 1 184 ? -3.406 -15.781 -9.344 1 91.25 184 PHE B C 1
ATOM 5320 O O . PHE B 1 184 ? -3.611 -14.82 -10.086 1 91.25 184 PHE B O 1
ATOM 5327 N N . ASP B 1 185 ? -4.312 -16.266 -8.531 1 90.44 185 ASP B N 1
ATOM 5328 C CA . ASP B 1 185 ? -5.648 -15.68 -8.461 1 90.44 185 ASP B CA 1
ATOM 5329 C C . ASP B 1 185 ? -5.609 -14.289 -7.832 1 90.44 185 ASP B C 1
ATOM 5331 O O . ASP B 1 185 ? -6.324 -13.391 -8.266 1 90.44 185 ASP B O 1
ATOM 5335 N N . ALA B 1 186 ? -4.816 -14.25 -6.863 1 91.38 186 ALA B N 1
ATOM 5336 C CA . ALA B 1 186 ? -4.703 -12.977 -6.156 1 91.38 186 ALA B CA 1
ATOM 5337 C C . ALA B 1 186 ? -4.234 -11.867 -7.094 1 91.38 186 ALA B C 1
ATOM 5339 O O . ALA B 1 186 ? -4.738 -10.75 -7.039 1 91.38 186 ALA B O 1
ATOM 5340 N N . LEU B 1 187 ? -3.316 -12.188 -7.941 1 92.5 187 LEU B N 1
ATOM 5341 C CA . LEU B 1 187 ? -2.779 -11.211 -8.883 1 92.5 187 LEU B CA 1
ATOM 5342 C C . LEU B 1 187 ? -3.85 -10.766 -9.875 1 92.5 187 LEU B C 1
ATOM 5344 O O . LEU B 1 187 ? -3.914 -9.586 -10.242 1 92.5 187 LEU B O 1
ATOM 5348 N N . LEU B 1 188 ? -4.609 -11.688 -10.273 1 90.62 188 LEU B N 1
ATOM 5349 C CA . LEU B 1 188 ? -5.695 -11.352 -11.188 1 90.62 188 LEU B CA 1
ATOM 5350 C C . LEU B 1 188 ? -6.645 -10.336 -10.562 1 90.62 188 LEU B C 1
ATOM 5352 O O . LEU B 1 188 ? -7.016 -9.352 -11.195 1 90.62 188 LEU B O 1
ATOM 5356 N N . MET B 1 189 ? -6.973 -10.609 -9.398 1 90.12 189 MET B N 1
ATOM 5357 C CA . MET B 1 189 ? -7.887 -9.695 -8.719 1 90.12 189 MET B CA 1
ATOM 5358 C C . MET B 1 189 ? -7.207 -8.359 -8.445 1 90.12 189 MET B C 1
ATOM 5360 O O . MET B 1 189 ? -7.816 -7.301 -8.625 1 90.12 189 MET B O 1
ATOM 5364 N N . MET B 1 190 ? -6.055 -8.367 -7.977 1 89.62 190 MET B N 1
ATOM 5365 C CA . MET B 1 190 ? -5.332 -7.141 -7.66 1 89.62 190 MET B CA 1
ATOM 5366 C C . MET B 1 190 ? -5.238 -6.234 -8.883 1 89.62 190 MET B C 1
ATOM 5368 O O . MET B 1 190 ? -5.395 -5.016 -8.766 1 89.62 190 MET B O 1
ATOM 5372 N N . ARG B 1 191 ? -4.98 -6.773 -10.008 1 90.88 191 ARG B N 1
ATOM 5373 C CA . ARG B 1 191 ? -4.789 -6.012 -11.234 1 90.88 191 ARG B CA 1
ATOM 5374 C C . ARG B 1 191 ? -6.105 -5.426 -11.734 1 90.88 191 ARG B C 1
ATOM 5376 O O . ARG B 1 191 ? -6.16 -4.266 -12.148 1 90.88 191 ARG B O 1
ATOM 5383 N N . PHE B 1 192 ? -7.141 -6.262 -11.633 1 90.06 192 PHE B N 1
ATOM 5384 C CA . PHE B 1 192 ? -8.297 -5.879 -12.43 1 90.06 192 PHE B CA 1
ATOM 5385 C C . PHE B 1 192 ? -9.445 -5.41 -11.539 1 90.06 192 PHE B C 1
ATOM 5387 O O . PHE B 1 192 ? -10.398 -4.801 -12.016 1 90.06 192 PHE B O 1
ATOM 5394 N N . ALA B 1 193 ? -9.336 -5.734 -10.227 1 88.94 193 ALA B N 1
ATOM 5395 C CA . ALA B 1 193 ? -10.383 -5.266 -9.328 1 88.94 193 ALA B CA 1
ATOM 5396 C C . ALA B 1 193 ? -10 -3.932 -8.688 1 88.94 193 ALA B C 1
ATOM 5398 O O . ALA B 1 193 ? -10.781 -3.355 -7.926 1 88.94 193 ALA B O 1
ATOM 5399 N N . ASN B 1 194 ? -8.836 -3.451 -8.992 1 88.88 194 ASN B N 1
ATOM 5400 C CA . ASN B 1 194 ? -8.375 -2.189 -8.43 1 88.88 194 ASN B CA 1
ATOM 5401 C C . ASN B 1 194 ? -8.078 -1.161 -9.516 1 88.88 194 ASN B C 1
ATOM 5403 O O . ASN B 1 194 ? -6.984 -1.158 -10.086 1 88.88 194 ASN B O 1
ATOM 5407 N N . PRO B 1 195 ? -8.938 -0.288 -9.664 1 82.56 195 PRO B N 1
ATOM 5408 C CA . PRO B 1 195 ? -8.766 0.721 -10.719 1 82.56 195 PRO B CA 1
ATOM 5409 C C . PRO B 1 195 ? -7.434 1.467 -10.609 1 82.56 195 PRO B C 1
ATOM 5411 O O . PRO B 1 195 ? -6.824 1.8 -11.625 1 82.56 195 PRO B O 1
ATOM 5414 N N . LEU B 1 196 ? -6.941 1.674 -9.523 1 80.81 196 LEU B N 1
ATOM 5415 C CA . LEU B 1 196 ? -5.672 2.371 -9.336 1 80.81 196 LEU B CA 1
ATOM 5416 C C . LEU B 1 196 ? -4.539 1.626 -10.031 1 80.81 196 LEU B C 1
ATOM 5418 O O . LEU B 1 196 ? -3.721 2.238 -10.727 1 80.81 196 LEU B O 1
ATOM 5422 N N . PHE B 1 197 ? -4.539 0.336 -9.883 1 83.56 197 PHE B N 1
ATOM 5423 C CA . PHE B 1 197 ? -3.49 -0.468 -10.5 1 83.56 197 PHE B CA 1
ATOM 5424 C C . PHE B 1 197 ? -3.707 -0.59 -12 1 83.56 197 PHE B C 1
ATOM 5426 O O . PHE B 1 197 ? -2.764 -0.458 -12.781 1 83.56 197 PHE B O 1
ATOM 5433 N N . ALA B 1 198 ? -4.93 -0.831 -12.266 1 79.56 198 ALA B N 1
ATOM 5434 C CA . ALA B 1 198 ? -5.262 -1.036 -13.672 1 79.56 198 ALA B CA 1
ATOM 5435 C C . ALA B 1 198 ? -4.844 0.167 -14.516 1 79.56 198 ALA B C 1
ATOM 5437 O O . ALA B 1 198 ? -4.414 0.012 -15.656 1 79.56 198 ALA B O 1
ATOM 5438 N N . ASN B 1 199 ? -4.844 1.333 -13.93 1 80.69 199 ASN B N 1
ATOM 5439 C CA . ASN B 1 199 ? -4.609 2.568 -14.672 1 80.69 199 ASN B CA 1
ATOM 5440 C C . ASN B 1 199 ? -3.117 2.838 -14.852 1 80.69 199 ASN B C 1
ATOM 5442 O O . ASN B 1 199 ? -2.721 3.58 -15.75 1 80.69 199 ASN B O 1
ATOM 5446 N N . VAL B 1 200 ? -2.314 2.146 -14.109 1 85.94 200 VAL B N 1
ATOM 5447 C CA . VAL B 1 200 ? -0.891 2.463 -14.18 1 85.94 200 VAL B CA 1
ATOM 5448 C C . VAL B 1 200 ? -0.115 1.249 -14.688 1 85.94 200 VAL B C 1
ATOM 5450 O O . VAL B 1 200 ? 1.108 1.303 -14.836 1 85.94 200 VAL B O 1
ATOM 5453 N N . TRP B 1 201 ? -0.774 0.138 -14.961 1 90.44 201 TRP B N 1
ATOM 5454 C CA . TRP B 1 201 ? -0.166 -1.136 -15.328 1 90.44 201 TRP B CA 1
ATOM 5455 C C . TRP B 1 201 ? 0.082 -1.204 -16.828 1 90.44 201 TRP B C 1
ATOM 5457 O O . TRP B 1 201 ? -0.371 -2.137 -17.5 1 90.44 201 TRP B O 1
ATOM 5467 N N . THR B 1 202 ? 0.84 -0.229 -17.391 1 91 202 THR B N 1
ATOM 5468 C CA . THR B 1 202 ? 1.123 -0.113 -18.812 1 91 202 THR B CA 1
ATOM 5469 C C . THR B 1 202 ? 2.545 0.391 -19.047 1 91 202 THR B C 1
ATOM 5471 O O . THR B 1 202 ? 3.207 0.843 -18.109 1 91 202 THR B O 1
ATOM 5474 N N . SER B 1 203 ? 2.895 0.393 -20.312 1 92.88 203 SER B N 1
ATOM 5475 C CA . SER B 1 203 ? 4.227 0.838 -20.719 1 92.88 203 SER B CA 1
ATOM 5476 C C . SER B 1 203 ? 4.418 2.324 -20.438 1 92.88 203 SER B C 1
ATOM 5478 O O . SER B 1 203 ? 5.551 2.814 -20.406 1 92.88 203 SER B O 1
ATOM 5480 N N . GLU B 1 204 ? 3.365 2.996 -20.219 1 88.56 204 GLU B N 1
ATOM 5481 C CA . GLU B 1 204 ? 3.463 4.418 -19.906 1 88.56 204 GLU B CA 1
ATOM 5482 C C . GLU B 1 204 ? 4.078 4.645 -18.531 1 88.56 204 GLU B C 1
ATOM 5484 O O . GLU B 1 204 ? 4.785 5.629 -18.312 1 88.56 204 GLU B O 1
ATOM 5489 N N . PHE B 1 205 ? 3.854 3.643 -17.641 1 88.62 205 PHE B N 1
ATOM 5490 C CA . PHE B 1 205 ? 4.262 3.9 -16.266 1 88.62 205 PHE B CA 1
ATOM 5491 C C . PHE B 1 205 ? 5.238 2.836 -15.781 1 88.62 205 PHE B C 1
ATOM 5493 O O . PHE B 1 205 ? 5.938 3.033 -14.781 1 88.62 205 PHE B O 1
ATOM 5500 N N . VAL B 1 206 ? 5.25 1.724 -16.375 1 92.06 206 VAL B N 1
ATOM 5501 C CA . VAL B 1 206 ? 6.094 0.617 -15.945 1 92.06 206 VAL B CA 1
ATOM 5502 C C . VAL B 1 206 ? 7.441 0.678 -16.672 1 92.06 206 VAL B C 1
ATOM 5504 O O . VAL B 1 206 ? 7.488 0.798 -17.891 1 92.06 206 VAL B O 1
ATOM 5507 N N . GLU B 1 207 ? 8.484 0.627 -15.906 1 91.25 207 GLU B N 1
ATOM 5508 C CA . GLU B 1 207 ? 9.844 0.672 -16.438 1 91.25 207 GLU B CA 1
ATOM 5509 C C . GLU B 1 207 ? 10.344 -0.724 -16.797 1 91.25 207 GLU B C 1
ATOM 5511 O O . GLU B 1 207 ? 11 -0.906 -17.828 1 91.25 207 GLU B O 1
ATOM 5516 N N . SER B 1 208 ? 10.094 -1.666 -15.961 1 93.19 208 SER B N 1
ATOM 5517 C CA . SER B 1 208 ? 10.555 -3.031 -16.203 1 93.19 208 SER B CA 1
ATOM 5518 C C . SER B 1 208 ? 9.766 -4.031 -15.352 1 93.19 208 SER B C 1
ATOM 5520 O O . SER B 1 208 ? 9.148 -3.658 -14.359 1 93.19 208 SER B O 1
ATOM 5522 N N . ILE B 1 209 ? 9.758 -5.262 -15.773 1 95.31 209 ILE B N 1
ATOM 5523 C CA . ILE B 1 209 ? 9.125 -6.371 -15.062 1 95.31 209 ILE B CA 1
ATOM 5524 C C . ILE B 1 209 ? 10.141 -7.496 -14.867 1 95.31 209 ILE B C 1
ATOM 5526 O O . ILE B 1 209 ? 10.82 -7.898 -15.812 1 95.31 209 ILE B O 1
ATOM 5530 N N . HIS B 1 210 ? 10.305 -8 -13.641 1 95.5 210 HIS B N 1
ATOM 5531 C CA . HIS B 1 210 ? 11.219 -9.086 -13.305 1 95.5 210 HIS B CA 1
ATOM 5532 C C . HIS B 1 210 ? 10.469 -10.266 -12.695 1 95.5 210 HIS B C 1
ATOM 5534 O O . HIS B 1 210 ? 9.789 -10.117 -11.68 1 95.5 210 HIS B O 1
ATOM 5540 N N . VAL B 1 211 ? 10.531 -11.391 -13.328 1 96.81 211 VAL B N 1
ATOM 5541 C CA . VAL B 1 211 ? 10.016 -12.641 -12.781 1 96.81 211 VAL B CA 1
ATOM 5542 C C . VAL B 1 211 ? 11.18 -13.523 -12.336 1 96.81 211 VAL B C 1
ATOM 5544 O O . VAL B 1 211 ? 12.031 -13.898 -13.156 1 96.81 211 VAL B O 1
ATOM 5547 N N . THR B 1 212 ? 11.234 -13.906 -11.047 1 96.69 212 THR B N 1
ATOM 5548 C CA . THR B 1 212 ? 12.414 -14.586 -10.516 1 96.69 212 THR B CA 1
ATOM 5549 C C . THR B 1 212 ? 12.008 -15.828 -9.734 1 96.69 212 THR B C 1
ATOM 5551 O O . THR B 1 212 ? 11.117 -15.773 -8.875 1 96.69 212 THR B O 1
ATOM 5554 N N . LEU B 1 213 ? 12.562 -16.891 -10.039 1 97.44 213 LEU B N 1
ATOM 5555 C CA . LEU B 1 213 ? 12.469 -18.125 -9.258 1 97.44 213 LEU B CA 1
ATOM 5556 C C . LEU B 1 213 ? 13.859 -18.625 -8.875 1 97.44 213 LEU B C 1
ATOM 5558 O O . LEU B 1 213 ? 14.625 -19.078 -9.734 1 97.44 213 LEU B O 1
ATOM 5562 N N . ARG B 1 214 ? 14.18 -18.562 -7.621 1 97.19 214 ARG B N 1
ATOM 5563 C CA . ARG B 1 214 ? 15.445 -19.047 -7.082 1 97.19 214 ARG B CA 1
ATOM 5564 C C . ARG B 1 214 ? 15.234 -20.234 -6.156 1 97.19 214 ARG B C 1
ATOM 5566 O O . ARG B 1 214 ? 14.266 -20.266 -5.391 1 97.19 214 ARG B O 1
ATOM 5573 N N . GLU B 1 215 ? 16.062 -21.156 -6.312 1 95.94 215 GLU B N 1
ATOM 5574 C CA . GLU B 1 215 ? 16.031 -22.328 -5.434 1 95.94 215 GLU B CA 1
ATOM 5575 C C . GLU B 1 215 ? 17.406 -22.562 -4.801 1 95.94 215 GLU B C 1
ATOM 5577 O O . GLU B 1 215 ? 18.406 -22.656 -5.504 1 95.94 215 GLU B O 1
ATOM 5582 N N . GLN B 1 216 ? 17.391 -22.688 -3.529 1 95.5 216 GLN B N 1
ATOM 5583 C CA . GLN B 1 216 ? 18.625 -23 -2.807 1 95.5 216 GLN B CA 1
ATOM 5584 C C . GLN B 1 216 ? 19.016 -24.453 -3 1 95.5 216 GLN B C 1
ATOM 5586 O O . GLN B 1 216 ? 20.203 -24.797 -2.947 1 95.5 216 GLN B O 1
ATOM 5591 N N . ALA B 1 217 ? 18.109 -25.312 -3.238 1 91.19 217 ALA B N 1
ATOM 5592 C CA . ALA B 1 217 ? 18.297 -26.766 -3.297 1 91.19 217 ALA B CA 1
ATOM 5593 C C . ALA B 1 217 ? 19.141 -27.156 -4.508 1 91.19 217 ALA B C 1
ATOM 5595 O O . ALA B 1 217 ? 19.031 -26.531 -5.57 1 91.19 217 ALA B O 1
ATOM 5596 N N . SER B 1 218 ? 19.953 -28.109 -4.289 1 91 218 SER B N 1
ATOM 5597 C CA . SER B 1 218 ? 20.672 -28.75 -5.383 1 91 218 SER B CA 1
ATOM 5598 C C . SER B 1 218 ? 19.766 -29.688 -6.172 1 91 218 SER B C 1
ATOM 5600 O O . SER B 1 218 ? 18.609 -29.891 -5.801 1 91 218 SER B O 1
ATOM 5602 N N . CYS B 1 219 ? 20.297 -30.203 -7.234 1 89.5 219 CYS B N 1
ATOM 5603 C CA . CYS B 1 219 ? 19.531 -31.141 -8.047 1 89.5 219 CYS B CA 1
ATOM 5604 C C . CYS B 1 219 ? 19.719 -32.562 -7.52 1 89.5 219 CYS B C 1
ATOM 5606 O O . CYS B 1 219 ? 19.266 -33.531 -8.156 1 89.5 219 CYS B O 1
ATOM 5608 N N . GLU B 1 220 ? 20.25 -32.625 -6.344 1 83.38 220 GLU B N 1
ATOM 5609 C CA . GLU B 1 220 ? 20.531 -33.938 -5.781 1 83.38 220 GLU B CA 1
ATOM 5610 C C . GLU B 1 220 ? 19.25 -34.75 -5.629 1 83.38 220 GLU B C 1
ATOM 5612 O O . GLU B 1 220 ? 18.219 -34.219 -5.223 1 83.38 220 GLU B O 1
ATOM 5617 N N . GLY B 1 221 ? 19.281 -36.031 -5.918 1 75.56 221 GLY B N 1
ATOM 5618 C CA . GLY B 1 221 ? 18.156 -36.938 -5.812 1 75.56 221 GLY B CA 1
ATOM 5619 C C . GLY B 1 221 ? 17.391 -37.094 -7.113 1 75.56 221 GLY B C 1
ATOM 5620 O O . GLY B 1 221 ? 16.812 -38.156 -7.379 1 75.56 221 GLY B O 1
ATOM 5621 N N . ARG B 1 222 ? 17.297 -36.031 -7.91 1 78.94 222 ARG B N 1
ATOM 5622 C CA . ARG B 1 222 ? 16.594 -36.094 -9.195 1 78.94 222 ARG B CA 1
ATOM 5623 C C . ARG B 1 222 ? 17.5 -35.625 -10.328 1 78.94 222 ARG B C 1
ATOM 5625 O O . ARG B 1 222 ? 17.016 -35.062 -11.32 1 78.94 222 ARG B O 1
ATOM 5632 N N . SER B 1 223 ? 18.766 -35.781 -10.141 1 85.62 223 SER B N 1
ATOM 5633 C CA . SER B 1 223 ? 19.75 -35.188 -11.055 1 85.62 223 SER B CA 1
ATOM 5634 C C . SER B 1 223 ? 19.719 -35.875 -12.414 1 85.62 223 SER B C 1
ATOM 5636 O O . SER B 1 223 ? 19.922 -35.219 -13.445 1 85.62 223 SER B O 1
ATOM 5638 N N . GLY B 1 224 ? 19.516 -37.156 -12.414 1 80.31 224 GLY B N 1
ATOM 5639 C CA . GLY B 1 224 ? 19.438 -37.844 -13.688 1 80.31 224 GLY B CA 1
ATOM 5640 C C . GLY B 1 224 ? 18.344 -37.344 -14.594 1 80.31 224 GLY B C 1
ATOM 5641 O O . GLY B 1 224 ? 18.578 -37.062 -15.766 1 80.31 224 GLY B O 1
ATOM 5642 N N . TYR B 1 225 ? 17.219 -37.156 -14.094 1 77.94 225 TYR B N 1
ATOM 5643 C CA . TYR B 1 225 ? 16.094 -36.625 -14.844 1 77.94 225 TYR B CA 1
ATOM 5644 C C . TYR B 1 225 ? 16.344 -35.156 -15.211 1 77.94 225 TYR B C 1
ATOM 5646 O O . TYR B 1 225 ? 16.109 -34.75 -16.344 1 77.94 225 TYR B O 1
ATOM 5654 N N . TYR B 1 226 ? 16.891 -34.438 -14.273 1 88.12 226 TYR B N 1
ATOM 5655 C CA . TYR B 1 226 ? 17.125 -33 -14.5 1 88.12 226 TYR B CA 1
ATOM 5656 C C . TYR B 1 226 ? 18.109 -32.781 -15.641 1 88.12 226 TYR B C 1
ATOM 5658 O O . TYR B 1 226 ? 18 -31.812 -16.391 1 88.12 226 TYR B O 1
ATOM 5666 N N . ASP B 1 227 ? 19.062 -33.656 -15.742 1 91.5 227 ASP B N 1
ATOM 5667 C CA . ASP B 1 227 ? 20.125 -33.531 -16.734 1 91.5 227 ASP B CA 1
ATOM 5668 C C . ASP B 1 227 ? 19.562 -33.594 -18.156 1 91.5 227 ASP B C 1
ATOM 5670 O O . ASP B 1 227 ? 20.219 -33.188 -19.109 1 91.5 227 ASP B O 1
ATOM 5674 N N . SER B 1 228 ? 18.375 -34.094 -18.281 1 83.81 228 SER B N 1
ATOM 5675 C CA . SER B 1 228 ? 17.734 -34.156 -19.594 1 83.81 228 SER B CA 1
ATOM 5676 C C . SER B 1 228 ? 16.812 -32.938 -19.797 1 83.81 228 SER B C 1
ATOM 5678 O O . SER B 1 228 ? 16.344 -32.688 -20.906 1 83.81 228 SER B O 1
ATOM 5680 N N . SER B 1 229 ? 16.453 -32.219 -18.922 1 88.81 229 SER B N 1
ATOM 5681 C CA . SER B 1 229 ? 15.484 -31.141 -18.984 1 88.81 229 SER B CA 1
ATOM 5682 C C . SER B 1 229 ? 16.172 -29.781 -18.875 1 88.81 229 SER B C 1
ATOM 5684 O O . SER B 1 229 ? 16.406 -29.109 -19.875 1 88.81 229 SER B O 1
ATOM 5686 N N . GLY B 1 230 ? 16.781 -29.531 -17.609 1 92.75 230 GLY B N 1
ATOM 5687 C CA . GLY B 1 230 ? 17.406 -28.25 -17.375 1 92.75 230 GLY B CA 1
ATOM 5688 C C . GLY B 1 230 ? 16.438 -27.172 -16.953 1 92.75 230 GLY B C 1
ATOM 5689 O O . GLY B 1 230 ? 15.219 -27.375 -16.969 1 92.75 230 GLY B O 1
ATOM 5690 N N . VAL B 1 231 ? 16.922 -26.031 -16.672 1 95.75 231 VAL B N 1
ATOM 5691 C CA . VAL B 1 231 ? 16.156 -24.953 -16.047 1 95.75 231 VAL B CA 1
ATOM 5692 C C . VAL B 1 231 ? 15.164 -24.375 -17.047 1 95.75 231 VAL B C 1
ATOM 5694 O O . VAL B 1 231 ? 14.062 -23.969 -16.672 1 95.75 231 VAL B O 1
ATOM 5697 N N . LEU B 1 232 ? 15.469 -24.312 -18.312 1 96.06 232 LEU B N 1
ATOM 5698 C CA . LEU B 1 232 ? 14.594 -23.734 -19.344 1 96.06 232 LEU B CA 1
ATOM 5699 C C . LEU B 1 232 ? 13.312 -24.547 -19.469 1 96.06 232 LEU B C 1
ATOM 5701 O O . LEU B 1 232 ? 12.211 -24 -19.469 1 96.06 232 LEU B O 1
ATOM 5705 N N . ARG B 1 233 ? 13.461 -25.891 -19.484 1 94.5 233 ARG B N 1
ATOM 5706 C CA . ARG B 1 233 ? 12.312 -26.781 -19.625 1 94.5 233 ARG B CA 1
ATOM 5707 C C . ARG B 1 233 ? 11.578 -26.938 -18.297 1 94.5 233 ARG B C 1
ATOM 5709 O O . ARG B 1 233 ? 10.344 -27.047 -18.266 1 94.5 233 ARG B O 1
ATOM 5716 N N . ASP B 1 234 ? 12.242 -26.875 -17.25 1 92.06 234 ASP B N 1
ATOM 5717 C CA . ASP B 1 234 ? 11.688 -27.203 -15.945 1 92.06 234 ASP B CA 1
ATOM 5718 C C . ASP B 1 234 ? 10.891 -26.031 -15.375 1 92.06 234 ASP B C 1
ATOM 5720 O O . ASP B 1 234 ? 9.898 -26.234 -14.664 1 92.06 234 ASP B O 1
ATOM 5724 N N . ASN B 1 235 ? 11.359 -24.828 -15.633 1 94.75 235 ASN B N 1
ATOM 5725 C CA . ASN B 1 235 ? 10.766 -23.719 -14.922 1 94.75 235 ASN B CA 1
ATOM 5726 C C . ASN B 1 235 ? 10.336 -22.609 -15.883 1 94.75 235 ASN B C 1
ATOM 5728 O O . ASN B 1 235 ? 9.227 -22.078 -15.766 1 94.75 235 ASN B O 1
ATOM 5732 N N . VAL B 1 236 ? 11.125 -22.234 -16.812 1 96.69 236 VAL B N 1
ATOM 5733 C CA . VAL B 1 236 ? 10.906 -21.062 -17.641 1 96.69 236 VAL B CA 1
ATOM 5734 C C . VAL B 1 236 ? 9.734 -21.297 -18.594 1 96.69 236 VAL B C 1
ATOM 5736 O O . VAL B 1 236 ? 8.789 -20.516 -18.641 1 96.69 236 VAL B O 1
ATOM 5739 N N . GLN B 1 237 ? 9.781 -22.406 -19.312 1 96.19 237 GLN B N 1
ATOM 5740 C CA . GLN B 1 237 ? 8.852 -22.734 -20.391 1 96.19 237 GLN B CA 1
ATOM 5741 C C . GLN B 1 237 ? 7.43 -22.875 -19.859 1 96.19 237 GLN B C 1
ATOM 5743 O O . GLN B 1 237 ? 6.461 -22.703 -20.594 1 96.19 237 GLN B O 1
ATOM 5748 N N . ASN B 1 238 ? 7.195 -23.031 -18.578 1 95.56 238 ASN B N 1
ATOM 5749 C CA . ASN B 1 238 ? 5.879 -23.266 -18 1 95.56 238 ASN B CA 1
ATOM 5750 C C . ASN B 1 238 ? 5.582 -22.281 -16.875 1 95.56 238 ASN B C 1
ATOM 5752 O O . ASN B 1 238 ? 5.16 -21.156 -17.125 1 95.56 238 ASN B O 1
ATOM 5756 N N . HIS B 1 239 ? 6.09 -22.578 -15.641 1 94.38 239 HIS B N 1
ATOM 5757 C CA . HIS B 1 239 ? 5.75 -21.844 -14.43 1 94.38 239 HIS B CA 1
ATOM 5758 C C . HIS B 1 239 ? 5.953 -20.344 -14.617 1 94.38 239 HIS B C 1
ATOM 5760 O O . HIS B 1 239 ? 5.043 -19.562 -14.359 1 94.38 239 HIS B O 1
ATOM 5766 N N . LEU B 1 240 ? 7.078 -20 -15.062 1 97.44 240 LEU B N 1
ATOM 5767 C CA . LEU B 1 240 ? 7.445 -18.594 -15.047 1 97.44 240 LEU B CA 1
ATOM 5768 C C . LEU B 1 240 ? 6.75 -17.828 -16.172 1 97.44 240 LEU B C 1
ATOM 5770 O O . LEU B 1 240 ? 6.383 -16.672 -16 1 97.44 240 LEU B O 1
ATOM 5774 N N . LEU B 1 241 ? 6.594 -18.484 -17.328 1 97.94 241 LEU B N 1
ATOM 5775 C CA . LEU B 1 241 ? 5.828 -17.844 -18.391 1 97.94 241 LEU B CA 1
ATOM 5776 C C . LEU B 1 241 ? 4.363 -17.703 -18 1 97.94 241 LEU B C 1
ATOM 5778 O O . LEU B 1 241 ? 3.717 -16.703 -18.328 1 97.94 241 LEU B O 1
ATOM 5782 N N . GLN B 1 242 ? 3.82 -18.688 -17.297 1 97.06 242 GLN B N 1
ATOM 5783 C CA . GLN B 1 242 ? 2.451 -18.594 -16.797 1 97.06 242 GLN B CA 1
ATOM 5784 C C . GLN B 1 242 ? 2.314 -17.469 -15.773 1 97.06 242 GLN B C 1
ATOM 5786 O O . GLN B 1 242 ? 1.321 -16.734 -15.781 1 97.06 242 GLN B O 1
ATOM 5791 N N . LEU B 1 243 ? 3.277 -17.391 -14.914 1 96.94 243 LEU B N 1
ATOM 5792 C CA . LEU B 1 243 ? 3.277 -16.297 -13.945 1 96.94 243 LEU B CA 1
ATOM 5793 C C . LEU B 1 243 ? 3.316 -14.938 -14.656 1 96.94 243 LEU B C 1
ATOM 5795 O O . LEU B 1 243 ? 2.598 -14.016 -14.273 1 96.94 243 LEU B O 1
ATOM 5799 N N . LEU B 1 244 ? 4.125 -14.875 -15.656 1 97.69 244 LEU B N 1
ATOM 5800 C CA . LEU B 1 244 ? 4.211 -13.648 -16.453 1 97.69 244 LEU B CA 1
ATOM 5801 C C . LEU B 1 244 ? 2.867 -13.32 -17.094 1 97.69 244 LEU B C 1
ATOM 5803 O O . LEU B 1 244 ? 2.479 -12.156 -17.156 1 97.69 244 LEU B O 1
ATOM 5807 N N . CYS B 1 245 ? 2.152 -14.312 -17.562 1 97.38 245 CYS B N 1
ATOM 5808 C CA . CYS B 1 245 ? 0.824 -14.094 -18.125 1 97.38 245 CYS B CA 1
ATOM 5809 C C . CYS B 1 245 ? -0.095 -13.43 -17.109 1 97.38 245 CYS B C 1
ATOM 5811 O O . CYS B 1 245 ? -0.811 -12.484 -17.422 1 97.38 245 CYS B O 1
ATOM 5813 N N . SER B 1 246 ? -0.04 -13.906 -15.898 1 94.88 246 SER B N 1
ATOM 5814 C CA . SER B 1 246 ? -0.892 -13.359 -14.844 1 94.88 246 SER B CA 1
ATOM 5815 C C . SER B 1 246 ? -0.597 -11.883 -14.602 1 94.88 246 SER B C 1
ATOM 5817 O O . SER B 1 246 ? -1.482 -11.125 -14.195 1 94.88 246 SER B O 1
ATOM 5819 N N . VAL B 1 247 ? 0.566 -11.477 -14.898 1 95.56 247 VAL B N 1
ATOM 5820 C CA . VAL B 1 247 ? 1.021 -10.125 -14.594 1 95.56 247 VAL B CA 1
ATOM 5821 C C . VAL B 1 247 ? 0.824 -9.234 -15.82 1 95.56 247 VAL B C 1
ATOM 5823 O O . VAL B 1 247 ? 0.603 -8.023 -15.68 1 95.56 247 VAL B O 1
ATOM 5826 N N . ALA B 1 248 ? 0.792 -9.82 -17.016 1 96.75 248 ALA B N 1
ATOM 5827 C CA . ALA B 1 248 ? 0.986 -8.945 -18.156 1 96.75 248 ALA B CA 1
ATOM 5828 C C . ALA B 1 248 ? -0.152 -9.094 -19.172 1 96.75 248 ALA B C 1
ATOM 5830 O O . ALA B 1 248 ? -0.305 -8.273 -20.078 1 96.75 248 ALA B O 1
ATOM 5831 N N . MET B 1 249 ? -0.963 -10.125 -19.047 1 96.56 249 MET B N 1
ATOM 5832 C CA . MET B 1 249 ? -2.059 -10.289 -20 1 96.56 249 MET B CA 1
ATOM 5833 C C . MET B 1 249 ? -3.047 -9.133 -19.891 1 96.56 249 MET B C 1
ATOM 5835 O O . MET B 1 249 ? -3.092 -8.438 -18.875 1 96.56 249 MET B O 1
ATOM 5839 N N . ASP B 1 250 ? -3.809 -8.969 -20.938 1 94.5 250 ASP B N 1
ATOM 5840 C CA . ASP B 1 250 ? -4.887 -7.984 -20.906 1 94.5 250 ASP B CA 1
ATOM 5841 C C . ASP B 1 250 ? -6.062 -8.484 -20.078 1 94.5 250 ASP B C 1
ATOM 5843 O O . ASP B 1 250 ? -6.125 -9.664 -19.719 1 94.5 250 ASP B O 1
ATOM 5847 N N . GLU B 1 251 ? -6.918 -7.566 -19.719 1 92.12 251 GLU B N 1
ATOM 5848 C CA . GLU B 1 251 ? -8.109 -7.918 -18.953 1 92.12 251 GLU B CA 1
ATOM 5849 C C . GLU B 1 251 ? -8.992 -8.891 -19.734 1 92.12 251 GLU B C 1
ATOM 5851 O O . GLU B 1 251 ? -9.43 -8.594 -20.844 1 92.12 251 GLU B O 1
ATOM 5856 N N . PRO B 1 252 ? -9.203 -10.078 -19.172 1 93.88 252 PRO B N 1
ATOM 5857 C CA . PRO B 1 252 ? -10.109 -11.008 -19.844 1 93.88 252 PRO B CA 1
ATOM 5858 C C . PRO B 1 252 ? -11.555 -10.523 -19.859 1 93.88 252 PRO B C 1
ATOM 5860 O O . PRO B 1 252 ? -11.93 -9.656 -19.062 1 93.88 252 PRO B O 1
ATOM 5863 N N . LYS B 1 253 ? -12.336 -11.086 -20.75 1 90.94 253 LYS B N 1
ATOM 5864 C CA . LYS B 1 253 ? -13.742 -10.711 -20.859 1 90.94 253 LYS B CA 1
ATOM 5865 C C . LYS B 1 253 ? -14.516 -11.125 -19.609 1 90.94 253 LYS B C 1
ATOM 5867 O O . LYS B 1 253 ? -15.484 -10.469 -19.234 1 90.94 253 LYS B O 1
ATOM 5872 N N . SER B 1 254 ? -14.125 -12.242 -19.094 1 89.56 254 SER B N 1
ATOM 5873 C CA . SER B 1 254 ? -14.695 -12.773 -17.859 1 89.56 254 SER B CA 1
ATOM 5874 C C . SER B 1 254 ? -13.68 -13.641 -17.109 1 89.56 254 SER B C 1
ATOM 5876 O O . SER B 1 254 ? -12.562 -13.844 -17.578 1 89.56 254 SER B O 1
ATOM 5878 N N . LEU B 1 255 ? -14.133 -14.188 -16 1 86.38 255 LEU B N 1
ATOM 5879 C CA . LEU B 1 255 ? -13.242 -15.039 -15.203 1 86.38 255 LEU B CA 1
ATOM 5880 C C . LEU B 1 255 ? -13.367 -16.5 -15.625 1 86.38 255 LEU B C 1
ATOM 5882 O O . LEU B 1 255 ? -12.719 -17.375 -15.047 1 86.38 255 LEU B O 1
ATOM 5886 N N . GLU B 1 256 ? -14.133 -16.672 -16.609 1 88.5 256 GLU B N 1
ATOM 5887 C CA . GLU B 1 256 ? -14.203 -18.016 -17.156 1 88.5 256 GLU B CA 1
ATOM 5888 C C . GLU B 1 256 ? -12.867 -18.453 -17.75 1 88.5 256 GLU B C 1
ATOM 5890 O O . GLU B 1 256 ? -12.148 -17.641 -18.328 1 88.5 256 GLU B O 1
ATOM 5895 N N . GLN B 1 257 ? -12.617 -19.672 -17.594 1 89.06 257 GLN B N 1
ATOM 5896 C CA . GLN B 1 257 ? -11.336 -20.203 -18.016 1 89.06 257 GLN B CA 1
ATOM 5897 C C . GLN B 1 257 ? -11.055 -19.859 -19.484 1 89.06 257 GLN B C 1
ATOM 5899 O O . GLN B 1 257 ? -9.922 -19.516 -19.844 1 89.06 257 GLN B O 1
ATOM 5904 N N . SER B 1 258 ? -12.062 -20.031 -20.312 1 92.75 258 SER B N 1
ATOM 5905 C CA . SER B 1 258 ? -11.867 -19.797 -21.75 1 92.75 258 SER B CA 1
ATOM 5906 C C . SER B 1 258 ? -11.438 -18.359 -22.016 1 92.75 258 SER B C 1
ATOM 5908 O O . SER B 1 258 ? -10.57 -18.109 -22.859 1 92.75 258 SER B O 1
ATOM 5910 N N . ASP B 1 259 ? -12.016 -17.453 -21.312 1 94.62 259 ASP B N 1
ATOM 5911 C CA . ASP B 1 259 ? -11.688 -16.047 -21.516 1 94.62 259 ASP B CA 1
ATOM 5912 C C . ASP B 1 259 ? -10.305 -15.719 -20.938 1 94.62 259 ASP B C 1
ATOM 5914 O O . ASP B 1 259 ? -9.547 -14.953 -21.531 1 94.62 259 ASP B O 1
ATOM 5918 N N . VAL B 1 260 ? -10.023 -16.25 -19.828 1 94.56 260 VAL B N 1
ATOM 5919 C CA . VAL B 1 260 ? -8.703 -16.062 -19.234 1 94.56 260 VAL B CA 1
ATOM 5920 C C . VAL B 1 260 ? -7.629 -16.656 -20.125 1 94.56 260 VAL B C 1
ATOM 5922 O O . VAL B 1 260 ? -6.602 -16.031 -20.391 1 94.56 260 VAL B O 1
ATOM 5925 N N . ALA B 1 261 ? -7.891 -17.859 -20.594 1 96.44 261 ALA B N 1
ATOM 5926 C CA . ALA B 1 261 ? -6.957 -18.516 -21.516 1 96.44 261 ALA B CA 1
ATOM 5927 C C . ALA B 1 261 ? -6.758 -17.688 -22.781 1 96.44 261 ALA B C 1
ATOM 5929 O O . ALA B 1 261 ? -5.637 -17.578 -23.281 1 96.44 261 ALA B O 1
ATOM 5930 N N . ALA B 1 262 ? -7.844 -17.156 -23.25 1 97.56 262 ALA B N 1
ATOM 5931 C CA . ALA B 1 262 ? -7.75 -16.344 -24.453 1 97.56 262 ALA B CA 1
ATOM 5932 C C . ALA B 1 262 ? -6.828 -15.141 -24.234 1 97.56 262 ALA B C 1
ATOM 5934 O O . ALA B 1 262 ? -6.035 -14.789 -25.109 1 97.56 262 ALA B O 1
ATOM 5935 N N . ALA B 1 263 ? -6.941 -14.5 -23.109 1 96.94 263 ALA B N 1
ATOM 5936 C CA . ALA B 1 263 ? -6.078 -13.367 -22.781 1 96.94 263 ALA B CA 1
ATOM 5937 C C . ALA B 1 263 ? -4.621 -13.805 -22.656 1 96.94 263 ALA B C 1
ATOM 5939 O O . ALA B 1 263 ? -3.721 -13.109 -23.141 1 96.94 263 ALA B O 1
ATOM 5940 N N . LYS B 1 264 ? -4.41 -14.906 -22.047 1 97.81 264 LYS B N 1
ATOM 5941 C CA . LYS B 1 264 ? -3.057 -15.438 -21.922 1 97.81 264 LYS B CA 1
ATOM 5942 C C . LYS B 1 264 ? -2.463 -15.758 -23.281 1 97.81 264 LYS B C 1
ATOM 5944 O O . LYS B 1 264 ? -1.306 -15.43 -23.562 1 97.81 264 LYS B O 1
ATOM 5949 N N . ILE B 1 265 ? -3.256 -16.391 -24.078 1 98.44 265 ILE B N 1
ATOM 5950 C CA . ILE B 1 265 ? -2.826 -16.797 -25.422 1 98.44 265 ILE B CA 1
ATOM 5951 C C . ILE B 1 265 ? -2.434 -15.562 -26.234 1 98.44 265 ILE B C 1
ATOM 5953 O O . ILE B 1 265 ? -1.386 -15.555 -26.875 1 98.44 265 ILE B O 1
ATOM 5957 N N . ALA B 1 266 ? -3.266 -14.562 -26.172 1 98.5 266 ALA B N 1
ATOM 5958 C CA . ALA B 1 266 ? -2.969 -13.328 -26.891 1 98.5 266 ALA B CA 1
ATOM 5959 C C . ALA B 1 266 ? -1.643 -12.727 -26.422 1 98.5 266 ALA B C 1
ATOM 5961 O O . ALA B 1 266 ? -0.84 -12.273 -27.234 1 98.5 266 ALA B O 1
ATOM 5962 N N . PHE B 1 267 ? -1.454 -12.727 -25.219 1 98.06 267 PHE B N 1
ATOM 5963 C CA . PHE B 1 267 ? -0.216 -12.195 -24.656 1 98.06 267 PHE B CA 1
ATOM 5964 C C . PHE B 1 267 ? 0.977 -13.047 -25.078 1 98.06 267 PHE B C 1
ATOM 5966 O O . PHE B 1 267 ? 1.982 -12.523 -25.562 1 98.06 267 PHE B O 1
ATOM 5973 N N . LEU B 1 268 ? 0.912 -14.344 -24.891 1 98.62 268 LEU B N 1
ATOM 5974 C CA . LEU B 1 268 ? 1.987 -15.258 -25.25 1 98.62 268 LEU B CA 1
ATOM 5975 C C . LEU B 1 268 ? 2.348 -15.109 -26.734 1 98.62 268 LEU B C 1
ATOM 5977 O O . LEU B 1 268 ? 3.525 -15.156 -27.094 1 98.62 268 LEU B O 1
ATOM 5981 N N . ARG B 1 269 ? 1.349 -14.914 -27.562 1 98.38 269 ARG B N 1
ATOM 5982 C CA . ARG B 1 269 ? 1.567 -14.734 -29 1 98.38 269 ARG B CA 1
ATOM 5983 C C . ARG B 1 269 ? 2.391 -13.484 -29.281 1 98.38 269 ARG B C 1
ATOM 5985 O O . ARG B 1 269 ? 3.094 -13.406 -30.297 1 98.38 269 ARG B O 1
ATOM 5992 N N . SER B 1 270 ? 2.281 -12.586 -28.391 1 98.38 270 SER B N 1
ATOM 5993 C CA . SER B 1 270 ? 2.947 -11.305 -28.594 1 98.38 270 SER B CA 1
ATOM 5994 C C . SER B 1 270 ? 4.41 -11.359 -28.172 1 98.38 270 SER B C 1
ATOM 5996 O O . SER B 1 270 ? 5.168 -10.414 -28.391 1 98.38 270 SER B O 1
ATOM 5998 N N . ILE B 1 271 ? 4.832 -12.422 -27.547 1 98.31 271 ILE B N 1
ATOM 5999 C CA . ILE B 1 271 ? 6.215 -12.562 -27.094 1 98.31 271 ILE B CA 1
ATOM 6000 C C . ILE B 1 271 ? 7.07 -13.133 -28.219 1 98.31 271 ILE B C 1
ATOM 6002 O O . ILE B 1 271 ? 6.75 -14.18 -28.781 1 98.31 271 ILE B O 1
ATOM 6006 N N . ARG B 1 272 ? 8.164 -12.484 -28.531 1 97.75 272 ARG B N 1
ATOM 6007 C CA . ARG B 1 272 ? 9.086 -12.992 -29.547 1 97.75 272 ARG B CA 1
ATOM 6008 C C . ARG B 1 272 ? 9.836 -14.219 -29.047 1 97.75 272 ARG B C 1
ATOM 6010 O O . ARG B 1 272 ? 10.195 -14.297 -27.875 1 97.75 272 ARG B O 1
ATOM 6017 N N . PRO B 1 273 ? 10.039 -15.227 -29.922 1 98.06 273 PRO B N 1
ATOM 6018 C CA . PRO B 1 273 ? 10.891 -16.344 -29.516 1 98.06 273 PRO B CA 1
ATOM 6019 C C . PRO B 1 273 ? 12.273 -15.898 -29.047 1 98.06 273 PRO B C 1
ATOM 6021 O O . PRO B 1 273 ? 12.852 -14.961 -29.609 1 98.06 273 PRO B O 1
ATOM 6024 N N . LEU B 1 274 ? 12.773 -16.531 -28.094 1 97.88 274 LEU B N 1
ATOM 6025 C CA . LEU B 1 274 ? 14.094 -16.203 -27.547 1 97.88 274 LEU B CA 1
ATOM 6026 C C . LEU B 1 274 ? 15.188 -16.5 -28.578 1 97.88 274 LEU B C 1
ATOM 6028 O O . LEU B 1 274 ? 15.109 -17.484 -29.312 1 97.88 274 LEU B O 1
ATOM 6032 N N . GLU B 1 275 ? 16.141 -15.648 -28.594 1 97.19 275 GLU B N 1
ATOM 6033 C CA . GLU B 1 275 ? 17.375 -15.828 -29.359 1 97.19 275 GLU B CA 1
ATOM 6034 C C . GLU B 1 275 ? 18.578 -15.953 -28.438 1 97.19 275 GLU B C 1
ATOM 6036 O O . GLU B 1 275 ? 18.484 -15.68 -27.25 1 97.19 275 GLU B O 1
ATOM 6041 N N . GLU B 1 276 ? 19.625 -16.406 -29.047 1 96 276 GLU B N 1
ATOM 6042 C CA . GLU B 1 276 ? 20.844 -16.609 -28.266 1 96 276 GLU B CA 1
ATOM 6043 C C . GLU B 1 276 ? 21.219 -15.344 -27.5 1 96 276 GLU B C 1
ATOM 6045 O O . GLU B 1 276 ? 21.625 -15.414 -26.328 1 96 276 GLU B O 1
ATOM 6050 N N . LYS B 1 277 ? 21.047 -14.188 -28.078 1 94.81 277 LYS B N 1
ATOM 6051 C CA . LYS B 1 277 ? 21.453 -12.922 -27.469 1 94.81 277 LYS B CA 1
ATOM 6052 C C . LYS B 1 277 ? 20.562 -12.57 -26.281 1 94.81 277 LYS B C 1
ATOM 6054 O O . LYS B 1 277 ? 20.906 -11.695 -25.484 1 94.81 277 LYS B O 1
ATOM 6059 N N . ASP B 1 278 ? 19.453 -13.219 -26.188 1 95.25 278 ASP B N 1
ATOM 6060 C CA . ASP B 1 278 ? 18.453 -12.852 -25.188 1 95.25 278 ASP B CA 1
ATOM 6061 C C . ASP B 1 278 ? 18.672 -13.625 -23.891 1 95.25 278 ASP B C 1
ATOM 6063 O O . ASP B 1 278 ? 17.953 -13.414 -22.906 1 95.25 278 ASP B O 1
ATOM 6067 N N . LEU B 1 279 ? 19.578 -14.531 -23.812 1 95.12 279 LEU B N 1
ATOM 6068 C CA . LEU B 1 279 ? 19.625 -15.375 -22.625 1 95.12 279 LEU B CA 1
ATOM 6069 C C . LEU B 1 279 ? 21.078 -15.609 -22.203 1 95.12 279 LEU B C 1
ATOM 6071 O O . LEU B 1 279 ? 21.984 -15.547 -23.031 1 95.12 279 LEU B O 1
ATOM 6075 N N . LEU B 1 280 ? 21.297 -15.758 -21.016 1 96.44 280 LEU B N 1
ATOM 6076 C CA . LEU B 1 280 ? 22.516 -16.203 -20.344 1 96.44 280 LEU B CA 1
ATOM 6077 C C . LEU B 1 280 ? 22.25 -17.438 -19.484 1 96.44 280 LEU B C 1
ATOM 6079 O O . LEU B 1 280 ? 21.281 -17.484 -18.719 1 96.44 280 LEU B O 1
ATOM 6083 N N . LEU B 1 281 ? 23.047 -18.5 -19.688 1 97.81 281 LEU B N 1
ATOM 6084 C CA . LEU B 1 281 ? 22.875 -19.766 -18.984 1 97.81 281 LEU B CA 1
ATOM 6085 C C . LEU B 1 281 ? 24.031 -20.031 -18.031 1 97.81 281 LEU B C 1
ATOM 6087 O O . LEU B 1 281 ? 25.156 -19.594 -18.266 1 97.81 281 LEU B O 1
ATOM 6091 N N . GLY B 1 282 ? 23.703 -20.641 -16.922 1 98.12 282 GLY B N 1
ATOM 6092 C CA . GLY B 1 282 ? 24.719 -21.016 -15.93 1 98.12 282 GLY B CA 1
ATOM 6093 C C . GLY B 1 282 ? 24.562 -22.438 -15.422 1 98.12 282 GLY B C 1
ATOM 6094 O O . GLY B 1 282 ? 23.516 -23.062 -15.617 1 98.12 282 GLY B O 1
ATOM 6095 N N . GLN B 1 283 ? 25.609 -22.969 -14.883 1 98.12 283 GLN B N 1
ATOM 6096 C CA . GLN B 1 283 ? 25.625 -24.266 -14.195 1 98.12 283 GLN B CA 1
ATOM 6097 C C . GLN B 1 283 ? 26.469 -24.188 -12.914 1 98.12 283 GLN B C 1
ATOM 6099 O O . GLN B 1 283 ? 27.594 -23.672 -12.93 1 98.12 283 GLN B O 1
ATOM 6104 N N . TYR B 1 284 ? 25.844 -24.688 -11.867 1 97.44 284 TYR B N 1
ATOM 6105 C CA . TYR B 1 284 ? 26.547 -24.453 -10.609 1 97.44 284 TYR B CA 1
ATOM 6106 C C . TYR B 1 284 ? 27.688 -25.453 -10.438 1 97.44 284 TYR B C 1
ATOM 6108 O O . TYR B 1 284 ? 27.578 -26.609 -10.852 1 97.44 284 TYR B O 1
ATOM 6116 N N . ILE B 1 285 ? 28.828 -24.969 -9.898 1 96.94 285 ILE B N 1
ATOM 6117 C CA . ILE B 1 285 ? 29.969 -25.781 -9.461 1 96.94 285 ILE B CA 1
ATOM 6118 C C . ILE B 1 285 ? 29.969 -25.891 -7.938 1 96.94 285 ILE B C 1
ATOM 6120 O O . ILE B 1 285 ? 29 -25.484 -7.281 1 96.94 285 ILE B O 1
ATOM 6124 N N . LYS B 1 286 ? 30.953 -26.547 -7.434 1 95.31 286 LYS B N 1
ATOM 6125 C CA . LYS B 1 286 ? 31.016 -26.797 -5.996 1 95.31 286 LYS B CA 1
ATOM 6126 C C . LYS B 1 286 ? 30.938 -25.484 -5.207 1 95.31 286 LYS B C 1
ATOM 6128 O O . LYS B 1 286 ? 31.297 -24.422 -5.707 1 95.31 286 LYS B O 1
ATOM 6133 N N . SER B 1 287 ? 30.391 -25.625 -3.982 1 93.81 287 SER B N 1
ATOM 6134 C CA . SER B 1 287 ? 30.328 -24.469 -3.094 1 93.81 287 SER B CA 1
ATOM 6135 C C . SER B 1 287 ? 31.719 -23.953 -2.734 1 93.81 287 SER B C 1
ATOM 6137 O O . SER B 1 287 ? 32.688 -24.672 -2.877 1 93.81 287 SER B O 1
ATOM 6139 N N . LYS B 1 288 ? 31.812 -22.719 -2.24 1 87 288 LYS B N 1
ATOM 6140 C CA . LYS B 1 288 ? 33.094 -22.109 -1.865 1 87 288 LYS B CA 1
ATOM 6141 C C . LYS B 1 288 ? 33.781 -22.922 -0.786 1 87 288 LYS B C 1
ATOM 6143 O O . LYS B 1 288 ? 35 -23.094 -0.824 1 87 288 LYS B O 1
ATOM 6148 N N . ASP B 1 289 ? 32.906 -23.422 0.122 1 89 289 ASP B N 1
ATOM 6149 C CA . ASP B 1 289 ? 33.438 -24.188 1.232 1 89 289 ASP B CA 1
ATOM 6150 C C . ASP B 1 289 ? 33.656 -25.656 0.839 1 89 289 ASP B C 1
ATOM 6152 O O . ASP B 1 289 ? 34.062 -26.469 1.663 1 89 289 ASP B O 1
ATOM 6156 N N . ARG B 1 290 ? 33.406 -26.062 -0.329 1 85.5 290 ARG B N 1
ATOM 6157 C CA . ARG B 1 290 ? 33.594 -27.375 -0.931 1 85.5 290 ARG B CA 1
ATOM 6158 C C . ARG B 1 290 ? 32.781 -28.438 -0.209 1 85.5 290 ARG B C 1
ATOM 6160 O O . ARG B 1 290 ? 33.062 -29.641 -0.313 1 85.5 290 ARG B O 1
ATOM 6167 N N . GLN B 1 291 ? 31.703 -28 0.441 1 88.56 291 GLN B N 1
ATOM 6168 C CA . GLN B 1 291 ? 30.828 -28.922 1.153 1 88.56 291 GLN B CA 1
ATOM 6169 C C . GLN B 1 291 ? 29.75 -29.484 0.233 1 88.56 291 GLN B C 1
ATOM 6171 O O . GLN B 1 291 ? 29.25 -30.578 0.453 1 88.56 291 GLN B O 1
ATOM 6176 N N . THR B 1 292 ? 29.344 -28.75 -0.674 1 92.38 292 THR B N 1
ATOM 6177 C CA . THR B 1 292 ? 28.359 -29.188 -1.657 1 92.38 292 THR B CA 1
ATOM 6178 C C . THR B 1 292 ? 29 -29.391 -3.021 1 92.38 292 THR B C 1
ATOM 6180 O O . THR B 1 292 ? 29.703 -28.5 -3.52 1 92.38 292 THR B O 1
ATOM 6183 N N . VAL B 1 293 ? 28.797 -30.453 -3.627 1 92.44 293 VAL B N 1
ATOM 6184 C CA . VAL B 1 293 ? 29.438 -30.828 -4.879 1 92.44 293 VAL B CA 1
ATOM 6185 C C . VAL B 1 293 ? 28.797 -30.078 -6.039 1 92.44 293 VAL B C 1
ATOM 6187 O O . VAL B 1 293 ? 27.641 -29.625 -5.93 1 92.44 293 VAL B O 1
ATOM 6190 N N . GLY B 1 294 ? 29.516 -29.969 -7.078 1 95.25 294 GLY B N 1
ATOM 6191 C CA . GLY B 1 294 ? 29 -29.344 -8.289 1 95.25 294 GLY B CA 1
ATOM 6192 C C . GLY B 1 294 ? 28.016 -30.219 -9.039 1 95.25 294 GLY B C 1
ATOM 6193 O O . GLY B 1 294 ? 27.891 -31.406 -8.758 1 95.25 294 GLY B O 1
ATOM 6194 N N . TYR B 1 295 ? 27.344 -29.594 -10.008 1 96.81 295 TYR B N 1
ATOM 6195 C CA . TYR B 1 295 ? 26.297 -30.281 -10.766 1 96.81 295 TYR B CA 1
ATOM 6196 C C . TYR B 1 295 ? 26.844 -31.516 -11.469 1 96.81 295 TYR B C 1
ATOM 6198 O O . TYR B 1 295 ? 26.234 -32.594 -11.422 1 96.81 295 TYR B O 1
ATOM 6206 N N . ARG B 1 296 ? 28.016 -31.422 -12.109 1 95.69 296 ARG B N 1
ATOM 6207 C CA . ARG B 1 296 ? 28.594 -32.5 -12.914 1 95.69 296 ARG B CA 1
ATOM 6208 C C . ARG B 1 296 ? 29.094 -33.625 -12.031 1 95.69 296 ARG B C 1
ATOM 6210 O O . ARG B 1 296 ? 29.406 -34.719 -12.523 1 95.69 296 ARG B O 1
ATOM 6217 N N . GLU B 1 297 ? 29.109 -33.375 -10.781 1 94.62 297 GLU B N 1
ATOM 6218 C CA . GLU B 1 297 ? 29.594 -34.375 -9.844 1 94.62 297 GLU B CA 1
ATOM 6219 C C . GLU B 1 297 ? 28.438 -35.188 -9.258 1 94.62 297 GLU B C 1
ATOM 6221 O O . GLU B 1 297 ? 28.656 -36.156 -8.523 1 94.62 297 GLU B O 1
ATOM 6226 N N . LEU B 1 298 ? 27.297 -34.812 -9.555 1 94.19 298 LEU B N 1
ATOM 6227 C CA . LEU B 1 298 ? 26.125 -35.5 -9.016 1 94.19 298 LEU B CA 1
ATOM 6228 C C . LEU B 1 298 ? 25.938 -36.875 -9.664 1 94.19 298 LEU B C 1
ATOM 6230 O O . LEU B 1 298 ? 26.312 -37.062 -10.82 1 94.19 298 LEU B O 1
ATOM 6234 N N . GLU B 1 299 ? 25.344 -37.625 -8.938 1 90.44 299 GLU B N 1
ATOM 6235 C CA . GLU B 1 299 ? 25.062 -38.969 -9.438 1 90.44 299 GLU B CA 1
ATOM 6236 C C . GLU B 1 299 ? 24.094 -38.938 -10.617 1 90.44 299 GLU B C 1
ATOM 6238 O O . GLU B 1 299 ? 23.062 -38.25 -10.555 1 90.44 299 GLU B O 1
ATOM 6243 N N . GLY B 1 300 ? 24.453 -39.656 -11.695 1 89.06 300 GLY B N 1
ATOM 6244 C CA . GLY B 1 300 ? 23.547 -39.75 -12.836 1 89.06 300 GLY B CA 1
ATOM 6245 C C . GLY B 1 300 ? 23.75 -38.656 -13.852 1 89.06 300 GLY B C 1
ATOM 6246 O O . GLY B 1 300 ? 23.078 -38.625 -14.883 1 89.06 300 GLY B O 1
ATOM 6247 N N . VAL B 1 301 ? 24.781 -37.781 -13.555 1 94.31 301 VAL B N 1
ATOM 6248 C CA . VAL B 1 301 ? 25.062 -36.688 -14.461 1 94.31 301 VAL B CA 1
ATOM 6249 C C . VAL B 1 301 ? 26.359 -36.938 -15.219 1 94.31 301 VAL B C 1
ATOM 6251 O O . VAL B 1 301 ? 27.359 -37.344 -14.617 1 94.31 301 VAL B O 1
ATOM 6254 N N . ALA B 1 302 ? 26.234 -36.781 -16.484 1 92.5 302 ALA B N 1
ATOM 6255 C CA . ALA B 1 302 ? 27.453 -36.969 -17.297 1 92.5 302 ALA B CA 1
ATOM 6256 C C . ALA B 1 302 ? 28.531 -35.938 -16.891 1 92.5 302 ALA B C 1
ATOM 6258 O O . ALA B 1 302 ? 28.219 -34.781 -16.594 1 92.5 302 ALA B O 1
ATOM 6259 N N . LYS B 1 303 ? 29.734 -36.375 -16.953 1 93.19 303 LYS B N 1
ATOM 6260 C CA . LYS B 1 303 ? 30.844 -35.531 -16.547 1 93.19 303 LYS B CA 1
ATOM 6261 C C . LYS B 1 303 ? 31 -34.344 -17.469 1 93.19 303 LYS B C 1
ATOM 6263 O O . LYS B 1 303 ? 31.531 -33.312 -17.078 1 93.19 303 LYS B O 1
ATOM 6268 N N . ASP B 1 304 ? 30.547 -34.469 -18.625 1 94.06 304 ASP B N 1
ATOM 6269 C CA . ASP B 1 304 ? 30.656 -33.406 -19.609 1 94.06 304 ASP B CA 1
ATOM 6270 C C . ASP B 1 304 ? 29.297 -32.781 -19.891 1 94.06 304 ASP B C 1
ATOM 6272 O O . ASP B 1 304 ? 29.062 -32.219 -20.969 1 94.06 304 ASP B O 1
ATOM 6276 N N . SER B 1 305 ? 28.344 -32.906 -18.953 1 96.56 305 SER B N 1
ATOM 6277 C CA . SER B 1 305 ? 27 -32.375 -19.125 1 96.56 305 SER B CA 1
ATOM 6278 C C . SER B 1 305 ? 27.031 -30.859 -19.297 1 96.56 305 SER B C 1
ATOM 6280 O O . SER B 1 305 ? 27.766 -30.156 -18.594 1 96.56 305 SER B O 1
ATOM 6282 N N . ASN B 1 306 ? 26.266 -30.359 -20.219 1 96.5 306 ASN B N 1
ATOM 6283 C CA . ASN B 1 306 ? 26.094 -28.922 -20.422 1 96.5 306 ASN B CA 1
ATOM 6284 C C . ASN B 1 306 ? 24.688 -28.469 -20.047 1 96.5 306 ASN B C 1
ATOM 6286 O O . ASN B 1 306 ? 24.219 -27.422 -20.516 1 96.5 306 ASN B O 1
ATOM 6290 N N . THR B 1 307 ? 24 -29.266 -19.219 1 96.44 307 THR B N 1
ATOM 6291 C CA . THR B 1 307 ? 22.656 -28.922 -18.812 1 96.44 307 THR B CA 1
ATOM 6292 C C . THR B 1 307 ? 22.656 -27.688 -17.906 1 96.44 307 THR B C 1
ATOM 6294 O O . THR B 1 307 ? 23.328 -27.688 -16.859 1 96.44 307 THR B O 1
ATOM 6297 N N . PRO B 1 308 ? 21.953 -26.641 -18.312 1 97.5 308 PRO B N 1
ATOM 6298 C CA . PRO B 1 308 ? 21.984 -25.438 -17.469 1 97.5 308 PRO B CA 1
ATOM 6299 C C . PRO B 1 308 ? 21.141 -25.594 -16.203 1 97.5 308 PRO B C 1
ATOM 6301 O O . PRO B 1 308 ? 20.047 -26.172 -16.234 1 97.5 308 PRO B O 1
ATOM 6304 N N . THR B 1 309 ? 21.688 -25.047 -15.078 1 97.5 309 THR B N 1
ATOM 6305 C CA . THR B 1 309 ? 20.969 -25.016 -13.812 1 97.5 309 THR B CA 1
ATOM 6306 C C . THR B 1 309 ? 20.516 -23.594 -13.477 1 97.5 309 THR B C 1
ATOM 6308 O O . THR B 1 309 ? 19.891 -23.359 -12.438 1 97.5 309 THR B O 1
ATOM 6311 N N . PHE B 1 310 ? 20.844 -22.656 -14.305 1 97.69 310 PHE B N 1
ATOM 6312 C CA . PHE B 1 310 ? 20.484 -21.266 -14.172 1 97.69 310 PHE B CA 1
ATOM 6313 C C . PHE B 1 310 ? 20.203 -20.641 -15.539 1 97.69 310 PHE B C 1
ATOM 6315 O O . PHE B 1 310 ? 20.875 -20.953 -16.516 1 97.69 310 PHE B O 1
ATOM 6322 N N . ALA B 1 311 ? 19.266 -19.766 -15.586 1 97.88 311 ALA B N 1
ATOM 6323 C CA . ALA B 1 311 ? 18.984 -19.016 -16.812 1 97.88 311 ALA B CA 1
ATOM 6324 C C . ALA B 1 311 ? 18.438 -17.625 -16.484 1 97.88 311 ALA B C 1
ATOM 6326 O O . ALA B 1 311 ? 17.688 -17.453 -15.531 1 97.88 311 ALA B O 1
ATOM 6327 N N . VAL B 1 312 ? 18.875 -16.641 -17.172 1 96.69 312 VAL B N 1
ATOM 6328 C CA . VAL B 1 312 ? 18.25 -15.32 -17.234 1 96.69 312 VAL B CA 1
ATOM 6329 C C . VAL B 1 312 ? 17.922 -14.969 -18.688 1 96.69 312 VAL B C 1
ATOM 6331 O O . VAL B 1 312 ? 18.766 -15.125 -19.578 1 96.69 312 VAL B O 1
ATOM 6334 N N . CYS B 1 313 ? 16.672 -14.602 -18.906 1 96.31 313 CYS B N 1
ATOM 6335 C CA . CYS B 1 313 ? 16.156 -14.336 -20.25 1 96.31 313 CYS B CA 1
ATOM 6336 C C . CYS B 1 313 ? 15.531 -12.953 -20.328 1 96.31 313 CYS B C 1
ATOM 6338 O O . CYS B 1 313 ? 14.805 -12.547 -19.422 1 96.31 313 CYS B O 1
ATOM 6340 N N . GLN B 1 314 ? 15.844 -12.266 -21.344 1 96.19 314 GLN B N 1
ATOM 6341 C CA . GLN B 1 314 ? 15.086 -11.062 -21.672 1 96.19 314 GLN B CA 1
ATOM 6342 C C . GLN B 1 314 ? 14 -11.359 -22.703 1 96.19 314 GLN B C 1
ATOM 6344 O O . GLN B 1 314 ? 14.289 -11.891 -23.781 1 96.19 314 GLN B O 1
ATOM 6349 N N . LEU B 1 315 ? 12.797 -11.047 -22.359 1 97 315 LEU B N 1
ATOM 6350 C CA . LEU B 1 315 ? 11.68 -11.234 -23.281 1 97 315 LEU B CA 1
ATOM 6351 C C . LEU B 1 315 ? 11.305 -9.914 -23.953 1 97 315 LEU B C 1
ATOM 6353 O O . LEU B 1 315 ? 11.359 -8.859 -23.328 1 97 315 LEU B O 1
ATOM 6357 N N . HIS B 1 316 ? 10.953 -10.008 -25.219 1 95.75 316 HIS B N 1
ATOM 6358 C CA . HIS B 1 316 ? 10.445 -8.875 -25.984 1 95.75 316 HIS B CA 1
ATOM 6359 C C . HIS B 1 316 ? 8.984 -9.07 -26.375 1 95.75 316 HIS B C 1
ATOM 6361 O O . HIS B 1 316 ? 8.633 -10.086 -26.984 1 95.75 316 HIS B O 1
ATOM 6367 N N . VAL B 1 317 ? 8.195 -8.148 -26 1 97.25 317 VAL B N 1
ATOM 6368 C CA . VAL B 1 317 ? 6.758 -8.258 -26.234 1 97.25 317 VAL B CA 1
ATOM 6369 C C . VAL B 1 317 ? 6.332 -7.254 -27.297 1 97.25 317 VAL B C 1
ATOM 6371 O O . VAL B 1 317 ? 6.637 -6.062 -27.203 1 97.25 317 VAL B O 1
ATOM 6374 N N . ASP B 1 318 ? 5.594 -7.703 -28.359 1 96.75 318 ASP B N 1
ATOM 6375 C CA . ASP B 1 318 ? 5.133 -6.867 -29.453 1 96.75 318 ASP B CA 1
ATOM 6376 C C . ASP B 1 318 ? 3.637 -6.586 -29.344 1 96.75 318 ASP B C 1
ATOM 6378 O O . ASP B 1 318 ? 2.857 -6.992 -30.219 1 96.75 318 ASP B O 1
ATOM 6382 N N . ASN B 1 319 ? 3.146 -5.898 -28.406 1 95.94 319 ASN B N 1
ATOM 6383 C CA . ASN B 1 319 ? 1.777 -5.406 -28.297 1 95.94 319 ASN B CA 1
ATOM 6384 C C . ASN B 1 319 ? 1.741 -3.982 -27.75 1 95.94 319 ASN B C 1
ATOM 6386 O O . ASN B 1 319 ? 2.775 -3.432 -27.375 1 95.94 319 ASN B O 1
ATOM 6390 N N . ASP B 1 320 ? 0.644 -3.383 -27.766 1 93.31 320 ASP B N 1
ATOM 6391 C CA . ASP B 1 320 ? 0.503 -1.967 -27.438 1 93.31 320 ASP B CA 1
ATOM 6392 C C . ASP B 1 320 ? 0.758 -1.719 -25.953 1 93.31 320 ASP B C 1
ATOM 6394 O O . ASP B 1 320 ? 1.317 -0.687 -25.578 1 93.31 320 ASP B O 1
ATOM 6398 N N . ARG B 1 321 ? 0.468 -2.602 -25.141 1 93.75 321 ARG B N 1
ATOM 6399 C CA . ARG B 1 321 ? 0.507 -2.412 -23.703 1 93.75 321 ARG B CA 1
ATOM 6400 C C . ARG B 1 321 ? 1.941 -2.441 -23.188 1 93.75 321 ARG B C 1
ATOM 6402 O O . ARG B 1 321 ? 2.291 -1.695 -22.266 1 93.75 321 ARG B O 1
ATOM 6409 N N . TRP B 1 322 ? 2.762 -3.285 -23.75 1 95.75 322 TRP B N 1
ATOM 6410 C CA . TRP B 1 322 ? 4.047 -3.555 -23.125 1 95.75 322 TRP B CA 1
ATOM 6411 C C . TRP B 1 322 ? 5.199 -3.271 -24.078 1 95.75 322 TRP B C 1
ATOM 6413 O O . TRP B 1 322 ? 6.363 -3.504 -23.75 1 95.75 322 TRP B O 1
ATOM 6423 N N . LYS B 1 323 ? 4.895 -2.818 -25.266 1 93.88 323 LYS B N 1
ATOM 6424 C CA . LYS B 1 323 ? 5.957 -2.551 -26.219 1 93.88 323 LYS B CA 1
ATOM 6425 C C . LYS B 1 323 ? 7.031 -1.646 -25.625 1 93.88 323 LYS B C 1
ATOM 6427 O O . LYS B 1 323 ? 6.719 -0.608 -25.031 1 93.88 323 LYS B O 1
ATOM 6432 N N . GLY B 1 324 ? 8.281 -2.131 -25.719 1 91.06 324 GLY B N 1
ATOM 6433 C CA . GLY B 1 324 ? 9.398 -1.323 -25.25 1 91.06 324 GLY B CA 1
ATOM 6434 C C . GLY B 1 324 ? 9.742 -1.564 -23.797 1 91.06 324 GLY B C 1
ATOM 6435 O O . GLY B 1 324 ? 10.797 -1.124 -23.328 1 91.06 324 GLY B O 1
ATOM 6436 N N . VAL B 1 325 ? 8.938 -2.186 -23 1 93.44 325 VAL B N 1
ATOM 6437 C CA . VAL B 1 325 ? 9.203 -2.465 -21.594 1 93.44 325 VAL B CA 1
ATOM 6438 C C . VAL B 1 325 ? 10.062 -3.719 -21.469 1 93.44 325 VAL B C 1
ATOM 6440 O O . VAL B 1 325 ? 9.672 -4.797 -21.906 1 93.44 325 VAL B O 1
ATOM 6443 N N . PRO B 1 326 ? 11.234 -3.541 -20.906 1 93.75 326 PRO B N 1
ATOM 6444 C CA . PRO B 1 326 ? 12.055 -4.738 -20.688 1 93.75 326 PRO B CA 1
ATOM 6445 C C . PRO B 1 326 ? 11.422 -5.715 -19.703 1 93.75 326 PRO B C 1
ATOM 6447 O O . PRO B 1 326 ? 10.984 -5.309 -18.625 1 93.75 326 PRO B O 1
ATOM 6450 N N . ILE B 1 327 ? 11.328 -6.969 -20.062 1 96.12 327 ILE B N 1
ATOM 6451 C CA . ILE B 1 327 ? 10.836 -8.047 -19.219 1 96.12 327 ILE B CA 1
ATOM 6452 C C . ILE B 1 327 ? 11.914 -9.117 -19.062 1 96.12 327 ILE B C 1
ATOM 6454 O O . ILE B 1 327 ? 12.438 -9.625 -20.062 1 96.12 327 ILE B O 1
ATOM 6458 N N . VAL B 1 328 ? 12.242 -9.438 -17.828 1 96.19 328 VAL B N 1
ATOM 6459 C CA . VAL B 1 328 ? 13.297 -10.414 -17.578 1 96.19 328 VAL B CA 1
ATOM 6460 C C . VAL B 1 328 ? 12.75 -11.562 -16.734 1 96.19 328 VAL B C 1
ATOM 6462 O O . VAL B 1 328 ? 12.023 -11.336 -15.766 1 96.19 328 VAL B O 1
ATOM 6465 N N . ILE B 1 329 ? 13.039 -12.758 -17.109 1 97 329 ILE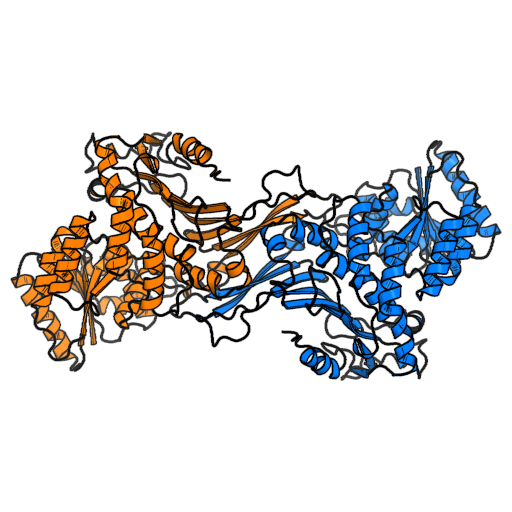 B N 1
ATOM 6466 C CA . ILE B 1 329 ? 12.758 -13.969 -16.344 1 97 329 ILE B CA 1
ATOM 6467 C C . ILE B 1 329 ? 14.07 -14.625 -15.922 1 97 329 ILE B C 1
ATOM 6469 O O . ILE B 1 329 ? 14.984 -14.789 -16.734 1 97 329 ILE B O 1
ATOM 6473 N N . SER B 1 330 ? 14.195 -14.93 -14.68 1 96.69 330 SER B N 1
ATOM 6474 C CA . SER B 1 330 ? 15.383 -15.617 -14.203 1 96.69 330 SER B CA 1
ATOM 6475 C C . SER B 1 330 ? 15.016 -16.781 -13.273 1 96.69 330 SER B C 1
ATOM 6477 O O . SER B 1 330 ? 14.078 -16.672 -12.484 1 96.69 330 SER B O 1
ATOM 6479 N N . SER B 1 331 ? 15.711 -17.828 -13.422 1 97.25 331 SER B N 1
ATOM 6480 C CA . SER B 1 331 ? 15.539 -19 -12.586 1 97.25 331 SER B CA 1
ATOM 6481 C C . SER B 1 331 ? 16.859 -19.75 -12.391 1 97.25 331 SER B C 1
ATOM 6483 O O . SER B 1 331 ? 17.688 -19.781 -13.297 1 97.25 331 SER B O 1
ATOM 6485 N N . GLY B 1 332 ? 17 -20.312 -11.172 1 96.88 332 GLY B N 1
ATOM 6486 C CA . GLY B 1 332 ? 18.219 -21.078 -10.945 1 96.88 332 GLY B CA 1
ATOM 6487 C C . GLY B 1 332 ? 18.156 -21.953 -9.719 1 96.88 332 GLY B C 1
ATOM 6488 O O . GLY B 1 332 ? 17.344 -21.719 -8.812 1 96.88 332 GLY B O 1
ATOM 6489 N N . LYS B 1 333 ? 19 -22.953 -9.688 1 96.38 333 LYS B N 1
ATOM 6490 C CA . LYS B 1 333 ? 19.188 -23.859 -8.562 1 96.38 333 LYS B CA 1
ATOM 6491 C C . LYS B 1 333 ? 20.562 -23.656 -7.914 1 96.38 333 LYS B C 1
ATOM 6493 O O . LYS B 1 333 ? 21.469 -23.094 -8.539 1 96.38 333 LYS B O 1
ATOM 6498 N N . GLY B 1 334 ? 20.672 -24.125 -6.676 1 96.5 334 GLY B N 1
ATOM 6499 C CA . GLY B 1 334 ? 21.938 -23.984 -5.965 1 96.5 334 GLY B CA 1
ATOM 6500 C C . GLY B 1 334 ? 22.281 -22.547 -5.641 1 96.5 334 GLY B C 1
ATOM 6501 O O . GLY B 1 334 ? 23.453 -22.172 -5.68 1 96.5 334 GLY B O 1
ATOM 6502 N N . LEU B 1 335 ? 21.281 -21.734 -5.52 1 96.75 335 LEU B N 1
ATOM 6503 C CA . LEU B 1 335 ? 21.484 -20.328 -5.207 1 96.75 335 LEU B CA 1
ATOM 6504 C C . LEU B 1 335 ? 21.406 -20.078 -3.703 1 96.75 335 LEU B C 1
ATOM 6506 O O . LEU B 1 335 ? 21.125 -21.016 -2.939 1 96.75 335 LEU B O 1
ATOM 6510 N N . LYS B 1 336 ? 21.641 -18.906 -3.285 1 95.31 336 LYS B N 1
ATOM 6511 C CA . LYS B 1 336 ? 21.781 -18.562 -1.871 1 95.31 336 LYS B CA 1
ATOM 6512 C C . LYS B 1 336 ? 20.438 -18.672 -1.153 1 95.31 336 LYS B C 1
ATOM 6514 O O . LYS B 1 336 ? 20.375 -19.125 -0.004 1 95.31 336 LYS B O 1
ATOM 6519 N N . ASP B 1 337 ? 19.375 -18.188 -1.771 1 95.06 337 ASP B N 1
ATOM 6520 C CA . ASP B 1 337 ? 18.047 -18.172 -1.166 1 95.06 337 ASP B CA 1
ATOM 6521 C C . ASP B 1 337 ? 17 -18.797 -2.094 1 95.06 337 ASP B C 1
ATOM 6523 O O . ASP B 1 337 ? 17.234 -18.922 -3.297 1 95.06 337 ASP B O 1
ATOM 6527 N N . SER B 1 338 ? 15.93 -19.266 -1.468 1 96.5 338 SER B N 1
ATOM 6528 C CA . SER B 1 338 ? 14.805 -19.781 -2.246 1 96.5 338 SER B CA 1
ATOM 6529 C C . SER B 1 338 ? 13.609 -18.828 -2.193 1 96.5 338 SER B C 1
ATOM 6531 O O . SER B 1 338 ? 13.086 -18.547 -1.114 1 96.5 338 SER B O 1
ATOM 6533 N N . PHE B 1 339 ? 13.18 -18.344 -3.371 1 96.12 339 PHE B N 1
ATOM 6534 C CA . PHE B 1 339 ? 11.961 -17.547 -3.436 1 96.12 339 PHE B CA 1
ATOM 6535 C C . PHE B 1 339 ? 11.453 -17.438 -4.871 1 96.12 339 PHE B C 1
ATOM 6537 O O . PHE B 1 339 ? 12.195 -17.719 -5.816 1 96.12 339 PHE B O 1
ATOM 6544 N N . CYS B 1 340 ? 10.289 -17.219 -5.07 1 96.75 340 CYS B N 1
ATOM 6545 C CA . CYS B 1 340 ? 9.633 -16.875 -6.328 1 96.75 340 CYS B CA 1
ATOM 6546 C C . CYS B 1 340 ? 8.875 -15.562 -6.215 1 96.75 340 CYS B C 1
ATOM 6548 O O . CYS B 1 340 ? 8.031 -15.398 -5.332 1 96.75 340 CYS B O 1
ATOM 6550 N N . GLU B 1 341 ? 9.18 -14.602 -7.09 1 96.62 341 GLU B N 1
ATOM 6551 C CA . GLU B 1 341 ? 8.523 -13.305 -6.977 1 96.62 341 GLU B CA 1
ATOM 6552 C C . GLU B 1 341 ? 8.422 -12.617 -8.336 1 96.62 341 GLU B C 1
ATOM 6554 O O . GLU B 1 341 ? 9.133 -12.992 -9.273 1 96.62 341 GLU B O 1
ATOM 6559 N N . VAL B 1 342 ? 7.52 -11.773 -8.422 1 96.56 342 VAL B N 1
ATOM 6560 C CA . VAL B 1 342 ? 7.41 -10.82 -9.523 1 96.56 342 VAL B CA 1
ATOM 6561 C C . VAL B 1 342 ? 7.648 -9.406 -9 1 96.56 342 VAL B C 1
ATOM 6563 O O . VAL B 1 342 ? 7.098 -9.016 -7.965 1 96.56 342 VAL B O 1
ATOM 6566 N N . ARG B 1 343 ? 8.516 -8.688 -9.664 1 94.75 343 ARG B N 1
ATOM 6567 C CA . ARG B 1 343 ? 8.805 -7.297 -9.336 1 94.75 343 ARG B CA 1
ATOM 6568 C C . ARG B 1 343 ? 8.477 -6.379 -10.508 1 94.75 343 ARG B C 1
ATOM 6570 O O . ARG B 1 343 ? 8.961 -6.586 -11.625 1 94.75 343 ARG B O 1
ATOM 6577 N N . ILE B 1 344 ? 7.641 -5.469 -10.312 1 93.88 344 ILE B N 1
ATOM 6578 C CA . ILE B 1 344 ? 7.34 -4.418 -11.281 1 93.88 344 ILE B CA 1
ATOM 6579 C C . ILE B 1 344 ? 7.992 -3.111 -10.844 1 93.88 344 ILE B C 1
ATOM 6581 O O . ILE B 1 344 ? 7.734 -2.621 -9.742 1 93.88 344 ILE B O 1
ATOM 6585 N N . VAL B 1 345 ? 8.828 -2.613 -11.672 1 91.75 345 VAL B N 1
ATOM 6586 C CA . VAL B 1 345 ? 9.477 -1.335 -11.414 1 91.75 345 VAL B CA 1
ATOM 6587 C C . VAL B 1 345 ? 8.781 -0.23 -12.203 1 91.75 345 VAL B C 1
ATOM 6589 O O . VAL B 1 345 ? 8.594 -0.348 -13.422 1 91.75 345 VAL B O 1
ATOM 6592 N N . PHE B 1 346 ? 8.375 0.792 -11.523 1 90 346 PHE B N 1
ATOM 6593 C CA . PHE B 1 346 ? 7.695 1.901 -12.188 1 90 346 PHE B CA 1
ATOM 6594 C C . PHE B 1 346 ? 8.688 2.977 -12.602 1 90 346 PHE B C 1
ATOM 6596 O O . PHE B 1 346 ? 9.75 3.115 -11.992 1 90 346 PHE B O 1
ATOM 6603 N N . LYS B 1 347 ? 8.312 3.705 -13.648 1 86.44 347 LYS B N 1
ATOM 6604 C CA . LYS B 1 347 ? 9.18 4.742 -14.195 1 86.44 347 LYS B CA 1
ATOM 6605 C C . LYS B 1 347 ? 9.367 5.883 -13.203 1 86.44 347 LYS B C 1
ATOM 6607 O O . LYS B 1 347 ? 8.43 6.27 -12.508 1 86.44 347 LYS B O 1
ATOM 6612 N N . ASN B 1 348 ? 10.617 6.277 -13.188 1 81.44 348 ASN B N 1
ATOM 6613 C CA . ASN B 1 348 ? 10.922 7.465 -12.398 1 81.44 348 ASN B CA 1
ATOM 6614 C C . ASN B 1 348 ? 10.484 8.742 -13.117 1 81.44 348 ASN B C 1
ATOM 6616 O O . ASN B 1 348 ? 10.68 8.875 -14.32 1 81.44 348 ASN B O 1
ATOM 6620 N N . ARG B 1 349 ? 9.664 9.531 -12.461 1 73.88 349 ARG B N 1
ATOM 6621 C CA . ARG B 1 349 ? 9.336 10.852 -13 1 73.88 349 ARG B CA 1
ATOM 6622 C C . ARG B 1 349 ? 10.398 11.875 -12.609 1 73.88 349 ARG B C 1
ATOM 6624 O O . ARG B 1 349 ? 10.82 11.93 -11.453 1 73.88 349 ARG B O 1
ATOM 6631 N N . GLU B 1 350 ? 11.086 12.367 -13.547 1 67.31 350 GLU B N 1
ATOM 6632 C CA . GLU B 1 350 ? 12.016 13.445 -13.219 1 67.31 350 GLU B CA 1
ATOM 6633 C C . GLU B 1 350 ? 11.281 14.648 -12.633 1 67.31 350 GLU B C 1
ATOM 6635 O O . GLU B 1 350 ? 10.297 15.125 -13.203 1 67.31 350 GLU B O 1
ATOM 6640 N N . ASN B 1 351 ? 11.367 14.672 -11.281 1 68.81 351 ASN B N 1
ATOM 6641 C CA . ASN B 1 351 ? 10.75 15.867 -10.719 1 68.81 351 ASN B CA 1
ATOM 6642 C C . ASN B 1 351 ? 11.805 16.812 -10.148 1 68.81 351 ASN B C 1
ATOM 6644 O O . ASN B 1 351 ? 12.922 16.406 -9.852 1 68.81 351 ASN B O 1
ATOM 6648 N N . GLY B 1 352 ? 11.594 18.062 -10.375 1 66.5 352 GLY B N 1
ATOM 6649 C CA . GLY B 1 352 ? 12.484 19.125 -9.953 1 66.5 352 GLY B CA 1
ATOM 6650 C C . GLY B 1 352 ? 12.641 19.219 -8.445 1 66.5 352 GLY B C 1
ATOM 6651 O O . GLY B 1 352 ? 13.562 19.859 -7.941 1 66.5 352 GLY B O 1
ATOM 6652 N N . LEU B 1 353 ? 11.805 18.469 -7.68 1 78.25 353 LEU B N 1
ATOM 6653 C CA . LEU B 1 353 ? 11.789 18.656 -6.23 1 78.25 353 LEU B CA 1
ATOM 6654 C C . LEU B 1 353 ? 12.867 17.797 -5.566 1 78.25 353 LEU B C 1
ATOM 6656 O O . LEU B 1 353 ? 13.438 18.203 -4.551 1 78.25 353 LEU B O 1
ATOM 6660 N N . PHE B 1 354 ? 12.992 16.594 -6.199 1 76.69 354 PHE B N 1
ATOM 6661 C CA . PHE B 1 354 ? 13.906 15.672 -5.531 1 76.69 354 PHE B CA 1
ATOM 6662 C C . PHE B 1 354 ? 15.07 15.312 -6.445 1 76.69 354 PHE B C 1
ATOM 6664 O O . PHE B 1 354 ? 15.578 14.188 -6.398 1 76.69 354 PHE B O 1
ATOM 6671 N N . ARG B 1 355 ? 15.508 16.156 -7.422 1 60.09 355 ARG B N 1
ATOM 6672 C CA . ARG B 1 355 ? 16.5 15.977 -8.484 1 60.09 355 ARG B CA 1
ATOM 6673 C C . ARG B 1 355 ? 17.688 15.172 -7.984 1 60.09 355 ARG B C 1
ATOM 6675 O O . ARG B 1 355 ? 18.219 14.336 -8.711 1 60.09 355 ARG B O 1
ATOM 6682 N N . ASN B 1 356 ? 18.219 15.406 -6.855 1 58.91 356 ASN B N 1
ATOM 6683 C CA . ASN B 1 356 ? 19.484 14.766 -6.512 1 58.91 356 ASN B CA 1
ATOM 6684 C C . ASN B 1 356 ? 19.266 13.453 -5.77 1 58.91 356 ASN B C 1
ATOM 6686 O O . ASN B 1 356 ? 20.172 12.961 -5.09 1 58.91 356 ASN B O 1
ATOM 6690 N N . LYS B 1 357 ? 18.094 13.078 -5.844 1 63.47 357 LYS B N 1
ATOM 6691 C CA . LYS B 1 357 ? 17.938 11.797 -5.156 1 63.47 357 LYS B CA 1
ATOM 6692 C C . LYS B 1 357 ? 17.75 10.656 -6.148 1 63.47 357 LYS B C 1
ATOM 6694 O O . LYS B 1 357 ? 16.734 10.594 -6.844 1 63.47 357 LYS B O 1
ATOM 6699 N N . PRO B 1 358 ? 18.828 9.852 -6.309 1 59.97 358 PRO B N 1
ATOM 6700 C CA . PRO B 1 358 ? 18.797 8.68 -7.188 1 59.97 358 PRO B CA 1
ATOM 6701 C C . PRO B 1 358 ? 17.844 7.598 -6.703 1 59.97 358 PRO B C 1
ATOM 6703 O O . PRO B 1 358 ? 17.562 7.508 -5.504 1 59.97 358 PRO B O 1
ATOM 6706 N N . ASN B 1 359 ? 16.812 7.105 -7.586 1 66.12 359 ASN B N 1
ATOM 6707 C CA . ASN B 1 359 ? 16.125 5.844 -7.316 1 66.12 359 ASN B CA 1
ATOM 6708 C C . ASN B 1 359 ? 14.773 6.07 -6.645 1 66.12 359 ASN B C 1
ATOM 6710 O O . ASN B 1 359 ? 14.461 5.43 -5.641 1 66.12 359 ASN B O 1
ATOM 6714 N N . MET B 1 360 ? 14.141 7.078 -7.125 1 78.38 360 MET B N 1
ATOM 6715 C CA . MET B 1 360 ? 12.812 7.332 -6.582 1 78.38 360 MET B CA 1
ATOM 6716 C C . MET B 1 360 ? 11.781 6.383 -7.184 1 78.38 360 MET B C 1
ATOM 6718 O O . MET B 1 360 ? 10.578 6.582 -7.027 1 78.38 360 MET B O 1
ATOM 6722 N N . TYR B 1 361 ? 12.359 5.348 -7.785 1 83.38 361 TYR B N 1
ATOM 6723 C CA . TYR B 1 361 ? 11.43 4.41 -8.406 1 83.38 361 TYR B CA 1
ATOM 6724 C C . TYR B 1 361 ? 10.578 3.707 -7.352 1 83.38 361 TYR B C 1
ATOM 6726 O O . TYR B 1 361 ? 11.055 3.414 -6.254 1 83.38 361 TYR B O 1
ATOM 6734 N N . ASN B 1 362 ? 9.32 3.615 -7.672 1 89.25 362 ASN B N 1
ATOM 6735 C CA . ASN B 1 362 ? 8.461 2.744 -6.875 1 89.25 362 ASN B CA 1
ATOM 6736 C C . ASN B 1 362 ? 8.492 1.308 -7.391 1 89.25 362 ASN B C 1
ATOM 6738 O O . ASN B 1 362 ? 8.805 1.067 -8.555 1 89.25 362 ASN B O 1
ATOM 6742 N N . ARG B 1 363 ? 8.227 0.372 -6.504 1 92.44 363 ARG B N 1
ATOM 6743 C CA . ARG B 1 363 ? 8.18 -1.031 -6.902 1 92.44 363 ARG B CA 1
ATOM 6744 C C . ARG B 1 363 ? 6.961 -1.729 -6.297 1 92.44 363 ARG B C 1
ATOM 6746 O O . ARG B 1 363 ? 6.527 -1.388 -5.195 1 92.44 363 ARG B O 1
ATOM 6753 N N . PHE B 1 364 ? 6.453 -2.51 -7.129 1 91.75 364 PHE B N 1
ATOM 6754 C CA . PHE B 1 364 ? 5.496 -3.496 -6.648 1 91.75 364 PHE B CA 1
ATOM 6755 C C . PHE B 1 364 ? 6.098 -4.895 -6.676 1 91.75 364 PHE B C 1
ATOM 6757 O O . PHE B 1 364 ? 6.656 -5.316 -7.688 1 91.75 364 PHE B O 1
ATOM 6764 N N . ILE B 1 365 ? 6.008 -5.641 -5.516 1 94.12 365 ILE B N 1
ATOM 6765 C CA . ILE B 1 365 ? 6.562 -6.984 -5.418 1 94.12 365 ILE B CA 1
ATOM 6766 C C . ILE B 1 365 ? 5.469 -7.969 -5 1 94.12 365 ILE B C 1
ATOM 6768 O O . ILE B 1 365 ? 4.797 -7.762 -3.986 1 94.12 365 ILE B O 1
ATOM 6772 N N . ALA B 1 366 ? 5.223 -8.938 -5.777 1 95 366 ALA B N 1
ATOM 6773 C CA . ALA B 1 366 ? 4.402 -10.094 -5.418 1 95 366 ALA B CA 1
ATOM 6774 C C . ALA B 1 366 ? 5.266 -11.336 -5.223 1 95 366 ALA B C 1
ATOM 6776 O O . ALA B 1 366 ? 5.867 -11.836 -6.176 1 95 366 ALA B O 1
ATOM 6777 N N . GLN B 1 367 ? 5.27 -11.742 -4.02 1 95.38 367 GLN B N 1
ATOM 6778 C CA . GLN B 1 367 ? 6.051 -12.938 -3.717 1 95.38 367 GLN B CA 1
ATOM 6779 C C . GLN B 1 367 ? 5.152 -14.156 -3.553 1 95.38 367 GLN B C 1
ATOM 6781 O O . GLN B 1 367 ? 4.176 -14.117 -2.801 1 95.38 367 GLN B O 1
ATOM 6786 N N . ILE B 1 368 ? 5.48 -15.125 -4.258 1 94.25 368 ILE B N 1
ATOM 6787 C CA . ILE B 1 368 ? 4.699 -16.359 -4.238 1 94.25 368 ILE B CA 1
ATOM 6788 C C . ILE B 1 368 ? 5.148 -17.234 -3.072 1 94.25 368 ILE B C 1
ATOM 6790 O O . ILE B 1 368 ? 4.32 -17.766 -2.328 1 94.25 368 ILE B O 1
ATOM 6794 N N . PHE B 1 369 ? 6.355 -17.422 -2.889 1 91.5 369 PHE B N 1
ATOM 6795 C CA . PHE B 1 369 ? 6.969 -18.109 -1.761 1 91.5 369 PHE B CA 1
ATOM 6796 C C . PHE B 1 369 ? 8.367 -17.562 -1.486 1 91.5 369 PHE B C 1
ATOM 6798 O O . PHE B 1 369 ? 8.984 -16.969 -2.365 1 91.5 369 PHE B O 1
ATOM 6805 N N . PRO B 1 370 ? 8.875 -17.672 -0.285 1 91.94 370 PRO B N 1
ATOM 6806 C CA . PRO B 1 370 ? 8.43 -18.516 0.821 1 91.94 370 PRO B CA 1
ATOM 6807 C C . PRO B 1 370 ? 7.227 -17.938 1.562 1 91.94 370 PRO B C 1
ATOM 6809 O O . PRO B 1 370 ? 6.531 -18.656 2.281 1 91.94 370 PRO B O 1
ATOM 6812 N N . ARG B 1 371 ? 7.105 -16.609 1.489 1 88.62 371 ARG B N 1
ATOM 6813 C CA . ARG B 1 371 ? 5.938 -15.953 2.07 1 88.62 371 ARG B CA 1
ATOM 6814 C C . ARG B 1 371 ? 5.074 -15.312 0.989 1 88.62 371 ARG B C 1
ATOM 6816 O O . ARG B 1 371 ? 5.59 -14.633 0.096 1 88.62 371 ARG B O 1
ATOM 6823 N N . MET B 1 372 ? 3.893 -15.664 1.073 1 89.62 372 MET B N 1
ATOM 6824 C CA . MET B 1 372 ? 3.004 -15.031 0.104 1 89.62 372 MET B CA 1
ATOM 6825 C C . MET B 1 372 ? 2.721 -13.586 0.492 1 89.62 372 MET B C 1
ATOM 6827 O O . MET B 1 372 ? 1.905 -13.32 1.38 1 89.62 372 MET B O 1
ATOM 6831 N N . ILE B 1 373 ? 3.352 -12.664 -0.176 1 91.56 373 ILE B N 1
ATOM 6832 C CA . ILE B 1 373 ? 3.227 -11.258 0.2 1 91.56 373 ILE B CA 1
ATOM 6833 C C . ILE B 1 373 ? 3.023 -10.406 -1.051 1 91.56 373 ILE B C 1
ATOM 6835 O O . ILE B 1 373 ? 3.477 -10.773 -2.139 1 91.56 373 ILE B O 1
ATOM 6839 N N . ALA B 1 374 ? 2.289 -9.391 -0.926 1 90.31 374 ALA B N 1
ATOM 6840 C CA . ALA B 1 374 ? 2.225 -8.266 -1.858 1 90.31 374 ALA B CA 1
ATOM 6841 C C . ALA B 1 374 ? 2.734 -6.984 -1.208 1 90.31 374 ALA B C 1
ATOM 6843 O O . ALA B 1 374 ? 2.291 -6.613 -0.118 1 90.31 374 ALA B O 1
ATOM 6844 N N . SER B 1 375 ? 3.695 -6.336 -1.857 1 90.69 375 SER B N 1
ATOM 6845 C CA . SER B 1 375 ? 4.348 -5.191 -1.229 1 90.69 375 SER B CA 1
ATOM 6846 C C . SER B 1 375 ? 4.516 -4.039 -2.213 1 90.69 375 SER B C 1
ATOM 6848 O O . SER B 1 375 ? 4.859 -4.254 -3.377 1 90.69 375 SER B O 1
ATOM 6850 N N . PHE B 1 376 ? 4.211 -2.873 -1.713 1 88.44 376 PHE B N 1
ATOM 6851 C CA . PHE B 1 376 ? 4.469 -1.633 -2.436 1 88.44 376 PHE B CA 1
ATOM 6852 C C . PHE B 1 376 ? 5.57 -0.827 -1.752 1 88.44 376 PHE B C 1
ATOM 6854 O O . PHE B 1 376 ? 5.445 -0.474 -0.577 1 88.44 376 PHE B O 1
ATOM 6861 N N . GLU B 1 377 ? 6.621 -0.595 -2.473 1 89.56 377 GLU B N 1
ATOM 6862 C CA . GLU B 1 377 ? 7.707 0.224 -1.946 1 89.56 377 GLU B CA 1
ATOM 6863 C C . GLU B 1 377 ? 7.531 1.69 -2.328 1 89.56 377 GLU B C 1
ATOM 6865 O O . GLU B 1 377 ? 7.469 2.025 -3.514 1 89.56 377 GLU B O 1
ATOM 6870 N N . LEU B 1 378 ? 7.496 2.525 -1.295 1 88.12 378 LEU B N 1
ATOM 6871 C CA . LEU B 1 378 ? 7.238 3.945 -1.498 1 88.12 378 LEU B CA 1
ATOM 6872 C C . LEU B 1 378 ? 8.336 4.793 -0.863 1 88.12 378 LEU B C 1
ATOM 6874 O O . LEU B 1 378 ? 9.023 4.34 0.053 1 88.12 378 LEU B O 1
ATOM 6878 N N . ASN B 1 379 ? 8.5 5.926 -1.446 1 89.38 379 ASN B N 1
ATOM 6879 C CA . ASN B 1 379 ? 9.328 6.957 -0.828 1 89.38 379 ASN B CA 1
ATOM 6880 C C . ASN B 1 379 ? 8.539 7.773 0.189 1 89.38 379 ASN B C 1
ATOM 6882 O O . ASN B 1 379 ? 7.48 8.312 -0.131 1 89.38 379 ASN B O 1
ATOM 6886 N N . VAL B 1 380 ? 9.047 7.82 1.47 1 89.12 380 VAL B N 1
ATOM 6887 C CA . VAL B 1 380 ? 8.328 8.547 2.512 1 89.12 380 VAL B CA 1
ATOM 6888 C C . VAL B 1 380 ? 9.305 9.445 3.275 1 89.12 380 VAL B C 1
ATOM 6890 O O . VAL B 1 380 ? 10.516 9.25 3.213 1 89.12 380 VAL B O 1
ATOM 6893 N N . LYS B 1 381 ? 8.742 10.406 3.871 1 89.12 381 LYS B N 1
ATOM 6894 C CA . LYS B 1 381 ? 9.547 11.266 4.73 1 89.12 381 LYS B CA 1
ATOM 6895 C C . LYS B 1 381 ? 9.805 10.617 6.086 1 89.12 381 LYS B C 1
ATOM 6897 O O . LYS B 1 381 ? 8.867 10.125 6.73 1 89.12 381 LYS B O 1
ATOM 6902 N N . GLU B 1 382 ? 11.07 10.586 6.461 1 87.12 382 GLU B N 1
ATOM 6903 C CA . GLU B 1 382 ? 11.359 10.188 7.836 1 87.12 382 GLU B CA 1
ATOM 6904 C C . GLU B 1 382 ? 10.898 11.258 8.82 1 87.12 382 GLU B C 1
ATOM 6906 O O . GLU B 1 382 ? 11.188 12.445 8.641 1 87.12 382 GLU B O 1
ATOM 6911 N N . PRO B 1 383 ? 10.125 10.805 9.82 1 86.5 383 PRO B N 1
ATOM 6912 C CA . PRO B 1 383 ? 9.703 11.82 10.789 1 86.5 383 PRO B CA 1
ATOM 6913 C C . PRO B 1 383 ? 10.891 12.562 11.406 1 86.5 383 PRO B C 1
ATOM 6915 O O . PRO B 1 383 ? 11.953 11.969 11.617 1 86.5 383 PRO B O 1
ATOM 6918 N N . GLY B 1 384 ? 10.664 13.844 11.727 1 85.62 384 GLY B N 1
ATOM 6919 C CA . GLY B 1 384 ? 11.727 14.648 12.312 1 85.62 384 GLY B CA 1
ATOM 6920 C C . GLY B 1 384 ? 11.758 16.062 11.773 1 85.62 384 GLY B C 1
ATOM 6921 O O . GLY B 1 384 ? 10.844 16.5 11.07 1 85.62 384 GLY B O 1
ATOM 6922 N N . PHE B 1 385 ? 12.82 16.75 12.094 1 86 385 PHE B N 1
ATOM 6923 C CA . PHE B 1 385 ? 12.938 18.172 11.766 1 86 385 PHE B CA 1
ATOM 6924 C C . PHE B 1 385 ? 13.484 18.359 10.352 1 86 385 PHE B C 1
ATOM 6926 O O . PHE B 1 385 ? 13.359 19.438 9.773 1 86 385 PHE B O 1
ATOM 6933 N N . THR B 1 386 ? 14.047 17.281 9.789 1 82.75 386 THR B N 1
ATOM 6934 C CA . THR B 1 386 ? 14.617 17.375 8.445 1 82.75 386 THR B CA 1
ATOM 6935 C C . THR B 1 386 ? 13.711 16.703 7.426 1 82.75 386 THR B C 1
ATOM 6937 O O . THR B 1 386 ? 12.852 15.891 7.785 1 82.75 386 THR B O 1
ATOM 6940 N N . PHE B 1 387 ? 13.844 17.141 6.254 1 85 387 PHE B N 1
ATOM 6941 C CA . PHE B 1 387 ? 13.07 16.562 5.156 1 85 387 PHE B CA 1
ATOM 6942 C C . PHE B 1 387 ? 13.844 15.422 4.496 1 85 387 PHE B C 1
ATOM 6944 O O . PHE B 1 387 ? 14.266 15.539 3.344 1 85 387 PHE B O 1
ATOM 6951 N N . MET B 1 388 ? 14 14.344 5.223 1 86 388 MET B N 1
ATOM 6952 C CA . MET B 1 388 ? 14.758 13.188 4.758 1 86 388 MET B CA 1
ATOM 6953 C C . MET B 1 388 ? 13.836 12.117 4.18 1 86 388 MET B C 1
ATOM 6955 O O . MET B 1 388 ? 12.758 11.867 4.715 1 86 388 MET B O 1
ATOM 6959 N N . MET B 1 389 ? 14.305 11.578 3.117 1 88.62 389 MET B N 1
ATOM 6960 C CA . MET B 1 389 ? 13.531 10.562 2.404 1 88.62 389 MET B CA 1
ATOM 6961 C C . MET B 1 389 ? 14.039 9.164 2.734 1 88.62 389 MET B C 1
ATOM 6963 O O . MET B 1 389 ? 15.242 8.945 2.834 1 88.62 389 MET B O 1
ATOM 6967 N N . THR B 1 390 ? 13.195 8.336 2.953 1 87.19 390 THR B N 1
ATOM 6968 C CA . THR B 1 390 ? 13.531 6.93 3.127 1 87.19 390 THR B CA 1
ATOM 6969 C C . THR B 1 390 ? 12.531 6.047 2.385 1 87.19 390 THR B C 1
ATOM 6971 O O . THR B 1 390 ? 11.453 6.5 2.006 1 87.19 390 THR B O 1
ATOM 6974 N N . LYS B 1 391 ? 12.938 4.824 2.076 1 87 391 LYS B N 1
ATOM 6975 C CA . LYS B 1 391 ? 12.055 3.859 1.427 1 87 391 LYS B CA 1
ATOM 6976 C C . LYS B 1 391 ? 11.344 2.988 2.457 1 87 391 LYS B C 1
ATOM 6978 O O . LYS B 1 391 ? 11.953 2.547 3.432 1 87 391 LYS B O 1
ATOM 6983 N N . VAL B 1 392 ? 10.07 2.949 2.277 1 84.38 392 VAL B N 1
ATOM 6984 C CA . VAL B 1 392 ? 9.297 2.068 3.145 1 84.38 392 VAL B CA 1
ATOM 6985 C C . VAL B 1 392 ? 8.445 1.125 2.295 1 84.38 392 VAL B C 1
ATOM 6987 O O . VAL B 1 392 ? 7.977 1.503 1.22 1 84.38 392 VAL B O 1
ATOM 6990 N N . ALA B 1 393 ? 8.305 -0.114 2.797 1 85.38 393 ALA B N 1
ATOM 6991 C CA . ALA B 1 393 ? 7.469 -1.108 2.131 1 85.38 393 ALA B CA 1
ATOM 6992 C C . ALA B 1 393 ? 6.129 -1.261 2.846 1 85.38 393 ALA B C 1
ATOM 6994 O O . ALA B 1 393 ? 6.086 -1.456 4.062 1 85.38 393 ALA B O 1
ATOM 6995 N N . SER B 1 394 ? 5.07 -0.944 2.066 1 82.88 394 SER B N 1
ATOM 6996 C CA . SER B 1 394 ? 3.744 -1.335 2.533 1 82.88 394 SER B CA 1
ATOM 6997 C C . SER B 1 394 ? 3.408 -2.762 2.111 1 82.88 394 SER B C 1
ATOM 6999 O O . SER B 1 394 ? 3.066 -3.008 0.953 1 82.88 394 SER B O 1
ATOM 7001 N N . THR B 1 395 ? 3.365 -3.666 3.1 1 85 395 THR B N 1
ATOM 7002 C CA . THR B 1 395 ? 3.318 -5.086 2.773 1 85 395 THR B CA 1
ATOM 7003 C C . THR B 1 395 ? 2.027 -5.719 3.285 1 85 395 THR B C 1
ATOM 7005 O O . THR B 1 395 ? 1.613 -5.465 4.418 1 85 395 THR B O 1
ATOM 7008 N N . MET B 1 396 ? 1.386 -6.344 2.418 1 82.44 396 MET B N 1
ATOM 7009 C CA . MET B 1 396 ? 0.311 -7.254 2.805 1 82.44 396 MET B CA 1
ATOM 7010 C C . MET B 1 396 ? 0.809 -8.695 2.855 1 82.44 396 MET B C 1
ATOM 7012 O O . MET B 1 396 ? 1.192 -9.258 1.83 1 82.44 396 MET B O 1
ATOM 7016 N N . ASP B 1 397 ? 0.78 -9.188 4.043 1 83.81 397 ASP B N 1
ATOM 7017 C CA . ASP B 1 397 ? 1.148 -10.586 4.242 1 83.81 397 ASP B CA 1
ATOM 7018 C C . ASP B 1 397 ? -0.09 -11.484 4.305 1 83.81 397 ASP B C 1
ATOM 7020 O O . ASP B 1 397 ? -0.834 -11.453 5.285 1 83.81 397 ASP B O 1
ATOM 7024 N N . TYR B 1 398 ? -0.316 -12.258 3.354 1 78.75 398 TYR B N 1
ATOM 7025 C CA . TYR B 1 398 ? -1.523 -13.062 3.221 1 78.75 398 TYR B CA 1
ATOM 7026 C C . TYR B 1 398 ? -1.607 -14.102 4.332 1 78.75 398 TYR B C 1
ATOM 7028 O O . TYR B 1 398 ? -2.699 -14.453 4.785 1 78.75 398 TYR B O 1
ATOM 7036 N N . GLN B 1 399 ? -0.513 -14.633 4.715 1 76.06 399 GLN B N 1
ATOM 7037 C CA . GLN B 1 399 ? -0.508 -15.633 5.781 1 76.06 399 GLN B CA 1
ATOM 7038 C C . GLN B 1 399 ? -0.863 -15 7.125 1 76.06 399 GLN B C 1
ATOM 7040 O O . GLN B 1 399 ? -1.484 -15.648 7.973 1 76.06 399 GLN B O 1
ATOM 7045 N N . GLN B 1 400 ? -0.449 -13.727 7.312 1 73.31 400 GLN B N 1
ATOM 7046 C CA . GLN B 1 400 ? -0.751 -13.016 8.547 1 73.31 400 GLN B CA 1
ATOM 7047 C C . GLN B 1 400 ? -2.17 -12.453 8.531 1 73.31 400 GLN B C 1
ATOM 7049 O O . GLN B 1 400 ? -2.852 -12.438 9.555 1 73.31 400 GLN B O 1
ATOM 7054 N N . SER B 1 401 ? -2.615 -12.016 7.387 1 71.62 401 SER B N 1
ATOM 7055 C CA . SER B 1 401 ? -3.895 -11.328 7.266 1 71.62 401 SER B CA 1
ATOM 7056 C C . SER B 1 401 ? -5.055 -12.32 7.238 1 71.62 401 SER B C 1
ATOM 7058 O O . SER B 1 401 ? -6.184 -11.969 7.59 1 71.62 401 SER B O 1
ATOM 7060 N N . PHE B 1 402 ? -4.738 -13.508 6.762 1 70.56 402 PHE B N 1
ATOM 7061 C CA . PHE B 1 402 ? -5.781 -14.516 6.625 1 70.56 402 PHE B CA 1
ATOM 7062 C C . PHE B 1 402 ? -5.379 -15.805 7.336 1 70.56 402 PHE B C 1
ATOM 7064 O O . PHE B 1 402 ? -4.191 -16.078 7.52 1 70.56 402 PHE B O 1
ATOM 7071 N N . SER B 1 403 ? -6.293 -16.453 7.93 1 65.12 403 SER B N 1
ATOM 7072 C CA . SER B 1 403 ? -5.98 -17.719 8.594 1 65.12 403 SER B CA 1
ATOM 7073 C C . SER B 1 403 ? -5.352 -18.719 7.629 1 65.12 403 SER B C 1
ATOM 7075 O O . SER B 1 403 ? -5.863 -18.922 6.527 1 65.12 403 SER B O 1
ATOM 7077 N N . ARG B 1 404 ? -4.219 -19.203 7.996 1 58.25 404 ARG B N 1
ATOM 7078 C CA . ARG B 1 404 ? -3.443 -20.172 7.223 1 58.25 404 ARG B CA 1
ATOM 7079 C C . ARG B 1 404 ? -4.312 -21.344 6.785 1 58.25 404 ARG B C 1
ATOM 7081 O O . ARG B 1 404 ? -4.125 -21.891 5.695 1 58.25 404 ARG B O 1
ATOM 7088 N N . GLY B 1 405 ? -5.094 -21.734 7.582 1 60.88 405 GLY B N 1
ATOM 7089 C CA . GLY B 1 405 ? -5.902 -22.906 7.312 1 60.88 405 GLY B CA 1
ATOM 7090 C C . GLY B 1 405 ? -6.816 -22.75 6.117 1 60.88 405 GLY B C 1
ATOM 7091 O O . GLY B 1 405 ? -7.293 -23.734 5.547 1 60.88 405 GLY B O 1
ATOM 7092 N N . ASN B 1 406 ? -6.746 -21.547 5.586 1 68.38 406 ASN B N 1
ATOM 7093 C CA . ASN B 1 406 ? -7.723 -21.312 4.527 1 68.38 406 ASN B CA 1
ATOM 7094 C C . ASN B 1 406 ? -7.055 -21.25 3.156 1 68.38 406 ASN B C 1
ATOM 7096 O O . ASN B 1 406 ? -7.734 -21.094 2.139 1 68.38 406 ASN B O 1
ATOM 7100 N N . MET B 1 407 ? -5.824 -21.531 3.121 1 80.12 407 MET B N 1
ATOM 7101 C CA . MET B 1 407 ? -5.191 -21.469 1.808 1 80.12 407 MET B CA 1
ATOM 7102 C C . MET B 1 407 ? -4.906 -22.859 1.266 1 80.12 407 MET B C 1
ATOM 7104 O O . MET B 1 407 ? -4.078 -23.594 1.814 1 80.12 407 MET B O 1
ATOM 7108 N N . PRO B 1 408 ? -5.551 -23.172 0.221 1 87.69 408 PRO B N 1
ATOM 7109 C CA . PRO B 1 408 ? -5.324 -24.516 -0.333 1 87.69 408 PRO B CA 1
ATOM 7110 C C . PRO B 1 408 ? -3.922 -24.672 -0.917 1 87.69 408 PRO B C 1
ATOM 7112 O O . PRO B 1 408 ? -3.35 -23.719 -1.438 1 87.69 408 PRO B O 1
ATOM 7115 N N . LEU B 1 409 ? -3.449 -25.922 -0.859 1 89.19 409 LEU B N 1
ATOM 7116 C CA . LEU B 1 409 ? -2.242 -26.25 -1.603 1 89.19 409 LEU B CA 1
ATOM 7117 C C . LEU B 1 409 ? -2.504 -26.234 -3.105 1 89.19 409 LEU B C 1
ATOM 7119 O O . LEU B 1 409 ? -3.637 -26.438 -3.545 1 89.19 409 LEU B O 1
ATOM 7123 N N . PRO B 1 410 ? -1.44 -26.031 -3.814 1 91.81 410 PRO B N 1
ATOM 7124 C CA . PRO B 1 410 ? -1.628 -25.969 -5.266 1 91.81 410 PRO B CA 1
ATOM 7125 C C . PRO B 1 410 ? -2.299 -27.219 -5.832 1 91.81 410 PRO B C 1
ATOM 7127 O O . PRO B 1 410 ? -3.248 -27.109 -6.613 1 91.81 410 PRO B O 1
ATOM 7130 N N . TYR B 1 411 ? -1.867 -28.375 -5.387 1 94.38 411 TYR B N 1
ATOM 7131 C CA . TYR B 1 411 ? -2.426 -29.609 -5.922 1 94.38 411 TYR B CA 1
ATOM 7132 C C . TYR B 1 411 ? -3.822 -29.859 -5.367 1 94.38 411 TYR B C 1
ATOM 7134 O O . TYR B 1 411 ? -4.637 -30.547 -6 1 94.38 411 TYR B O 1
ATOM 7142 N N . GLU B 1 412 ? -4.062 -29.344 -4.188 1 93.12 412 GLU B N 1
ATOM 7143 C CA . GLU B 1 412 ? -5.426 -29.391 -3.666 1 93.12 412 GLU B CA 1
ATOM 7144 C C . GLU B 1 412 ? -6.398 -28.672 -4.594 1 93.12 412 GLU B C 1
ATOM 7146 O O . GLU B 1 412 ? -7.48 -29.188 -4.891 1 93.12 412 GLU B O 1
ATOM 7151 N N . ARG B 1 413 ? -5.953 -27.562 -5.004 1 93.06 413 ARG B N 1
ATOM 7152 C CA . ARG B 1 413 ? -6.777 -26.734 -5.879 1 93.06 413 ARG B CA 1
ATOM 7153 C C . ARG B 1 413 ? -6.969 -27.406 -7.238 1 93.06 413 ARG B C 1
ATOM 7155 O O . ARG B 1 413 ? -8.086 -27.438 -7.766 1 93.06 413 ARG B O 1
ATOM 7162 N N . VAL B 1 414 ? -5.957 -27.844 -7.75 1 93.62 414 VAL B N 1
ATOM 7163 C CA . VAL B 1 414 ? -5.98 -28.469 -9.062 1 93.62 414 VAL B CA 1
ATOM 7164 C C . VAL B 1 414 ? -6.891 -29.703 -9.031 1 93.62 414 VAL B C 1
ATOM 7166 O O . VAL B 1 414 ? -7.738 -29.875 -9.914 1 93.62 414 VAL B O 1
ATOM 7169 N N . LEU B 1 415 ? -6.758 -30.531 -8.055 1 95.44 415 LEU B N 1
ATOM 7170 C CA . LEU B 1 415 ? -7.574 -31.734 -7.938 1 95.44 415 LEU B CA 1
ATOM 7171 C C . LEU B 1 415 ? -9.031 -31.375 -7.688 1 95.44 415 LEU B C 1
ATOM 7173 O O . LEU B 1 415 ? -9.938 -32.031 -8.227 1 95.44 415 LEU B O 1
ATOM 7177 N N . TRP B 1 416 ? -9.203 -30.375 -6.875 1 94.62 416 TRP B N 1
ATOM 7178 C CA . TRP B 1 416 ? -10.562 -29.906 -6.617 1 94.62 416 TRP B CA 1
ATOM 7179 C C . TRP B 1 416 ? -11.234 -29.453 -7.91 1 94.62 416 TRP B C 1
ATOM 7181 O O . TRP B 1 416 ? -12.414 -29.734 -8.125 1 94.62 416 TRP B O 1
ATOM 7191 N N . ASP B 1 417 ? -10.57 -28.781 -8.75 1 93.88 417 ASP B N 1
ATOM 7192 C CA . ASP B 1 417 ? -11.094 -28.328 -10.031 1 93.88 417 ASP B CA 1
ATOM 7193 C C . ASP B 1 417 ? -11.508 -29.516 -10.906 1 93.88 417 ASP B C 1
ATOM 7195 O O . ASP B 1 417 ? -12.586 -29.5 -11.5 1 93.88 417 ASP B O 1
ATOM 7199 N N . VAL B 1 418 ? -10.672 -30.516 -10.922 1 94.62 418 VAL B N 1
ATOM 7200 C CA . VAL B 1 418 ? -10.969 -31.672 -11.758 1 94.62 418 VAL B CA 1
ATOM 7201 C C . VAL B 1 418 ? -12.211 -32.375 -11.227 1 94.62 418 VAL B C 1
ATOM 7203 O O . VAL B 1 418 ? -13.078 -32.781 -12.008 1 94.62 418 VAL B O 1
ATOM 7206 N N . ILE B 1 419 ? -12.266 -32.531 -9.93 1 93.69 419 ILE B N 1
ATOM 7207 C CA . ILE B 1 419 ? -13.406 -33.188 -9.297 1 93.69 419 ILE B CA 1
ATOM 7208 C C . ILE B 1 419 ? -14.688 -32.438 -9.656 1 93.69 419 ILE B C 1
ATOM 7210 O O . ILE B 1 419 ? -15.727 -33.062 -9.898 1 93.69 419 ILE B O 1
ATOM 7214 N N . ASN B 1 420 ? -14.586 -31.125 -9.875 1 92.69 420 ASN B N 1
ATOM 7215 C CA . ASN B 1 420 ? -15.75 -30.297 -10.148 1 92.69 420 ASN B CA 1
ATOM 7216 C C . ASN B 1 420 ? -15.867 -29.969 -11.641 1 92.69 420 ASN B C 1
ATOM 7218 O O . ASN B 1 420 ? -16.609 -29.062 -12.023 1 92.69 420 ASN B O 1
ATOM 7222 N N . SER B 1 421 ? -15.117 -30.578 -12.469 1 92.38 421 SER B N 1
ATOM 7223 C CA . SER B 1 421 ? -15.148 -30.438 -13.922 1 92.38 421 SER B CA 1
ATOM 7224 C C . SER B 1 421 ? -14.789 -29.016 -14.344 1 92.38 421 SER B C 1
ATOM 7226 O O . SER B 1 421 ? -15.406 -28.453 -15.258 1 92.38 421 SER B O 1
ATOM 7228 N N . SER B 1 422 ? -13.867 -28.469 -13.562 1 93.25 422 SER B N 1
ATOM 7229 C CA . SER B 1 422 ? -13.398 -27.125 -13.867 1 93.25 422 SER B CA 1
ATOM 7230 C C . SER B 1 422 ? -11.992 -27.156 -14.461 1 93.25 422 SER B C 1
ATOM 7232 O O . SER B 1 422 ? -11.141 -27.922 -14.016 1 93.25 422 SER B O 1
ATOM 7234 N N . HIS B 1 423 ? -11.758 -26.297 -15.453 1 94.38 423 HIS B N 1
ATOM 7235 C CA . HIS B 1 423 ? -10.445 -26.172 -16.062 1 94.38 423 HIS B CA 1
ATOM 7236 C C . HIS B 1 423 ? -9.742 -24.891 -15.625 1 94.38 423 HIS B C 1
ATOM 7238 O O . HIS B 1 423 ? -8.766 -24.469 -16.234 1 94.38 423 HIS B O 1
ATOM 7244 N N . SER B 1 424 ? -10.164 -24.25 -14.57 1 90.44 424 SER B N 1
ATOM 7245 C CA . SER B 1 424 ? -9.766 -22.891 -14.164 1 90.44 424 SER B CA 1
ATOM 7246 C C . SER B 1 424 ? -8.266 -22.812 -13.93 1 90.44 424 SER B C 1
ATOM 7248 O O . SER B 1 424 ? -7.652 -21.766 -14.188 1 90.44 424 SER B O 1
ATOM 7250 N N . HIS B 1 425 ? -7.691 -23.859 -13.453 1 93.69 425 HIS B N 1
ATOM 7251 C CA . HIS B 1 425 ? -6.285 -23.781 -13.086 1 93.69 425 HIS B CA 1
ATOM 7252 C C . HIS B 1 425 ? -5.445 -24.734 -13.93 1 93.69 425 HIS B C 1
ATOM 7254 O O . HIS B 1 425 ? -4.449 -25.297 -13.445 1 93.69 425 HIS B O 1
ATOM 7260 N N . PHE B 1 426 ? -5.871 -24.969 -15.172 1 95.56 426 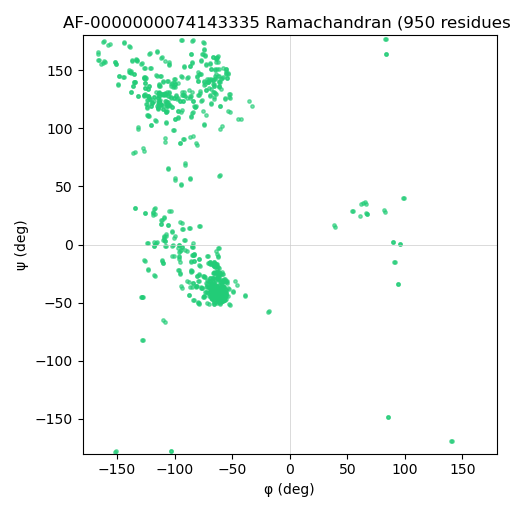PHE B N 1
ATOM 7261 C CA . PHE B 1 426 ? -5.133 -25.828 -16.078 1 95.56 426 PHE B CA 1
ATOM 7262 C C . PHE B 1 426 ? -4.73 -25.078 -17.344 1 95.56 426 PHE B C 1
ATOM 7264 O O . PHE B 1 426 ? -5.367 -24.078 -17.703 1 95.56 426 PHE B O 1
ATOM 7271 N N . VAL B 1 427 ? -3.707 -25.453 -17.938 1 96.12 427 VAL B N 1
ATOM 7272 C CA . VAL B 1 427 ? -3.191 -24.812 -19.141 1 96.12 427 VAL B CA 1
ATOM 7273 C C . VAL B 1 427 ? -3.822 -25.453 -20.375 1 96.12 427 VAL B C 1
ATOM 7275 O O . VAL B 1 427 ? -4.07 -26.672 -20.391 1 96.12 427 VAL B O 1
ATOM 7278 N N . THR B 1 428 ? -4.113 -24.703 -21.391 1 96.5 428 THR B N 1
ATOM 7279 C CA . THR B 1 428 ? -4.676 -25.219 -22.625 1 96.5 428 THR B CA 1
ATOM 7280 C C . THR B 1 428 ? -3.57 -25.703 -23.562 1 96.5 428 THR B C 1
ATOM 7282 O O . THR B 1 428 ? -2.396 -25.391 -23.359 1 96.5 428 THR B O 1
ATOM 7285 N N . ASP B 1 429 ? -3.967 -26.469 -24.531 1 96.88 429 ASP B N 1
ATOM 7286 C CA . ASP B 1 429 ? -3.025 -26.953 -25.547 1 96.88 429 ASP B CA 1
ATOM 7287 C C . ASP B 1 429 ? -2.299 -25.781 -26.219 1 96.88 429 ASP B C 1
ATOM 7289 O O . ASP B 1 429 ? -1.08 -25.828 -26.391 1 96.88 429 ASP B O 1
ATOM 7293 N N . GLU B 1 430 ? -3.064 -24.781 -26.547 1 97.44 430 GLU B N 1
ATOM 7294 C CA . GLU B 1 430 ? -2.498 -23.656 -27.266 1 97.44 430 GLU B CA 1
ATOM 7295 C C . GLU B 1 430 ? -1.482 -22.906 -26.406 1 97.44 430 GLU B C 1
ATOM 7297 O O . GLU B 1 430 ? -0.44 -22.469 -26.906 1 97.44 430 GLU B O 1
ATOM 7302 N N . GLU B 1 431 ? -1.796 -22.688 -25.156 1 97.81 431 GLU B N 1
ATOM 7303 C CA . GLU B 1 431 ? -0.84 -22.062 -24.266 1 97.81 431 GLU B CA 1
ATOM 7304 C C . GLU B 1 431 ? 0.471 -22.844 -24.203 1 97.81 431 GLU B C 1
ATOM 7306 O O . GLU B 1 431 ? 1.552 -22.25 -24.266 1 97.81 431 GLU B O 1
ATOM 7311 N N . ILE B 1 432 ? 0.367 -24.141 -24.078 1 97.69 432 ILE B N 1
ATOM 7312 C CA . ILE B 1 432 ? 1.537 -25 -24 1 97.69 432 ILE B CA 1
ATOM 7313 C C . ILE B 1 432 ? 2.387 -24.859 -25.25 1 97.69 432 ILE B C 1
ATOM 7315 O O . ILE B 1 432 ? 3.605 -24.672 -25.172 1 97.69 432 ILE B O 1
ATOM 7319 N N . LEU B 1 433 ? 1.751 -24.906 -26.391 1 98.31 433 LEU B N 1
ATOM 7320 C CA . LEU B 1 433 ? 2.471 -24.812 -27.656 1 98.31 433 LEU B CA 1
ATOM 7321 C C . LEU B 1 433 ? 3.154 -23.469 -27.797 1 98.31 433 LEU B C 1
ATOM 7323 O O . LEU B 1 433 ? 4.305 -23.391 -28.234 1 98.31 433 LEU B O 1
ATOM 7327 N N . LEU B 1 434 ? 2.494 -22.406 -27.406 1 98.5 434 LEU B N 1
ATOM 7328 C CA . LEU B 1 434 ? 3.064 -21.078 -27.484 1 98.5 434 LEU B CA 1
ATOM 7329 C C . LEU B 1 434 ? 4.238 -20.922 -26.531 1 98.5 434 LEU B C 1
ATOM 7331 O O . LEU B 1 434 ? 5.238 -20.281 -26.859 1 98.5 434 LEU B O 1
ATOM 7335 N N . GLU B 1 435 ? 4.129 -21.469 -25.359 1 98.31 435 GLU B N 1
ATOM 7336 C CA . GLU B 1 435 ? 5.227 -21.422 -24.391 1 98.31 435 GLU B CA 1
ATOM 7337 C C . GLU B 1 435 ? 6.461 -22.141 -24.938 1 98.31 435 GLU B C 1
ATOM 7339 O O . GLU B 1 435 ? 7.582 -21.641 -24.781 1 98.31 435 GLU B O 1
ATOM 7344 N N . TRP B 1 436 ? 6.223 -23.312 -25.578 1 98.25 436 TRP B N 1
ATOM 7345 C CA . TRP B 1 436 ? 7.332 -24.016 -26.203 1 98.25 436 TRP B CA 1
ATOM 7346 C C . TRP B 1 436 ? 7.918 -23.203 -27.344 1 98.25 436 TRP B C 1
ATOM 7348 O O . TRP B 1 436 ? 9.133 -23.172 -27.531 1 98.25 436 TRP B O 1
ATOM 7358 N N . GLN B 1 437 ? 7.074 -22.594 -28.125 1 98.38 437 GLN B N 1
ATOM 7359 C CA . GLN B 1 437 ? 7.535 -21.797 -29.25 1 98.38 437 GLN B CA 1
ATOM 7360 C C . GLN B 1 437 ? 8.492 -20.703 -28.797 1 98.38 437 GLN B C 1
ATOM 7362 O O . GLN B 1 437 ? 9.453 -20.375 -29.5 1 98.38 437 GLN B O 1
ATOM 7367 N N . ILE B 1 438 ? 8.258 -20.125 -27.672 1 98.38 438 ILE B N 1
ATOM 7368 C CA . ILE B 1 438 ? 9.047 -19.016 -27.125 1 98.38 438 ILE B CA 1
ATOM 7369 C C . ILE B 1 438 ? 10.453 -19.5 -26.812 1 98.38 438 ILE B C 1
ATOM 7371 O O . ILE B 1 438 ? 11.43 -18.781 -27.031 1 98.38 438 ILE B O 1
ATOM 7375 N N . VAL B 1 439 ? 10.625 -20.75 -26.391 1 97.94 439 VAL B N 1
ATOM 7376 C CA . VAL B 1 439 ? 11.922 -21.172 -25.859 1 97.94 439 VAL B CA 1
ATOM 7377 C C . VAL B 1 439 ? 12.578 -22.156 -26.812 1 97.94 439 VAL B C 1
ATOM 7379 O O . VAL B 1 439 ? 13.766 -22.469 -26.688 1 97.94 439 VAL B O 1
ATOM 7382 N N . ASP B 1 440 ? 11.914 -22.719 -27.797 1 97.44 440 ASP B N 1
ATOM 7383 C CA . ASP B 1 440 ? 12.312 -23.875 -28.594 1 97.44 440 ASP B CA 1
ATOM 7384 C C . ASP B 1 440 ? 13.656 -23.641 -29.266 1 97.44 440 ASP B C 1
ATOM 7386 O O . ASP B 1 440 ? 14.531 -24.516 -29.25 1 97.44 440 ASP B O 1
ATOM 7390 N N . LYS B 1 441 ? 13.883 -22.484 -29.766 1 96.12 441 LYS B N 1
ATOM 7391 C CA . LYS B 1 441 ? 15.07 -22.156 -30.562 1 96.12 441 LYS B CA 1
ATOM 7392 C C . LYS B 1 441 ? 16.328 -22.219 -29.703 1 96.12 441 LYS B C 1
ATOM 7394 O O . LYS B 1 441 ? 17.438 -22.391 -30.234 1 96.12 441 LYS B O 1
ATOM 7399 N N . VAL B 1 442 ? 16.156 -22.047 -28.438 1 97.12 442 VAL B N 1
ATOM 7400 C CA . VAL B 1 442 ? 17.344 -21.891 -27.609 1 97.12 442 VAL B CA 1
ATOM 7401 C C . VAL B 1 442 ? 17.547 -23.125 -26.75 1 97.12 442 VAL B C 1
ATOM 7403 O O . VAL B 1 442 ? 18.469 -23.188 -25.922 1 97.12 442 VAL B O 1
ATOM 7406 N N . LEU B 1 443 ? 16.75 -24.172 -26.891 1 95.62 443 LEU B N 1
ATOM 7407 C CA . LEU B 1 443 ? 16.812 -25.375 -26.047 1 95.62 443 LEU B CA 1
ATOM 7408 C C . LEU B 1 443 ? 18.125 -26.109 -26.266 1 95.62 443 LEU B C 1
ATOM 7410 O O . LEU B 1 443 ? 18.641 -26.75 -25.344 1 95.62 443 LEU B O 1
ATOM 7414 N N . ASP B 1 444 ? 18.703 -26 -27.469 1 93.56 444 ASP B N 1
ATOM 7415 C CA . ASP B 1 444 ? 19.906 -26.75 -27.781 1 93.56 444 ASP B CA 1
ATOM 7416 C C . ASP B 1 444 ? 21.141 -25.875 -27.672 1 93.56 444 ASP B C 1
ATOM 7418 O O . ASP B 1 444 ? 22.266 -26.312 -27.953 1 93.56 444 ASP B O 1
ATOM 7422 N N . LEU B 1 445 ? 20.969 -24.703 -27.234 1 94.81 445 LEU B N 1
ATOM 7423 C CA . LEU B 1 445 ? 22.078 -23.75 -27.141 1 94.81 445 LEU B CA 1
ATOM 7424 C C . LEU B 1 445 ? 23.188 -24.281 -26.234 1 94.81 445 LEU B C 1
ATOM 7426 O O . LEU B 1 445 ? 24.359 -24.078 -26.516 1 94.81 445 LEU B O 1
ATOM 7430 N N . PRO B 1 446 ? 22.859 -24.938 -25.156 1 94.62 446 PRO B N 1
ATOM 7431 C CA . PRO B 1 446 ? 23.906 -25.438 -24.266 1 94.62 446 PRO B CA 1
ATOM 7432 C C . PRO B 1 446 ? 24.875 -26.375 -24.969 1 94.62 446 PRO B C 1
ATOM 7434 O O . PRO B 1 446 ? 26.031 -26.516 -24.562 1 94.62 446 PRO B O 1
ATOM 7437 N N . ASN B 1 447 ? 24.453 -27.031 -26.031 1 91.94 447 ASN B N 1
ATOM 7438 C CA . ASN B 1 447 ? 25.312 -27.938 -26.797 1 91.94 447 ASN B CA 1
ATOM 7439 C C . ASN B 1 447 ? 26.359 -27.172 -27.594 1 91.94 447 ASN B C 1
ATOM 7441 O O . ASN B 1 447 ? 27.422 -27.703 -27.891 1 91.94 447 ASN B O 1
ATOM 7445 N N . LYS B 1 448 ? 26.078 -26.031 -28 1 93.31 448 LYS B N 1
ATOM 7446 C CA . LYS B 1 448 ? 26.969 -25.188 -28.797 1 93.31 448 LYS B CA 1
ATOM 7447 C C . LYS B 1 448 ? 27.766 -24.25 -27.906 1 93.31 448 LYS B C 1
ATOM 7449 O O . LYS B 1 448 ? 28.938 -23.953 -28.188 1 93.31 448 LYS B O 1
ATOM 7454 N N . LYS B 1 449 ? 27.156 -23.781 -26.906 1 94.94 449 LYS B N 1
ATOM 7455 C CA . LYS B 1 449 ? 27.734 -22.844 -25.969 1 94.94 449 LYS B CA 1
ATOM 7456 C C . LYS B 1 449 ? 27.5 -23.281 -24.531 1 94.94 449 LYS B C 1
ATOM 7458 O O . LYS B 1 449 ? 26.453 -22.984 -23.938 1 94.94 449 LYS B O 1
ATOM 7463 N N . PRO B 1 450 ? 28.516 -23.859 -23.906 1 95.25 450 PRO B N 1
ATOM 7464 C CA . PRO B 1 450 ? 28.344 -24.344 -22.547 1 95.25 450 PRO B CA 1
ATOM 7465 C C . PRO B 1 450 ? 27.938 -23.25 -21.562 1 95.25 450 PRO B C 1
ATOM 7467 O O . PRO B 1 450 ? 28.375 -22.109 -21.703 1 95.25 450 PRO B O 1
ATOM 7470 N N . PRO B 1 451 ? 27.094 -23.578 -20.609 1 97.56 451 PRO B N 1
ATOM 7471 C CA . PRO B 1 451 ? 26.688 -22.594 -19.594 1 97.56 451 PRO B CA 1
ATOM 7472 C C . PRO B 1 451 ? 27.859 -22.094 -18.766 1 97.56 451 PRO B C 1
ATOM 7474 O O . PRO B 1 451 ? 28.844 -22.812 -18.562 1 97.56 451 PRO B O 1
ATOM 7477 N N . LEU B 1 452 ? 27.766 -20.875 -18.281 1 97.81 452 LEU B N 1
ATOM 7478 C CA . LEU B 1 452 ? 28.797 -20.281 -17.438 1 97.81 452 LEU B CA 1
ATOM 7479 C C . LEU B 1 452 ? 28.766 -20.875 -16.031 1 97.81 452 LEU B C 1
ATOM 7481 O O . LEU B 1 452 ? 27.688 -21.109 -15.477 1 97.81 452 LEU B O 1
ATOM 7485 N N . PRO B 1 453 ? 29.953 -21.156 -15.523 1 97.31 453 PRO B N 1
ATOM 7486 C CA . PRO B 1 453 ? 29.969 -21.688 -14.156 1 97.31 453 PRO B CA 1
ATOM 7487 C C . PRO B 1 453 ? 29.594 -20.656 -13.109 1 97.31 453 PRO B C 1
ATOM 7489 O O . PRO B 1 453 ? 29.891 -19.469 -13.281 1 97.31 453 PRO B O 1
ATOM 7492 N N . TYR B 1 454 ? 28.891 -21.031 -12.102 1 97.44 454 TYR B N 1
ATOM 7493 C CA . TYR B 1 454 ? 28.672 -20.219 -10.906 1 97.44 454 TYR B CA 1
ATOM 7494 C C . TYR B 1 454 ? 28.75 -21.094 -9.648 1 97.44 454 TYR B C 1
ATOM 7496 O O . TYR B 1 454 ? 28.469 -22.281 -9.695 1 97.44 454 TYR B O 1
ATOM 7504 N N . GLN B 1 455 ? 29.203 -20.531 -8.555 1 96.75 455 GLN B N 1
ATOM 7505 C CA . GLN B 1 455 ? 29.391 -21.266 -7.312 1 96.75 455 GLN B CA 1
ATOM 7506 C C . GLN B 1 455 ? 28.047 -21.594 -6.664 1 96.75 455 GLN B C 1
ATOM 7508 O O . GLN B 1 455 ? 27.156 -20.75 -6.598 1 96.75 455 GLN B O 1
ATOM 7513 N N . PHE B 1 456 ? 27.953 -22.891 -6.258 1 96.81 456 PHE B N 1
ATOM 7514 C CA . PHE B 1 456 ? 26.797 -23.234 -5.426 1 96.81 456 PHE B CA 1
ATOM 7515 C C . PHE B 1 456 ? 26.688 -22.297 -4.234 1 96.81 456 PHE B C 1
ATOM 7517 O O . PHE B 1 456 ? 27.688 -22.062 -3.535 1 96.81 456 PHE B O 1
ATOM 7524 N N . GLY B 1 457 ? 25.484 -21.734 -4.043 1 95.75 457 GLY B N 1
ATOM 7525 C CA . GLY B 1 457 ? 25.312 -20.766 -2.971 1 95.75 457 GLY B CA 1
ATOM 7526 C C . GLY B 1 457 ? 25.453 -19.328 -3.436 1 95.75 457 GLY B C 1
ATOM 7527 O O . GLY B 1 457 ? 25.328 -18.391 -2.633 1 95.75 457 GLY B O 1
ATOM 7528 N N . SER B 1 458 ? 25.688 -19.141 -4.715 1 94.62 458 SER B N 1
ATOM 7529 C CA . SER B 1 458 ? 25.797 -17.797 -5.246 1 94.62 458 SER B CA 1
ATOM 7530 C C . SER B 1 458 ? 24.484 -17.031 -5.113 1 94.62 458 SER B C 1
ATOM 7532 O O . SER B 1 458 ? 23.422 -17.641 -4.984 1 94.62 458 SER B O 1
ATOM 7534 N N . ASP B 1 459 ? 24.5 -15.758 -5.18 1 90.38 459 ASP B N 1
ATOM 7535 C CA . ASP B 1 459 ? 23.328 -14.914 -5.004 1 90.38 459 ASP B CA 1
ATOM 7536 C C . ASP B 1 459 ? 22.484 -14.883 -6.273 1 90.38 459 ASP B C 1
ATOM 7538 O O . ASP B 1 459 ? 21.25 -15.039 -6.207 1 90.38 459 ASP B O 1
ATOM 7542 N N . CYS B 1 460 ? 23.156 -14.594 -7.363 1 88.62 460 CYS B N 1
ATOM 7543 C CA . CYS B 1 460 ? 22.344 -14.352 -8.555 1 88.62 460 CYS B CA 1
ATOM 7544 C C . CYS B 1 460 ? 22.922 -15.086 -9.758 1 88.62 460 CYS B C 1
ATOM 7546 O O . CYS B 1 460 ? 22.812 -14.609 -10.891 1 88.62 460 CYS B O 1
ATOM 7548 N N . GLY B 1 461 ? 23.562 -16.266 -9.539 1 94.62 461 GLY B N 1
ATOM 7549 C CA . GLY B 1 461 ? 24.078 -17.031 -10.664 1 94.62 461 GLY B CA 1
ATOM 7550 C C . GLY B 1 461 ? 25.453 -16.594 -11.109 1 94.62 461 GLY B C 1
ATOM 7551 O O . GLY B 1 461 ? 26.281 -16.203 -10.289 1 94.62 461 GLY B O 1
ATOM 7552 N N . PRO B 1 462 ? 25.766 -16.703 -12.398 1 96.31 462 PRO B N 1
ATOM 7553 C CA . PRO B 1 462 ? 27.078 -16.312 -12.922 1 96.31 462 PRO B CA 1
ATOM 7554 C C . PRO B 1 462 ? 27.359 -14.82 -12.789 1 96.31 462 PRO B C 1
ATOM 7556 O O . PRO B 1 462 ? 26.422 -14.008 -12.875 1 96.31 462 PRO B O 1
ATOM 7559 N N . ARG B 1 463 ? 28.547 -14.445 -12.648 1 92.5 463 ARG B N 1
ATOM 7560 C CA . ARG B 1 463 ? 28.969 -13.055 -12.516 1 92.5 463 ARG B CA 1
ATOM 7561 C C . ARG B 1 463 ? 28.516 -12.234 -13.719 1 92.5 463 ARG B C 1
ATOM 7563 O O . ARG B 1 463 ? 28.203 -11.047 -13.586 1 92.5 463 ARG B O 1
ATOM 7570 N N . ALA B 1 464 ? 28.453 -12.867 -14.852 1 94.12 464 ALA B N 1
ATOM 7571 C CA . ALA B 1 464 ? 28.125 -12.203 -16.109 1 94.12 464 ALA B CA 1
ATOM 7572 C C . ALA B 1 464 ? 26.688 -11.672 -16.094 1 94.12 464 ALA B C 1
ATOM 7574 O O . ALA B 1 464 ? 26.312 -10.859 -16.938 1 94.12 464 ALA B O 1
ATOM 7575 N N . VAL B 1 465 ? 25.875 -12.125 -15.164 1 94.19 465 VAL B N 1
ATOM 7576 C CA . VAL B 1 465 ? 24.484 -11.719 -15.086 1 94.19 465 VAL B CA 1
ATOM 7577 C C . VAL B 1 465 ? 24.391 -10.211 -14.852 1 94.19 465 VAL B C 1
ATOM 7579 O O . VAL B 1 465 ? 23.547 -9.539 -15.43 1 94.19 465 VAL B O 1
ATOM 7582 N N . GLU B 1 466 ? 25.219 -9.664 -14 1 89.75 466 GLU B N 1
ATOM 7583 C CA . GLU B 1 466 ? 25.219 -8.234 -13.719 1 89.75 466 GLU B CA 1
ATOM 7584 C C . GLU B 1 466 ? 25.422 -7.422 -14.992 1 89.75 466 GLU B C 1
ATOM 7586 O O . GLU B 1 466 ? 24.703 -6.461 -15.25 1 89.75 466 GLU B O 1
ATOM 7591 N N . ASP B 1 467 ? 26.406 -7.812 -15.766 1 90.19 467 ASP B N 1
ATOM 7592 C CA . ASP B 1 467 ? 26.672 -7.133 -17.031 1 90.19 467 ASP B CA 1
ATOM 7593 C C . ASP B 1 467 ? 25.516 -7.316 -18.016 1 90.19 467 ASP B C 1
ATOM 7595 O O . ASP B 1 467 ? 25.156 -6.387 -18.734 1 90.19 467 ASP B O 1
ATOM 7599 N N . PHE B 1 468 ? 25.016 -8.5 -18.047 1 92.38 468 PHE B N 1
ATOM 7600 C CA . PHE B 1 468 ? 23.891 -8.82 -18.906 1 92.38 468 PHE B CA 1
ATOM 7601 C C . PHE B 1 468 ? 22.703 -7.891 -18.625 1 92.38 468 PHE B C 1
ATOM 7603 O O . PHE B 1 468 ? 22.094 -7.367 -19.547 1 92.38 468 PHE B O 1
ATOM 7610 N N . MET B 1 469 ? 22.438 -7.633 -17.406 1 90.12 469 MET B N 1
ATOM 7611 C CA . MET B 1 469 ? 21.312 -6.797 -16.969 1 90.12 469 MET B CA 1
ATOM 7612 C C . MET B 1 469 ? 21.609 -5.32 -17.219 1 90.12 469 MET B C 1
ATOM 7614 O O . MET B 1 469 ? 20.734 -4.578 -17.672 1 90.12 469 MET B O 1
ATOM 7618 N N . LYS B 1 470 ? 22.75 -4.879 -16.891 1 86 470 LYS B N 1
ATOM 7619 C CA . LYS B 1 470 ? 23.156 -3.488 -17.062 1 86 470 LYS B CA 1
ATOM 7620 C C . LYS B 1 470 ? 23.062 -3.068 -18.531 1 86 470 LYS B C 1
ATOM 7622 O O . LYS B 1 470 ? 22.594 -1.975 -18.828 1 86 470 LYS B O 1
ATOM 7627 N N . GLU B 1 471 ? 23.5 -3.936 -19.344 1 85.81 471 GLU B N 1
ATOM 7628 C CA . GLU B 1 471 ? 23.484 -3.658 -20.781 1 85.81 471 GLU B CA 1
ATOM 7629 C C . GLU B 1 471 ? 22.062 -3.455 -21.281 1 85.81 471 GLU B C 1
ATOM 7631 O O . GLU B 1 471 ? 21.844 -2.824 -22.328 1 85.81 471 GLU B O 1
ATOM 7636 N N . ARG B 1 472 ? 21.203 -3.898 -20.562 1 83.44 472 ARG B N 1
ATOM 7637 C CA . ARG B 1 472 ? 19.797 -3.859 -20.984 1 83.44 472 ARG B CA 1
ATOM 7638 C C . ARG B 1 472 ? 19 -2.896 -20.109 1 83.44 472 ARG B C 1
ATOM 7640 O O . ARG B 1 472 ? 17.766 -2.918 -20.125 1 83.44 472 ARG B O 1
ATOM 7647 N N . ASN B 1 473 ? 19.734 -2.029 -19.422 1 75.69 473 ASN B N 1
ATOM 7648 C CA . ASN B 1 473 ? 19.188 -0.989 -18.562 1 75.69 473 ASN B CA 1
ATOM 7649 C C . ASN B 1 473 ? 18.219 -1.569 -17.516 1 75.69 473 ASN B C 1
ATOM 7651 O O . ASN B 1 473 ? 17.172 -0.995 -17.25 1 75.69 473 ASN B O 1
ATOM 7655 N N . MET B 1 474 ? 18.547 -2.779 -17.234 1 76 474 MET B N 1
ATOM 7656 C CA . MET B 1 474 ? 17.734 -3.418 -16.203 1 76 474 MET B CA 1
ATOM 7657 C C . MET B 1 474 ? 18.531 -3.566 -14.906 1 76 474 MET B C 1
ATOM 7659 O O . MET B 1 474 ? 19.719 -3.875 -14.93 1 76 474 MET B O 1
ATOM 7663 N N . SER B 1 475 ? 18.5 -2.506 -13.992 1 60.06 475 SER B N 1
ATOM 7664 C CA . SER B 1 475 ? 19.234 -2.74 -12.75 1 60.06 475 SER B CA 1
ATOM 7665 C C . SER B 1 475 ? 18.359 -3.451 -11.719 1 60.06 475 SER B C 1
ATOM 7667 O O . SER B 1 475 ? 17.141 -3.242 -11.672 1 60.06 475 SER B O 1
ATOM 7669 N N . TRP B 1 476 ? 19.031 -4.645 -11.258 1 54.97 476 TRP B N 1
ATOM 7670 C CA . TRP B 1 476 ? 18.375 -5.324 -10.148 1 54.97 476 TRP B CA 1
ATOM 7671 C C . TRP B 1 476 ? 18.297 -4.418 -8.922 1 54.97 476 TRP B C 1
ATOM 7673 O O . TRP B 1 476 ? 19.312 -3.873 -8.484 1 54.97 476 TRP B O 1
ATOM 7683 N N . ASP B 1 477 ? 17.812 -3.318 -8.664 1 48.75 477 ASP B N 1
ATOM 7684 C CA . ASP B 1 477 ? 18 -2.777 -7.32 1 48.75 477 ASP B CA 1
ATOM 7685 C C . ASP B 1 477 ? 17.969 -3.887 -6.27 1 48.75 477 ASP B C 1
ATOM 7687 O O . ASP B 1 477 ? 17.281 -4.887 -6.441 1 48.75 477 ASP B O 1
#